Protein AF-0000000086659900 (afdb_homodimer)

Structure (mmCIF, N/CA/C/O backbone):
data_AF-0000000086659900-model_v1
#
loop_
_entity.id
_entity.type
_entity.pdbx_description
1 polymer 'AB hydrolase-1 domain-containing protein'
#
loop_
_atom_site.group_PDB
_atom_site.id
_atom_site.type_symbol
_atom_site.label_atom_id
_atom_site.label_alt_id
_atom_site.label_comp_id
_atom_site.label_asym_id
_atom_site.label_entity_id
_atom_site.label_seq_id
_atom_site.pdbx_PDB_ins_code
_atom_site.Cartn_x
_atom_site.Cartn_y
_atom_site.Cartn_z
_atom_site.occupancy
_atom_site.B_iso_or_equiv
_atom_site.auth_seq_id
_atom_site.auth_comp_id
_atom_site.auth_asym_id
_atom_site.auth_atom_id
_atom_site.pdbx_PDB_model_num
ATOM 1 N N . MET A 1 1 ? 19.75 -13.969 33.344 1 29.45 1 MET A N 1
ATOM 2 C CA . MET A 1 1 ? 19.609 -12.992 34.406 1 29.45 1 MET A CA 1
ATOM 3 C C . MET A 1 1 ? 19.984 -11.594 33.906 1 29.45 1 MET A C 1
ATOM 5 O O . MET A 1 1 ? 19.531 -10.594 34.469 1 29.45 1 MET A O 1
ATOM 9 N N . ALA A 1 2 ? 20.984 -11.633 33.062 1 44.41 2 ALA A N 1
ATOM 10 C CA . ALA A 1 2 ? 21.484 -10.336 32.625 1 44.41 2 ALA A CA 1
ATOM 11 C C . ALA A 1 2 ? 20.531 -9.688 31.641 1 44.41 2 ALA A C 1
ATOM 13 O O . ALA A 1 2 ? 20.344 -8.469 31.641 1 44.41 2 ALA A O 1
ATOM 14 N N . THR A 1 3 ? 19.906 -10.461 30.719 1 37.69 3 THR A N 1
ATOM 15 C CA . THR A 1 3 ? 19.047 -9.906 29.688 1 37.69 3 THR A CA 1
ATOM 16 C C . THR A 1 3 ? 17.766 -9.336 30.297 1 37.69 3 THR A C 1
ATOM 18 O O . THR A 1 3 ? 17.25 -8.312 29.844 1 37.69 3 THR A O 1
ATOM 21 N N . PHE A 1 4 ? 17.344 -9.938 31.438 1 41.28 4 PHE A N 1
ATOM 22 C CA . PHE A 1 4 ? 16.188 -9.453 32.188 1 41.28 4 PHE A CA 1
ATOM 23 C C . PHE A 1 4 ? 16.5 -8.172 32.938 1 41.28 4 PHE A C 1
ATOM 25 O O . PHE A 1 4 ? 15.664 -7.281 33.031 1 41.28 4 PHE A O 1
ATOM 32 N N . LEU A 1 5 ? 17.703 -8.094 33.344 1 39.59 5 LEU A N 1
ATOM 33 C CA . LEU A 1 5 ? 18.094 -6.934 34.125 1 39.59 5 LEU A CA 1
ATOM 34 C C . LEU A 1 5 ? 18.234 -5.699 33.25 1 39.59 5 LEU A C 1
ATOM 36 O O . LEU A 1 5 ? 17.875 -4.594 33.656 1 39.59 5 LEU A O 1
ATOM 40 N N . VAL A 1 6 ? 18.766 -5.883 32.062 1 35.25 6 VAL A N 1
ATOM 41 C CA . VAL A 1 6 ? 18.938 -4.754 31.156 1 35.25 6 VAL A CA 1
ATOM 42 C C . VAL A 1 6 ? 17.578 -4.281 30.656 1 35.25 6 VAL A C 1
ATOM 44 O O . VAL A 1 6 ? 17.344 -3.078 30.5 1 35.25 6 VAL A O 1
ATOM 47 N N . ALA A 1 7 ? 16.734 -5.18 30.406 1 40.53 7 ALA A N 1
ATOM 48 C CA . ALA A 1 7 ? 15.375 -4.816 30.016 1 40.53 7 ALA A CA 1
ATOM 49 C C . ALA A 1 7 ? 14.664 -4.074 31.156 1 40.53 7 ALA A C 1
ATOM 51 O O . ALA A 1 7 ? 13.977 -3.078 30.922 1 40.53 7 ALA A O 1
ATOM 52 N N . GLN A 1 8 ? 14.93 -4.562 32.344 1 41.59 8 GLN A N 1
ATOM 53 C CA . GLN A 1 8 ? 14.289 -3.918 33.5 1 41.59 8 GLN A CA 1
ATOM 54 C C . GLN A 1 8 ? 14.859 -2.525 33.719 1 41.59 8 GLN A C 1
ATOM 56 O O . GLN A 1 8 ? 14.125 -1.594 34.062 1 41.59 8 GLN A O 1
ATOM 61 N N . ALA A 1 9 ? 16.078 -2.436 33.625 1 40.66 9 ALA A N 1
ATOM 62 C CA . ALA A 1 9 ? 16.75 -1.159 33.844 1 40.66 9 ALA A CA 1
ATOM 63 C C . ALA A 1 9 ? 16.391 -0.142 32.781 1 40.66 9 ALA A C 1
ATOM 65 O O . ALA A 1 9 ? 16.172 1.036 33.062 1 40.66 9 ALA A O 1
ATOM 66 N N . ALA A 1 10 ? 16.453 -0.49 31.5 1 44.97 10 ALA A N 1
ATOM 67 C CA . ALA A 1 10 ? 16.016 0.398 30.438 1 44.97 10 ALA A CA 1
ATOM 68 C C . ALA A 1 10 ? 14.555 0.796 30.594 1 44.97 10 ALA A C 1
ATOM 70 O O . ALA A 1 10 ? 14.18 1.941 30.328 1 44.97 10 ALA A O 1
ATOM 71 N N . ILE A 1 11 ? 13.773 -0.076 31 1 51.34 11 ILE A N 1
ATOM 72 C CA . ILE A 1 11 ? 12.398 0.21 31.391 1 51.34 11 ILE A CA 1
ATOM 73 C C . ILE A 1 11 ? 12.383 1.242 32.5 1 51.34 11 ILE A C 1
ATOM 75 O O . ILE A 1 11 ? 11.578 2.176 32.5 1 51.34 11 ILE A O 1
ATOM 79 N N . ASP A 1 12 ? 13.328 1.146 33.344 1 52.41 12 ASP A N 1
ATOM 80 C CA . ASP A 1 12 ? 13.375 1.997 34.531 1 52.41 12 ASP A CA 1
ATOM 81 C C . ASP A 1 12 ? 13.758 3.43 34.156 1 52.41 12 ASP A C 1
ATOM 83 O O . ASP A 1 12 ? 13.188 4.387 34.688 1 52.41 12 ASP A O 1
ATOM 87 N N . LEU A 1 13 ? 14.68 3.641 33.312 1 51.53 13 LEU A N 1
ATOM 88 C CA . LEU A 1 13 ? 15.125 4.973 32.938 1 51.53 13 LEU A CA 1
ATOM 89 C C . LEU A 1 13 ? 14.039 5.707 32.156 1 51.53 13 LEU A C 1
ATOM 91 O O . LEU A 1 13 ? 13.859 6.914 32.312 1 51.53 13 LEU A O 1
ATOM 95 N N . GLY A 1 14 ? 13.281 4.988 31.312 1 60.28 14 GLY A N 1
ATOM 96 C CA . GLY A 1 14 ? 12.195 5.594 30.562 1 60.28 14 GLY A CA 1
ATOM 97 C C . GLY A 1 14 ? 11.078 6.109 31.453 1 60.28 14 GLY A C 1
ATOM 98 O O . GLY A 1 14 ? 10.555 7.207 31.219 1 60.28 14 GLY A O 1
ATOM 99 N N . LEU A 1 15 ? 10.93 5.469 32.5 1 74.25 15 LEU A N 1
ATOM 100 C CA . LEU A 1 15 ? 9.844 5.832 33.406 1 74.25 15 LEU A CA 1
ATOM 101 C C . LEU A 1 15 ? 10.25 7.016 34.281 1 74.25 15 LEU A C 1
ATOM 103 O O . LEU A 1 15 ? 9.391 7.773 34.75 1 74.25 15 LEU A O 1
ATOM 107 N N . SER A 1 16 ? 11.531 7.27 34.375 1 83.94 16 SER A N 1
ATOM 108 C CA . SER A 1 16 ? 12.008 8.336 35.25 1 83.94 16 SER A CA 1
ATOM 109 C C . SER A 1 16 ? 11.617 9.711 34.688 1 83.94 16 SER A C 1
ATOM 111 O O . SER A 1 16 ? 11.336 10.633 35.469 1 83.94 16 SER A O 1
ATOM 113 N N . SER A 1 17 ? 11.555 9.852 33.406 1 85.81 17 SER A N 1
ATOM 114 C CA . SER A 1 17 ? 11.203 11.125 32.812 1 85.81 17 SER A CA 1
ATOM 115 C C . SER A 1 17 ? 9.766 11.516 33.125 1 85.81 17 SER A C 1
ATOM 117 O O . SER A 1 17 ? 9.391 12.68 33 1 85.81 17 SER A O 1
ATOM 119 N N . LEU A 1 18 ? 8.992 10.578 33.625 1 94.5 18 LEU A N 1
ATOM 120 C CA . LEU A 1 18 ? 7.57 10.812 33.844 1 94.5 18 LEU A CA 1
ATOM 121 C C . LEU A 1 18 ? 7.297 11.07 35.312 1 94.5 18 LEU A C 1
ATOM 123 O O . LEU A 1 18 ? 6.164 11.367 35.719 1 94.5 18 LEU A O 1
ATOM 127 N N . ASN A 1 19 ? 8.305 11.07 36.156 1 93.44 19 ASN A N 1
ATOM 128 C CA . ASN A 1 19 ? 8.141 11.164 37.625 1 93.44 19 ASN A CA 1
ATOM 129 C C . ASN A 1 19 ? 7.684 12.555 38.031 1 93.44 19 ASN A C 1
ATOM 131 O O . ASN A 1 19 ? 7.086 12.719 39.094 1 93.44 19 ASN A O 1
ATOM 135 N N . ALA A 1 20 ? 8 13.5 37.188 1 95.38 20 ALA A N 1
ATOM 136 C CA . ALA A 1 20 ? 7.66 14.875 37.531 1 95.38 20 ALA A CA 1
ATOM 137 C C . ALA A 1 20 ? 6.152 15.109 37.469 1 95.38 20 ALA A C 1
ATOM 139 O O . ALA A 1 20 ? 5.633 16.062 38.031 1 95.38 20 ALA A O 1
ATOM 140 N N . SER A 1 21 ? 5.445 14.258 36.719 1 97.19 21 SER A N 1
ATOM 141 C CA . SER A 1 21 ? 4.008 14.469 36.594 1 97.19 21 SER A CA 1
ATOM 142 C C . SER A 1 21 ? 3.273 14.156 37.875 1 97.19 21 SER A C 1
ATOM 144 O O . SER A 1 21 ? 3.559 13.148 38.531 1 97.19 21 SER A O 1
ATOM 146 N N . THR A 1 22 ? 2.359 14.984 38.219 1 96.19 22 THR A N 1
ATOM 147 C CA . THR A 1 22 ? 1.553 14.773 39.406 1 96.19 22 THR A CA 1
ATOM 148 C C . THR A 1 22 ? 0.17 14.242 39.062 1 96.19 22 THR A C 1
ATOM 150 O O . THR A 1 22 ? -0.596 13.836 39.938 1 96.19 22 THR A O 1
ATOM 153 N N . THR A 1 23 ? -0.128 14.133 37.781 1 96.81 23 THR A N 1
ATOM 154 C CA . THR A 1 23 ? -1.475 13.75 37.344 1 96.81 23 THR A CA 1
ATOM 155 C C . THR A 1 23 ? -1.449 12.445 36.562 1 96.81 23 THR A C 1
ATOM 157 O O . THR A 1 23 ? -2.498 11.844 36.312 1 96.81 23 THR A O 1
ATOM 160 N N . CYS A 1 24 ? -0.358 12.016 36.094 1 96.81 24 CYS A N 1
ATOM 161 C CA . CYS A 1 24 ? -0.2 10.734 35.406 1 96.81 24 CYS A CA 1
ATOM 162 C C . CYS A 1 24 ? 0.153 9.633 36.406 1 96.81 24 CYS A C 1
ATOM 164 O O . CYS A 1 24 ? 1.268 9.594 36.938 1 96.81 24 CYS A O 1
ATOM 166 N N . ASN A 1 25 ? -0.813 8.703 36.656 1 95.56 25 ASN A N 1
ATOM 167 C CA . ASN A 1 25 ? -0.572 7.629 37.625 1 95.56 25 ASN A CA 1
ATOM 168 C C . ASN A 1 25 ? 0.291 6.523 37.031 1 95.56 25 ASN A C 1
ATOM 170 O O . ASN A 1 25 ? 0.804 6.664 35.906 1 95.56 25 ASN A O 1
ATOM 174 N N . ASP A 1 26 ? 0.446 5.414 37.688 1 94.88 26 ASP A N 1
ATOM 175 C CA . ASP A 1 26 ? 1.367 4.363 37.281 1 94.88 26 ASP A CA 1
ATOM 176 C C . ASP A 1 26 ? 0.916 3.727 35.969 1 94.88 26 ASP A C 1
ATOM 178 O O . ASP A 1 26 ? 1.739 3.434 35.094 1 94.88 26 ASP A O 1
ATOM 182 N N . THR A 1 27 ? -0.35 3.514 35.844 1 94.44 27 THR A N 1
ATOM 183 C CA . THR A 1 27 ? -0.898 2.945 34.625 1 94.44 27 THR A CA 1
ATOM 184 C C . THR A 1 27 ? -0.643 3.869 33.438 1 94.44 27 THR A C 1
ATOM 186 O O . THR A 1 27 ? -0.244 3.414 32.375 1 94.44 27 THR A O 1
ATOM 189 N N . CYS A 1 28 ? -0.878 5.156 33.688 1 96.12 28 CYS A N 1
ATOM 190 C CA . CYS A 1 28 ? -0.605 6.168 32.688 1 96.12 28 CYS A CA 1
ATOM 191 C C . CYS A 1 28 ? 0.87 6.172 32.312 1 96.12 28 CYS A C 1
ATOM 193 O O . CYS A 1 28 ? 1.21 6.137 31.109 1 96.12 28 CYS A O 1
ATOM 195 N N . LYS A 1 29 ? 1.74 6.188 33.25 1 96.94 29 LYS A N 1
ATOM 196 C CA . LYS A 1 29 ? 3.178 6.246 33 1 96.94 29 LYS A CA 1
ATOM 197 C C . LYS A 1 29 ? 3.65 5.031 32.219 1 96.94 29 LYS A C 1
ATOM 199 O O . LYS A 1 29 ? 4.449 5.16 31.281 1 96.94 29 LYS A O 1
ATOM 204 N N . GLU A 1 30 ? 3.141 3.893 32.594 1 95.88 30 GLU A N 1
ATOM 205 C CA . GLU A 1 30 ? 3.521 2.668 31.891 1 95.88 30 GLU A CA 1
ATOM 206 C C . GLU A 1 30 ? 3.088 2.705 30.422 1 95.88 30 GLU A C 1
ATOM 208 O O . GLU A 1 30 ? 3.861 2.344 29.531 1 95.88 30 GLU A O 1
ATOM 213 N N . LEU A 1 31 ? 1.862 3.098 30.172 1 96.56 31 LEU A N 1
ATOM 214 C CA . LEU A 1 31 ? 1.341 3.148 28.812 1 96.56 31 LEU A CA 1
ATOM 215 C C . LEU A 1 31 ? 2.094 4.18 27.984 1 96.56 31 LEU A C 1
ATOM 217 O O . LEU A 1 31 ? 2.488 3.902 26.844 1 96.56 31 LEU A O 1
ATOM 221 N N . VAL A 1 32 ? 2.312 5.352 28.547 1 97.56 32 VAL A N 1
ATOM 222 C CA . VAL A 1 32 ? 3.014 6.422 27.859 1 97.56 32 VAL A CA 1
ATOM 223 C C . VAL A 1 32 ? 4.438 5.977 27.516 1 97.56 32 VAL A C 1
ATOM 225 O O . VAL A 1 32 ? 4.926 6.223 26.406 1 97.56 32 VAL A O 1
ATOM 228 N N . HIS A 1 33 ? 5.066 5.344 28.438 1 96.94 33 HIS A N 1
ATOM 229 C CA . HIS A 1 33 ? 6.41 4.832 28.188 1 96.94 33 HIS A CA 1
ATOM 230 C C . HIS A 1 33 ? 6.41 3.799 27.062 1 96.94 33 HIS A C 1
ATOM 232 O O . HIS A 1 33 ? 7.281 3.82 26.188 1 96.94 33 HIS A O 1
ATOM 238 N N . ARG A 1 34 ? 5.473 2.891 27.109 1 96.44 34 ARG A N 1
ATOM 239 C CA . ARG A 1 34 ? 5.355 1.859 26.078 1 96.44 34 ARG A CA 1
ATOM 240 C C . ARG A 1 34 ? 5.156 2.48 24.703 1 96.44 34 ARG A C 1
ATOM 242 O O . ARG A 1 34 ? 5.848 2.115 23.75 1 96.44 34 ARG A O 1
ATOM 249 N N . VAL A 1 35 ? 4.273 3.408 24.594 1 97.62 35 VAL A N 1
ATOM 250 C CA . VAL A 1 35 ? 3.912 4.016 23.312 1 97.62 35 VAL A CA 1
ATOM 251 C C . VAL A 1 35 ? 5.074 4.859 22.797 1 97.62 35 VAL A C 1
ATOM 253 O O . VAL A 1 35 ? 5.457 4.746 21.625 1 97.62 35 VAL A O 1
ATOM 256 N N . SER A 1 36 ? 5.695 5.672 23.641 1 97.44 36 SER A N 1
ATOM 257 C CA . SER A 1 36 ? 6.797 6.523 23.203 1 97.44 36 SER A CA 1
ATOM 258 C C . SER A 1 36 ? 8.016 5.695 22.828 1 97.44 36 SER A C 1
ATOM 260 O O . SER A 1 36 ? 8.773 6.07 21.922 1 97.44 36 SER A O 1
ATOM 262 N N . SER A 1 37 ? 8.227 4.574 23.531 1 96.88 37 SER A N 1
ATOM 263 C CA . SER A 1 37 ? 9.312 3.672 23.172 1 96.88 37 SER A CA 1
ATOM 264 C C . SER A 1 37 ? 9.094 3.059 21.797 1 96.88 37 SER A C 1
ATOM 266 O O . SER A 1 37 ? 10.031 2.91 21.016 1 96.88 37 SER A O 1
ATOM 268 N N . TRP A 1 38 ? 7.879 2.709 21.547 1 96.88 38 TRP A N 1
ATOM 269 C CA . TRP A 1 38 ? 7.562 2.197 20.203 1 96.88 38 TRP A CA 1
ATOM 270 C C . TRP A 1 38 ? 7.816 3.258 19.141 1 96.88 38 TRP A C 1
ATOM 272 O O . TRP A 1 38 ? 8.383 2.963 18.094 1 96.88 38 TRP A O 1
ATOM 282 N N . GLU A 1 39 ? 7.406 4.508 19.453 1 97.31 39 GLU A N 1
ATOM 283 C CA . GLU A 1 39 ? 7.676 5.602 18.516 1 97.31 39 GLU A CA 1
ATOM 284 C C . GLU A 1 39 ? 9.164 5.688 18.188 1 97.31 39 GLU A C 1
ATOM 286 O O . GLU A 1 39 ? 9.531 5.863 17.016 1 97.31 39 GLU A O 1
ATOM 291 N N . LYS A 1 40 ? 9.945 5.586 19.141 1 96.69 40 LYS A N 1
ATOM 292 C CA . LYS A 1 40 ? 11.391 5.672 18.953 1 96.69 40 LYS A CA 1
ATOM 293 C C . LYS A 1 40 ? 11.898 4.531 18.078 1 96.69 40 LYS A C 1
ATOM 295 O O . LYS A 1 40 ? 12.797 4.723 17.25 1 96.69 40 LYS A O 1
ATOM 300 N N . SER A 1 41 ? 11.305 3.383 18.266 1 96.31 41 SER A N 1
ATOM 301 C CA . SER A 1 41 ? 11.703 2.227 17.469 1 96.31 41 SER A CA 1
ATOM 302 C C . SER A 1 41 ? 11.289 2.393 16.016 1 96.31 41 SER A C 1
ATOM 304 O O . SER A 1 41 ? 11.781 1.672 15.133 1 96.31 41 SER A O 1
ATOM 306 N N . GLN A 1 42 ? 10.406 3.33 15.688 1 96.94 42 GLN A N 1
ATOM 307 C CA . GLN A 1 42 ? 9.93 3.559 14.328 1 96.94 42 GLN A CA 1
ATOM 308 C C . GLN A 1 42 ? 10.836 4.543 13.594 1 96.94 42 GLN A C 1
ATOM 310 O O . GLN A 1 42 ? 10.602 4.852 12.422 1 96.94 42 GLN A O 1
ATOM 315 N N . ARG A 1 43 ? 11.891 5.02 14.18 1 97.31 43 ARG A N 1
ATOM 316 C CA . ARG A 1 43 ? 12.812 5.953 13.539 1 97.31 43 ARG A CA 1
ATOM 317 C C . ARG A 1 43 ? 13.82 5.211 12.672 1 97.31 43 ARG A C 1
ATOM 319 O O . ARG A 1 43 ? 14.297 4.137 13.039 1 97.31 43 ARG A O 1
ATOM 326 N N . ALA A 1 44 ? 14.133 5.793 11.586 1 97 44 ALA A N 1
ATOM 327 C CA . ALA A 1 44 ? 15.039 5.156 10.625 1 97 44 ALA A CA 1
ATOM 328 C C . ALA A 1 44 ? 16.5 5.477 10.945 1 97 44 ALA A C 1
ATOM 330 O O . ALA A 1 44 ? 17.406 4.742 10.547 1 97 44 ALA A O 1
ATOM 331 N N . SER A 1 45 ? 16.719 6.621 11.586 1 94.44 45 SER A N 1
ATOM 332 C CA . SER A 1 45 ? 18.094 7.066 11.828 1 94.44 45 SER A CA 1
ATOM 333 C C . SER A 1 45 ? 18.172 7.918 13.094 1 94.44 45 SER A C 1
ATOM 335 O O . SER A 1 45 ? 17.156 8.25 13.688 1 94.44 45 SER A O 1
ATOM 337 N N . ASP A 1 46 ? 19.391 8.188 13.422 1 94.94 46 ASP A N 1
ATOM 338 C CA . ASP A 1 46 ? 19.594 9.156 14.5 1 94.94 46 ASP A CA 1
ATOM 339 C C . ASP A 1 46 ? 19.328 10.578 14.016 1 94.94 46 ASP A C 1
ATOM 341 O O . ASP A 1 46 ? 18.75 10.781 12.945 1 94.94 46 ASP A O 1
ATOM 345 N N . PHE A 1 47 ? 19.609 11.555 14.805 1 95.12 47 PHE A N 1
ATOM 346 C CA . PHE A 1 47 ? 19.172 12.906 14.492 1 95.12 47 PHE A CA 1
ATOM 347 C C . PHE A 1 47 ? 20.312 13.742 13.922 1 95.12 47 PHE A C 1
ATOM 349 O O . PHE A 1 47 ? 20.219 14.961 13.836 1 95.12 47 PHE A O 1
ATOM 356 N N . SER A 1 48 ? 21.422 13.141 13.445 1 96.31 48 SER A N 1
ATOM 357 C CA . SER A 1 48 ? 22.578 13.852 12.914 1 96.31 48 SER A CA 1
ATOM 358 C C . SER A 1 48 ? 22.203 14.656 11.672 1 96.31 48 SER A C 1
ATOM 360 O O . SER A 1 48 ? 22.703 15.766 11.477 1 96.31 48 SER A O 1
ATOM 362 N N . PHE A 1 49 ? 21.359 14.125 10.867 1 97.38 49 PHE A N 1
ATOM 363 C CA . PHE A 1 49 ? 20.922 14.812 9.656 1 97.38 49 PHE A CA 1
ATOM 364 C C . PHE A 1 49 ? 20.234 16.125 10 1 97.38 49 PHE A C 1
ATOM 366 O O . PHE A 1 49 ? 20.203 17.047 9.172 1 97.38 49 PHE A O 1
ATOM 373 N N . TYR A 1 50 ? 19.672 16.281 11.203 1 98.12 50 TYR A N 1
ATOM 374 C CA . TYR A 1 50 ? 18.812 17.406 11.555 1 98.12 50 TYR A CA 1
ATOM 375 C C . TYR A 1 50 ? 19.594 18.484 12.305 1 98.12 50 TYR A C 1
ATOM 377 O O . TYR A 1 50 ? 19.031 19.469 12.781 1 98.12 50 TYR A O 1
ATOM 385 N N . GLU A 1 51 ? 20.875 18.312 12.43 1 97.31 51 GLU A N 1
ATOM 386 C CA . GLU A 1 51 ? 21.719 19.359 12.992 1 97.31 51 GLU A CA 1
ATOM 387 C C . GLU A 1 51 ? 21.984 20.469 11.984 1 97.31 51 GLU A C 1
ATOM 389 O O . GLU A 1 51 ? 22.484 20.219 10.883 1 97.31 51 GLU A O 1
ATOM 394 N N . VAL A 1 52 ? 21.672 21.656 12.352 1 97.25 52 VAL A N 1
ATOM 395 C CA . VAL A 1 52 ? 21.781 22.797 11.445 1 97.25 52 VAL A CA 1
ATOM 396 C C . VAL A 1 52 ? 23.25 23.078 11.141 1 97.25 52 VAL A C 1
ATOM 398 O O . VAL A 1 52 ? 24.062 23.234 12.062 1 97.25 52 VAL A O 1
ATOM 401 N N . PRO A 1 53 ? 23.578 23.172 9.914 1 95.25 53 PRO A N 1
ATOM 402 C CA . PRO A 1 53 ? 24.969 23.453 9.562 1 95.25 53 PRO A CA 1
ATOM 403 C C . PRO A 1 53 ? 25.375 24.891 9.867 1 95.25 53 PRO A C 1
ATOM 405 O O . PRO A 1 53 ? 24.516 25.75 10.109 1 95.25 53 PRO A O 1
ATOM 408 N N . THR A 1 54 ? 26.609 25.156 9.75 1 90 54 THR A N 1
ATOM 409 C CA . THR A 1 54 ? 27.188 26.438 10.141 1 90 54 THR A CA 1
ATOM 410 C C . THR A 1 54 ? 26.906 27.5 9.094 1 90 54 THR A C 1
ATOM 412 O O . THR A 1 54 ? 27.031 28.703 9.359 1 90 54 THR A O 1
ATOM 415 N N . ASN A 1 55 ? 26.5 27.094 7.98 1 89.12 55 ASN A N 1
ATOM 416 C CA . ASN A 1 55 ? 26.234 28.062 6.91 1 89.12 55 ASN A CA 1
ATOM 417 C C . ASN A 1 55 ? 24.859 28.703 7.066 1 89.12 55 ASN A C 1
ATOM 419 O O . ASN A 1 55 ? 24.484 29.562 6.27 1 89.12 55 ASN A O 1
ATOM 423 N N . PHE A 1 56 ? 24.125 28.406 8.07 1 94.31 56 PHE A N 1
ATOM 424 C CA . PHE A 1 56 ? 22.828 29.031 8.297 1 94.31 56 PHE A CA 1
ATOM 425 C C . PHE A 1 56 ? 23 30.453 8.836 1 94.31 56 PHE A C 1
ATOM 427 O O . PHE A 1 56 ? 23.875 30.703 9.672 1 94.31 56 PHE A O 1
ATOM 434 N N . SER A 1 57 ? 22.25 31.344 8.25 1 90.88 57 SER A N 1
ATOM 435 C CA . SER A 1 57 ? 22.062 32.688 8.789 1 90.88 57 SER A CA 1
ATOM 436 C C . SER A 1 57 ? 20.641 33.188 8.609 1 90.88 57 SER A C 1
ATOM 438 O O . SER A 1 57 ? 19.922 32.719 7.711 1 90.88 57 SER A O 1
ATOM 440 N N . ASN A 1 58 ? 20.234 34.062 9.406 1 87.25 58 ASN A N 1
ATOM 441 C CA . ASN A 1 58 ? 18.844 34.531 9.391 1 87.25 58 ASN A CA 1
ATOM 442 C C . ASN A 1 58 ? 18.609 35.531 8.258 1 87.25 58 ASN A C 1
ATOM 444 O O . ASN A 1 58 ? 17.531 36.094 8.133 1 87.25 58 ASN A O 1
ATOM 448 N N . ILE A 1 59 ? 19.578 35.719 7.41 1 90.5 59 ILE A N 1
ATOM 449 C CA . ILE A 1 59 ? 19.406 36.656 6.312 1 90.5 59 ILE A CA 1
ATOM 450 C C . ILE A 1 59 ? 19.406 35.906 4.98 1 90.5 59 ILE A C 1
ATOM 452 O O . ILE A 1 59 ? 19.219 36.531 3.922 1 90.5 59 ILE A O 1
ATOM 456 N N . ILE A 1 60 ? 19.594 34.625 5.109 1 93.62 60 ILE A N 1
ATOM 457 C CA . ILE A 1 60 ? 19.578 33.812 3.9 1 93.62 60 ILE A CA 1
ATOM 458 C C . ILE A 1 60 ? 18.156 33.781 3.326 1 93.62 60 ILE A C 1
ATOM 460 O O . ILE A 1 60 ? 17.172 33.812 4.074 1 93.62 60 ILE A O 1
ATOM 464 N N . GLU A 1 61 ? 18.031 33.75 2.041 1 96.38 61 GLU A N 1
ATOM 465 C CA . GLU A 1 61 ? 16.719 33.719 1.38 1 96.38 61 GLU A CA 1
ATOM 466 C C . GLU A 1 61 ? 15.992 32.406 1.666 1 96.38 61 GLU A C 1
ATOM 468 O O . GLU A 1 61 ? 16.609 31.328 1.7 1 96.38 61 GLU A O 1
ATOM 473 N N . PRO A 1 62 ? 14.656 32.5 1.896 1 97.88 62 PRO A N 1
ATOM 474 C CA . PRO A 1 62 ? 13.898 31.234 1.994 1 97.88 62 PRO A CA 1
ATOM 475 C C . PRO A 1 62 ? 14.047 30.359 0.754 1 97.88 62 PRO A C 1
ATOM 477 O O . PRO A 1 62 ? 14.188 30.875 -0.358 1 97.88 62 PRO A O 1
ATOM 480 N N . GLY A 1 63 ? 14.055 29 0.929 1 98.31 63 GLY A N 1
ATOM 481 C CA . GLY A 1 63 ? 14.211 28.078 -0.183 1 98.31 63 GLY A CA 1
ATOM 482 C C . GLY A 1 63 ? 15.656 27.75 -0.493 1 98.31 63 GLY A C 1
ATOM 483 O O . GLY A 1 63 ? 15.953 27.141 -1.522 1 98.31 63 GLY A O 1
ATOM 484 N N . THR A 1 64 ? 16.578 28.172 0.323 1 98.44 64 THR A N 1
ATOM 485 C CA . THR A 1 64 ? 17.984 27.859 0.164 1 98.44 64 THR A CA 1
ATOM 486 C C . THR A 1 64 ? 18.312 26.5 0.783 1 98.44 64 THR A C 1
ATOM 488 O O . THR A 1 64 ? 17.906 26.219 1.912 1 98.44 64 THR A O 1
ATOM 491 N N . VAL A 1 65 ? 19.062 25.688 0.069 1 98.38 65 VAL A N 1
ATOM 492 C CA . VAL A 1 65 ? 19.469 24.391 0.57 1 98.38 65 VAL A CA 1
ATOM 493 C C . VAL A 1 65 ? 20.625 24.547 1.552 1 98.38 65 VAL A C 1
ATOM 495 O O . VAL A 1 65 ? 21.641 25.172 1.231 1 98.38 65 VAL A O 1
ATOM 498 N N . LEU A 1 66 ? 20.516 24.047 2.695 1 98.31 66 LEU A N 1
ATOM 499 C CA . LEU A 1 66 ? 21.547 24.125 3.721 1 98.31 66 LEU A CA 1
ATOM 500 C C . LEU A 1 66 ? 22.375 22.844 3.74 1 98.31 66 LEU A C 1
ATOM 502 O O . LEU A 1 66 ? 23.594 22.906 3.938 1 98.31 66 LEU A O 1
ATOM 506 N N . SER A 1 67 ? 21.781 21.688 3.633 1 97.81 67 SER A N 1
ATOM 507 C CA . SER A 1 67 ? 22.422 20.375 3.543 1 97.81 67 SER A CA 1
ATOM 508 C C . SER A 1 67 ? 21.609 19.438 2.664 1 97.81 67 SER A C 1
ATOM 510 O O . SER A 1 67 ? 20.391 19.609 2.512 1 97.81 67 SER A O 1
ATOM 512 N N . LEU A 1 68 ? 22.312 18.469 2.061 1 98.12 68 LEU A N 1
ATOM 513 C CA . LEU A 1 68 ? 21.688 17.578 1.1 1 98.12 68 LEU A CA 1
ATOM 514 C C . LEU A 1 68 ? 22.266 16.172 1.22 1 98.12 68 LEU A C 1
ATOM 516 O O . LEU A 1 68 ? 23.484 15.984 1.161 1 98.12 68 LEU A O 1
ATOM 520 N N . GLU A 1 69 ? 21.422 15.25 1.55 1 98.12 69 GLU A N 1
ATOM 521 C CA . GLU A 1 69 ? 21.688 13.836 1.289 1 98.12 69 GLU A CA 1
ATOM 522 C C . GLU A 1 69 ? 21.141 13.414 -0.077 1 98.12 69 GLU A C 1
ATOM 524 O O . GLU A 1 69 ? 19.969 13.102 -0.215 1 98.12 69 GLU A O 1
ATOM 529 N N . ARG A 1 70 ? 22 13.43 -1.024 1 97.81 70 ARG A N 1
ATOM 530 C CA . ARG A 1 70 ? 21.562 13.195 -2.396 1 97.81 70 ARG A CA 1
ATOM 531 C C . ARG A 1 70 ? 20.938 11.812 -2.539 1 97.81 70 ARG A C 1
ATOM 533 O O . ARG A 1 70 ? 19.953 11.641 -3.273 1 97.81 70 ARG A O 1
ATOM 540 N N . ILE A 1 71 ? 21.562 10.844 -1.907 1 97.88 71 ILE A N 1
ATOM 541 C CA . ILE A 1 71 ? 21.031 9.484 -1.85 1 97.88 71 ILE A CA 1
ATOM 542 C C . ILE A 1 71 ? 20.938 9.031 -0.396 1 97.88 71 ILE A C 1
ATOM 544 O O . ILE A 1 71 ? 21.969 8.844 0.262 1 97.88 71 ILE A O 1
ATOM 548 N N . THR A 1 72 ? 19.75 8.844 0.073 1 97.94 72 THR A N 1
ATOM 549 C CA . THR A 1 72 ? 19.531 8.367 1.435 1 97.94 72 THR A CA 1
ATOM 550 C C . THR A 1 72 ? 19.609 6.848 1.5 1 97.94 72 THR A C 1
ATOM 552 O O . THR A 1 72 ? 19.109 6.152 0.62 1 97.94 72 THR A O 1
ATOM 555 N N . ASN A 1 73 ? 20.375 6.312 2.486 1 96.44 73 ASN A N 1
ATOM 556 C CA . ASN A 1 73 ? 20.391 4.879 2.748 1 96.44 73 ASN A CA 1
ATOM 557 C C . ASN A 1 73 ? 19.031 4.387 3.227 1 96.44 73 ASN A C 1
ATOM 559 O O . ASN A 1 73 ? 18.562 4.762 4.309 1 96.44 73 ASN A O 1
ATOM 563 N N . LEU A 1 74 ? 18.391 3.51 2.496 1 96.81 74 LEU A N 1
ATOM 564 C CA . LEU A 1 74 ? 17 3.15 2.756 1 96.81 74 LEU A CA 1
ATOM 565 C C . LEU A 1 74 ? 16.906 1.811 3.477 1 96.81 74 LEU A C 1
ATOM 567 O O . LEU A 1 74 ? 15.82 1.249 3.621 1 96.81 74 LEU A O 1
ATOM 571 N N . THR A 1 75 ? 17.969 1.28 4.035 1 93.88 75 THR A N 1
ATOM 572 C CA . THR A 1 75 ? 18 -0.034 4.668 1 93.88 75 THR A CA 1
ATOM 573 C C . THR A 1 75 ? 17.016 -0.107 5.824 1 93.88 75 THR A C 1
ATOM 575 O O . THR A 1 75 ? 16.422 -1.159 6.078 1 93.88 75 THR A O 1
ATOM 578 N N . ASN A 1 76 ? 16.812 1.055 6.473 1 95.19 76 ASN A N 1
ATOM 579 C CA . ASN A 1 76 ? 15.945 1.062 7.645 1 95.19 76 ASN A CA 1
ATOM 580 C C . ASN A 1 76 ? 14.57 1.639 7.324 1 95.19 76 ASN A C 1
ATOM 582 O O . ASN A 1 76 ? 13.812 1.99 8.227 1 95.19 76 ASN A O 1
ATOM 586 N N . TYR A 1 77 ? 14.266 1.874 6.094 1 97.5 77 TYR A N 1
ATOM 587 C CA . TYR A 1 77 ? 12.969 2.393 5.66 1 97.5 77 TYR A CA 1
ATOM 588 C C . TYR A 1 77 ? 12.125 1.291 5.035 1 97.5 77 TYR A C 1
ATOM 590 O O . TYR A 1 77 ? 12.648 0.248 4.637 1 97.5 77 TYR A O 1
ATOM 598 N N . THR A 1 78 ? 10.82 1.479 4.98 1 97.88 78 THR A N 1
ATOM 599 C CA . THR A 1 78 ? 9.914 0.593 4.262 1 97.88 78 THR A CA 1
ATOM 600 C C . THR A 1 78 ? 9.617 1.136 2.867 1 97.88 78 THR A C 1
ATOM 602 O O . THR A 1 78 ? 8.656 0.717 2.223 1 97.88 78 THR A O 1
ATOM 605 N N . VAL A 1 79 ? 10.367 2.148 2.404 1 98.5 79 VAL A N 1
ATOM 606 C CA . VAL A 1 79 ? 10.219 2.668 1.05 1 98.5 79 VAL A CA 1
ATOM 607 C C . VAL A 1 79 ? 10.375 1.533 0.041 1 98.5 79 VAL A C 1
ATOM 609 O O . VAL A 1 79 ? 11.375 0.805 0.068 1 98.5 79 VAL A O 1
ATOM 612 N N . PRO A 1 80 ? 9.359 1.342 -0.846 1 98.12 80 PRO A N 1
ATOM 613 C CA . PRO A 1 80 ? 9.484 0.254 -1.818 1 98.12 80 PRO A CA 1
ATOM 614 C C . PRO A 1 80 ? 10.836 0.257 -2.537 1 98.12 80 PRO A C 1
ATOM 616 O O . PRO A 1 80 ? 11.344 1.32 -2.904 1 98.12 80 PRO A O 1
ATOM 619 N N . THR A 1 81 ? 11.414 -0.812 -2.797 1 96.62 81 THR A N 1
ATOM 620 C CA . THR A 1 81 ? 12.82 -0.983 -3.137 1 96.62 81 THR A CA 1
ATOM 621 C C . THR A 1 81 ? 13.125 -0.369 -4.5 1 96.62 81 THR A C 1
ATOM 623 O O . THR A 1 81 ? 14.266 0.027 -4.766 1 96.62 81 THR A O 1
ATOM 626 N N . PRO A 1 82 ? 12.133 -0.256 -5.422 1 97.25 82 PRO A N 1
ATOM 627 C CA . PRO A 1 82 ? 12.5 0.374 -6.695 1 97.25 82 PRO A CA 1
ATOM 628 C C . PRO A 1 82 ? 12.656 1.889 -6.578 1 97.25 82 PRO A C 1
ATOM 630 O O . PRO A 1 82 ? 13.133 2.537 -7.512 1 97.25 82 PRO A O 1
ATOM 633 N N . LEU A 1 83 ? 12.234 2.451 -5.488 1 98.19 83 LEU A N 1
ATOM 634 C CA . LEU A 1 83 ? 12.328 3.891 -5.277 1 98.19 83 LEU A CA 1
ATOM 635 C C . LEU A 1 83 ? 13.656 4.25 -4.609 1 98.19 83 LEU A C 1
ATOM 637 O O . LEU A 1 83 ? 14.297 3.398 -3.994 1 98.19 83 LEU A O 1
ATOM 641 N N . THR A 1 84 ? 14.094 5.457 -4.801 1 98.38 84 THR A N 1
ATOM 642 C CA . THR A 1 84 ? 15.18 6.051 -4.027 1 98.38 84 THR A CA 1
ATOM 643 C C . THR A 1 84 ? 14.711 7.32 -3.326 1 98.38 84 THR A C 1
ATOM 645 O O . THR A 1 84 ? 13.57 7.75 -3.498 1 98.38 84 THR A O 1
ATOM 648 N N . MET A 1 85 ? 15.539 7.855 -2.494 1 98.62 85 MET A N 1
ATOM 649 C CA . MET A 1 85 ? 15.125 8.984 -1.667 1 98.62 85 MET A CA 1
ATOM 650 C C . MET A 1 85 ? 16.312 9.906 -1.383 1 98.62 85 MET A C 1
ATOM 652 O O . MET A 1 85 ? 17.453 9.461 -1.325 1 98.62 85 MET A O 1
ATOM 656 N N . SER A 1 86 ? 16.031 11.148 -1.345 1 98.88 86 SER A N 1
ATOM 657 C CA . SER A 1 86 ? 16.922 12.172 -0.826 1 98.88 86 SER A CA 1
ATOM 658 C C . SER A 1 86 ? 16.328 12.867 0.391 1 98.88 86 SER A C 1
ATOM 660 O O . SER A 1 86 ? 15.109 12.859 0.582 1 98.88 86 SER A O 1
ATOM 662 N N . ARG A 1 87 ? 17.203 13.445 1.254 1 98.81 87 ARG A N 1
ATOM 663 C CA . ARG A 1 87 ? 16.797 14.375 2.307 1 98.81 87 ARG A CA 1
ATOM 664 C C . ARG A 1 87 ? 17.531 15.703 2.189 1 98.81 87 ARG A C 1
ATOM 666 O O . ARG A 1 87 ? 18.703 15.734 1.776 1 98.81 87 ARG A O 1
ATOM 673 N N . MET A 1 88 ? 16.828 16.703 2.51 1 98.88 88 MET A N 1
ATOM 674 C CA . MET A 1 88 ? 17.469 18.016 2.482 1 98.88 88 MET A CA 1
ATOM 675 C C . MET A 1 88 ? 17.016 18.875 3.666 1 98.88 88 MET A C 1
ATOM 677 O O . MET A 1 88 ? 15.945 18.641 4.227 1 98.88 88 MET A O 1
ATOM 681 N N . MET A 1 89 ? 17.875 19.719 4.059 1 98.75 89 MET A N 1
ATOM 682 C CA . MET A 1 89 ? 17.531 20.844 4.934 1 98.75 89 MET A CA 1
ATOM 683 C C . MET A 1 89 ? 17.547 22.156 4.164 1 98.75 89 MET A C 1
ATOM 685 O O . MET A 1 89 ? 18.422 22.391 3.33 1 98.75 89 MET A O 1
ATOM 689 N N . TYR A 1 90 ? 16.625 22.938 4.375 1 98.75 90 TYR A N 1
ATOM 690 C CA . TYR A 1 90 ? 16.453 24.172 3.631 1 98.75 90 TYR A CA 1
ATOM 691 C C . TYR A 1 90 ? 15.945 25.297 4.539 1 98.75 90 TYR A C 1
ATOM 693 O O . TYR A 1 90 ? 15.531 25.031 5.676 1 98.75 90 TYR A O 1
ATOM 701 N N . THR A 1 91 ? 16.016 26.531 4.051 1 98.62 91 THR A N 1
ATOM 702 C CA . THR A 1 91 ? 15.5 27.656 4.805 1 98.62 91 THR A CA 1
ATOM 703 C C . THR A 1 91 ? 14.047 27.938 4.426 1 98.62 91 THR A C 1
ATOM 705 O O . THR A 1 91 ? 13.664 27.797 3.264 1 98.62 91 THR A O 1
ATOM 708 N N . THR A 1 92 ? 13.273 28.312 5.391 1 98.62 92 THR A N 1
ATOM 709 C CA . THR A 1 92 ? 11.898 28.75 5.219 1 98.62 92 THR A CA 1
ATOM 710 C C . THR A 1 92 ? 11.586 29.922 6.156 1 98.62 92 THR A C 1
ATOM 712 O O . THR A 1 92 ? 12.5 30.547 6.695 1 98.62 92 THR A O 1
ATOM 715 N N . GLU A 1 93 ? 10.266 30.297 6.184 1 97.62 93 GLU A N 1
ATOM 716 C CA . GLU A 1 93 ? 9.828 31.406 7.023 1 97.62 93 GLU A CA 1
ATOM 717 C C . GLU A 1 93 ? 8.758 30.953 8.016 1 97.62 93 GLU A C 1
ATOM 719 O O . GLU A 1 93 ? 7.828 30.234 7.656 1 97.62 93 GLU A O 1
ATOM 724 N N . ASN A 1 94 ? 8.969 31.359 9.258 1 97.31 94 ASN A N 1
ATOM 725 C CA . ASN A 1 94 ? 7.898 31.078 10.211 1 97.31 94 ASN A CA 1
ATOM 726 C C . ASN A 1 94 ? 6.758 32.094 10.078 1 97.31 94 ASN A C 1
ATOM 728 O O . ASN A 1 94 ? 6.715 32.844 9.125 1 97.31 94 ASN A O 1
ATOM 732 N N . LEU A 1 95 ? 5.766 32.062 10.969 1 97.56 95 LEU A N 1
ATOM 733 C CA . LEU A 1 95 ? 4.547 32.844 10.859 1 97.56 95 LEU A CA 1
ATOM 734 C C . LEU A 1 95 ? 4.863 34.344 10.898 1 97.56 95 LEU A C 1
ATOM 736 O O . LEU A 1 95 ? 4.152 35.156 10.297 1 97.56 95 LEU A O 1
ATOM 740 N N . ASN A 1 96 ? 5.98 34.688 11.508 1 95.31 96 ASN A N 1
ATOM 741 C CA . ASN A 1 96 ? 6.348 36.094 11.695 1 95.31 96 ASN A CA 1
ATOM 742 C C . ASN A 1 96 ? 7.316 36.562 10.625 1 95.31 96 ASN A C 1
ATOM 744 O O . ASN A 1 96 ? 7.84 37.688 10.703 1 95.31 96 ASN A O 1
ATOM 748 N N . GLY A 1 97 ? 7.676 35.688 9.758 1 95.38 97 GLY A N 1
ATOM 749 C CA . GLY A 1 97 ? 8.57 36.062 8.68 1 95.38 97 GLY A CA 1
ATOM 750 C C . GLY A 1 97 ? 10.031 35.812 8.992 1 95.38 97 GLY A C 1
ATOM 751 O O . GLY A 1 97 ? 10.914 36.062 8.164 1 95.38 97 GLY A O 1
ATOM 752 N N . THR A 1 98 ? 10.281 35.281 10.141 1 96.12 98 THR A N 1
ATOM 753 C CA . THR A 1 98 ? 11.641 34.938 10.523 1 96.12 98 THR A CA 1
ATOM 754 C C . THR A 1 98 ? 12.141 33.719 9.758 1 96.12 98 THR A C 1
ATOM 756 O O . THR A 1 98 ? 11.414 32.75 9.609 1 96.12 98 THR A O 1
ATOM 759 N N . ILE A 1 99 ? 13.398 33.781 9.289 1 97.56 99 ILE A N 1
ATOM 760 C CA . ILE A 1 99 ? 13.984 32.656 8.555 1 97.56 99 ILE A CA 1
ATOM 761 C C . ILE A 1 99 ? 14.375 31.547 9.523 1 97.56 99 ILE A C 1
ATOM 763 O O . ILE A 1 99 ? 15.047 31.797 10.523 1 97.56 99 ILE A O 1
ATOM 767 N N . VAL A 1 100 ? 13.93 30.359 9.25 1 97.81 100 VAL A N 1
ATOM 768 C CA . VAL A 1 100 ? 14.258 29.203 10.062 1 97.81 100 VAL A CA 1
ATOM 769 C C . VAL A 1 100 ? 14.57 28.016 9.164 1 97.81 100 VAL A C 1
ATOM 771 O O . VAL A 1 100 ? 14.125 27.953 8.016 1 97.81 100 VAL A O 1
ATOM 774 N N . PRO A 1 101 ? 15.383 27.062 9.633 1 98.31 101 PRO A N 1
ATOM 775 C CA . PRO A 1 101 ? 15.625 25.828 8.859 1 98.31 101 PRO A CA 1
ATOM 776 C C . PRO A 1 101 ? 14.516 24.797 9.031 1 98.31 101 PRO A C 1
ATOM 778 O O . PRO A 1 101 ? 13.875 24.75 10.086 1 98.31 101 PRO A O 1
ATOM 781 N N . ALA A 1 102 ? 14.219 24.031 8.055 1 98.75 102 ALA A N 1
ATOM 782 C CA . ALA A 1 102 ? 13.336 22.875 8.055 1 98.75 102 ALA A CA 1
ATOM 783 C C . ALA A 1 102 ? 13.906 21.75 7.188 1 98.75 102 ALA A C 1
ATOM 785 O O . ALA A 1 102 ? 14.859 21.969 6.445 1 98.75 102 ALA A O 1
ATOM 786 N N . SER A 1 103 ? 13.422 20.562 7.348 1 98.88 103 SER A N 1
ATOM 787 C CA . SER A 1 103 ? 13.875 19.406 6.582 1 98.88 103 SER A CA 1
ATOM 788 C C . SER A 1 103 ? 12.766 18.859 5.691 1 98.88 103 SER A C 1
ATOM 790 O O . SER A 1 103 ? 11.594 19.219 5.863 1 98.88 103 SER A O 1
ATOM 792 N N . ALA A 1 104 ? 13.125 18.109 4.688 1 98.94 104 ALA A N 1
ATOM 793 C CA . ALA A 1 104 ? 12.211 17.438 3.758 1 98.94 104 ALA A CA 1
ATOM 794 C C . ALA A 1 104 ? 12.836 16.156 3.199 1 98.94 104 ALA A C 1
ATOM 796 O O . ALA A 1 104 ? 14.055 15.992 3.234 1 98.94 104 ALA A O 1
ATOM 797 N N . TYR A 1 105 ? 11.984 15.25 2.779 1 98.94 105 TYR A N 1
ATOM 798 C CA . TYR A 1 105 ? 12.469 14.156 1.94 1 98.94 105 TYR A CA 1
ATOM 799 C C . TYR A 1 105 ? 11.93 14.289 0.519 1 98.94 105 TYR A C 1
ATOM 801 O O . TYR A 1 105 ? 10.938 14.984 0.283 1 98.94 105 TYR A O 1
ATOM 809 N N . ILE A 1 106 ? 12.648 13.734 -0.418 1 98.94 106 ILE A N 1
ATOM 810 C CA . ILE A 1 106 ? 12.273 13.641 -1.826 1 98.94 106 ILE A CA 1
ATOM 811 C C . ILE A 1 106 ? 12.258 12.18 -2.256 1 98.94 106 ILE A C 1
ATOM 813 O O . ILE A 1 106 ? 13.266 11.477 -2.143 1 98.94 106 ILE A O 1
ATOM 817 N N . LEU A 1 107 ? 11.156 11.68 -2.684 1 98.88 107 LEU A N 1
ATOM 818 C CA . LEU A 1 107 ? 11.062 10.344 -3.252 1 98.88 107 LEU A CA 1
ATOM 819 C C . LEU A 1 107 ? 11.195 10.383 -4.77 1 98.88 107 LEU A C 1
ATOM 821 O O . LEU A 1 107 ? 10.547 11.195 -5.434 1 98.88 107 LEU A O 1
ATOM 825 N N . TRP A 1 108 ? 12.031 9.523 -5.223 1 98.69 108 TRP A N 1
ATOM 826 C CA . TRP A 1 108 ? 12.289 9.461 -6.656 1 98.69 108 TRP A CA 1
ATOM 827 C C . TRP A 1 108 ? 11.695 8.195 -7.262 1 98.69 108 TRP A C 1
ATOM 829 O O . TRP A 1 108 ? 11.977 7.086 -6.805 1 98.69 108 TRP A O 1
ATOM 839 N N . PRO A 1 109 ? 10.836 8.352 -8.305 1 98.31 109 PRO A N 1
ATOM 840 C CA . PRO A 1 109 ? 10.297 7.168 -8.977 1 98.31 109 PRO A CA 1
ATOM 841 C C . PRO A 1 109 ? 11.352 6.398 -9.758 1 98.31 109 PRO A C 1
ATOM 843 O O . PRO A 1 109 ? 12.336 6.984 -10.219 1 98.31 109 PRO A O 1
ATOM 846 N N . SER A 1 110 ? 11.141 5.094 -9.898 1 96.31 110 SER A N 1
ATOM 847 C CA . SER A 1 110 ? 11.969 4.27 -10.766 1 96.31 110 SER A CA 1
ATOM 848 C C . SER A 1 110 ? 11.766 4.633 -12.234 1 96.31 110 SER A C 1
ATOM 850 O O . SER A 1 110 ? 12.711 4.574 -13.031 1 96.31 110 SER A O 1
ATOM 852 N N . SER A 1 111 ? 10.547 4.98 -12.555 1 95.19 111 SER A N 1
ATOM 853 C CA . SER A 1 111 ? 10.148 5.387 -13.898 1 95.19 111 SER A CA 1
ATOM 854 C C . SER A 1 111 ? 9.406 6.723 -13.883 1 95.19 111 SER A C 1
ATOM 856 O O . SER A 1 111 ? 8.188 6.762 -14.031 1 95.19 111 SER A O 1
ATOM 858 N N . PRO A 1 112 ? 10.227 7.789 -13.852 1 96.5 112 PRO A N 1
ATOM 859 C CA . PRO A 1 112 ? 9.57 9.094 -13.789 1 96.5 112 PRO A CA 1
ATOM 860 C C . PRO A 1 112 ? 8.688 9.367 -15.016 1 96.5 112 PRO A C 1
ATOM 862 O O . PRO A 1 112 ? 9.055 9 -16.125 1 96.5 112 PRO A O 1
ATOM 865 N N . LEU A 1 113 ? 7.539 9.914 -14.742 1 96.5 113 LEU A N 1
ATOM 866 C CA . LEU A 1 113 ? 6.719 10.422 -15.844 1 96.5 113 LEU A CA 1
ATOM 867 C C . LEU A 1 113 ? 7.434 11.539 -16.578 1 96.5 113 LEU A C 1
ATOM 869 O O . LEU A 1 113 ? 8.234 12.266 -15.992 1 96.5 113 LEU A O 1
ATOM 873 N N . GLU A 1 114 ? 7.184 11.648 -17.844 1 93.56 114 GLU A N 1
ATOM 874 C CA . GLU A 1 114 ? 7.75 12.695 -18.703 1 93.56 114 GLU A CA 1
ATOM 875 C C . GLU A 1 114 ? 6.656 13.586 -19.281 1 93.56 114 GLU A C 1
ATOM 877 O O . GLU A 1 114 ? 5.867 13.141 -20.125 1 93.56 114 GLU A O 1
ATOM 882 N N . VAL A 1 115 ? 6.648 14.758 -18.766 1 92.75 115 VAL A N 1
ATOM 883 C CA . VAL A 1 115 ? 5.668 15.727 -19.234 1 92.75 115 VAL A CA 1
ATOM 884 C C . VAL A 1 115 ? 6.293 16.609 -20.328 1 92.75 115 VAL A C 1
ATOM 886 O O . VAL A 1 115 ? 7.305 17.266 -20.094 1 92.75 115 VAL A O 1
ATOM 889 N N . PRO A 1 116 ? 5.664 16.625 -21.516 1 87.44 116 PRO A N 1
ATOM 890 C CA . PRO A 1 116 ? 6.246 17.422 -22.594 1 87.44 116 PRO A CA 1
ATOM 891 C C . PRO A 1 116 ? 6.242 18.922 -22.297 1 87.44 116 PRO A C 1
ATOM 893 O O . PRO A 1 116 ? 5.289 19.422 -21.703 1 87.44 116 PRO A O 1
ATOM 896 N N . VAL A 1 117 ? 7.41 19.5 -22.625 1 80.38 117 VAL A N 1
ATOM 897 C CA . VAL A 1 117 ? 7.5 20.953 -22.5 1 80.38 117 VAL A CA 1
ATOM 898 C C . VAL A 1 117 ? 6.891 21.609 -23.734 1 80.38 117 VAL A C 1
ATOM 900 O O . VAL A 1 117 ? 7.086 21.141 -24.859 1 80.38 117 VAL A O 1
ATOM 903 N N . SER A 1 118 ? 5.773 22.359 -23.641 1 64.12 118 SER A N 1
ATOM 904 C CA . SER A 1 118 ? 5.066 23 -24.734 1 64.12 118 SER A CA 1
ATOM 905 C C . SER A 1 118 ? 6.039 23.562 -25.766 1 64.12 118 SER A C 1
ATOM 907 O O . SER A 1 118 ? 5.742 23.594 -26.969 1 64.12 118 SER A O 1
ATOM 909 N N . ASP A 1 119 ? 7.113 24.078 -25.219 1 59.12 119 ASP A N 1
ATOM 910 C CA . ASP A 1 119 ? 7.934 24.688 -26.266 1 59.12 119 ASP A CA 1
ATOM 911 C C . ASP A 1 119 ? 8.688 23.625 -27.062 1 59.12 119 ASP A C 1
ATOM 913 O O . ASP A 1 119 ? 8.836 22.484 -26.594 1 59.12 119 ASP A O 1
ATOM 917 N N . SER A 1 120 ? 8.805 23.812 -28.375 1 53.53 120 SER A N 1
ATOM 918 C CA . SER A 1 120 ? 9.336 23.094 -29.531 1 53.53 120 SER A CA 1
ATOM 919 C C . SER A 1 120 ? 10.5 22.203 -29.141 1 53.53 120 SER A C 1
ATOM 921 O O . SER A 1 120 ? 11.055 21.484 -29.969 1 53.53 120 SER A O 1
ATOM 923 N N . SER A 1 121 ? 10.844 22.25 -27.859 1 59.56 121 SER A N 1
ATOM 924 C CA . SER A 1 121 ? 12.047 21.453 -27.609 1 59.56 121 SER A CA 1
ATOM 925 C C . SER A 1 121 ? 11.711 20.031 -27.203 1 59.56 121 SER A C 1
ATOM 927 O O . SER A 1 121 ? 10.625 19.766 -26.688 1 59.56 121 SER A O 1
ATOM 929 N N . ASN A 1 122 ? 12.086 18.969 -27.688 1 67.19 122 ASN A N 1
ATOM 930 C CA . ASN A 1 122 ? 11.992 17.547 -27.391 1 67.19 122 ASN A CA 1
ATOM 931 C C . ASN A 1 122 ? 12.359 17.25 -25.953 1 67.19 122 ASN A C 1
ATOM 933 O O . ASN A 1 122 ? 12.797 16.141 -25.625 1 67.19 122 ASN A O 1
ATOM 937 N N . SER A 1 123 ? 12.102 18.406 -25.047 1 79.56 123 SER A N 1
ATOM 938 C CA . SER A 1 123 ? 12.477 18.203 -23.656 1 79.56 123 SER A CA 1
ATOM 939 C C . SER A 1 123 ? 11.258 17.844 -22.797 1 79.56 123 SER A C 1
ATOM 941 O O . SER A 1 123 ? 10.117 18.078 -23.219 1 79.56 123 SER A O 1
ATOM 943 N N . THR A 1 124 ? 11.422 17.047 -21.734 1 85.75 124 THR A N 1
ATOM 944 C CA . THR A 1 124 ? 10.375 16.641 -20.812 1 85.75 124 THR A CA 1
ATOM 945 C C . THR A 1 124 ? 10.719 17.062 -19.391 1 85.75 124 THR A C 1
ATOM 947 O O . THR A 1 124 ? 11.883 17.312 -19.078 1 85.75 124 THR A O 1
ATOM 950 N N . HIS A 1 125 ? 9.719 17.328 -18.641 1 89.69 125 HIS A N 1
ATOM 951 C CA . HIS A 1 125 ? 9.828 17.594 -17.219 1 89.69 125 HIS A CA 1
ATOM 952 C C . HIS A 1 125 ? 9.344 16.406 -16.391 1 89.69 125 HIS A C 1
ATOM 954 O O . HIS A 1 125 ? 8.438 15.672 -16.828 1 89.69 125 HIS A O 1
ATOM 960 N N . TRP A 1 126 ? 9.992 16.25 -15.305 1 96.81 126 TRP A N 1
ATOM 961 C CA . TRP A 1 126 ? 9.406 15.352 -14.328 1 96.81 126 TRP A CA 1
ATOM 962 C C . TRP A 1 126 ? 8.398 16.078 -13.438 1 96.81 126 TRP A C 1
ATOM 964 O O . TRP A 1 126 ? 8.711 17.125 -12.867 1 96.81 126 TRP A O 1
ATOM 974 N N . PRO A 1 127 ? 7.18 15.617 -13.422 1 97.62 127 PRO A N 1
ATOM 975 C CA . PRO A 1 127 ? 6.199 16.281 -12.555 1 97.62 127 PRO A CA 1
ATOM 976 C C . PRO A 1 127 ? 6.473 16.047 -11.07 1 97.62 127 PRO A C 1
ATOM 978 O O . PRO A 1 127 ? 6.953 14.977 -10.688 1 97.62 127 PRO A O 1
ATOM 981 N N . LEU A 1 128 ? 6.176 17.062 -10.336 1 98.5 128 LEU A N 1
ATOM 982 C CA . LEU A 1 128 ? 6.43 17.062 -8.898 1 98.5 128 LEU A CA 1
ATOM 983 C C . LEU A 1 128 ? 5.125 17.172 -8.117 1 98.5 128 LEU A C 1
ATOM 985 O O . LEU A 1 128 ? 4.223 17.922 -8.5 1 98.5 128 LEU A O 1
ATOM 989 N N . VAL A 1 129 ? 4.969 16.344 -7.09 1 98.88 129 VAL A N 1
ATOM 990 C CA . VAL A 1 129 ? 3.9 16.547 -6.117 1 98.88 129 VAL A CA 1
ATOM 991 C C . VAL A 1 129 ? 4.492 16.969 -4.777 1 98.88 129 VAL A C 1
ATOM 993 O O . VAL A 1 129 ? 5.309 16.25 -4.191 1 98.88 129 VAL A O 1
ATOM 996 N N . ALA A 1 130 ? 4.168 18.141 -4.34 1 98.94 130 ALA A N 1
ATOM 997 C CA . ALA A 1 130 ? 4.488 18.562 -2.979 1 98.94 130 ALA A CA 1
ATOM 998 C C . ALA A 1 130 ? 3.477 18 -1.981 1 98.94 130 ALA A C 1
ATOM 1000 O O . ALA A 1 130 ? 2.289 18.328 -2.043 1 98.94 130 ALA A O 1
ATOM 1001 N N . TRP A 1 131 ? 3.955 17.156 -1.098 1 98.94 131 TRP A N 1
ATOM 1002 C CA . TRP A 1 131 ? 3.072 16.469 -0.161 1 98.94 131 TRP A CA 1
ATOM 1003 C C . TRP A 1 131 ? 3.197 17.062 1.239 1 98.94 131 TRP A C 1
ATOM 1005 O O . TRP A 1 131 ? 4.277 17.031 1.833 1 98.94 131 TRP A O 1
ATOM 1015 N N . ALA A 1 132 ? 2.109 17.578 1.74 1 98.94 132 ALA A N 1
ATOM 1016 C CA . ALA A 1 132 ? 2.014 18.094 3.104 1 98.94 132 ALA A CA 1
ATOM 1017 C C . ALA A 1 132 ? 1.252 17.125 4.004 1 98.94 132 ALA A C 1
ATOM 1019 O O . ALA A 1 132 ? 0.032 16.984 3.883 1 98.94 132 ALA A O 1
ATOM 1020 N N . HIS A 1 133 ? 1.993 16.547 4.902 1 98.88 133 HIS A N 1
ATOM 1021 C CA . HIS A 1 133 ? 1.426 15.484 5.734 1 98.88 133 HIS A CA 1
ATOM 1022 C C . HIS A 1 133 ? 0.563 16.062 6.852 1 98.88 133 HIS A C 1
ATOM 1024 O O . HIS A 1 133 ? 0.661 17.25 7.16 1 98.88 133 HIS A O 1
ATOM 1030 N N . GLY A 1 134 ? -0.329 15.281 7.391 1 98.69 134 GLY A N 1
ATOM 1031 C CA . GLY A 1 134 ? -1.082 15.633 8.586 1 98.69 134 GLY A CA 1
ATOM 1032 C C . GLY A 1 134 ? -0.237 15.633 9.844 1 98.69 134 GLY A C 1
ATOM 1033 O O . GLY A 1 134 ? 0.989 15.523 9.773 1 98.69 134 GLY A O 1
ATOM 1034 N N . THR A 1 135 ? -0.876 15.758 10.984 1 98.44 135 THR A N 1
ATOM 1035 C CA . THR A 1 135 ? -0.192 15.867 12.266 1 98.44 135 THR A CA 1
ATOM 1036 C C . THR A 1 135 ? 0.638 14.617 12.547 1 98.44 135 THR A C 1
ATOM 1038 O O . THR A 1 135 ? 0.104 13.508 12.594 1 98.44 135 THR A O 1
ATOM 1041 N N . SER A 1 136 ? 1.934 14.828 12.656 1 98.25 136 SER A N 1
ATOM 1042 C CA . SER A 1 136 ? 2.828 13.758 13.094 1 98.25 136 SER A CA 1
ATOM 1043 C C . SER A 1 136 ? 3.227 13.938 14.555 1 98.25 136 SER A C 1
ATOM 1045 O O . SER A 1 136 ? 3.707 12.992 15.188 1 98.25 136 SER A O 1
ATOM 1047 N N . GLY A 1 137 ? 3.068 15.102 15.039 1 97.88 137 GLY A N 1
ATOM 1048 C CA . GLY A 1 137 ? 3.434 15.539 16.375 1 97.88 137 GLY A CA 1
ATOM 1049 C C . GLY A 1 137 ? 3.768 17.016 16.453 1 97.88 137 GLY A C 1
ATOM 1050 O O . GLY A 1 137 ? 3.555 17.75 15.484 1 97.88 137 GLY A O 1
ATOM 1051 N N . GLY A 1 138 ? 4.223 17.422 17.609 1 97.56 138 GLY A N 1
ATOM 1052 C CA . GLY A 1 138 ? 4.523 18.844 17.812 1 97.56 138 GLY A CA 1
ATOM 1053 C C . GLY A 1 138 ? 5.957 19.078 18.25 1 97.56 138 GLY A C 1
ATOM 1054 O O . GLY A 1 138 ? 6.336 20.219 18.547 1 97.56 138 GLY A O 1
ATOM 1055 N N . LEU A 1 139 ? 6.703 18 18.312 1 98 139 LEU A N 1
ATOM 1056 C CA . LEU A 1 139 ? 8.07 18.078 18.812 1 98 139 LEU A CA 1
ATOM 1057 C C . LEU A 1 139 ? 9.062 17.625 17.75 1 98 139 LEU A C 1
ATOM 1059 O O . LEU A 1 139 ? 8.688 16.938 16.797 1 98 139 LEU A O 1
ATOM 1063 N N . ALA A 1 140 ? 10.258 17.953 17.875 1 97.62 140 ALA A N 1
ATOM 1064 C CA . ALA A 1 140 ? 11.297 17.797 16.859 1 97.62 140 ALA A CA 1
ATOM 1065 C C . ALA A 1 140 ? 11.414 16.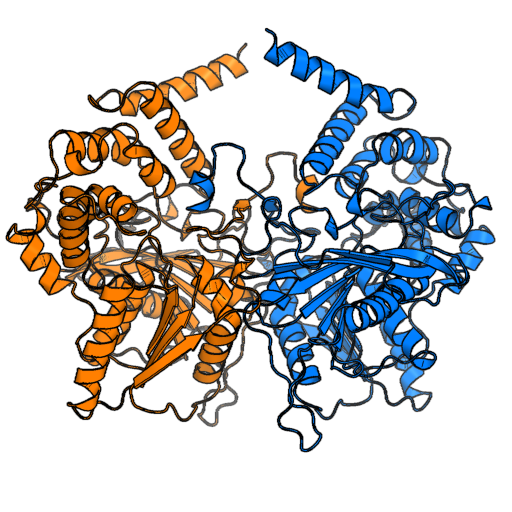344 16.391 1 97.62 140 ALA A C 1
ATOM 1067 O O . ALA A 1 140 ? 11.586 16.078 15.203 1 97.62 140 ALA A O 1
ATOM 1068 N N . PRO A 1 141 ? 11.266 15.383 17.266 1 97.75 141 PRO A N 1
ATOM 1069 C CA . PRO A 1 141 ? 11.492 14.008 16.812 1 97.75 141 PRO A CA 1
ATOM 1070 C C . PRO A 1 141 ? 10.367 13.492 15.914 1 97.75 141 PRO A C 1
ATOM 1072 O O . PRO A 1 141 ? 10.43 12.359 15.422 1 97.75 141 PRO A O 1
ATOM 1075 N N . CYS A 1 142 ? 9.367 14.242 15.727 1 98.5 142 CYS A N 1
ATOM 1076 C CA . CYS A 1 142 ? 8.156 13.758 15.07 1 98.5 142 CYS A CA 1
ATOM 1077 C C . CYS A 1 142 ? 8.188 14.078 13.578 1 98.5 142 CYS A C 1
ATOM 1079 O O . CYS A 1 142 ? 7.145 14.344 12.977 1 98.5 142 CYS A O 1
ATOM 1081 N N . ALA A 1 143 ? 9.367 14.062 12.953 1 98.75 143 ALA A N 1
ATOM 1082 C CA . ALA A 1 143 ? 9.531 14.344 11.531 1 98.75 143 ALA A CA 1
ATOM 1083 C C . ALA A 1 143 ? 9.289 13.094 10.688 1 98.75 143 ALA A C 1
ATOM 1085 O O . ALA A 1 143 ? 9.992 12.094 10.844 1 98.75 143 ALA A O 1
ATOM 1086 N N . PRO A 1 144 ? 8.414 13.133 9.703 1 98.75 144 PRO A N 1
ATOM 1087 C CA . PRO A 1 144 ? 8.164 11.977 8.844 1 98.75 144 PRO A CA 1
ATOM 1088 C C . PRO A 1 144 ? 9.406 11.531 8.078 1 98.75 144 PRO A C 1
ATOM 1090 O O . PRO A 1 144 ? 9.57 10.336 7.801 1 98.75 144 PRO A O 1
ATOM 1093 N N . SER A 1 145 ? 10.336 12.406 7.75 1 98.81 145 SER A N 1
ATOM 1094 C CA . SER A 1 145 ? 11.539 12.039 7.008 1 98.81 145 SER A CA 1
ATOM 1095 C C . SER A 1 145 ? 12.406 11.07 7.805 1 98.81 145 SER A C 1
ATOM 1097 O O . SER A 1 145 ? 13.32 10.453 7.254 1 98.81 145 SER A O 1
ATOM 1099 N N . ASN A 1 146 ? 12.117 10.961 9.109 1 98.44 146 ASN A N 1
ATOM 1100 C CA . ASN A 1 146 ? 12.883 10.047 9.953 1 98.44 146 ASN A CA 1
ATOM 1101 C C . ASN A 1 146 ? 12.07 8.812 10.336 1 98.44 146 ASN A C 1
ATOM 1103 O O . ASN A 1 146 ? 12.555 7.949 11.07 1 98.44 146 ASN A O 1
ATOM 1107 N N . TYR A 1 147 ? 10.812 8.805 10.023 1 98.31 147 TYR A N 1
ATOM 1108 C CA . TYR A 1 147 ? 10.031 7.59 10.242 1 98.31 147 TYR A CA 1
ATOM 1109 C C . TYR A 1 147 ? 10.359 6.531 9.195 1 98.31 147 TYR A C 1
ATOM 1111 O O . TYR A 1 147 ? 10.453 6.836 8 1 98.31 147 TYR A O 1
ATOM 1119 N N . ARG A 1 148 ? 10.461 5.305 9.594 1 98.12 148 ARG A N 1
ATOM 1120 C CA . ARG A 1 148 ? 10.75 4.203 8.68 1 98.12 148 ARG A CA 1
ATOM 1121 C C . ARG A 1 148 ? 9.742 4.164 7.531 1 98.12 148 ARG A C 1
ATOM 1123 O O . ARG A 1 148 ? 10.102 3.84 6.398 1 98.12 148 ARG A O 1
ATOM 1130 N N . ASN A 1 149 ? 8.492 4.445 7.816 1 98.19 149 ASN A N 1
ATOM 1131 C CA . ASN A 1 149 ? 7.426 4.324 6.824 1 98.19 149 ASN A CA 1
ATOM 1132 C C . ASN A 1 149 ? 7.051 5.684 6.238 1 98.19 149 ASN A C 1
ATOM 1134 O O . ASN A 1 149 ? 6.066 5.793 5.504 1 98.19 149 ASN A O 1
ATOM 1138 N N . LEU A 1 150 ? 7.68 6.82 6.613 1 98.56 150 LEU A N 1
ATOM 1139 C CA . LEU A 1 150 ? 7.547 8.195 6.152 1 98.56 150 LEU A CA 1
ATOM 1140 C C . LEU A 1 150 ? 6.156 8.742 6.465 1 98.56 150 LEU A C 1
ATOM 1142 O O . LEU A 1 150 ? 5.746 9.766 5.914 1 98.56 150 LEU A O 1
ATOM 1146 N N . GLN A 1 151 ? 5.418 8.086 7.172 1 96.88 151 GLN A N 1
ATOM 1147 C CA . GLN A 1 151 ? 4.027 8.422 7.469 1 96.88 151 GLN A CA 1
ATOM 1148 C C . GLN A 1 151 ? 3.176 8.391 6.203 1 96.88 151 GLN A C 1
ATOM 1150 O O . GLN A 1 151 ? 3.574 8.93 5.164 1 96.88 151 GLN A O 1
ATOM 1155 N N . TYR A 1 152 ? 1.976 7.879 6.078 1 98.06 152 TYR A N 1
ATOM 1156 C CA . TYR A 1 152 ? 0.979 7.762 5.02 1 98.06 152 TYR A CA 1
ATOM 1157 C C . TYR A 1 152 ? 1.37 6.68 4.02 1 98.06 152 TYR A C 1
ATOM 1159 O O . TYR A 1 152 ? 0.521 6.164 3.289 1 98.06 152 TYR A O 1
ATOM 1167 N N . HIS A 1 153 ? 2.713 6.426 3.797 1 97.81 153 HIS A N 1
ATOM 1168 C CA . HIS A 1 153 ? 3.23 5.285 3.049 1 97.81 153 HIS A CA 1
ATOM 1169 C C . HIS A 1 153 ? 2.445 5.066 1.759 1 97.81 153 HIS A C 1
ATOM 1171 O O . HIS A 1 153 ? 2.41 5.945 0.894 1 97.81 153 HIS A O 1
ATOM 1177 N N . PHE A 1 154 ? 1.613 3.98 1.646 1 98.31 154 PHE A N 1
ATOM 1178 C CA . PHE A 1 154 ? 0.957 3.596 0.403 1 98.31 154 PHE A CA 1
ATOM 1179 C C . PHE A 1 154 ? -0.309 4.414 0.182 1 98.31 154 PHE A C 1
ATOM 1181 O O . PHE A 1 154 ? -0.894 4.383 -0.902 1 98.31 154 PHE A O 1
ATOM 1188 N N . GLN A 1 155 ? -0.716 5.168 1.151 1 98.19 155 GLN A N 1
ATOM 1189 C CA . GLN A 1 155 ? -1.894 6.004 0.943 1 98.19 155 GLN A CA 1
ATOM 1190 C C . GLN A 1 155 ? -1.59 7.156 -0.01 1 98.19 155 GLN A C 1
ATOM 1192 O O . GLN A 1 155 ? -2.445 7.555 -0.802 1 98.19 155 GLN A O 1
ATOM 1197 N N . VAL A 1 156 ? -0.242 7.668 0.128 1 98.69 156 VAL A N 1
ATOM 1198 C CA . VAL A 1 156 ? -0.045 8.852 -0.705 1 98.69 156 VAL A CA 1
ATOM 1199 C C . VAL A 1 156 ? 1.378 8.859 -1.259 1 98.69 156 VAL A C 1
ATOM 1201 O O . VAL A 1 156 ? 1.591 8.586 -2.443 1 98.69 156 VAL A O 1
ATOM 1204 N N . PRO A 1 157 ? 2.48 9.062 -0.394 1 98.81 157 PRO A N 1
ATOM 1205 C CA . PRO A 1 157 ? 3.785 9.328 -1.004 1 98.81 157 PRO A CA 1
ATOM 1206 C C . PRO A 1 157 ? 4.328 8.133 -1.779 1 98.81 157 PRO A C 1
ATOM 1208 O O . PRO A 1 157 ? 4.867 8.297 -2.879 1 98.81 157 PRO A O 1
ATOM 1211 N N . TYR A 1 158 ? 4.258 6.855 -1.22 1 98.75 158 TYR A N 1
ATOM 1212 C CA . TYR A 1 158 ? 4.711 5.68 -1.954 1 98.75 158 TYR A CA 1
ATOM 1213 C C . TYR A 1 158 ? 3.926 5.508 -3.248 1 98.75 158 TYR A C 1
ATOM 1215 O O . TYR A 1 158 ? 4.508 5.258 -4.305 1 98.75 158 TYR A O 1
ATOM 1223 N N . LEU A 1 159 ? 2.592 5.664 -3.086 1 98.62 159 LEU A N 1
ATOM 1224 C CA . LEU A 1 159 ? 1.713 5.512 -4.242 1 98.62 159 LEU A CA 1
ATOM 1225 C C . LEU A 1 159 ? 2.102 6.484 -5.352 1 98.62 159 LEU A C 1
ATOM 1227 O O . LEU A 1 159 ? 2.264 6.078 -6.508 1 98.62 159 LEU A O 1
ATOM 1231 N N . LEU A 1 160 ? 2.295 7.746 -5.016 1 98.81 160 LEU A N 1
ATOM 1232 C CA . LEU A 1 160 ? 2.617 8.773 -5.996 1 98.81 160 LEU A CA 1
ATOM 1233 C C . LEU A 1 160 ? 3.955 8.484 -6.668 1 98.81 160 LEU A C 1
ATOM 1235 O O . LEU A 1 160 ? 4.066 8.562 -7.895 1 98.81 160 LEU A O 1
ATOM 1239 N N . ALA A 1 161 ? 4.949 8.141 -5.898 1 98.81 161 ALA A N 1
ATOM 1240 C CA . ALA A 1 161 ? 6.27 7.863 -6.457 1 98.81 161 ALA A CA 1
ATOM 1241 C C . ALA A 1 161 ? 6.238 6.629 -7.352 1 98.81 161 ALA A C 1
ATOM 1243 O O . ALA A 1 161 ? 6.84 6.617 -8.43 1 98.81 161 ALA A O 1
ATOM 1244 N N . LEU A 1 162 ? 5.512 5.586 -6.93 1 98.44 162 LEU A N 1
ATOM 1245 C CA . LEU A 1 162 ? 5.41 4.355 -7.707 1 98.44 162 LEU A CA 1
ATOM 1246 C C . LEU A 1 162 ? 4.672 4.602 -9.016 1 98.44 162 LEU A C 1
ATOM 1248 O O . LEU A 1 162 ? 4.82 3.836 -9.969 1 98.44 162 LEU A O 1
ATOM 1252 N N . GLN A 1 163 ? 3.939 5.703 -9.062 1 97.69 163 GLN A N 1
ATOM 1253 C CA . GLN A 1 163 ? 3.205 6.027 -10.281 1 97.69 163 GLN A CA 1
ATOM 1254 C C . GLN A 1 163 ? 3.936 7.094 -11.094 1 97.69 163 GLN A C 1
ATOM 1256 O O . GLN A 1 163 ? 3.369 7.664 -12.031 1 97.69 163 GLN A O 1
ATOM 1261 N N . GLY A 1 164 ? 5.133 7.445 -10.695 1 98.25 164 GLY A N 1
ATOM 1262 C CA . GLY A 1 164 ? 6.027 8.164 -11.594 1 98.25 164 GLY A CA 1
ATOM 1263 C C . GLY A 1 164 ? 6.234 9.609 -11.195 1 98.25 164 GLY A C 1
ATOM 1264 O O . GLY A 1 164 ? 6.977 10.344 -11.859 1 98.25 164 GLY A O 1
ATOM 1265 N N . TYR A 1 165 ? 5.617 10.062 -10.086 1 98.69 165 TYR A N 1
ATOM 1266 C CA . TYR A 1 165 ? 5.777 11.445 -9.641 1 98.69 165 TYR A CA 1
ATOM 1267 C C . TYR A 1 165 ? 6.973 11.57 -8.703 1 98.69 165 TYR A C 1
ATOM 1269 O O . TYR A 1 165 ? 7.219 10.695 -7.871 1 98.69 165 TYR A O 1
ATOM 1277 N N . VAL A 1 166 ? 7.703 12.641 -8.852 1 98.88 166 VAL A N 1
ATOM 1278 C CA . VAL A 1 166 ? 8.633 13.016 -7.789 1 98.88 166 VAL A CA 1
ATOM 1279 C C . VAL A 1 166 ? 7.859 13.602 -6.609 1 98.88 166 VAL A C 1
ATOM 1281 O O . VAL A 1 166 ? 6.977 14.445 -6.797 1 98.88 166 VAL A O 1
ATOM 1284 N N . VAL A 1 167 ? 8.133 13.156 -5.398 1 98.94 167 VAL A N 1
ATOM 1285 C CA . VAL A 1 167 ? 7.406 13.648 -4.234 1 98.94 167 VAL A CA 1
ATOM 1286 C C . VAL A 1 167 ? 8.344 14.461 -3.344 1 98.94 167 VAL A C 1
ATOM 1288 O O . VAL A 1 167 ? 9.391 13.969 -2.912 1 98.94 167 VAL A O 1
ATOM 1291 N N . VAL A 1 168 ? 8.062 15.656 -3.123 1 99 168 VAL A N 1
ATOM 1292 C CA . VAL A 1 168 ? 8.758 16.516 -2.17 1 99 168 VAL A CA 1
ATOM 1293 C C . VAL A 1 168 ? 7.887 16.734 -0.932 1 99 168 VAL A C 1
ATOM 1295 O O . VAL A 1 168 ? 6.789 17.281 -1.024 1 99 168 VAL A O 1
ATOM 1298 N N . ALA A 1 169 ? 8.391 16.312 0.213 1 98.94 169 ALA A N 1
ATOM 1299 C CA . ALA A 1 169 ? 7.566 16.344 1.419 1 98.94 169 ALA A CA 1
ATOM 1300 C C . ALA A 1 169 ? 8.297 17.031 2.568 1 98.94 169 ALA A C 1
ATOM 1302 O O . ALA A 1 169 ? 9.156 16.438 3.213 1 98.94 169 ALA A O 1
ATOM 1303 N N . PRO A 1 170 ? 7.949 18.234 2.855 1 98.94 170 PRO A N 1
ATOM 1304 C CA . PRO A 1 170 ? 8.539 18.906 4.016 1 98.94 170 PRO A CA 1
ATOM 1305 C C . PRO A 1 170 ? 8.102 18.297 5.34 1 98.94 170 PRO A C 1
ATOM 1307 O O . PRO A 1 170 ? 6.953 17.859 5.48 1 98.94 170 PRO A O 1
ATOM 1310 N N . ASP A 1 171 ? 9.031 18.281 6.305 1 98.94 171 ASP A N 1
ATOM 1311 C CA . ASP A 1 171 ? 8.672 17.906 7.664 1 98.94 171 ASP A CA 1
ATOM 1312 C C . ASP A 1 171 ? 7.957 19.047 8.391 1 98.94 171 ASP A C 1
ATOM 1314 O O . ASP A 1 171 ? 7.25 18.812 9.367 1 98.94 171 ASP A O 1
ATOM 1318 N N . TYR A 1 172 ? 8.156 20.281 7.93 1 98.88 172 TYR A N 1
ATOM 1319 C CA . TYR A 1 172 ? 7.723 21.531 8.547 1 98.88 172 TYR A CA 1
ATOM 1320 C C . TYR A 1 172 ? 8.75 22.031 9.562 1 98.88 172 TYR A C 1
ATOM 1322 O O . TYR A 1 172 ? 9.5 21.234 10.133 1 98.88 172 TYR A O 1
ATOM 1330 N N . ALA A 1 173 ? 8.781 23.328 9.758 1 98.75 173 ALA A N 1
ATOM 1331 C CA . ALA A 1 173 ? 9.648 23.922 10.766 1 98.75 173 ALA A CA 1
ATOM 1332 C C . ALA A 1 173 ? 9.305 23.391 12.156 1 98.75 173 ALA A C 1
ATOM 1334 O O . ALA A 1 173 ? 8.125 23.328 12.531 1 98.75 173 ALA A O 1
ATOM 1335 N N . GLY A 1 174 ? 10.32 23.031 12.852 1 98.56 174 GLY A N 1
ATOM 1336 C CA . GLY A 1 174 ? 10.148 22.547 14.211 1 98.56 174 GLY A CA 1
ATOM 1337 C C . GLY A 1 174 ? 10.031 21.031 14.297 1 98.56 174 GLY A C 1
ATOM 1338 O O . GLY A 1 174 ? 10.117 20.469 15.391 1 98.56 174 GLY A O 1
ATOM 1339 N N . LEU A 1 175 ? 9.781 20.328 13.227 1 98.75 175 LEU A N 1
ATOM 1340 C CA . LEU A 1 175 ? 9.812 18.875 13.133 1 98.75 175 LEU A CA 1
ATOM 1341 C C . LEU A 1 175 ? 11.078 18.406 12.43 1 98.75 175 LEU A C 1
ATOM 1343 O O . LEU A 1 175 ? 11.305 18.734 11.266 1 98.75 175 LEU A O 1
ATOM 1347 N N . GLY A 1 176 ? 11.859 17.594 13.086 1 98.38 176 GLY A N 1
ATOM 1348 C CA . GLY A 1 176 ? 13.188 17.25 12.609 1 98.38 176 GLY A CA 1
ATOM 1349 C C . GLY A 1 176 ? 14.258 18.203 13.102 1 98.38 176 GLY A C 1
ATOM 1350 O O . GLY A 1 176 ? 15 17.891 14.031 1 98.38 176 GLY A O 1
ATOM 1351 N N . VAL A 1 177 ? 14.172 19.422 12.625 1 98.38 177 VAL A N 1
ATOM 1352 C CA . VAL A 1 177 ? 15.102 20.469 13.031 1 98.38 177 VAL A CA 1
ATOM 1353 C C . VAL A 1 177 ? 14.523 21.25 14.211 1 98.38 177 VAL A C 1
ATOM 1355 O O . VAL A 1 177 ? 13.648 22.094 14.039 1 98.38 177 VAL A O 1
ATOM 1358 N N . GLY A 1 178 ? 15.133 21.016 15.383 1 96.94 178 GLY A N 1
ATOM 1359 C CA . GLY A 1 178 ? 14.508 21.547 16.578 1 96.94 178 GLY A CA 1
ATOM 1360 C C . GLY A 1 178 ? 15.312 22.641 17.25 1 96.94 178 GLY A C 1
ATOM 1361 O O . GLY A 1 178 ? 14.844 23.297 18.188 1 96.94 178 GLY A O 1
ATOM 1362 N N . LYS A 1 179 ? 16.516 22.828 16.703 1 96.12 179 LYS A N 1
ATOM 1363 C CA . LYS A 1 179 ? 17.391 23.812 17.328 1 96.12 179 LYS A CA 1
ATOM 1364 C C . LYS A 1 179 ? 18.203 24.562 16.297 1 96.12 179 LYS A C 1
ATOM 1366 O O . LYS A 1 179 ? 18.625 23.984 15.289 1 96.12 179 LYS A O 1
ATOM 1371 N N . LEU A 1 180 ? 18.438 25.781 16.641 1 95.19 180 LEU A N 1
ATOM 1372 C CA . LEU A 1 180 ? 19.375 26.594 15.883 1 95.19 180 LEU A CA 1
ATOM 1373 C C . LEU A 1 180 ? 20.812 26.328 16.344 1 95.19 180 LEU A C 1
ATOM 1375 O O . LEU A 1 180 ? 21.031 25.719 17.391 1 95.19 180 LEU A O 1
ATOM 1379 N N . PRO A 1 181 ? 21.75 26.812 15.523 1 91.94 181 PRO A N 1
ATOM 1380 C CA . PRO A 1 181 ? 23.141 26.578 15.914 1 91.94 181 PRO A CA 1
ATOM 1381 C C . PRO A 1 181 ? 23.484 27.203 17.266 1 91.94 181 PRO A C 1
ATOM 1383 O O . PRO A 1 181 ? 24.328 26.672 18 1 91.94 181 PRO A O 1
ATOM 1386 N N . ASN A 1 182 ? 22.859 28.25 17.656 1 91.94 182 ASN A N 1
ATOM 1387 C CA . ASN A 1 182 ? 23.141 28.938 18.906 1 91.94 182 ASN A CA 1
ATOM 1388 C C . ASN A 1 182 ? 22.438 28.266 20.078 1 91.94 182 ASN A C 1
ATOM 1390 O O . ASN A 1 182 ? 22.547 28.719 21.219 1 91.94 182 ASN A O 1
ATOM 1394 N N . GLY A 1 183 ? 21.609 27.312 19.766 1 92.81 183 GLY A N 1
ATOM 1395 C CA . GLY A 1 183 ? 20.969 26.547 20.812 1 92.81 183 GLY A CA 1
ATOM 1396 C C . GLY A 1 183 ? 19.5 26.906 21 1 92.81 183 GLY A C 1
ATOM 1397 O O . GLY A 1 183 ? 18.766 26.188 21.688 1 92.81 183 GLY A O 1
ATOM 1398 N N . ASP A 1 184 ? 19.078 28 20.391 1 94.25 184 ASP A N 1
ATOM 1399 C CA . ASP A 1 184 ? 17.672 28.375 20.5 1 94.25 184 ASP A CA 1
ATOM 1400 C C . ASP A 1 184 ? 16.766 27.328 19.875 1 94.25 184 ASP A C 1
ATOM 1402 O O . ASP A 1 184 ? 17.094 26.75 18.844 1 94.25 184 ASP A O 1
ATOM 1406 N N . GLY A 1 185 ? 15.633 27.156 20.516 1 95.56 185 GLY A N 1
ATOM 1407 C CA . GLY A 1 185 ? 14.688 26.172 20.016 1 95.56 185 GLY A CA 1
ATOM 1408 C C . GLY A 1 185 ? 13.875 26.656 18.828 1 95.56 185 GLY A C 1
ATOM 1409 O O . GLY A 1 185 ? 13.625 27.844 18.703 1 95.56 185 GLY A O 1
ATOM 1410 N N . ILE A 1 186 ? 13.562 25.75 18 1 97 186 ILE A N 1
ATOM 1411 C CA . ILE A 1 186 ? 12.586 25.969 16.938 1 97 186 ILE A CA 1
ATOM 1412 C C . ILE A 1 186 ? 11.305 25.203 17.234 1 97 186 ILE A C 1
ATOM 1414 O O . ILE A 1 186 ? 11.273 23.969 17.172 1 97 186 ILE A O 1
ATOM 1418 N N . GLY A 1 187 ? 10.289 25.891 17.609 1 97.5 187 GLY A N 1
ATOM 1419 C CA . GLY A 1 187 ? 9.008 25.266 17.859 1 97.5 187 GLY A CA 1
ATOM 1420 C C . GLY A 1 187 ? 8.211 25 16.609 1 97.5 187 GLY A C 1
ATOM 1421 O O . GLY A 1 187 ? 8.398 25.672 15.586 1 97.5 187 GLY A O 1
ATOM 1422 N N . HIS A 1 188 ? 7.363 24.016 16.641 1 98.69 188 HIS A N 1
ATOM 1423 C CA . HIS A 1 188 ? 6.422 23.734 15.562 1 98.69 188 HIS A CA 1
ATOM 1424 C C . HIS A 1 188 ? 5.094 24.453 15.797 1 98.69 188 HIS A C 1
ATOM 1426 O O . HIS A 1 188 ? 4.367 24.125 16.734 1 98.69 188 HIS A O 1
ATOM 1432 N N . PRO A 1 189 ? 4.82 25.406 15.023 1 98.62 189 PRO A N 1
ATOM 1433 C CA . PRO A 1 189 ? 3.564 26.125 15.227 1 98.62 189 PRO A CA 1
ATOM 1434 C C . PRO A 1 189 ? 2.35 25.375 14.695 1 98.62 189 PRO A C 1
ATOM 1436 O O . PRO A 1 189 ? 1.67 25.859 13.789 1 98.62 189 PRO A O 1
ATOM 1439 N N . TRP A 1 190 ? 2.072 24.234 15.32 1 98.19 190 TRP A N 1
ATOM 1440 C CA . TRP A 1 190 ? 0.941 23.391 14.914 1 98.19 190 TRP A CA 1
ATOM 1441 C C . TRP A 1 190 ? -0.319 24.234 14.742 1 98.19 190 TRP A C 1
ATOM 1443 O O . TRP A 1 190 ? -0.61 25.109 15.562 1 98.19 190 TRP A O 1
ATOM 1453 N N . ALA A 1 191 ? -1.063 24.094 13.656 1 97.69 191 ALA A N 1
ATOM 1454 C CA . ALA A 1 191 ? -2.32 24.75 13.312 1 97.69 191 ALA A CA 1
ATOM 1455 C C . ALA A 1 191 ? -2.068 26.094 12.633 1 97.69 191 ALA A C 1
ATOM 1457 O O . ALA A 1 191 ? -3.012 26.797 12.242 1 97.69 191 ALA A O 1
ATOM 1458 N N . ALA A 1 192 ? -0.775 26.516 12.484 1 98.56 192 ALA A N 1
ATOM 1459 C CA . ALA A 1 192 ? -0.478 27.75 11.75 1 98.56 192 ALA A CA 1
ATOM 1460 C C . ALA A 1 192 ? -0.319 27.469 10.258 1 98.56 192 ALA A C 1
ATOM 1462 O O . ALA A 1 192 ? 0.799 27.438 9.734 1 98.56 192 ALA A O 1
ATOM 1463 N N . ALA A 1 193 ? -1.395 27.406 9.578 1 98.62 193 ALA A N 1
ATOM 1464 C CA . ALA A 1 193 ? -1.449 26.969 8.188 1 98.62 193 ALA A CA 1
ATOM 1465 C C . ALA A 1 193 ? -0.554 27.844 7.305 1 98.62 193 ALA A C 1
ATOM 1467 O O . ALA A 1 193 ? 0.183 27.328 6.461 1 98.62 193 ALA A O 1
ATOM 1468 N N . PRO A 1 194 ? -0.469 29.188 7.488 1 98.62 194 PRO A N 1
ATOM 1469 C CA . PRO A 1 194 ? 0.395 30 6.625 1 98.62 194 PRO A CA 1
ATOM 1470 C C . PRO A 1 194 ? 1.878 29.688 6.816 1 98.62 194 PRO A C 1
ATOM 1472 O O . PRO A 1 194 ? 2.654 29.75 5.859 1 98.62 194 PRO A O 1
ATOM 1475 N N . ALA A 1 195 ? 2.271 29.406 8.055 1 98.81 195 ALA A N 1
ATOM 1476 C CA . ALA A 1 195 ? 3.656 29 8.281 1 98.81 195 ALA A CA 1
ATOM 1477 C C . ALA A 1 195 ? 3.971 27.688 7.547 1 98.81 195 ALA A C 1
ATOM 1479 O O . ALA A 1 195 ? 5.031 27.562 6.934 1 98.81 195 ALA A O 1
ATOM 1480 N N . HIS A 1 196 ? 3.066 26.75 7.625 1 98.88 196 HIS A N 1
ATOM 1481 C CA . HIS A 1 196 ? 3.24 25.469 6.938 1 98.88 196 HIS A CA 1
ATOM 1482 C C . HIS A 1 196 ? 3.242 25.656 5.422 1 98.88 196 HIS A C 1
ATOM 1484 O O . HIS A 1 196 ? 3.939 24.938 4.703 1 98.88 196 HIS A O 1
ATOM 1490 N N . ALA A 1 197 ? 2.408 26.578 4.973 1 98.94 197 ALA A N 1
ATOM 1491 C CA . ALA A 1 197 ? 2.406 26.922 3.549 1 98.94 197 ALA A CA 1
ATOM 1492 C C . ALA A 1 197 ? 3.789 27.375 3.09 1 98.94 197 ALA A C 1
ATOM 1494 O O . ALA A 1 197 ? 4.242 27 2.004 1 98.94 197 ALA A O 1
ATOM 1495 N N . ASN A 1 198 ? 4.445 28.203 3.922 1 98.88 198 ASN A N 1
ATOM 1496 C CA . ASN A 1 198 ? 5.809 28.625 3.623 1 98.88 198 ASN A CA 1
ATOM 1497 C C . ASN A 1 198 ? 6.75 27.422 3.525 1 98.88 198 ASN A C 1
ATOM 1499 O O . ASN A 1 198 ? 7.617 27.375 2.65 1 98.88 198 ASN A O 1
ATOM 1503 N N . ASP A 1 199 ? 6.586 26.484 4.449 1 98.94 199 ASP A N 1
ATOM 1504 C CA . ASP A 1 199 ? 7.414 25.281 4.43 1 98.94 199 ASP A CA 1
ATOM 1505 C C . ASP A 1 199 ? 7.242 24.516 3.119 1 98.94 199 ASP A C 1
ATOM 1507 O O . ASP A 1 199 ? 8.219 24.047 2.529 1 98.94 199 ASP A O 1
ATOM 1511 N N . VAL A 1 200 ? 5.996 24.375 2.666 1 98.94 200 VAL A N 1
ATOM 1512 C CA . VAL A 1 200 ? 5.699 23.672 1.423 1 98.94 200 VAL A CA 1
ATOM 1513 C C . VAL A 1 200 ? 6.324 24.406 0.246 1 98.94 200 VAL A C 1
ATOM 1515 O O . VAL A 1 200 ? 7.031 23.812 -0.571 1 98.94 200 VAL A O 1
ATOM 1518 N N . ALA A 1 201 ? 6.148 25.703 0.156 1 98.94 201 ALA A N 1
ATOM 1519 C CA . ALA A 1 201 ? 6.645 26.516 -0.945 1 98.94 201 ALA A CA 1
ATOM 1520 C C . ALA A 1 201 ? 8.164 26.453 -1.041 1 98.94 201 ALA A C 1
ATOM 1522 O O . ALA A 1 201 ? 8.711 26.203 -2.115 1 98.94 201 ALA A O 1
ATOM 1523 N N . ASN A 1 202 ? 8.758 26.641 0.043 1 98.94 202 ASN A N 1
ATOM 1524 C CA . ASN A 1 202 ? 10.211 26.734 0.035 1 98.94 202 ASN A CA 1
ATOM 1525 C C . ASN A 1 202 ? 10.852 25.359 -0.147 1 98.94 202 ASN A C 1
ATOM 1527 O O . ASN A 1 202 ? 11.969 25.25 -0.657 1 98.94 202 ASN A O 1
ATOM 1531 N N . ALA A 1 203 ? 10.172 24.297 0.235 1 98.94 203 ALA A N 1
ATOM 1532 C CA . ALA A 1 203 ? 10.656 22.953 -0.067 1 98.94 203 ALA A CA 1
ATOM 1533 C C . ALA A 1 203 ? 10.695 22.703 -1.573 1 98.94 203 ALA A C 1
ATOM 1535 O O . ALA A 1 203 ? 11.633 22.094 -2.086 1 98.94 203 ALA A O 1
ATOM 1536 N N . ILE A 1 204 ? 9.648 23.125 -2.301 1 98.94 204 ILE A N 1
ATOM 1537 C CA . ILE A 1 204 ? 9.609 23 -3.752 1 98.94 204 ILE A CA 1
ATOM 1538 C C . ILE A 1 204 ? 10.789 23.75 -4.371 1 98.94 204 ILE A C 1
ATOM 1540 O O . ILE A 1 204 ? 11.523 23.188 -5.188 1 98.94 204 ILE A O 1
ATOM 1544 N N . VAL A 1 205 ? 10.977 24.969 -3.926 1 98.81 205 VAL A N 1
ATOM 1545 C CA . VAL A 1 205 ? 12.039 25.812 -4.453 1 98.81 205 VAL A CA 1
ATOM 1546 C C . VAL A 1 205 ? 13.398 25.188 -4.16 1 98.81 205 VAL A C 1
ATOM 1548 O O . VAL A 1 205 ? 14.25 25.094 -5.047 1 98.81 205 VAL A O 1
ATOM 1551 N N . ALA A 1 206 ? 13.578 24.719 -2.957 1 98.88 206 ALA A N 1
ATOM 1552 C CA . ALA A 1 206 ? 14.844 24.125 -2.543 1 98.88 206 ALA A CA 1
ATOM 1553 C C . ALA A 1 206 ? 15.133 22.844 -3.328 1 98.88 206 ALA A C 1
ATOM 1555 O O . ALA A 1 206 ? 16.266 22.594 -3.732 1 98.88 206 ALA A O 1
ATOM 1556 N N . ALA A 1 207 ? 14.133 22.031 -3.504 1 98.88 207 ALA A N 1
ATOM 1557 C CA . ALA A 1 207 ? 14.305 20.781 -4.262 1 98.88 207 ALA A CA 1
ATOM 1558 C C . ALA A 1 207 ? 14.75 21.078 -5.691 1 98.88 207 ALA A C 1
ATOM 1560 O O . ALA A 1 207 ? 15.648 20.406 -6.215 1 98.88 207 ALA A O 1
ATOM 1561 N N . ARG A 1 208 ? 14.141 22.062 -6.309 1 98.62 208 ARG A N 1
ATOM 1562 C CA . ARG A 1 208 ? 14.5 22.453 -7.668 1 98.62 208 ARG A CA 1
ATOM 1563 C C . ARG A 1 208 ? 15.93 22.984 -7.727 1 98.62 208 ARG A C 1
ATOM 1565 O O . ARG A 1 208 ? 16.672 22.703 -8.68 1 98.62 208 ARG A O 1
ATOM 1572 N N . LYS A 1 209 ? 16.328 23.688 -6.719 1 98.19 209 LYS A N 1
ATOM 1573 C CA . LYS A 1 209 ? 17.703 24.188 -6.645 1 98.19 209 LYS A CA 1
ATOM 1574 C C . LYS A 1 209 ? 18.688 23.062 -6.41 1 98.19 209 LYS A C 1
ATOM 1576 O O . LYS A 1 209 ? 19.797 23.078 -6.949 1 98.19 209 LYS A O 1
ATOM 1581 N N . ALA A 1 210 ? 18.297 22.156 -5.629 1 98.56 210 ALA A N 1
ATOM 1582 C CA . ALA A 1 210 ? 19.172 21.047 -5.27 1 98.56 210 ALA A CA 1
ATOM 1583 C C . ALA A 1 210 ? 19.375 20.109 -6.453 1 98.56 210 ALA A C 1
ATOM 1585 O O . ALA A 1 210 ? 20.438 19.5 -6.594 1 98.56 210 ALA A O 1
ATOM 1586 N N . PHE A 1 211 ? 18.328 19.922 -7.227 1 98.31 211 PHE A N 1
ATOM 1587 C CA . PHE A 1 211 ? 18.375 18.953 -8.32 1 98.31 211 PHE A CA 1
ATOM 1588 C C . PHE A 1 211 ? 17.906 19.594 -9.625 1 98.31 211 PHE A C 1
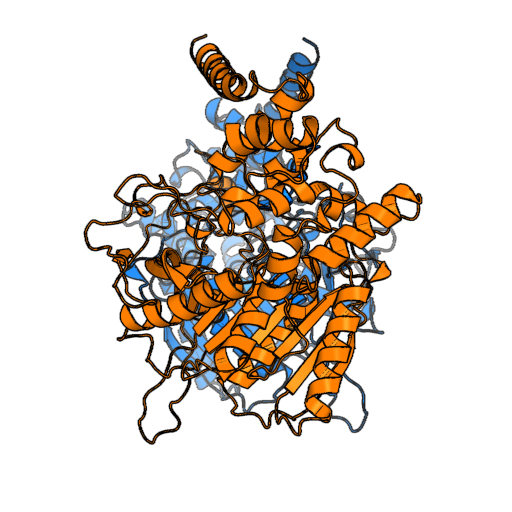ATOM 1590 O O . PHE A 1 211 ? 17 19.094 -10.273 1 98.31 211 PHE A O 1
ATOM 1597 N N . PRO A 1 212 ? 18.625 20.578 -10.109 1 96.62 212 PRO A N 1
ATOM 1598 C CA . PRO A 1 212 ? 18.188 21.281 -11.312 1 96.62 212 PRO A CA 1
ATOM 1599 C C . PRO A 1 212 ? 18.234 20.406 -12.57 1 96.62 212 PRO A C 1
ATOM 1601 O O . PRO A 1 212 ? 17.578 20.719 -13.562 1 96.62 212 PRO A O 1
ATOM 1604 N N . GLU A 1 213 ? 19.031 19.359 -12.516 1 94.62 213 GLU A N 1
ATOM 1605 C CA . GLU A 1 213 ? 19.156 18.453 -13.656 1 94.62 213 GLU A CA 1
ATOM 1606 C C . GLU A 1 213 ? 17.891 17.641 -13.867 1 94.62 213 GLU A C 1
ATOM 1608 O O . GLU A 1 213 ? 17.625 17.156 -14.969 1 94.62 213 GLU A O 1
ATOM 1613 N N . TYR A 1 214 ? 17.047 17.547 -12.82 1 95.75 214 TYR A N 1
ATOM 1614 C CA . TYR A 1 214 ? 15.859 16.703 -12.906 1 95.75 214 TYR A CA 1
ATOM 1615 C C . TYR A 1 214 ? 14.594 17.531 -12.766 1 95.75 214 TYR A C 1
ATOM 1617 O O . TYR A 1 214 ? 13.539 17.172 -13.305 1 95.75 214 TYR A O 1
ATOM 1625 N N . LEU A 1 215 ? 14.695 18.547 -11.945 1 97.56 215 LEU A N 1
ATOM 1626 C CA . LEU A 1 215 ? 13.539 19.375 -11.609 1 97.56 215 LEU A CA 1
ATOM 1627 C C . LEU A 1 215 ? 13.711 20.797 -12.125 1 97.56 215 LEU A C 1
ATOM 1629 O O . LEU A 1 215 ? 14.438 21.594 -11.523 1 97.56 215 LEU A O 1
ATOM 1633 N N . SER A 1 216 ? 12.977 21.094 -13.125 1 94.06 216 SER A N 1
ATOM 1634 C CA . SER A 1 216 ? 13.086 22.422 -13.719 1 94.06 216 SER A CA 1
ATOM 1635 C C . SER A 1 216 ? 12.43 23.469 -12.836 1 94.06 216 SER A C 1
ATOM 1637 O O . SER A 1 216 ? 11.484 23.172 -12.109 1 94.06 216 SER A O 1
ATOM 1639 N N . LEU A 1 217 ? 12.836 24.672 -12.984 1 93.62 217 LEU A N 1
ATOM 1640 C CA . LEU A 1 217 ? 12.344 25.781 -12.18 1 93.62 217 LEU A CA 1
ATOM 1641 C C . LEU A 1 217 ? 10.883 26.078 -12.5 1 93.62 217 LEU A C 1
ATOM 1643 O O . LEU A 1 217 ? 10.156 26.625 -11.664 1 93.62 217 LEU A O 1
ATOM 1647 N N . ASP A 1 218 ? 10.484 25.719 -13.695 1 93.69 218 ASP A N 1
ATOM 1648 C CA . ASP A 1 218 ? 9.102 25.969 -14.102 1 93.69 218 ASP A CA 1
ATOM 1649 C C . ASP A 1 218 ? 8.359 24.656 -14.359 1 93.69 218 ASP A C 1
ATOM 1651 O O . ASP A 1 218 ? 7.355 24.641 -15.078 1 93.69 218 ASP A O 1
ATOM 1655 N N . GLY A 1 219 ? 8.914 23.531 -13.852 1 95.31 219 GLY A N 1
ATOM 1656 C CA . GLY A 1 219 ? 8.266 22.25 -14.039 1 95.31 219 GLY A CA 1
ATOM 1657 C C . GLY A 1 219 ? 6.895 22.172 -13.398 1 95.31 219 GLY A C 1
ATOM 1658 O O . GLY A 1 219 ? 6.637 22.828 -12.391 1 95.31 219 GLY A O 1
ATOM 1659 N N . PRO A 1 220 ? 6.043 21.391 -13.977 1 96.25 220 PRO A N 1
ATOM 1660 C CA . PRO A 1 220 ? 4.688 21.297 -13.43 1 96.25 220 PRO A CA 1
ATOM 1661 C C . PRO A 1 220 ? 4.652 20.609 -12.062 1 96.25 220 PRO A C 1
ATOM 1663 O O . PRO A 1 220 ? 5.391 19.656 -11.82 1 96.25 220 PRO A O 1
ATOM 1666 N N . PHE A 1 221 ? 3.83 21.156 -11.172 1 97.81 221 PHE A N 1
ATOM 1667 C CA . PHE A 1 221 ? 3.684 20.516 -9.867 1 97.81 221 PHE A CA 1
ATOM 1668 C C . PHE A 1 221 ? 2.281 20.734 -9.312 1 97.81 221 PHE A C 1
ATOM 1670 O O . PHE A 1 221 ? 1.591 21.672 -9.703 1 97.81 221 PHE A O 1
ATOM 1677 N N . VAL A 1 222 ? 1.818 19.812 -8.508 1 98.19 222 VAL A N 1
ATOM 1678 C CA . VAL A 1 222 ? 0.612 19.906 -7.695 1 98.19 222 VAL A CA 1
ATOM 1679 C C . VAL A 1 222 ? 0.984 19.859 -6.215 1 98.19 222 VAL A C 1
ATOM 1681 O O . VAL A 1 222 ? 1.967 19.203 -5.84 1 98.19 222 VAL A O 1
ATOM 1684 N N . ALA A 1 223 ? 0.275 20.594 -5.383 1 98.88 223 ALA A N 1
ATOM 1685 C CA . ALA A 1 223 ? 0.407 20.484 -3.932 1 98.88 223 ALA A CA 1
ATOM 1686 C C . ALA A 1 223 ? -0.757 19.703 -3.336 1 98.88 223 ALA A C 1
ATOM 1688 O O . ALA A 1 223 ? -1.918 19.953 -3.67 1 98.88 223 ALA A O 1
ATOM 1689 N N . MET A 1 224 ? -0.411 18.75 -2.533 1 98.94 224 MET A N 1
ATOM 1690 C CA . MET A 1 224 ? -1.422 17.906 -1.896 1 98.94 224 MET A CA 1
ATOM 1691 C C . MET A 1 224 ? -1.213 17.859 -0.387 1 98.94 224 MET A C 1
ATOM 1693 O O . MET A 1 224 ? -0.078 17.922 0.09 1 98.94 224 MET A O 1
ATOM 1697 N N . GLY A 1 225 ? -2.279 17.719 0.346 1 98.94 225 GLY A N 1
ATOM 1698 C CA . GLY A 1 225 ? -2.127 17.594 1.786 1 98.94 225 GLY A CA 1
ATOM 1699 C C . GLY A 1 225 ? -3.359 17.016 2.463 1 98.94 225 GLY A C 1
ATOM 1700 O O . GLY A 1 225 ? -4.449 17.031 1.887 1 98.94 225 GLY A O 1
ATOM 1701 N N . HIS A 1 226 ? -3.168 16.484 3.643 1 98.88 226 HIS A N 1
ATOM 1702 C CA . HIS A 1 226 ? -4.238 15.922 4.457 1 98.88 226 HIS A CA 1
ATOM 1703 C C . HIS A 1 226 ? -4.242 16.516 5.859 1 98.88 226 HIS A C 1
ATOM 1705 O O . HIS A 1 226 ? -3.182 16.719 6.457 1 98.88 226 HIS A O 1
ATOM 1711 N N . SER A 1 227 ? -5.48 16.828 6.395 1 98.5 227 SER A N 1
ATOM 1712 C CA . SER A 1 227 ? -5.598 17.312 7.766 1 98.5 227 SER A CA 1
ATOM 1713 C C . SER A 1 227 ? -4.766 18.578 7.973 1 98.5 227 SER A C 1
ATOM 1715 O O . SER A 1 227 ? -4.949 19.562 7.266 1 98.5 227 SER A O 1
ATOM 1717 N N . GLN A 1 228 ? -3.775 18.594 8.891 1 98.56 228 GLN A N 1
ATOM 1718 C CA . GLN A 1 228 ? -2.865 19.734 9.023 1 98.56 228 GLN A CA 1
ATOM 1719 C C . GLN A 1 228 ? -2.256 20.109 7.68 1 98.56 228 GLN A C 1
ATOM 1721 O O . GLN A 1 228 ? -2.154 21.281 7.344 1 98.56 228 GLN A O 1
ATOM 1726 N N . GLY A 1 229 ? -1.9 19.109 6.914 1 98.88 229 GLY A N 1
ATOM 1727 C CA . GLY A 1 229 ? -1.319 19.344 5.602 1 98.88 229 GLY A CA 1
ATOM 1728 C C . GLY A 1 229 ? -2.309 19.922 4.602 1 98.88 229 GLY A C 1
ATOM 1729 O O . GLY A 1 229 ? -1.929 20.688 3.717 1 98.88 229 GLY A O 1
ATOM 1730 N N . ALA A 1 230 ? -3.557 19.516 4.746 1 98.88 230 ALA A N 1
ATOM 1731 C CA . ALA A 1 230 ? -4.578 20.062 3.857 1 98.88 230 ALA A CA 1
ATOM 1732 C C . ALA A 1 230 ? -4.773 21.562 4.102 1 98.88 230 ALA A C 1
ATOM 1734 O O . ALA A 1 230 ? -4.934 22.344 3.1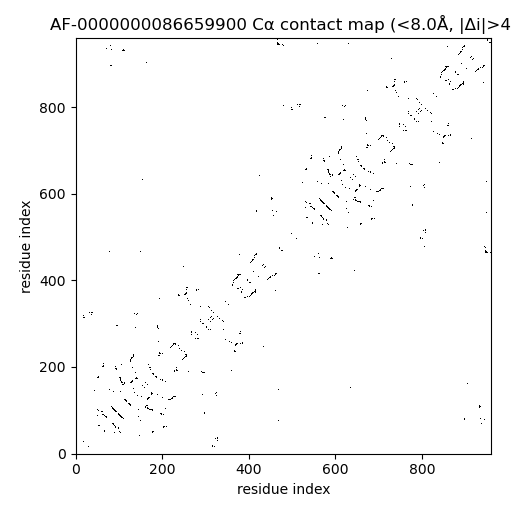56 1 98.88 230 ALA A O 1
ATOM 1735 N N . ALA A 1 231 ? -4.809 21.953 5.367 1 98.75 231 ALA A N 1
ATOM 1736 C CA . ALA A 1 231 ? -4.863 23.375 5.684 1 98.75 231 ALA A CA 1
ATOM 1737 C C . ALA A 1 231 ? -3.631 24.109 5.152 1 98.75 231 ALA A C 1
ATOM 1739 O O . ALA A 1 231 ? -3.734 25.219 4.641 1 98.75 231 ALA A O 1
ATOM 1740 N N . ALA A 1 232 ? -2.512 23.469 5.258 1 98.81 232 ALA A N 1
ATOM 1741 C CA . ALA A 1 232 ? -1.265 24.031 4.742 1 98.81 232 ALA A CA 1
ATOM 1742 C C . ALA A 1 232 ? -1.347 24.25 3.236 1 98.81 232 ALA A C 1
ATOM 1744 O O . ALA A 1 232 ? -0.979 25.328 2.744 1 98.81 232 ALA A O 1
ATOM 1745 N N . VAL A 1 233 ? -1.861 23.297 2.539 1 98.81 233 VAL A N 1
ATOM 1746 C CA . VAL A 1 233 ? -1.918 23.344 1.083 1 98.81 233 VAL A CA 1
ATOM 1747 C C . VAL A 1 233 ? -2.949 24.375 0.644 1 98.81 233 VAL A C 1
ATOM 1749 O O . VAL A 1 233 ? -2.754 25.078 -0.356 1 98.81 233 VAL A O 1
ATOM 1752 N N . TRP A 1 234 ? -4.062 24.453 1.365 1 98.69 234 TRP A N 1
ATOM 1753 C CA . TRP A 1 234 ? -5.035 25.516 1.093 1 98.69 234 TRP A CA 1
ATOM 1754 C C . TRP A 1 234 ? -4.414 26.891 1.293 1 98.69 234 TRP A C 1
ATOM 1756 O O . TRP A 1 234 ? -4.527 27.766 0.427 1 98.69 234 TRP A O 1
ATOM 1766 N N . SER A 1 235 ? -3.727 27.094 2.346 1 98.69 235 SER A N 1
ATOM 1767 C CA . SER A 1 235 ? -3.02 28.344 2.607 1 98.69 235 SER A CA 1
ATOM 1768 C C . SER A 1 235 ? -1.933 28.594 1.567 1 98.69 235 SER A C 1
ATOM 1770 O O . SER A 1 235 ? -1.663 29.734 1.205 1 98.69 235 SER A O 1
ATOM 1772 N N . PHE A 1 236 ? -1.291 27.5 1.136 1 98.81 236 PHE A N 1
ATOM 1773 C CA . PHE A 1 236 ? -0.308 27.578 0.061 1 98.81 236 PHE A CA 1
ATOM 1774 C C . PHE A 1 236 ? -0.932 28.156 -1.2 1 98.81 236 PHE A C 1
ATOM 1776 O O . PHE A 1 236 ? -0.349 29.047 -1.837 1 98.81 236 PHE A O 1
ATOM 1783 N N . ALA A 1 237 ? -2.098 27.672 -1.582 1 98.25 237 ALA A N 1
ATOM 1784 C CA . ALA A 1 237 ? -2.814 28.203 -2.736 1 98.25 237 ALA A CA 1
ATOM 1785 C C . ALA A 1 237 ? -3.123 29.688 -2.553 1 98.25 237 ALA A C 1
ATOM 1787 O O . ALA A 1 237 ? -3.055 30.469 -3.508 1 98.25 237 ALA A O 1
ATOM 1788 N N . GLU A 1 238 ? -3.443 30.109 -1.345 1 97.5 238 GLU A N 1
ATOM 1789 C CA . GLU A 1 238 ? -3.68 31.516 -1.035 1 97.5 238 GLU A CA 1
ATOM 1790 C C . GLU A 1 238 ? -2.398 32.344 -1.169 1 97.5 238 GLU A C 1
ATOM 1792 O O . GLU A 1 238 ? -2.412 33.438 -1.725 1 97.5 238 GLU A O 1
ATOM 1797 N N . ARG A 1 239 ? -1.352 31.781 -0.725 1 98.12 239 ARG A N 1
ATOM 1798 C CA . ARG A 1 239 ? -0.041 32.406 -0.766 1 98.12 239 ARG A CA 1
ATOM 1799 C C . ARG A 1 239 ? 0.389 32.688 -2.203 1 98.12 239 ARG A C 1
ATOM 1801 O O . ARG A 1 239 ? 1.042 33.719 -2.477 1 98.12 239 ARG A O 1
ATOM 1808 N N . LEU A 1 240 ? -0.012 31.844 -3.098 1 98 240 LEU A N 1
ATOM 1809 C CA . LEU A 1 240 ? 0.443 31.906 -4.484 1 98 240 LEU A CA 1
ATOM 1810 C C . LEU A 1 240 ? -0.112 33.156 -5.172 1 98 240 LEU A C 1
ATOM 1812 O O . LEU A 1 240 ? 0.399 33.562 -6.215 1 98 240 LEU A O 1
ATOM 1816 N N . VAL A 1 241 ? -1.152 33.75 -4.656 1 96 241 VAL A N 1
ATOM 1817 C CA . VAL A 1 241 ? -1.714 34.969 -5.219 1 96 241 VAL A CA 1
ATOM 1818 C C . VAL A 1 241 ? -0.677 36.094 -5.164 1 96 241 VAL A C 1
ATOM 1820 O O . VAL A 1 241 ? -0.489 36.812 -6.141 1 96 241 VAL A O 1
ATOM 1823 N N . ASP A 1 242 ? 0.076 36.125 -4.141 1 96.56 242 ASP A N 1
ATOM 1824 C CA . ASP A 1 242 ? 1.047 37.188 -3.928 1 96.56 242 ASP A CA 1
ATOM 1825 C C . ASP A 1 242 ? 2.461 36.719 -4.266 1 96.56 242 ASP A C 1
ATOM 1827 O O . ASP A 1 242 ? 3.311 37.531 -4.652 1 96.56 242 ASP A O 1
ATOM 1831 N N . LYS A 1 243 ? 2.641 35.438 -3.99 1 97.62 243 LYS A N 1
ATOM 1832 C CA . LYS A 1 243 ? 3.967 34.875 -4.195 1 97.62 243 LYS A CA 1
ATOM 1833 C C . LYS A 1 243 ? 3.896 33.656 -5.098 1 97.62 243 LYS A C 1
ATOM 1835 O O . LYS A 1 243 ? 4.129 32.531 -4.648 1 97.62 243 LYS A O 1
ATOM 1840 N N . PRO A 1 244 ? 3.725 33.844 -6.316 1 98 244 PRO A N 1
ATOM 1841 C CA . PRO A 1 244 ? 3.545 32.719 -7.238 1 98 244 PRO A CA 1
ATOM 1842 C C . PRO A 1 244 ? 4.797 31.859 -7.371 1 98 244 PRO A C 1
ATOM 1844 O O . PRO A 1 244 ? 5.914 32.344 -7.203 1 98 244 PRO A O 1
ATOM 1847 N N . ILE A 1 245 ? 4.648 30.609 -7.613 1 98.38 245 ILE A N 1
ATOM 1848 C CA . ILE A 1 245 ? 5.676 29.656 -7.988 1 98.38 245 ILE A CA 1
ATOM 1849 C C . ILE A 1 245 ? 5.359 29.078 -9.367 1 98.38 245 ILE A C 1
ATOM 1851 O O . ILE A 1 245 ? 4.289 28.5 -9.57 1 98.38 245 ILE A O 1
ATOM 1855 N N . PRO A 1 246 ? 6.301 29.234 -10.336 1 97.19 246 PRO A N 1
ATOM 1856 C CA . PRO A 1 246 ? 6.027 28.75 -11.695 1 97.19 246 PRO A CA 1
ATOM 1857 C C . PRO A 1 246 ? 5.734 27.25 -11.742 1 97.19 246 PRO A C 1
ATOM 1859 O O . PRO A 1 246 ? 6.336 26.484 -10.992 1 97.19 246 PRO A O 1
ATOM 1862 N N . GLY A 1 247 ? 4.812 26.875 -12.586 1 95.75 247 GLY A N 1
ATOM 1863 C CA . GLY A 1 247 ? 4.551 25.469 -12.844 1 95.75 247 GLY A CA 1
ATOM 1864 C C . GLY A 1 247 ? 3.389 24.922 -12.039 1 95.75 247 GLY A C 1
ATOM 1865 O O . GLY A 1 247 ? 3.012 23.75 -12.203 1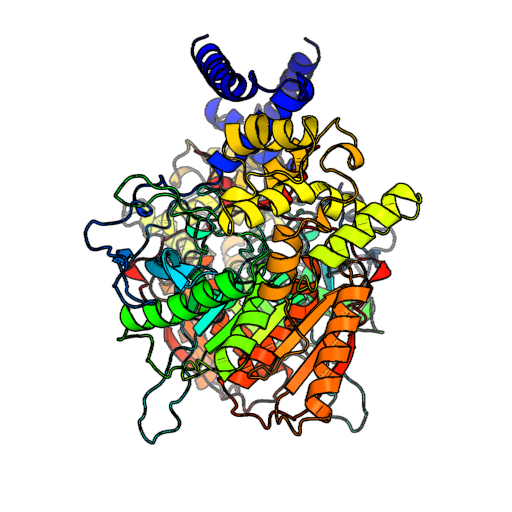 95.75 247 GLY A O 1
ATOM 1866 N N . PHE A 1 248 ? 2.791 25.766 -11.258 1 96.81 248 PHE A N 1
ATOM 1867 C CA . PHE A 1 248 ? 1.694 25.312 -10.406 1 96.81 248 PHE A CA 1
ATOM 1868 C C . PHE A 1 248 ? 0.515 24.844 -11.25 1 96.81 248 PHE A C 1
ATOM 1870 O O . PHE A 1 248 ? 0.043 25.562 -12.125 1 96.81 248 PHE A O 1
ATOM 1877 N N . LYS A 1 249 ? 0.032 23.578 -10.914 1 95.81 249 LYS A N 1
ATOM 1878 C CA . LYS A 1 249 ? -1.037 23 -11.719 1 95.81 249 LYS A CA 1
ATOM 1879 C C . LYS A 1 249 ? -2.291 22.766 -10.883 1 95.81 249 LYS A C 1
ATOM 1881 O O . LYS A 1 249 ? -3.35 22.422 -11.414 1 95.81 249 LYS A O 1
ATOM 1886 N N . GLY A 1 250 ? -2.223 22.969 -9.562 1 96.31 250 GLY A N 1
ATOM 1887 C CA . GLY A 1 250 ? -3.398 22.828 -8.711 1 96.31 250 GLY A CA 1
ATOM 1888 C C . GLY A 1 250 ? -3.074 22.328 -7.316 1 96.31 250 GLY A C 1
ATOM 1889 O O . GLY A 1 250 ? -1.925 22 -7.023 1 96.31 250 GLY A O 1
ATOM 1890 N N . ALA A 1 251 ? -4.094 22.328 -6.449 1 98.12 251 ALA A N 1
ATOM 1891 C CA . ALA A 1 251 ? -3.959 21.891 -5.062 1 98.12 251 ALA A CA 1
ATOM 1892 C C . ALA A 1 251 ? -5.066 20.906 -4.684 1 98.12 251 ALA A C 1
ATOM 1894 O O . ALA A 1 251 ? -6.211 21.062 -5.113 1 98.12 251 ALA A O 1
ATOM 1895 N N . VAL A 1 252 ? -4.68 19.906 -3.955 1 98.75 252 VAL A N 1
ATOM 1896 C CA . VAL A 1 252 ? -5.613 18.906 -3.428 1 98.75 252 VAL A CA 1
ATOM 1897 C C . VAL A 1 252 ? -5.57 18.922 -1.9 1 98.75 252 VAL A C 1
ATOM 1899 O O . VAL A 1 252 ? -4.508 18.719 -1.302 1 98.75 252 VAL A O 1
ATOM 1902 N N . ALA A 1 253 ? -6.672 19.141 -1.25 1 98.88 253 ALA A N 1
ATOM 1903 C CA . ALA A 1 253 ? -6.762 19.188 0.207 1 98.88 253 ALA A CA 1
ATOM 1904 C C . ALA A 1 253 ? -7.742 18.141 0.729 1 98.88 253 ALA A C 1
ATOM 1906 O O . ALA A 1 253 ? -8.945 18.203 0.452 1 98.88 253 ALA A O 1
ATOM 1907 N N . PHE A 1 254 ? -7.25 17.188 1.521 1 98.88 254 PHE A N 1
ATOM 1908 C CA . PHE A 1 254 ? -8.094 16.172 2.141 1 98.88 254 PHE A CA 1
ATOM 1909 C C . PHE A 1 254 ? -8.43 16.547 3.58 1 98.88 254 PHE A C 1
ATOM 1911 O O . PHE A 1 254 ? -7.535 16.641 4.426 1 98.88 254 PHE A O 1
ATOM 1918 N N . ALA A 1 255 ? -9.672 16.766 3.893 1 98.56 255 ALA A N 1
ATOM 1919 C CA . ALA A 1 255 ? -10.156 17 5.25 1 98.56 255 ALA A CA 1
ATOM 1920 C C . ALA A 1 255 ? -9.414 18.156 5.91 1 98.56 255 ALA A C 1
ATOM 1922 O O . ALA A 1 255 ? -8.891 18.016 7.016 1 98.56 255 ALA A O 1
ATOM 1923 N N . PRO A 1 256 ? -9.391 19.281 5.301 1 98.56 256 PRO A N 1
ATOM 1924 C CA . PRO A 1 256 ? -8.688 20.422 5.891 1 98.56 256 PRO A CA 1
ATOM 1925 C C . PRO A 1 256 ? -9.383 20.953 7.141 1 98.56 256 PRO A C 1
ATOM 1927 O O . PRO A 1 256 ? -10.562 21.312 7.094 1 98.56 256 PRO A O 1
ATOM 1930 N N . PRO A 1 257 ? -8.648 20.969 8.219 1 96.88 257 PRO A N 1
ATOM 1931 C CA . PRO A 1 257 ? -9.211 21.734 9.336 1 96.88 257 PRO A CA 1
ATOM 1932 C C . PRO A 1 257 ? -9.273 23.234 9.047 1 96.88 257 PRO A C 1
ATOM 1934 O O . PRO A 1 257 ? -8.258 23.844 8.688 1 96.88 257 PRO A O 1
ATOM 1937 N N . THR A 1 258 ? -10.492 23.766 9.055 1 94.62 258 THR A N 1
ATOM 1938 C CA . THR A 1 258 ? -10.688 25.203 8.891 1 94.62 258 THR A CA 1
ATOM 1939 C C . THR A 1 258 ? -11.211 25.828 10.18 1 94.62 258 THR A C 1
ATOM 1941 O O . THR A 1 258 ? -11.953 25.188 10.93 1 94.62 258 THR A O 1
ATOM 1944 N N . ASP A 1 259 ? -10.781 26.984 10.555 1 93.62 259 ASP A N 1
ATOM 1945 C CA . ASP A 1 259 ? -11.266 27.719 11.727 1 93.62 259 ASP A CA 1
ATOM 1946 C C . ASP A 1 259 ? -11.031 26.906 13.008 1 93.62 259 ASP A C 1
ATOM 1948 O O . ASP A 1 259 ? -11.969 26.672 13.781 1 93.62 259 ASP A O 1
ATOM 1952 N N . ILE A 1 260 ? -9.82 26.531 13.219 1 96.25 260 ILE A N 1
ATOM 1953 C CA . ILE A 1 260 ? -9.477 25.578 14.273 1 96.25 260 ILE A CA 1
ATOM 1954 C C . ILE A 1 260 ? -9.828 26.156 15.633 1 96.25 260 ILE A C 1
ATOM 1956 O O . ILE A 1 260 ? -10.25 25.438 16.547 1 96.25 260 ILE A O 1
ATOM 1960 N N . ILE A 1 261 ? -9.672 27.469 15.867 1 97.12 261 ILE A N 1
ATOM 1961 C CA . ILE A 1 261 ? -10.016 28.094 17.141 1 97.12 261 ILE A CA 1
ATOM 1962 C C . ILE A 1 261 ? -11.523 28.062 17.344 1 97.12 261 ILE A C 1
ATOM 1964 O O . ILE A 1 261 ? -12 27.75 18.453 1 97.12 261 ILE A O 1
ATOM 1968 N N . ASN A 1 262 ? -12.242 28.375 16.297 1 95.5 262 ASN A N 1
ATOM 1969 C CA . ASN A 1 262 ? -13.695 28.266 16.391 1 95.5 262 ASN A CA 1
ATOM 1970 C C . ASN A 1 262 ? -14.133 26.828 16.672 1 95.5 262 ASN A C 1
ATOM 1972 O O . ASN A 1 262 ? -15.078 26.609 17.422 1 95.5 262 ASN A O 1
ATOM 1976 N N . GLN A 1 263 ? -13.555 25.844 15.984 1 95.25 263 GLN A N 1
ATOM 1977 C CA . GLN A 1 263 ? -13.859 24.453 16.266 1 95.25 263 GLN A CA 1
ATOM 1978 C C . GLN A 1 263 ? -13.594 24.109 17.734 1 95.25 263 GLN A C 1
ATOM 1980 O O . GLN A 1 263 ? -14.32 23.328 18.344 1 95.25 263 GLN A O 1
ATOM 1985 N N . THR A 1 264 ? -12.531 24.688 18.297 1 96.25 264 THR A N 1
ATOM 1986 C CA . THR A 1 264 ? -12.219 24.5 19.703 1 96.25 264 THR A CA 1
ATOM 1987 C C . THR A 1 264 ? -13.336 25.047 20.594 1 96.25 264 THR A C 1
ATOM 1989 O O . THR A 1 264 ? -13.789 24.391 21.516 1 96.25 264 THR A O 1
ATOM 1992 N N . ARG A 1 265 ? -13.797 26.297 20.281 1 95.88 265 ARG A N 1
ATOM 1993 C CA . ARG A 1 265 ? -14.906 26.891 21 1 95.88 265 ARG A CA 1
ATOM 1994 C C . ARG A 1 265 ? -16.125 25.984 21 1 95.88 265 ARG A C 1
ATOM 1996 O O . ARG A 1 265 ? -16.734 25.734 22.031 1 95.88 265 ARG A O 1
ATOM 2003 N N . LYS A 1 266 ? -16.375 25.5 19.844 1 95.5 266 LYS A N 1
ATOM 2004 C CA . LYS A 1 266 ? -17.531 24.641 19.672 1 95.5 266 LYS A CA 1
ATOM 2005 C C . LYS A 1 266 ? -17.375 23.344 20.453 1 95.5 266 LYS A C 1
ATOM 2007 O O . LYS A 1 266 ? -18.344 22.844 21.047 1 95.5 266 LYS A O 1
ATOM 2012 N N . ALA A 1 267 ? -16.234 22.766 20.422 1 96 267 ALA A N 1
ATOM 2013 C CA . ALA A 1 267 ? -15.977 21.516 21.141 1 96 267 ALA A CA 1
ATOM 2014 C C . ALA A 1 267 ? -16.188 21.703 22.641 1 96 267 ALA A C 1
ATOM 2016 O O . ALA A 1 267 ? -16.797 20.844 23.281 1 96 267 ALA A O 1
ATOM 2017 N N . ILE A 1 268 ? -15.703 22.781 23.156 1 95.5 268 ILE A N 1
ATOM 2018 C CA . ILE A 1 268 ? -15.852 23.078 24.578 1 95.5 268 ILE A CA 1
ATOM 2019 C C . ILE A 1 268 ? -17.328 23.234 24.922 1 95.5 268 ILE A C 1
ATOM 2021 O O . ILE A 1 268 ? -17.812 22.641 25.875 1 95.5 268 ILE A O 1
ATOM 2025 N N . GLU A 1 269 ? -18.016 23.984 24.109 1 94.56 269 GLU A N 1
ATOM 2026 C CA . GLU A 1 269 ? -19.438 24.234 24.328 1 94.56 269 GLU A CA 1
ATOM 2027 C C . GLU A 1 269 ? -20.25 22.938 24.25 1 94.56 269 GLU A C 1
ATOM 2029 O O . GLU A 1 269 ? -21.094 22.688 25.109 1 94.56 269 GLU A O 1
ATOM 2034 N N . ASP A 1 270 ? -19.953 22.156 23.203 1 94.56 270 ASP A N 1
ATOM 2035 C CA . ASP A 1 270 ? -20.656 20.891 23.016 1 94.56 270 ASP A CA 1
ATOM 2036 C C . ASP A 1 270 ? -20.422 19.969 24.203 1 94.56 270 ASP A C 1
ATOM 2038 O O . ASP A 1 270 ? -21.359 19.297 24.656 1 94.56 270 ASP A O 1
ATOM 2042 N N . HIS A 1 271 ? -19.219 19.906 24.625 1 93 271 HIS A N 1
ATOM 2043 C CA . HIS A 1 271 ? -18.859 19.031 25.734 1 93 271 HIS A CA 1
ATOM 2044 C C . HIS A 1 271 ? -19.562 19.469 27.016 1 93 271 HIS A C 1
ATOM 2046 O O . HIS A 1 271 ? -20.094 18.641 27.75 1 93 271 HIS A O 1
ATOM 2052 N N . GLU A 1 272 ? -19.641 20.703 27.297 1 91.38 272 GLU A N 1
ATOM 2053 C CA . GLU A 1 272 ? -20.281 21.234 28.484 1 91.38 272 GLU A CA 1
ATOM 2054 C C . GLU A 1 272 ? -21.797 21 28.453 1 91.38 272 GLU A C 1
ATOM 2056 O O . GLU A 1 272 ? -22.422 20.766 29.5 1 91.38 272 GLU A O 1
ATOM 2061 N N . ALA A 1 273 ? -22.266 21.016 27.281 1 93.5 273 ALA A N 1
ATOM 2062 C CA . ALA A 1 273 ? -23.703 20.859 27.109 1 93.5 273 ALA A CA 1
ATOM 2063 C C . ALA A 1 273 ? -24.078 19.391 26.984 1 93.5 273 ALA A C 1
ATOM 2065 O O . ALA A 1 273 ? -25.25 19.047 26.859 1 93.5 273 ALA A O 1
ATOM 2066 N N . ASN A 1 274 ? -23.172 18.469 26.969 1 91.88 274 ASN A N 1
ATOM 2067 C CA . ASN A 1 274 ? -23.375 17.047 26.766 1 91.88 274 ASN A CA 1
ATOM 2068 C C . ASN A 1 274 ? -24.016 16.766 25.406 1 91.88 274 ASN A C 1
ATOM 2070 O O . ASN A 1 274 ? -24.938 15.945 25.312 1 91.88 274 ASN A O 1
ATOM 2074 N N . LYS A 1 275 ? -23.672 17.531 24.438 1 92.25 275 LYS A N 1
ATOM 2075 C CA . LYS A 1 275 ? -24.094 17.359 23.062 1 92.25 275 LYS A CA 1
ATOM 2076 C C . LYS A 1 275 ? -22.906 17.125 22.141 1 92.25 275 LYS A C 1
ATOM 2078 O O . LYS A 1 275 ? -22.734 17.812 21.125 1 92.25 275 LYS A O 1
ATOM 2083 N N . THR A 1 276 ? -22.172 16.094 22.438 1 89.44 276 THR A N 1
ATOM 2084 C CA . THR A 1 276 ? -20.922 15.844 21.75 1 89.44 276 THR A CA 1
ATOM 2085 C C . THR A 1 276 ? -21.172 15.242 20.359 1 89.44 276 THR A C 1
ATOM 2087 O O . THR A 1 276 ? -22.078 14.438 20.188 1 89.44 276 THR A O 1
ATOM 2090 N N . GLN A 1 277 ? -20.438 15.789 19.453 1 89.44 277 GLN A N 1
ATOM 2091 C CA . GLN A 1 277 ? -20.359 15.211 18.109 1 89.44 277 GLN A CA 1
ATOM 2092 C C . GLN A 1 277 ? -19.219 14.211 18.016 1 89.44 277 GLN A C 1
ATOM 2094 O O . GLN A 1 277 ? -18.422 14.07 18.938 1 89.44 277 GLN A O 1
ATOM 2099 N N . VAL A 1 278 ? -19.109 13.547 16.828 1 89.56 278 VAL A N 1
ATOM 2100 C CA . VAL A 1 278 ? -18.156 12.453 16.641 1 89.56 278 VAL A CA 1
ATOM 2101 C C . VAL A 1 278 ? -16.719 12.984 16.781 1 89.56 278 VAL A C 1
ATOM 2103 O O . VAL A 1 278 ? -15.828 12.266 17.219 1 89.56 278 VAL A O 1
ATOM 2106 N N . TRP A 1 279 ? -16.5 14.234 16.406 1 93.69 279 TRP A N 1
ATOM 2107 C CA . TRP A 1 279 ? -15.164 14.82 16.391 1 93.69 279 TRP A CA 1
ATOM 2108 C C . TRP A 1 279 ? -14.859 15.508 17.719 1 93.69 279 TRP A C 1
ATOM 2110 O O . TRP A 1 279 ? -13.703 15.844 18 1 93.69 279 TRP A O 1
ATOM 2120 N N . THR A 1 280 ? -15.828 15.797 18.656 1 95.06 280 THR A N 1
ATOM 2121 C CA . THR A 1 280 ? -15.734 16.703 19.797 1 95.06 280 THR A CA 1
ATOM 2122 C C . THR A 1 280 ? -14.656 16.234 20.766 1 95.06 280 THR A C 1
ATOM 2124 O O . THR A 1 280 ? -13.742 17 21.094 1 95.06 280 THR A O 1
ATOM 2127 N N . ASN A 1 281 ? -14.773 14.984 21.141 1 92.31 281 ASN A N 1
ATOM 2128 C CA . ASN A 1 281 ? -13.859 14.484 22.172 1 92.31 281 ASN A CA 1
ATOM 2129 C C . ASN A 1 281 ? -12.43 14.398 21.641 1 92.31 281 ASN A C 1
ATOM 2131 O O . ASN A 1 281 ? -11.477 14.734 22.359 1 92.31 281 ASN A O 1
ATOM 2135 N N . THR A 1 282 ? -12.281 13.961 20.406 1 92.5 282 THR A N 1
ATOM 2136 C CA . THR A 1 282 ? -10.961 13.906 19.797 1 92.5 282 THR A CA 1
ATOM 2137 C C . THR A 1 282 ? -10.336 15.297 19.75 1 92.5 282 THR A C 1
ATOM 2139 O O . THR A 1 282 ? -9.172 15.477 20.125 1 92.5 282 THR A O 1
ATOM 2142 N N . PHE A 1 283 ? -11.117 16.219 19.375 1 91.62 283 PHE A N 1
ATOM 2143 C CA . PHE A 1 283 ? -10.578 17.562 19.219 1 91.62 283 PHE A CA 1
ATOM 2144 C C . PHE A 1 283 ? -10.219 18.172 20.562 1 91.62 283 PHE A C 1
ATOM 2146 O O . PHE A 1 283 ? -9.211 18.875 20.703 1 91.62 283 PHE A O 1
ATOM 2153 N N . LEU A 1 284 ? -11.062 17.922 21.625 1 94.5 284 LEU A N 1
ATOM 2154 C CA . LEU A 1 284 ? -10.773 18.422 22.969 1 94.5 284 LEU A CA 1
ATOM 2155 C C . LEU A 1 284 ? -9.453 17.859 23.484 1 94.5 284 LEU A C 1
ATOM 2157 O O . LEU A 1 284 ? -8.727 18.531 24.219 1 94.5 284 LEU A O 1
ATOM 2161 N N . SER A 1 285 ? -9.172 16.672 23.062 1 95.06 285 SER A N 1
ATOM 2162 C CA . SER A 1 285 ? -7.93 16.031 23.516 1 95.06 285 SER A CA 1
ATOM 2163 C C . SER A 1 285 ? -6.711 16.703 22.875 1 95.06 285 SER A C 1
ATOM 2165 O O . SER A 1 285 ? -5.586 16.531 23.344 1 95.06 285 SER A O 1
ATOM 2167 N N . LEU A 1 286 ? -6.875 17.547 21.875 1 96 286 LEU A N 1
ATOM 2168 C CA . LEU A 1 286 ? -5.777 18.172 21.141 1 96 286 LEU A CA 1
ATOM 2169 C C . LEU A 1 286 ? -5.496 19.578 21.656 1 96 286 LEU A C 1
ATOM 2171 O O . LEU A 1 286 ? -4.559 20.234 21.203 1 96 286 LEU A O 1
ATOM 2175 N N . GLN A 1 287 ? -6.219 20.062 22.641 1 97 287 GLN A N 1
ATOM 2176 C CA . GLN A 1 287 ? -6.074 21.422 23.141 1 97 287 GLN A CA 1
ATOM 2177 C C . GLN A 1 287 ? -4.648 21.688 23.625 1 97 287 GLN A C 1
ATOM 2179 O O . GLN A 1 287 ? -4.082 22.75 23.359 1 97 287 GLN A O 1
ATOM 2184 N N . PRO A 1 288 ? -3.988 20.75 24.344 1 97.81 288 PRO A N 1
ATOM 2185 C CA . PRO A 1 288 ? -2.602 21.016 24.719 1 97.81 288 PRO A CA 1
ATOM 2186 C C . PRO A 1 288 ? -1.68 21.188 23.516 1 97.81 288 PRO A C 1
ATOM 2188 O O . PRO A 1 288 ? -0.772 22.031 23.547 1 97.81 288 PRO A O 1
ATOM 2191 N N . SER A 1 289 ? -1.904 20.406 22.438 1 97.69 289 SER A N 1
ATOM 2192 C CA . SER A 1 289 ? -1.132 20.578 21.203 1 97.69 289 SER A CA 1
ATOM 2193 C C . SER A 1 289 ? -1.355 21.953 20.594 1 97.69 289 SER A C 1
ATOM 2195 O O . SER A 1 289 ? -0.415 22.578 20.109 1 97.69 289 SER A O 1
ATOM 2197 N N . LEU A 1 290 ? -2.6 22.359 20.594 1 98.12 290 LEU A N 1
ATOM 2198 C CA . LEU A 1 290 ? -2.932 23.672 20.062 1 98.12 290 LEU A CA 1
ATOM 2199 C C . LEU A 1 290 ? -2.258 24.781 20.859 1 98.12 290 LEU A C 1
ATOM 2201 O O . LEU A 1 290 ? -1.676 25.703 20.297 1 98.12 290 LEU A O 1
ATOM 2205 N N . ALA A 1 291 ? -2.297 24.688 22.172 1 98.44 291 ALA A N 1
ATOM 2206 C CA . ALA A 1 291 ? -1.637 25.656 23.031 1 98.44 291 ALA A CA 1
ATOM 2207 C C . ALA A 1 291 ? -0.135 25.703 22.766 1 98.44 291 ALA A C 1
ATOM 2209 O O . ALA A 1 291 ? 0.462 26.781 22.719 1 98.44 291 ALA A O 1
ATOM 2210 N N . LYS A 1 292 ? 0.441 24.547 22.594 1 98.31 292 LYS A N 1
ATOM 2211 C CA . LYS A 1 292 ? 1.867 24.484 22.297 1 98.31 292 LYS A CA 1
ATOM 2212 C C . LYS A 1 292 ? 2.164 25.125 20.938 1 98.31 292 LYS A C 1
ATOM 2214 O O . LYS A 1 292 ? 3.178 25.812 20.781 1 98.31 292 LYS A O 1
ATOM 2219 N N . GLY A 1 293 ? 1.351 24.828 19.922 1 98.38 293 GLY A N 1
ATOM 2220 C CA . GLY A 1 293 ? 1.506 25.453 18.609 1 98.38 293 GLY A CA 1
ATOM 2221 C C . GLY A 1 293 ? 1.446 26.969 18.672 1 98.38 293 GLY A C 1
ATOM 2222 O O . GLY A 1 293 ? 2.275 27.656 18.078 1 98.38 293 GLY A O 1
ATOM 2223 N N . ILE A 1 294 ? 0.507 27.5 19.438 1 98.62 294 ILE A N 1
ATOM 2224 C CA . ILE A 1 294 ? 0.376 28.953 19.625 1 98.62 294 ILE A CA 1
ATOM 2225 C C . ILE A 1 294 ? 1.607 29.484 20.344 1 98.62 294 ILE A C 1
ATOM 2227 O O . ILE A 1 294 ? 2.133 30.547 19.984 1 98.62 294 ILE A O 1
ATOM 2231 N N . THR A 1 295 ? 2.117 28.781 21.328 1 98.31 295 THR A N 1
ATOM 2232 C CA . THR A 1 295 ? 3.311 29.172 22.062 1 98.31 295 THR A CA 1
ATOM 2233 C C . THR A 1 295 ? 4.52 29.25 21.125 1 98.31 295 THR A C 1
ATOM 2235 O O . THR A 1 295 ? 5.375 30.125 21.281 1 98.31 295 THR A O 1
ATOM 2238 N N . ALA A 1 296 ? 4.598 28.344 20.172 1 97.88 296 ALA A N 1
ATOM 2239 C CA . ALA A 1 296 ? 5.695 28.344 19.203 1 97.88 296 ALA A CA 1
ATOM 2240 C C . ALA A 1 296 ? 5.684 29.625 18.359 1 97.88 296 ALA A C 1
ATOM 2242 O O . ALA A 1 296 ? 6.742 30.156 18.016 1 97.88 296 ALA A O 1
ATOM 2243 N N . ALA A 1 297 ? 4.52 30.094 18.047 1 97.88 297 ALA A N 1
ATOM 2244 C CA . ALA A 1 297 ? 4.375 31.328 17.266 1 97.88 297 ALA A CA 1
ATOM 2245 C C . ALA A 1 297 ? 4.473 32.562 18.156 1 97.88 297 ALA A C 1
ATOM 2247 O O . ALA A 1 297 ? 4.941 33.625 17.719 1 97.88 297 ALA A O 1
ATOM 2248 N N . TYR A 1 298 ? 3.936 32.406 19.375 1 97.88 298 TYR A N 1
ATOM 2249 C CA . TYR A 1 298 ? 3.924 33.469 20.391 1 97.88 298 TYR A CA 1
ATOM 2250 C C . TYR A 1 298 ? 4.559 32.969 21.688 1 97.88 298 TYR A C 1
ATOM 2252 O O . TYR A 1 298 ? 3.855 32.625 22.641 1 97.88 298 TYR A O 1
ATOM 2260 N N . PRO A 1 299 ? 5.82 33.062 21.766 1 96.81 299 PRO A N 1
ATOM 2261 C CA . PRO A 1 299 ? 6.492 32.5 22.922 1 96.81 299 PRO A CA 1
ATOM 2262 C C . PRO A 1 299 ? 5.953 33.031 24.25 1 96.81 299 PRO A C 1
ATOM 2264 O O . PRO A 1 299 ? 5.902 32.281 25.25 1 96.81 299 PRO A O 1
ATOM 2267 N N . GLU A 1 300 ? 5.453 34.188 24.359 1 96.88 300 GLU A N 1
ATOM 2268 C CA . GLU A 1 300 ? 4.965 34.781 25.594 1 96.88 300 GLU A CA 1
ATOM 2269 C C . GLU A 1 300 ? 3.658 34.125 26.047 1 96.88 300 GLU A C 1
ATOM 2271 O O . GLU A 1 300 ? 3.256 34.281 27.203 1 96.88 300 GLU A O 1
ATOM 2276 N N . PHE A 1 301 ? 2.945 33.469 25.172 1 97.88 301 PHE A N 1
ATOM 2277 C CA . PHE A 1 301 ? 1.722 32.781 25.531 1 97.88 301 PHE A CA 1
ATOM 2278 C C . PHE A 1 301 ? 2.008 31.672 26.562 1 97.88 301 PHE A C 1
ATOM 2280 O O . PHE A 1 301 ? 1.196 31.438 27.453 1 97.88 301 PHE A O 1
ATOM 2287 N N . ASN A 1 302 ? 3.172 31 26.391 1 97.94 302 ASN A N 1
ATOM 2288 C CA . ASN A 1 302 ? 3.729 30.062 27.359 1 97.94 302 ASN A CA 1
ATOM 2289 C C . ASN A 1 302 ? 2.662 29.109 27.891 1 97.94 302 ASN A C 1
ATOM 2291 O O . ASN A 1 302 ? 2.5 28.969 29.109 1 97.94 302 ASN A O 1
ATOM 2295 N N . LEU A 1 303 ? 1.81 28.594 27.062 1 98.19 303 LEU A N 1
ATOM 2296 C CA . LEU A 1 303 ? 0.803 27.578 27.344 1 98.19 303 LEU A CA 1
ATOM 2297 C C . LEU A 1 303 ? -0.273 28.125 28.281 1 98.19 303 LEU A C 1
ATOM 2299 O O . LEU A 1 303 ? -0.928 27.359 28.984 1 98.19 303 LEU A O 1
ATOM 2303 N N . SER A 1 304 ? -0.471 29.375 28.391 1 96.94 304 SER A N 1
ATOM 2304 C CA . SER A 1 304 ? -1.348 30.031 29.359 1 96.94 304 SER A CA 1
ATOM 2305 C C . SER A 1 304 ? -2.793 29.562 29.203 1 96.94 304 SER A C 1
ATOM 2307 O O . SER A 1 304 ? -3.621 29.766 30.094 1 96.94 304 SER A O 1
ATOM 2309 N N . GLY A 1 305 ? -3.158 28.953 28.203 1 96.56 305 GLY A N 1
ATOM 2310 C CA . GLY A 1 305 ? -4.508 28.453 28.016 1 96.56 305 GLY A CA 1
ATOM 2311 C C . GLY A 1 305 ? -4.77 27.156 28.766 1 96.56 305 GLY A C 1
ATOM 2312 O O . GLY A 1 305 ? -5.922 26.766 28.969 1 96.56 305 GLY A O 1
ATOM 2313 N N . LEU A 1 306 ? -3.768 26.484 29.203 1 98.38 306 LEU A N 1
ATOM 2314 C CA . LEU A 1 306 ? -3.906 25.172 29.828 1 98.38 306 LEU A CA 1
ATOM 2315 C C . LEU A 1 306 ? -4.09 25.297 31.344 1 98.38 306 LEU A C 1
ATOM 2317 O O . LEU A 1 306 ? -3.502 26.188 31.969 1 98.38 306 LEU A O 1
ATOM 2321 N N . THR A 1 307 ? -4.926 24.391 31.906 1 98 307 THR A N 1
ATOM 2322 C CA . THR A 1 307 ? -4.98 24.25 33.375 1 98 307 THR A CA 1
ATOM 2323 C C . THR A 1 307 ? -3.674 23.672 33.906 1 98 307 THR A C 1
ATOM 2325 O O . THR A 1 307 ? -2.785 23.312 33.125 1 98 307 THR A O 1
ATOM 2328 N N . GLU A 1 308 ? -3.59 23.656 35.25 1 97.5 308 GLU A N 1
ATOM 2329 C CA . GLU A 1 308 ? -2.416 23.031 35.844 1 97.5 308 GLU A CA 1
ATOM 2330 C C . GLU A 1 308 ? -2.295 21.578 35.406 1 97.5 308 GLU A C 1
ATOM 2332 O O . GLU A 1 308 ? -1.195 21.094 35.125 1 97.5 308 GLU A O 1
ATOM 2337 N N . ALA A 1 309 ? -3.408 20.906 35.344 1 97.31 309 ALA A N 1
ATOM 2338 C CA . ALA A 1 309 ? -3.414 19.516 34.906 1 97.31 309 ALA A CA 1
ATOM 2339 C C . ALA A 1 309 ? -3.01 19.406 33.438 1 97.31 309 ALA A C 1
ATOM 2341 O O . ALA A 1 309 ? -2.227 18.516 33.094 1 97.31 309 ALA A O 1
ATOM 2342 N N . GLY A 1 310 ? -3.619 20.25 32.594 1 97.88 310 GLY A N 1
ATOM 2343 C CA . GLY A 1 310 ? -3.262 20.266 31.188 1 97.88 310 GLY A CA 1
ATOM 2344 C C . GLY A 1 310 ? -1.791 20.547 30.953 1 97.88 310 GLY A C 1
ATOM 2345 O O . GLY A 1 310 ? -1.156 19.891 30.109 1 97.88 310 GLY A O 1
ATOM 2346 N N . ARG A 1 311 ? -1.287 21.484 31.672 1 98.25 311 ARG A N 1
ATOM 2347 C CA . ARG A 1 311 ? 0.128 21.828 31.562 1 98.25 311 ARG A CA 1
ATOM 2348 C C . ARG A 1 311 ? 1.006 20.656 32 1 98.25 311 ARG A C 1
ATOM 2350 O O . ARG A 1 311 ? 2.02 20.359 31.375 1 98.25 311 ARG A O 1
ATOM 2357 N N . ASP A 1 312 ? 0.639 20.031 33.125 1 98.12 312 ASP A N 1
ATOM 2358 C CA . ASP A 1 312 ? 1.381 18.875 33.625 1 98.12 312 ASP A CA 1
ATOM 2359 C C . ASP A 1 312 ? 1.438 17.766 32.562 1 98.12 312 ASP A C 1
ATOM 2361 O O . ASP A 1 312 ? 2.502 17.203 32.312 1 98.12 312 ASP A O 1
ATOM 2365 N N . ARG A 1 313 ? 0.327 17.5 31.906 1 97.81 313 ARG A N 1
ATOM 2366 C CA . ARG A 1 313 ? 0.253 16.422 30.938 1 97.81 313 ARG A CA 1
ATOM 2367 C C . ARG A 1 313 ? 1.057 16.766 29.688 1 97.81 313 ARG A C 1
ATOM 2369 O O . ARG A 1 313 ? 1.619 15.867 29.047 1 97.81 313 ARG A O 1
ATOM 2376 N N . TRP A 1 314 ? 1.096 18.016 29.359 1 97.94 314 TRP A N 1
ATOM 2377 C CA . TRP A 1 314 ? 1.91 18.359 28.188 1 97.94 314 TRP A CA 1
ATOM 2378 C C . TRP A 1 314 ? 3.395 18.328 28.547 1 97.94 314 TRP A C 1
ATOM 2380 O O . TRP A 1 314 ? 4.188 17.672 27.875 1 97.94 314 TRP A O 1
ATOM 2390 N N . VAL A 1 315 ? 3.779 19.016 29.594 1 98 315 VAL A N 1
ATOM 2391 C CA . VAL A 1 315 ? 5.18 19.25 29.922 1 98 315 VAL A CA 1
ATOM 2392 C C . VAL A 1 315 ? 5.801 18 30.516 1 98 315 VAL A C 1
ATOM 2394 O O . VAL A 1 315 ? 6.844 17.531 30.047 1 98 315 VAL A O 1
ATOM 2397 N N . ASN A 1 316 ? 5.141 17.391 31.453 1 97.94 316 ASN A N 1
ATOM 2398 C CA . ASN A 1 316 ? 5.766 16.344 32.25 1 97.94 316 ASN A CA 1
ATOM 2399 C C . ASN A 1 316 ? 5.387 14.945 31.75 1 97.94 316 ASN A C 1
ATOM 2401 O O . ASN A 1 316 ? 5.809 13.938 32.312 1 97.94 316 ASN A O 1
ATOM 2405 N N . VAL A 1 317 ? 4.598 14.898 30.703 1 98 317 VAL A N 1
ATOM 2406 C CA . VAL A 1 317 ? 4.25 13.602 30.125 1 98 317 VAL A CA 1
ATOM 2407 C C . VAL A 1 317 ? 4.59 13.578 28.641 1 98 317 VAL A C 1
ATOM 2409 O O . VAL A 1 317 ? 5.582 12.977 28.234 1 98 317 VAL A O 1
ATOM 2412 N N . GLN A 1 318 ? 3.881 14.375 27.859 1 97.88 318 GLN A N 1
ATOM 2413 C CA . GLN A 1 318 ? 4.078 14.398 26.422 1 97.88 318 GLN A CA 1
ATOM 2414 C C . GLN A 1 318 ? 5.492 14.852 26.062 1 97.88 318 GLN A C 1
ATOM 2416 O O . GLN A 1 318 ? 6.211 14.148 25.344 1 97.88 318 GLN A O 1
ATOM 2421 N N . GLU A 1 319 ? 5.879 15.992 26.516 1 97.5 319 GLU A N 1
ATOM 2422 C CA . GLU A 1 319 ? 7.176 16.578 26.188 1 97.5 319 GLU A CA 1
ATOM 2423 C C . GLU A 1 319 ? 8.312 15.82 26.875 1 97.5 319 GLU A C 1
ATOM 2425 O O . GLU A 1 319 ? 9.398 15.68 26.312 1 97.5 319 GLU A O 1
ATOM 2430 N N . ALA A 1 320 ? 8.047 15.359 28.078 1 97.5 320 ALA A N 1
ATOM 2431 C CA . ALA A 1 320 ? 9.062 14.664 28.859 1 97.5 320 ALA A CA 1
ATOM 2432 C C . ALA A 1 320 ? 9.602 13.453 28.109 1 97.5 320 ALA A C 1
ATOM 2434 O O . ALA A 1 320 ? 10.789 13.133 28.203 1 97.5 320 ALA A O 1
ATOM 2435 N N . VAL A 1 321 ? 8.734 12.82 27.359 1 97.31 321 VAL A N 1
ATOM 2436 C CA . VAL A 1 321 ? 9.172 11.625 26.641 1 97.31 321 VAL A CA 1
ATOM 2437 C C . VAL A 1 321 ? 9.391 11.953 25.172 1 97.31 321 VAL A C 1
ATOM 2439 O O . VAL A 1 321 ? 9.633 11.055 24.359 1 97.31 321 VAL A O 1
ATOM 2442 N N . GLN A 1 322 ? 9.227 13.234 24.781 1 97.12 322 GLN A N 1
ATOM 2443 C CA . GLN A 1 322 ? 9.359 13.68 23.406 1 97.12 322 GLN A CA 1
ATOM 2444 C C . GLN A 1 322 ? 8.422 12.898 22.484 1 97.12 322 GLN A C 1
ATOM 2446 O O . GLN A 1 322 ? 8.836 12.406 21.438 1 97.12 322 GLN A O 1
ATOM 2451 N N . GLY A 1 323 ? 7.168 12.789 22.969 1 97.94 323 GLY A N 1
ATOM 2452 C CA . GLY A 1 323 ? 6.164 11.984 22.297 1 97.94 323 GLY A CA 1
ATOM 2453 C C . GLY A 1 323 ? 5.629 12.625 21.031 1 97.94 323 GLY A C 1
ATOM 2454 O O . GLY A 1 323 ? 5.512 13.844 20.953 1 97.94 323 GLY A O 1
ATOM 2455 N N . CYS A 1 324 ? 5.277 11.773 20.078 1 98.31 324 CYS A N 1
ATOM 2456 C CA . CYS A 1 324 ? 4.645 12.195 18.828 1 98.31 324 CYS A CA 1
ATOM 2457 C C . CYS A 1 324 ? 3.152 11.883 18.844 1 98.31 324 CYS A C 1
ATOM 2459 O O . CYS A 1 324 ? 2.488 12.055 19.859 1 98.31 324 CYS A O 1
ATOM 2461 N N . LEU A 1 325 ? 2.539 11.625 17.703 1 98.06 325 LEU A N 1
ATOM 2462 C CA . LEU A 1 325 ? 1.086 11.516 17.609 1 98.06 325 LEU A CA 1
ATOM 2463 C C . LEU A 1 325 ? 0.578 10.312 18.391 1 98.06 325 LEU A C 1
ATOM 2465 O O . LEU A 1 325 ? -0.414 10.406 19.125 1 98.06 325 LEU A O 1
ATOM 2469 N N . PRO A 1 326 ? 1.21 9.086 18.328 1 97.88 326 PRO A N 1
ATOM 2470 C CA . PRO A 1 326 ? 0.704 7.973 19.125 1 97.88 326 PRO A CA 1
ATOM 2471 C C . PRO A 1 326 ? 0.706 8.273 20.625 1 97.88 326 PRO A C 1
ATOM 2473 O O . PRO A 1 326 ? -0.263 7.965 21.328 1 97.88 326 PRO A O 1
ATOM 2476 N N . THR A 1 327 ? 1.785 8.883 21.094 1 98 327 THR A N 1
ATOM 2477 C CA . THR A 1 327 ? 1.867 9.242 22.516 1 98 327 THR A CA 1
ATOM 2478 C C . THR A 1 327 ? 0.787 10.258 22.875 1 98 327 THR A C 1
ATOM 2480 O O . THR A 1 327 ? 0.181 10.18 23.938 1 98 327 THR A O 1
ATOM 2483 N N . LYS A 1 328 ? 0.602 11.172 21.984 1 97.5 328 LYS A N 1
ATOM 2484 C CA . LYS A 1 328 ? -0.451 12.156 22.219 1 97.5 328 LYS A CA 1
ATOM 2485 C C . LYS A 1 328 ? -1.802 11.477 22.422 1 97.5 328 LYS A C 1
ATOM 2487 O O . LYS A 1 328 ? -2.631 11.961 23.188 1 97.5 328 LYS A O 1
ATOM 2492 N N . GLY A 1 329 ? -2.041 10.352 21.781 1 95.5 329 GLY A N 1
ATOM 2493 C CA . GLY A 1 329 ? -3.293 9.617 21.891 1 95.5 329 GLY A CA 1
ATOM 2494 C C . GLY A 1 329 ? -3.512 9.031 23.266 1 95.5 329 GLY A C 1
ATOM 2495 O O . GLY A 1 329 ? -4.641 8.695 23.641 1 95.5 329 GLY A O 1
ATOM 2496 N N . VAL A 1 330 ? -2.43 8.953 24.047 1 96.19 330 VAL A N 1
ATOM 2497 C CA . VAL A 1 330 ? -2.596 8.266 25.328 1 96.19 330 VAL A CA 1
ATOM 2498 C C . VAL A 1 330 ? -2.137 9.164 26.469 1 96.19 330 VAL A C 1
ATOM 2500 O O . VAL A 1 330 ? -2.338 8.852 27.641 1 96.19 330 VAL A O 1
ATOM 2503 N N . SER A 1 331 ? -1.554 10.32 26.172 1 95.44 331 SER A N 1
ATOM 2504 C CA . SER A 1 331 ? -0.935 11.164 27.172 1 95.44 331 SER A CA 1
ATOM 2505 C C . SER A 1 331 ? -1.983 11.781 28.109 1 95.44 331 SER A C 1
ATOM 2507 O O . SER A 1 331 ? -1.657 12.25 29.203 1 95.44 331 SER A O 1
ATOM 2509 N N . GLY A 1 332 ? -3.232 11.812 27.703 1 94.94 332 GLY A N 1
ATOM 2510 C CA . GLY A 1 332 ? -4.285 12.398 28.516 1 94.94 332 GLY A CA 1
ATOM 2511 C C . GLY A 1 332 ? -5.129 11.359 29.234 1 94.94 332 GLY A C 1
ATOM 2512 O O . GLY A 1 332 ? -6.164 11.688 29.828 1 94.94 332 GLY A O 1
ATOM 2513 N N . ILE A 1 333 ? -4.699 10.133 29.219 1 94.44 333 ILE A N 1
ATOM 2514 C CA . ILE A 1 333 ? -5.523 9.07 29.781 1 94.44 333 ILE A CA 1
ATOM 2515 C C . ILE A 1 333 ? -5.754 9.32 31.266 1 94.44 333 ILE A C 1
ATOM 2517 O O . ILE A 1 333 ? -4.852 9.773 31.969 1 94.44 333 ILE A O 1
ATOM 2521 N N . GLY A 1 334 ? -6.977 9.172 31.703 1 94.25 334 GLY A N 1
ATOM 2522 C CA . GLY A 1 334 ? -7.301 9.273 33.125 1 94.25 334 GLY A CA 1
ATOM 2523 C C . GLY A 1 334 ? -7.688 10.68 33.531 1 94.25 334 GLY A C 1
ATOM 2524 O O . GLY A 1 334 ? -8.109 10.906 34.656 1 94.25 334 GLY A O 1
ATOM 2525 N N . ILE A 1 335 ? -7.5 11.703 32.719 1 94.81 335 ILE A N 1
ATOM 2526 C CA . ILE A 1 335 ? -7.922 13.07 33 1 94.81 335 ILE A CA 1
ATOM 2527 C C . ILE A 1 335 ? -9.156 13.422 32.188 1 94.81 335 ILE A C 1
ATOM 2529 O O . ILE A 1 335 ? -9.195 13.18 30.969 1 94.81 335 ILE A O 1
ATOM 2533 N N . PRO A 1 336 ? -10.141 13.953 32.875 1 93.88 336 PRO A N 1
ATOM 2534 C CA . PRO A 1 336 ? -11.281 14.422 32.094 1 93.88 336 PRO A CA 1
ATOM 2535 C C . PRO A 1 336 ? -10.891 15.469 31.047 1 93.88 336 PRO A C 1
ATOM 2537 O O . PRO A 1 336 ? -10.094 16.359 31.328 1 93.88 336 PRO A O 1
ATOM 2540 N N . LEU A 1 337 ? -11.461 15.398 29.875 1 93.69 337 LEU A N 1
ATOM 2541 C CA . LEU A 1 337 ? -11.125 16.266 28.75 1 93.69 337 LEU A CA 1
ATOM 2542 C C . LEU A 1 337 ? -11.336 17.734 29.094 1 93.69 337 LEU A C 1
ATOM 2544 O O . LEU A 1 337 ? -10.562 18.594 28.688 1 93.69 337 LEU A O 1
ATOM 2548 N N . GLY A 1 338 ? -12.32 18 29.922 1 92 338 GLY A N 1
ATOM 2549 C CA . GLY A 1 338 ? -12.641 19.375 30.297 1 92 338 GLY A CA 1
ATOM 2550 C C . GLY A 1 338 ? -11.617 19.984 31.234 1 92 338 GLY A C 1
ATOM 2551 O O . GLY A 1 338 ? -11.602 21.203 31.422 1 92 338 GLY A O 1
ATOM 2552 N N . ARG A 1 339 ? -10.727 19.188 31.688 1 94.06 339 ARG A N 1
ATOM 2553 C CA . ARG A 1 339 ? -9.758 19.656 32.688 1 94.06 339 ARG A CA 1
ATOM 2554 C C . ARG A 1 339 ? -8.414 19.953 32.031 1 94.06 339 ARG A C 1
ATOM 2556 O O . ARG A 1 339 ? -7.469 20.391 32.688 1 94.06 339 ARG A O 1
ATOM 2563 N N . LEU A 1 340 ? -8.297 19.859 30.75 1 96.56 340 LEU A N 1
ATOM 2564 C CA . LEU A 1 340 ? -7.02 20.031 30.078 1 96.56 340 LEU A CA 1
ATOM 2565 C C . LEU A 1 340 ? -6.734 21.516 29.812 1 96.56 340 LEU A C 1
ATOM 2567 O O . LEU A 1 340 ? -5.574 21.938 29.797 1 96.56 340 LEU A O 1
ATOM 2571 N N . ALA A 1 341 ? -7.766 22.266 29.594 1 97.69 341 ALA A N 1
ATOM 2572 C CA . ALA A 1 341 ? -7.629 23.688 29.297 1 97.69 341 ALA A CA 1
ATOM 2573 C C . ALA A 1 341 ? -8.734 24.5 29.969 1 97.69 341 ALA A C 1
ATOM 2575 O O . ALA A 1 341 ? -9.781 23.953 30.328 1 97.69 341 ALA A O 1
ATOM 2576 N N . TYR A 1 342 ? -8.445 25.766 30.094 1 96.62 342 TYR A N 1
ATOM 2577 C CA . TYR A 1 342 ? -9.469 26.656 30.641 1 96.62 342 TYR A CA 1
ATOM 2578 C C . TYR A 1 342 ? -10.594 26.859 29.641 1 96.62 342 TYR A C 1
ATOM 2580 O O . TYR A 1 342 ? -10.359 26.891 28.422 1 96.62 342 TYR A O 1
ATOM 2588 N N . GLN A 1 343 ? -11.82 27.031 30.078 1 92.81 343 GLN A N 1
ATOM 2589 C CA . GLN A 1 343 ? -13.008 27.125 29.25 1 92.81 343 GLN A CA 1
ATOM 2590 C C . GLN A 1 343 ? -12.938 28.328 28.312 1 92.81 343 GLN A C 1
ATOM 2592 O O . GLN A 1 343 ? -13.391 28.266 27.172 1 92.81 343 GLN A O 1
ATOM 2597 N N . ASN A 1 344 ? -12.367 29.484 28.672 1 95 344 ASN A N 1
ATOM 2598 C CA . ASN A 1 344 ? -12.398 30.688 27.859 1 95 344 ASN A CA 1
ATOM 2599 C C . ASN A 1 344 ? -11.016 31.047 27.328 1 95 344 ASN A C 1
ATOM 2601 O O . ASN A 1 344 ? -10.766 32.188 26.953 1 95 344 ASN A O 1
ATOM 2605 N N . TRP A 1 345 ? -10.156 29.969 27.25 1 97.69 345 TRP A N 1
ATOM 2606 C CA . TRP A 1 345 ? -8.781 30.281 26.875 1 97.69 345 TRP A CA 1
ATOM 2607 C C . TRP A 1 345 ? -8.695 30.766 25.438 1 97.69 345 TRP A C 1
ATOM 2609 O O . TRP A 1 345 ? -7.762 31.469 25.062 1 97.69 345 TRP A O 1
ATOM 2619 N N . THR A 1 346 ? -9.727 30.438 24.562 1 97.69 346 THR A N 1
ATOM 2620 C CA . THR A 1 346 ? -9.734 30.812 23.156 1 97.69 346 THR A CA 1
ATOM 2621 C C . THR A 1 346 ? -9.953 32.312 23 1 97.69 346 THR A C 1
ATOM 2623 O O . THR A 1 346 ? -9.75 32.844 21.906 1 97.69 346 THR A O 1
ATOM 2626 N N . GLU A 1 347 ? -10.352 33 24.047 1 98 347 GLU A N 1
ATOM 2627 C CA . GLU A 1 347 ? -10.672 34.406 23.969 1 98 347 GLU A CA 1
ATOM 2628 C C . GLU A 1 347 ? -9.477 35.281 24.391 1 98 347 GLU A C 1
ATOM 2630 O O . GLU A 1 347 ? -9.539 36.5 24.312 1 98 347 GLU A O 1
ATOM 2635 N N . GLN A 1 348 ? -8.406 34.656 24.781 1 98.12 348 GLN A N 1
ATOM 2636 C CA . GLN A 1 348 ? -7.203 35.406 25.109 1 98.12 348 GLN A CA 1
ATOM 2637 C C . GLN A 1 348 ? -6.699 36.188 23.891 1 98.12 348 GLN A C 1
ATOM 2639 O O . GLN A 1 348 ? -6.738 35.688 22.766 1 98.12 348 GLN A O 1
ATOM 2644 N N . PRO A 1 349 ? -6.191 37.375 24.078 1 98.12 349 PRO A N 1
ATOM 2645 C CA . PRO A 1 349 ? -5.797 38.25 22.969 1 98.12 349 PRO A CA 1
ATOM 2646 C C . PRO A 1 349 ? -4.809 37.562 22.016 1 98.12 349 PRO A C 1
ATOM 2648 O O . PRO A 1 349 ? -4.941 37.688 20.797 1 98.12 349 PRO A O 1
ATOM 2651 N N . THR A 1 350 ? -3.865 36.875 22.562 1 98.38 350 THR A N 1
ATOM 2652 C CA . THR A 1 350 ? -2.879 36.156 21.75 1 98.38 350 THR A CA 1
ATOM 2653 C C . THR A 1 350 ? -3.551 35.125 20.875 1 98.38 350 THR A C 1
ATOM 2655 O O . THR A 1 350 ? -3.189 34.969 19.703 1 98.38 350 THR A O 1
ATOM 2658 N N . VAL A 1 351 ? -4.5 34.406 21.422 1 98.69 351 VAL A N 1
ATOM 2659 C CA . VAL A 1 351 ? -5.203 33.344 20.688 1 98.69 351 VAL A CA 1
ATOM 2660 C C . VAL A 1 351 ? -6.066 33.969 19.594 1 98.69 351 VAL A C 1
ATOM 2662 O O . VAL A 1 351 ? -6.141 33.438 18.484 1 98.69 351 VAL A O 1
ATOM 2665 N N . LEU A 1 352 ? -6.695 35.062 19.922 1 98.44 352 LEU A N 1
ATOM 2666 C CA . LEU A 1 352 ? -7.504 35.75 18.922 1 98.44 352 LEU A CA 1
ATOM 2667 C C . LEU A 1 352 ? -6.641 36.281 17.781 1 98.44 352 LEU A C 1
ATOM 2669 O O . LEU A 1 352 ? -7.059 36.219 16.625 1 98.44 352 LEU A O 1
ATOM 2673 N N . ASP A 1 353 ? -5.488 36.812 18.078 1 98.44 353 ASP A N 1
ATOM 2674 C CA . ASP A 1 353 ? -4.57 37.219 17.031 1 98.44 353 ASP A CA 1
ATOM 2675 C C . ASP A 1 353 ? -4.121 36.031 16.172 1 98.44 353 ASP A C 1
ATOM 2677 O O . ASP A 1 353 ? -4.059 36.125 14.945 1 98.44 353 ASP A O 1
ATOM 2681 N N . PHE A 1 354 ? -3.766 34.969 16.844 1 98.25 354 PHE A N 1
ATOM 2682 C CA . PHE A 1 354 ? -3.398 33.719 16.141 1 98.25 354 PHE A CA 1
ATOM 2683 C C . PHE A 1 354 ? -4.516 33.281 15.211 1 98.25 354 PHE A C 1
ATOM 2685 O O . PHE A 1 354 ? -4.262 32.906 14.062 1 98.25 354 PHE A O 1
ATOM 2692 N N . GLU A 1 355 ? -5.742 33.281 15.711 1 98.31 355 GLU A N 1
ATOM 2693 C CA . GLU A 1 355 ? -6.914 32.906 14.922 1 98.31 355 GLU A CA 1
ATOM 2694 C C . GLU A 1 355 ? -7 33.719 13.641 1 98.31 355 GLU A C 1
ATOM 2696 O O . GLU A 1 355 ? -7.211 33.156 12.555 1 98.31 355 GLU A O 1
ATOM 2701 N N . LYS A 1 356 ? -6.809 34.969 13.766 1 97.69 356 LYS A N 1
ATOM 2702 C CA . LYS A 1 356 ? -6.895 35.875 12.625 1 97.69 356 LYS A CA 1
ATOM 2703 C C . LYS A 1 356 ? -5.77 35.594 11.625 1 97.69 356 LYS A C 1
ATOM 2705 O O . LYS A 1 356 ? -6.004 35.531 10.414 1 97.69 356 LYS A O 1
ATOM 2710 N N . ARG A 1 357 ? -4.617 35.406 12.117 1 97.75 357 ARG A N 1
ATOM 2711 C CA . ARG A 1 357 ? -3.428 35.312 11.273 1 97.75 357 ARG A CA 1
ATOM 2712 C C . ARG A 1 357 ? -3.363 33.938 10.578 1 97.75 357 ARG A C 1
ATOM 2714 O O . ARG A 1 357 ? -2.686 33.812 9.562 1 97.75 357 ARG A O 1
ATOM 2721 N N . THR A 1 358 ? -4.059 32.969 11.109 1 98 358 THR A N 1
ATOM 2722 C CA . THR A 1 358 ? -3.869 31.609 10.594 1 98 358 THR A CA 1
ATOM 2723 C C . THR A 1 358 ? -5.137 31.109 9.914 1 98 358 THR A C 1
ATOM 2725 O O . THR A 1 358 ? -5.23 29.938 9.547 1 98 358 THR A O 1
ATOM 2728 N N . ALA A 1 359 ? -6.105 32 9.727 1 95.31 359 ALA A N 1
ATOM 2729 C CA . ALA A 1 359 ? -7.363 31.641 9.086 1 95.31 359 ALA A CA 1
ATOM 2730 C C . ALA A 1 359 ? -7.125 31.156 7.66 1 95.31 359 ALA A C 1
ATOM 2732 O O . ALA A 1 359 ? -6.301 31.719 6.934 1 95.31 359 ALA A O 1
ATOM 2733 N N . VAL A 1 360 ? -7.777 30.062 7.316 1 96.44 360 VAL A N 1
ATOM 2734 C CA . VAL A 1 360 ? -7.766 29.484 5.977 1 96.44 360 VAL A CA 1
ATOM 2735 C C . VAL A 1 360 ? -9.156 29.594 5.355 1 96.44 360 VAL A C 1
ATOM 2737 O O . VAL A 1 360 ? -10.164 29.344 6.027 1 96.44 360 VAL A O 1
ATOM 2740 N N . GLY A 1 361 ? -9.188 29.906 4.105 1 95.75 361 GLY A N 1
ATOM 2741 C CA . GLY A 1 361 ? -10.469 30.078 3.432 1 95.75 361 GLY A CA 1
ATOM 2742 C C . GLY A 1 361 ? -10.984 31.5 3.486 1 95.75 361 GLY A C 1
ATOM 2743 O O . GLY A 1 361 ? -10.445 32.344 4.207 1 95.75 361 GLY A O 1
ATOM 2744 N N . ARG A 1 362 ? -11.922 31.812 2.656 1 94.12 362 ARG A N 1
ATOM 2745 C CA . ARG A 1 362 ? -12.555 33.125 2.557 1 94.12 362 ARG A CA 1
ATOM 2746 C C . ARG A 1 362 ? -11.547 34.188 2.141 1 94.12 362 ARG A C 1
ATOM 2748 O O . ARG A 1 362 ? -11.594 35.312 2.631 1 94.12 362 ARG A O 1
ATOM 2755 N N . LYS A 1 363 ? -10.594 33.781 1.374 1 91.88 363 LYS A N 1
ATOM 2756 C CA . LYS A 1 363 ? -9.562 34.625 0.759 1 91.88 363 LYS A CA 1
ATOM 2757 C C . LYS A 1 363 ? -9.297 34.188 -0.682 1 91.88 363 LYS A C 1
ATOM 2759 O O . LYS A 1 363 ? -9.586 33.062 -1.061 1 91.88 363 LYS A O 1
ATOM 2764 N N . PRO A 1 364 ? -8.781 35.188 -1.447 1 92.56 364 PRO A N 1
ATOM 2765 C CA . PRO A 1 364 ? -8.383 34.75 -2.791 1 92.56 364 PRO A CA 1
ATOM 2766 C C . PRO A 1 364 ? -7.324 33.656 -2.771 1 92.56 364 PRO A C 1
ATOM 2768 O O . PRO A 1 364 ? -6.48 33.625 -1.873 1 92.56 364 PRO A O 1
ATOM 2771 N N . PHE A 1 365 ? -7.363 32.75 -3.713 1 95.5 365 PHE A N 1
ATOM 2772 C CA . PHE A 1 365 ? -6.387 31.688 -3.871 1 95.5 365 PHE A CA 1
ATOM 2773 C C . PHE A 1 365 ? -6.086 31.453 -5.344 1 95.5 365 PHE A C 1
ATOM 2775 O O . PHE A 1 365 ? -6.828 31.906 -6.219 1 95.5 365 PHE A O 1
ATOM 2782 N N . LYS A 1 366 ? -4.969 30.875 -5.621 1 94.12 366 LYS A N 1
ATOM 2783 C CA . LYS A 1 366 ? -4.656 30.375 -6.957 1 94.12 366 LYS A CA 1
ATOM 2784 C C . LYS A 1 366 ? -5.152 28.938 -7.141 1 94.12 366 LYS A C 1
ATOM 2786 O O . LYS A 1 366 ? -4.816 28.062 -6.352 1 94.12 366 LYS A O 1
ATOM 2791 N N . GLY A 1 367 ? -5.953 28.734 -8.094 1 90.06 367 GLY A N 1
ATOM 2792 C CA . GLY A 1 367 ? -6.52 27.422 -8.344 1 90.06 367 GLY A CA 1
ATOM 2793 C C . GLY A 1 367 ? -5.871 26.703 -9.508 1 90.06 367 GLY A C 1
ATOM 2794 O O . GLY A 1 367 ? -4.887 27.188 -10.07 1 90.06 367 GLY A O 1
ATOM 2795 N N . PRO A 1 368 ? -6.441 25.547 -9.844 1 94.5 368 PRO A N 1
ATOM 2796 C CA . PRO A 1 368 ? -7.633 24.922 -9.266 1 94.5 368 PRO A CA 1
ATOM 2797 C C . PRO A 1 368 ? -7.367 24.312 -7.895 1 94.5 368 PRO A C 1
ATOM 2799 O O . PRO A 1 368 ? -6.242 23.875 -7.613 1 94.5 368 PRO A O 1
ATOM 2802 N N . LEU A 1 369 ? -8.391 24.328 -7.016 1 96.62 369 LEU A N 1
ATOM 2803 C CA . LEU A 1 369 ? -8.367 23.734 -5.684 1 96.62 369 LEU A CA 1
ATOM 2804 C C . LEU A 1 369 ? -9.414 22.625 -5.566 1 96.62 369 LEU A C 1
ATOM 2806 O O . LEU A 1 369 ? -10.602 22.859 -5.809 1 96.62 369 LEU A O 1
ATOM 2810 N N . TRP A 1 370 ? -8.961 21.438 -5.32 1 97 370 TRP A N 1
ATOM 2811 C CA . TRP A 1 370 ? -9.82 20.266 -5.137 1 97 370 TRP A CA 1
ATOM 2812 C C . TRP A 1 370 ? -9.844 19.828 -3.678 1 97 370 TRP A C 1
ATOM 2814 O O . TRP A 1 370 ? -8.789 19.562 -3.086 1 97 370 TRP A O 1
ATOM 2824 N N . ILE A 1 371 ? -11 19.781 -3.004 1 98.56 371 ILE A N 1
ATOM 2825 C CA . ILE A 1 371 ? -11.148 19.453 -1.59 1 98.56 371 ILE A CA 1
ATOM 2826 C C . ILE A 1 371 ? -12.047 18.219 -1.437 1 98.56 371 ILE A C 1
ATOM 2828 O O . ILE A 1 371 ? -13.094 18.125 -2.074 1 98.56 371 ILE A O 1
ATOM 2832 N N . ALA A 1 372 ? -11.656 17.25 -0.648 1 98.75 372 ALA A N 1
ATOM 2833 C CA . ALA A 1 372 ? -12.477 16.078 -0.312 1 98.75 372 ALA A CA 1
ATOM 2834 C C . ALA A 1 372 ? -12.508 15.859 1.196 1 98.75 372 ALA A C 1
ATOM 2836 O O . ALA A 1 372 ? -11.508 16.062 1.887 1 98.75 372 ALA A O 1
ATOM 2837 N N . ALA A 1 373 ? -13.633 15.461 1.712 1 98.69 373 ALA A N 1
ATOM 2838 C CA . ALA A 1 373 ? -13.781 15.148 3.131 1 98.69 373 ALA A CA 1
ATOM 2839 C C . ALA A 1 373 ? -14.898 14.125 3.355 1 98.69 373 ALA A C 1
ATOM 2841 O O . ALA A 1 373 ? -15.836 14.039 2.566 1 98.69 373 ALA A O 1
ATOM 2842 N N . GLY A 1 374 ? -14.695 13.312 4.383 1 97.56 374 GLY A N 1
ATOM 2843 C CA . GLY A 1 374 ? -15.742 12.398 4.801 1 97.56 374 GLY A CA 1
ATOM 2844 C C . GLY A 1 374 ? -16.703 13.016 5.801 1 97.56 374 GLY A C 1
ATOM 2845 O O . GLY A 1 374 ? -16.281 13.734 6.707 1 97.56 374 GLY A O 1
ATOM 2846 N N . ASP A 1 375 ? -17.969 12.672 5.672 1 96.38 375 ASP A N 1
ATOM 2847 C CA . ASP A 1 375 ? -18.984 13.281 6.531 1 96.38 375 ASP A CA 1
ATOM 2848 C C . ASP A 1 375 ? -18.953 12.664 7.926 1 96.38 375 ASP A C 1
ATOM 2850 O O . ASP A 1 375 ? -19.578 13.188 8.852 1 96.38 375 ASP A O 1
ATOM 2854 N N . LYS A 1 376 ? -18.203 11.555 8.078 1 96.06 376 LYS A N 1
ATOM 2855 C CA . LYS A 1 376 ? -18.078 10.922 9.391 1 96.06 376 LYS A CA 1
ATOM 2856 C C . LYS A 1 376 ? -16.703 11.203 10 1 96.06 376 LYS A C 1
ATOM 2858 O O . LYS A 1 376 ? -16.25 10.461 10.867 1 96.06 376 LYS A O 1
ATOM 2863 N N . ASP A 1 377 ? -16.078 12.234 9.555 1 97.5 377 ASP A N 1
ATOM 2864 C CA . ASP A 1 377 ? -14.766 12.641 10.07 1 97.5 377 ASP A CA 1
ATOM 2865 C C . ASP A 1 377 ? -14.82 12.859 11.578 1 97.5 377 ASP A C 1
ATOM 2867 O O . ASP A 1 377 ? -15.602 13.68 12.07 1 97.5 377 ASP A O 1
ATOM 2871 N N . SER A 1 378 ? -13.969 12.133 12.25 1 96.56 378 SER A N 1
ATOM 2872 C CA . SER A 1 378 ? -14.008 12.172 13.711 1 96.56 378 SER A CA 1
ATOM 2873 C C . SER A 1 378 ? -12.945 13.117 14.266 1 96.56 378 SER A C 1
ATOM 28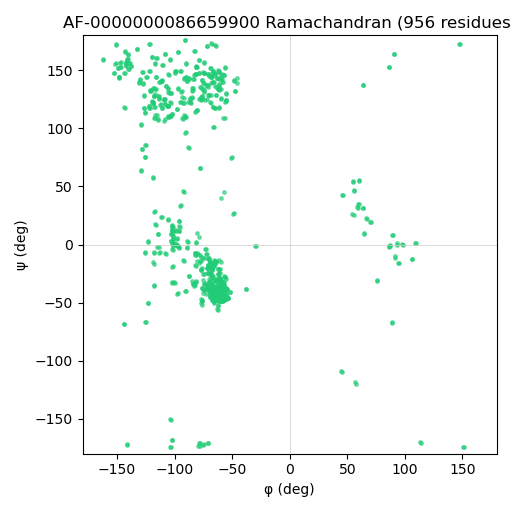75 O O . SER A 1 378 ? -12.633 13.078 15.461 1 96.56 378 SER A O 1
ATOM 2877 N N . VAL A 1 379 ? -12.336 13.922 13.398 1 97 379 VAL A N 1
ATOM 2878 C CA . VAL A 1 379 ? -11.312 14.859 13.836 1 97 379 VAL A CA 1
ATOM 2879 C C . VAL A 1 379 ? -11.711 16.281 13.438 1 97 379 VAL A C 1
ATOM 2881 O O . VAL A 1 379 ? -11.719 17.188 14.273 1 97 379 VAL A O 1
ATOM 2884 N N . VAL A 1 380 ? -12.062 16.438 12.203 1 97.56 380 VAL A N 1
ATOM 2885 C CA . VAL A 1 380 ? -12.445 17.75 11.672 1 97.56 380 VAL A CA 1
ATOM 2886 C C . VAL A 1 380 ? -13.961 17.891 11.688 1 97.56 380 VAL A C 1
ATOM 2888 O O . VAL A 1 380 ? -14.688 16.969 11.328 1 97.56 380 VAL A O 1
ATOM 2891 N N . ASP A 1 381 ? -14.453 19.047 12.156 1 96.81 381 ASP A N 1
ATOM 2892 C CA . ASP A 1 381 ? -15.875 19.375 12.055 1 96.81 381 ASP A CA 1
ATOM 2893 C C . ASP A 1 381 ? -16.297 19.547 10.602 1 96.81 381 ASP A C 1
ATOM 2895 O O . ASP A 1 381 ? -16.094 20.625 10.016 1 96.81 381 ASP A O 1
ATOM 2899 N N . PHE A 1 382 ? -16.906 18.547 10.102 1 96.88 382 PHE A N 1
ATOM 2900 C CA . PHE A 1 382 ? -17.266 18.5 8.688 1 96.88 382 PHE A CA 1
ATOM 2901 C C . PHE A 1 382 ? -18.156 19.688 8.32 1 96.88 382 PHE A C 1
ATOM 2903 O O . PHE A 1 382 ? -17.969 20.312 7.277 1 96.88 382 PHE A O 1
ATOM 2910 N N . LYS A 1 383 ? -19.125 20 9.125 1 95.75 383 LYS A N 1
ATOM 2911 C CA . LYS A 1 383 ? -20.094 21.062 8.828 1 95.75 383 LYS A CA 1
ATOM 2912 C C . LYS A 1 383 ? -19.406 22.422 8.797 1 95.75 383 LYS A C 1
ATOM 2914 O O . LYS A 1 383 ? -19.703 23.25 7.934 1 95.75 383 LYS A O 1
ATOM 2919 N N . ASN A 1 384 ? -18.562 22.625 9.742 1 95.19 384 ASN A N 1
ATOM 2920 C CA . ASN A 1 384 ? -17.797 23.875 9.766 1 95.19 384 ASN A CA 1
ATOM 2921 C C . ASN A 1 384 ? -16.906 24.016 8.539 1 95.19 384 ASN A C 1
ATOM 2923 O O . ASN A 1 384 ? -16.812 25.094 7.949 1 95.19 384 ASN A O 1
ATOM 2927 N N . MET A 1 385 ? -16.234 22.984 8.219 1 96.56 385 MET A N 1
ATOM 2928 C CA . MET A 1 385 ? -15.359 22.969 7.047 1 96.56 385 MET A CA 1
ATOM 2929 C C . MET A 1 385 ? -16.156 23.234 5.777 1 96.56 385 MET A C 1
ATOM 2931 O O . MET A 1 385 ? -15.766 24.047 4.945 1 96.56 385 MET A O 1
ATOM 2935 N N . GLU A 1 386 ? -17.312 22.547 5.645 1 97.25 386 GLU A N 1
ATOM 2936 C CA . GLU A 1 386 ? -18.172 22.734 4.477 1 97.25 386 GLU A CA 1
ATOM 2937 C C . GLU A 1 386 ? -18.672 24.172 4.375 1 97.25 386 GLU A C 1
ATOM 2939 O O . GLU A 1 386 ? -18.703 24.75 3.285 1 97.25 386 GLU A O 1
ATOM 2944 N N . ALA A 1 387 ? -19.047 24.766 5.496 1 96.5 387 ALA A N 1
ATOM 2945 C CA . ALA A 1 387 ? -19.469 26.172 5.512 1 96.5 387 ALA A CA 1
ATOM 2946 C C . ALA A 1 387 ? -18.359 27.078 5.012 1 96.5 387 ALA A C 1
ATOM 2948 O O . ALA A 1 387 ? -18.609 28.016 4.242 1 96.5 387 ALA A O 1
ATOM 2949 N N . ASN A 1 388 ? -17.172 26.828 5.48 1 96.88 388 ASN A N 1
ATOM 2950 C CA . ASN A 1 388 ? -16.016 27.609 5.035 1 96.88 388 ASN A CA 1
ATOM 2951 C C . ASN A 1 388 ? -15.805 27.469 3.527 1 96.88 388 ASN A C 1
ATOM 2953 O O . ASN A 1 388 ? -15.555 28.469 2.846 1 96.88 388 ASN A O 1
ATOM 2957 N N . VAL A 1 389 ? -15.883 26.25 2.98 1 97 389 VAL A N 1
ATOM 2958 C CA . VAL A 1 389 ? -15.719 26 1.553 1 97 389 VAL A CA 1
ATOM 2959 C C . VAL A 1 389 ? -16.781 26.781 0.77 1 97 389 VAL A C 1
ATOM 2961 O O . VAL A 1 389 ? -16.453 27.453 -0.221 1 97 389 VAL A O 1
ATOM 2964 N N . ARG A 1 390 ? -18 26.781 1.229 1 95.62 390 ARG A N 1
ATOM 2965 C CA . ARG A 1 390 ? -19.094 27.453 0.546 1 95.62 390 ARG A CA 1
ATOM 2966 C C . ARG A 1 390 ? -18.938 28.969 0.607 1 95.62 390 ARG A C 1
ATOM 2968 O O . ARG A 1 390 ? -19.219 29.656 -0.366 1 95.62 390 ARG A O 1
ATOM 2975 N N . GLU A 1 391 ? -18.516 29.453 1.729 1 95.19 391 GLU A N 1
ATOM 2976 C CA . GLU A 1 391 ? -18.266 30.891 1.859 1 95.19 391 GLU A CA 1
ATOM 2977 C C . GLU A 1 391 ? -17.109 31.344 0.973 1 95.19 391 GLU A C 1
ATOM 2979 O O . GLU A 1 391 ? -17.156 32.438 0.393 1 95.19 391 GLU A O 1
ATOM 2984 N N . THR A 1 392 ? -16.078 30.5 0.921 1 95.19 392 THR A N 1
ATOM 2985 C CA . THR A 1 392 ? -14.969 30.781 0.019 1 95.19 392 THR A CA 1
ATOM 2986 C C . THR A 1 392 ? -15.445 30.828 -1.429 1 95.19 392 THR A C 1
ATOM 2988 O O . THR A 1 392 ? -15.039 31.719 -2.193 1 95.19 392 THR A O 1
ATOM 2991 N N . CYS A 1 393 ? -16.297 29.938 -1.825 1 91.56 393 CYS A N 1
ATOM 2992 C CA . CYS A 1 393 ? -16.891 29.922 -3.152 1 91.56 393 CYS A CA 1
ATOM 2993 C C . CYS A 1 393 ? -17.719 31.172 -3.398 1 91.56 393 CYS A C 1
ATOM 2995 O O . CYS A 1 393 ? -17.688 31.734 -4.496 1 91.56 393 CYS A O 1
ATOM 2997 N N . GLY A 1 394 ? -18.516 31.516 -2.443 1 88.5 394 GLY A N 1
ATOM 2998 C CA . GLY A 1 394 ? -19.312 32.719 -2.559 1 88.5 394 GLY A CA 1
ATOM 2999 C C . GLY A 1 394 ? -18.484 33.969 -2.842 1 88.5 394 GLY A C 1
ATOM 3000 O O . GLY A 1 394 ? -18.891 34.812 -3.643 1 88.5 394 GLY A O 1
ATOM 3001 N N . MET A 1 395 ? -17.375 34.031 -2.271 1 86.81 395 MET A N 1
ATOM 3002 C CA . MET A 1 395 ? -16.469 35.156 -2.488 1 86.81 395 MET A CA 1
ATOM 3003 C C . MET A 1 395 ? -15.93 35.156 -3.916 1 86.81 395 MET A C 1
ATOM 3005 O O . MET A 1 395 ? -15.766 36.219 -4.523 1 86.81 395 MET A O 1
ATOM 3009 N N . LEU A 1 396 ? -15.625 34.031 -4.5 1 81.75 396 LEU A N 1
ATOM 3010 C CA . LEU A 1 396 ? -15.109 33.875 -5.855 1 81.75 396 LEU A CA 1
ATOM 3011 C C . LEU A 1 396 ? -16.125 34.406 -6.875 1 81.75 396 LEU A C 1
ATOM 3013 O O . LEU A 1 396 ? -15.75 35.062 -7.852 1 81.75 396 LEU A O 1
ATOM 3017 N N . GLN A 1 397 ? -17.281 34.031 -6.699 1 77.62 397 GLN A N 1
ATOM 3018 C CA . GLN A 1 397 ? -18.344 34.406 -7.629 1 77.62 397 GLN A CA 1
ATOM 3019 C C . GLN A 1 397 ? -18.625 35.906 -7.586 1 77.62 397 GLN A C 1
ATOM 3021 O O . GLN A 1 397 ? -18.969 36.5 -8.609 1 77.62 397 GLN A O 1
ATOM 3026 N N . GLY A 1 398 ? -18.391 36.5 -6.559 1 71.12 398 GLY A N 1
ATOM 3027 C CA . GLY A 1 398 ? -18.641 37.906 -6.434 1 71.12 398 GLY A CA 1
ATOM 3028 C C . GLY A 1 398 ? -17.516 38.781 -6.969 1 71.12 398 GLY A C 1
ATOM 3029 O O . GLY A 1 398 ? -17.734 39.875 -7.484 1 71.12 398 GLY A O 1
ATOM 3030 N N . ALA A 1 399 ? -16.312 38.281 -6.812 1 68.12 399 ALA A N 1
ATOM 3031 C CA . ALA A 1 399 ? -15.148 39.094 -7.145 1 68.12 399 ALA A CA 1
ATOM 3032 C C . ALA A 1 399 ? -14.656 38.812 -8.555 1 68.12 399 ALA A C 1
ATOM 3034 O O . ALA A 1 399 ? -13.609 39.312 -8.969 1 68.12 399 ALA A O 1
ATOM 3035 N N . ASP A 1 400 ? -15.406 38.156 -9.422 1 64.62 400 ASP A N 1
ATOM 3036 C CA . ASP A 1 400 ? -14.984 37.844 -10.773 1 64.62 400 ASP A CA 1
ATOM 3037 C C . ASP A 1 400 ? -13.664 37.062 -10.766 1 64.62 400 ASP A C 1
ATOM 3039 O O . ASP A 1 400 ? -12.797 37.281 -11.609 1 64.62 400 ASP A O 1
ATOM 3043 N N . VAL A 1 401 ? -13.359 36.375 -9.75 1 67 401 VAL A N 1
ATOM 3044 C CA . VAL A 1 401 ? -12.148 35.562 -9.656 1 67 401 VAL A CA 1
ATOM 3045 C C . VAL A 1 401 ? -12.305 34.312 -10.516 1 67 401 VAL A C 1
ATOM 3047 O O . VAL A 1 401 ? -13.312 33.594 -10.422 1 67 401 VAL A O 1
ATOM 3050 N N . GLN A 1 402 ? -11.383 34.125 -11.406 1 77.19 402 GLN A N 1
ATOM 3051 C CA . GLN A 1 402 ? -11.406 33.062 -12.398 1 77.19 402 GLN A CA 1
ATOM 3052 C C . GLN A 1 402 ? -10.68 31.812 -11.891 1 77.19 402 GLN A C 1
ATOM 3054 O O . GLN A 1 402 ? -9.773 31.312 -12.555 1 77.19 402 GLN A O 1
ATOM 3059 N N . GLU A 1 403 ? -11.031 31.516 -10.602 1 86.62 403 GLU A N 1
ATOM 3060 C CA . GLU A 1 403 ? -10.422 30.297 -10.086 1 86.62 403 GLU A CA 1
ATOM 3061 C C . GLU A 1 403 ? -11.461 29.172 -9.953 1 86.62 403 GLU A C 1
ATOM 3063 O O . GLU A 1 403 ? -12.656 29.406 -10.117 1 86.62 403 GLU A O 1
ATOM 3068 N N . SER A 1 404 ? -10.922 27.953 -9.812 1 90.81 404 SER A N 1
ATOM 3069 C CA . SER A 1 404 ? -11.773 26.781 -9.695 1 90.81 404 SER A CA 1
ATOM 3070 C C . SER A 1 404 ? -11.633 26.125 -8.32 1 90.81 404 SER A C 1
ATOM 3072 O O . SER A 1 404 ? -10.523 26 -7.805 1 90.81 404 SER A O 1
ATOM 3074 N N . LEU A 1 405 ? -12.773 25.906 -7.68 1 95.25 405 LEU A N 1
ATOM 3075 C CA . LEU A 1 405 ? -12.852 25.156 -6.43 1 95.25 405 LEU A CA 1
ATOM 3076 C C . LEU A 1 405 ? -13.867 24.031 -6.531 1 95.25 405 LEU A C 1
ATOM 3078 O O . LEU A 1 405 ? -15.031 24.266 -6.859 1 95.25 405 LEU A O 1
ATOM 3082 N N . GLU A 1 406 ? -13.43 22.828 -6.41 1 95.5 406 GLU A N 1
ATOM 3083 C CA . GLU A 1 406 ? -14.297 21.656 -6.375 1 95.5 406 GLU A CA 1
ATOM 3084 C C . GLU A 1 406 ? -14.258 20.984 -5.008 1 95.5 406 GLU A C 1
ATOM 3086 O O . GLU A 1 406 ? -13.188 20.75 -4.453 1 95.5 406 GLU A O 1
ATOM 3091 N N . PHE A 1 407 ? -15.445 20.797 -4.406 1 97.69 407 PHE A N 1
ATOM 3092 C CA . PHE A 1 407 ? -15.562 20.109 -3.125 1 97.69 407 PHE A CA 1
ATOM 3093 C C . PHE A 1 407 ? -16.406 18.844 -3.271 1 97.69 407 PHE A C 1
ATOM 3095 O O . PHE A 1 407 ? -17.516 18.875 -3.795 1 97.69 407 PHE A O 1
ATOM 3102 N N . LEU A 1 408 ? -15.812 17.703 -2.787 1 98.31 408 LEU A N 1
ATOM 3103 C CA . LEU A 1 408 ? -16.531 16.422 -2.791 1 98.31 408 LEU A CA 1
ATOM 3104 C C . LEU A 1 408 ? -16.703 15.891 -1.373 1 98.31 408 LEU A C 1
ATOM 3106 O O . LEU A 1 408 ? -15.711 15.695 -0.66 1 98.31 408 LEU A O 1
ATOM 3110 N N . GLU A 1 409 ? -17.938 15.68 -0.969 1 98.44 409 GLU A N 1
ATOM 3111 C CA . GLU A 1 409 ? -18.281 14.969 0.261 1 98.44 409 GLU A CA 1
ATOM 3112 C C . GLU A 1 409 ? -18.344 13.461 0.027 1 98.44 409 GLU A C 1
ATOM 3114 O O . GLU A 1 409 ? -19.062 12.992 -0.863 1 98.44 409 GLU A O 1
ATOM 3119 N N . TYR A 1 410 ? -17.625 12.711 0.771 1 97.81 410 TYR A N 1
ATOM 3120 C CA . TYR A 1 410 ? -17.719 11.25 0.739 1 97.81 410 TYR A CA 1
ATOM 3121 C C . TYR A 1 410 ? -18.516 10.727 1.923 1 97.81 410 TYR A C 1
ATOM 3123 O O . TYR A 1 410 ? -18.031 10.727 3.059 1 97.81 410 TYR A O 1
ATOM 3131 N N . THR A 1 411 ? -19.672 10.18 1.607 1 96.5 411 THR A N 1
ATOM 3132 C CA . THR A 1 411 ? -20.594 9.734 2.65 1 96.5 411 THR A CA 1
ATOM 3133 C C . THR A 1 411 ? -20.047 8.5 3.361 1 96.5 411 THR A C 1
ATOM 3135 O O . THR A 1 411 ? -19.625 7.543 2.715 1 96.5 411 THR A O 1
ATOM 3138 N N . GLY A 1 412 ? -20.031 8.594 4.629 1 94.62 412 GLY A N 1
ATOM 3139 C CA . GLY A 1 412 ? -19.672 7.449 5.449 1 94.62 412 GLY A CA 1
ATOM 3140 C C . GLY A 1 412 ? -18.172 7.316 5.676 1 94.62 412 GLY A C 1
ATOM 3141 O O . GLY A 1 412 ? -17.734 6.398 6.363 1 94.62 412 GLY A O 1
ATOM 3142 N N . GLN A 1 413 ? -17.406 8.203 5.102 1 96.44 413 GLN A N 1
ATOM 3143 C CA . GLN A 1 413 ? -15.953 8.086 5.23 1 96.44 413 GLN A CA 1
ATOM 3144 C C . GLN A 1 413 ? -15.438 8.938 6.391 1 96.44 413 GLN A C 1
ATOM 3146 O O . GLN A 1 413 ? -16.031 9.969 6.723 1 96.44 413 GLN A O 1
ATOM 3151 N N . ASN A 1 414 ? -14.359 8.445 6.965 1 97.5 414 ASN A N 1
ATOM 3152 C CA . ASN A 1 414 ? -13.727 9.086 8.109 1 97.5 414 ASN A CA 1
ATOM 3153 C C . ASN A 1 414 ? -12.477 9.852 7.703 1 97.5 414 ASN A C 1
ATOM 3155 O O . ASN A 1 414 ? -12.266 10.117 6.516 1 97.5 414 ASN A O 1
ATOM 3159 N N . HIS A 1 415 ? -11.664 10.281 8.609 1 97.75 415 HIS A N 1
ATOM 3160 C CA . HIS A 1 415 ? -10.625 11.297 8.492 1 97.75 415 HIS A CA 1
ATOM 3161 C C . HIS A 1 415 ? -9.508 10.844 7.559 1 97.75 415 HIS A C 1
ATOM 3163 O O . HIS A 1 415 ? -9.148 11.562 6.625 1 97.75 415 HIS A O 1
ATOM 3169 N N . PHE A 1 416 ? -8.961 9.625 7.738 1 98 416 PHE A N 1
ATOM 3170 C CA . PHE A 1 416 ? -7.902 9.117 6.879 1 98 416 PHE A CA 1
ATOM 3171 C C . PHE A 1 416 ? -8.484 8.344 5.699 1 98 416 PHE A C 1
ATOM 3173 O O . PHE A 1 416 ? -8.055 8.539 4.559 1 98 416 PHE A O 1
ATOM 3180 N N . PRO A 1 417 ? -9.555 7.531 5.879 1 97.12 417 PRO A N 1
ATOM 3181 C CA . PRO A 1 417 ? -10.07 6.668 4.812 1 97.12 417 PRO A CA 1
ATOM 3182 C C . PRO A 1 417 ? -10.57 7.461 3.604 1 97.12 417 PRO A C 1
ATOM 3184 O O . PRO A 1 417 ? -10.641 6.922 2.496 1 97.12 417 PRO A O 1
ATOM 3187 N N . VAL A 1 418 ? -10.898 8.742 3.777 1 98.12 418 VAL A N 1
ATOM 3188 C CA . VAL A 1 418 ? -11.383 9.547 2.662 1 98.12 418 VAL A CA 1
ATOM 3189 C C . VAL A 1 418 ? -10.305 9.641 1.581 1 98.12 418 VAL A C 1
ATOM 3191 O O . VAL A 1 418 ? -10.617 9.727 0.392 1 98.12 418 VAL A O 1
ATOM 3194 N N . ILE A 1 419 ? -9 9.57 1.977 1 98.62 419 ILE A N 1
ATOM 3195 C CA . ILE A 1 419 ? -7.898 9.625 1.021 1 98.62 419 ILE A CA 1
ATOM 3196 C C . ILE A 1 419 ? -7.988 8.438 0.062 1 98.62 419 ILE A C 1
ATOM 3198 O O . ILE A 1 419 ? -7.859 8.602 -1.152 1 98.62 419 ILE A O 1
ATOM 3202 N N . GLN A 1 420 ? -8.234 7.246 0.621 1 98 420 GLN A N 1
ATOM 3203 C CA . GLN A 1 420 ? -8.258 6.031 -0.188 1 98 420 GLN A CA 1
ATOM 3204 C C . GLN A 1 420 ? -9.602 5.867 -0.895 1 98 420 GLN A C 1
ATOM 3206 O O . GLN A 1 420 ? -9.664 5.367 -2.02 1 98 420 GLN A O 1
ATOM 3211 N N . ALA A 1 421 ? -10.688 6.34 -0.272 1 97.81 421 ALA A N 1
ATOM 3212 C CA . ALA A 1 421 ? -12 6.293 -0.905 1 97.81 421 ALA A CA 1
ATOM 3213 C C . ALA A 1 421 ? -12.039 7.16 -2.158 1 97.81 421 ALA A C 1
ATOM 3215 O O . ALA A 1 421 ? -12.758 6.855 -3.113 1 97.81 421 ALA A O 1
ATOM 3216 N N . SER A 1 422 ? -11.266 8.203 -2.156 1 98.19 422 SER A N 1
ATOM 3217 C CA . SER A 1 422 ? -11.312 9.172 -3.25 1 98.19 422 SER A CA 1
ATOM 3218 C C . SER A 1 422 ? -10.133 8.977 -4.203 1 98.19 422 SER A C 1
ATOM 3220 O O . SER A 1 422 ? -9.875 9.836 -5.059 1 98.19 422 SER A O 1
ATOM 3222 N N . GLN A 1 423 ? -9.438 7.938 -4.105 1 98.12 423 GLN A N 1
ATOM 3223 C CA . GLN A 1 423 ? -8.172 7.738 -4.801 1 98.12 423 GLN A CA 1
ATOM 3224 C C . GLN A 1 423 ? -8.359 7.801 -6.312 1 98.12 423 GLN A C 1
ATOM 3226 O O . GLN A 1 423 ? -7.566 8.438 -7.016 1 98.12 423 GLN A O 1
ATOM 3231 N N . VAL A 1 424 ? -9.422 7.184 -6.871 1 96.19 424 VAL A N 1
ATOM 3232 C CA . VAL A 1 424 ? -9.695 7.211 -8.305 1 96.19 424 VAL A CA 1
ATOM 3233 C C . VAL A 1 424 ? -9.828 8.656 -8.781 1 96.19 424 VAL A C 1
ATOM 3235 O O . VAL A 1 424 ? -9.25 9.031 -9.805 1 96.19 424 VAL A O 1
ATOM 3238 N N . LYS A 1 425 ? -10.469 9.406 -7.977 1 96.62 425 LYS A N 1
ATOM 3239 C CA . LYS A 1 425 ? -10.781 10.773 -8.383 1 96.62 425 LYS A CA 1
ATOM 3240 C C . LYS A 1 425 ? -9.547 11.672 -8.297 1 96.62 425 LYS A C 1
ATOM 3242 O O . LYS A 1 425 ? -9.219 12.375 -9.258 1 96.62 425 LYS A O 1
ATOM 3247 N N . TRP A 1 426 ? -8.828 11.609 -7.152 1 97.88 426 TRP A N 1
ATOM 3248 C CA . TRP A 1 426 ? -7.746 12.586 -7.016 1 97.88 426 TRP A CA 1
ATOM 3249 C C . TRP A 1 426 ? -6.559 12.211 -7.895 1 97.88 426 TRP A C 1
ATOM 3251 O O . TRP A 1 426 ? -5.855 13.086 -8.406 1 97.88 426 TRP A O 1
ATOM 3261 N N . LEU A 1 427 ? -6.273 10.898 -8.102 1 96.88 427 LEU A N 1
ATOM 3262 C CA . LEU A 1 427 ? -5.207 10.508 -9.016 1 96.88 427 LEU A CA 1
ATOM 3263 C C . LEU A 1 427 ? -5.52 10.969 -10.438 1 96.88 427 LEU A C 1
ATOM 3265 O O . LEU A 1 427 ? -4.641 11.477 -11.133 1 96.88 427 LEU A O 1
ATOM 3269 N N . GLY A 1 428 ? -6.789 10.719 -10.875 1 94.25 428 GLY A N 1
ATOM 3270 C CA . GLY A 1 428 ? -7.188 11.203 -12.188 1 94.25 428 GLY A CA 1
ATOM 3271 C C . GLY A 1 428 ? -7.113 12.711 -12.312 1 94.25 428 GLY A C 1
ATOM 3272 O O . GLY A 1 428 ? -6.672 13.234 -13.336 1 94.25 428 GLY A O 1
ATOM 3273 N N . TRP A 1 429 ? -7.527 13.391 -11.305 1 95.38 429 TRP A N 1
ATOM 3274 C CA . TRP A 1 429 ? -7.531 14.844 -11.273 1 95.38 429 TRP A CA 1
ATOM 3275 C C . TRP A 1 429 ? -6.117 15.398 -11.438 1 95.38 429 TRP A C 1
ATOM 3277 O O . TRP A 1 429 ? -5.887 16.297 -12.258 1 95.38 429 TRP A O 1
ATOM 3287 N N . ILE A 1 430 ? -5.117 14.875 -10.695 1 96.31 430 ILE A N 1
ATOM 3288 C CA . ILE A 1 430 ? -3.756 15.398 -10.766 1 96.31 430 ILE A CA 1
ATOM 3289 C C . ILE A 1 430 ? -3.146 15.062 -12.125 1 96.31 430 ILE A C 1
ATOM 3291 O O . ILE A 1 430 ? -2.416 15.867 -12.703 1 96.31 430 ILE A O 1
ATOM 3295 N N . ARG A 1 431 ? -3.424 13.859 -12.625 1 94.25 431 ARG A N 1
ATOM 3296 C CA . ARG A 1 431 ? -2.916 13.477 -13.945 1 94.25 431 ARG A CA 1
ATOM 3297 C C . ARG A 1 431 ? -3.406 14.445 -15.016 1 94.25 431 ARG A C 1
ATOM 3299 O O . ARG A 1 431 ? -2.619 14.922 -15.836 1 94.25 431 ARG A O 1
ATOM 3306 N N . ASP A 1 432 ? -4.672 14.719 -15.023 1 92.88 432 ASP A N 1
ATOM 3307 C CA . ASP A 1 432 ? -5.266 15.617 -16.016 1 92.88 432 ASP A CA 1
ATOM 3308 C C . ASP A 1 432 ? -4.645 17.016 -15.922 1 92.88 432 ASP A C 1
ATOM 3310 O O . ASP A 1 432 ? -4.422 17.656 -16.938 1 92.88 432 ASP A O 1
ATOM 3314 N N . ARG A 1 433 ? -4.367 17.438 -14.703 1 93.25 433 ARG A N 1
ATOM 3315 C CA . ARG A 1 433 ? -3.809 18.781 -14.508 1 93.25 433 ARG A CA 1
ATOM 3316 C C . ARG A 1 433 ? -2.373 18.844 -15.016 1 93.25 433 ARG A C 1
ATOM 3318 O O . ARG A 1 433 ? -1.965 19.859 -15.602 1 93.25 433 ARG A O 1
ATOM 3325 N N . ILE A 1 434 ? -1.656 17.812 -14.789 1 93.69 434 ILE A N 1
ATOM 3326 C CA . ILE A 1 434 ? -0.233 17.797 -15.109 1 93.69 434 ILE A CA 1
ATOM 3327 C C . ILE A 1 434 ? -0.045 17.625 -16.609 1 93.69 434 ILE A C 1
ATOM 3329 O O . ILE A 1 434 ? 0.812 18.281 -17.219 1 93.69 434 ILE A O 1
ATOM 3333 N N . PHE A 1 435 ? -0.898 16.812 -17.266 1 89.38 435 PHE A N 1
ATOM 3334 C CA . PHE A 1 435 ? -0.65 16.469 -18.656 1 89.38 435 PHE A CA 1
ATOM 3335 C C . PHE A 1 435 ? -1.522 17.297 -19.578 1 89.38 435 PHE A C 1
ATOM 3337 O O . PHE A 1 435 ? -1.22 17.438 -20.766 1 89.38 435 PHE A O 1
ATOM 3344 N N . PHE A 1 436 ? -2.625 17.594 -19.094 1 80.06 436 PHE A N 1
ATOM 3345 C CA . PHE A 1 436 ? -3.529 18.281 -20 1 80.06 436 PHE A CA 1
ATOM 3346 C C . PHE A 1 436 ? -3.844 19.688 -19.5 1 80.06 436 PHE A C 1
ATOM 3348 O O . PHE A 1 436 ? -3.914 19.922 -18.281 1 80.06 436 PHE A O 1
ATOM 3355 N N . THR A 1 437 ? -3.354 20.609 -20.234 1 63.81 437 THR A N 1
ATOM 3356 C CA . THR A 1 437 ? -3.766 21.953 -19.859 1 63.81 437 THR A CA 1
ATOM 3357 C C . THR A 1 437 ? -5.285 22.094 -19.938 1 63.81 437 THR A C 1
ATOM 3359 O O . THR A 1 437 ? -5.836 22.328 -21.016 1 63.81 437 THR A O 1
ATOM 3362 N N . ALA A 1 438 ? -5.945 21.016 -19.484 1 55.81 438 ALA A N 1
ATOM 3363 C CA . ALA A 1 438 ? -7.395 20.938 -19.641 1 55.81 438 ALA A CA 1
ATOM 3364 C C . ALA A 1 438 ? -8.07 22.25 -19.25 1 55.81 438 ALA A C 1
ATOM 3366 O O . ALA A 1 438 ? -7.52 23.016 -18.453 1 55.81 438 ALA A O 1
ATOM 3367 N N . ASN A 1 439 ? -9.125 22.531 -20.031 1 60.16 439 ASN A N 1
ATOM 3368 C CA . ASN A 1 439 ? -10.07 23.625 -19.797 1 60.16 439 ASN A CA 1
ATOM 3369 C C . ASN A 1 439 ? -10.602 23.609 -18.359 1 60.16 439 ASN A C 1
ATOM 3371 O O . ASN A 1 439 ? -11.375 22.719 -18 1 60.16 439 ASN A O 1
ATOM 3375 N N . VAL A 1 440 ? -9.727 24.031 -17.438 1 67.25 440 VAL A N 1
ATOM 3376 C CA . VAL A 1 440 ? -10.219 24.156 -16.078 1 67.25 440 VAL A CA 1
ATOM 3377 C C . VAL A 1 440 ? -11.438 25.078 -16.047 1 67.25 440 VAL A C 1
ATOM 3379 O O . VAL A 1 440 ? -11.375 26.219 -16.547 1 67.25 440 VAL A O 1
ATOM 3382 N N . SER A 1 441 ? -12.547 24.344 -15.797 1 72.56 441 SER A N 1
ATOM 3383 C CA . SER A 1 441 ? -13.742 25.156 -15.609 1 72.56 441 SER A CA 1
ATOM 3384 C C . SER A 1 441 ? -13.594 26.094 -14.414 1 72.56 441 SER A C 1
ATOM 3386 O O . SER A 1 441 ? -12.984 25.734 -13.414 1 72.56 441 SER A O 1
ATOM 3388 N N . HIS A 1 442 ? -13.969 27.297 -14.609 1 82.75 442 HIS A N 1
ATOM 3389 C CA . HIS A 1 442 ? -13.961 28.266 -13.523 1 82.75 442 HIS A CA 1
ATOM 3390 C C . HIS A 1 442 ? -15.227 28.156 -12.68 1 82.75 442 HIS A C 1
ATOM 3392 O O . HIS A 1 442 ? -16.266 27.719 -13.172 1 82.75 442 HIS A O 1
ATOM 3398 N N . GLY A 1 443 ? -15.031 28.422 -11.367 1 87.75 443 GLY A N 1
ATOM 3399 C CA . GLY A 1 443 ? -16.172 28.438 -10.461 1 87.75 443 GLY A CA 1
ATOM 3400 C C . GLY A 1 443 ? -16.125 27.328 -9.43 1 87.75 443 GLY A C 1
ATOM 3401 O O . GLY A 1 443 ? -15.062 26.734 -9.188 1 87.75 443 GLY A O 1
ATOM 3402 N N . CYS A 1 444 ? -17.25 27.25 -8.773 1 92.25 444 CYS A N 1
ATOM 3403 C CA . CYS A 1 444 ? -17.359 26.312 -7.672 1 92.25 444 CYS A CA 1
ATOM 3404 C C . CYS A 1 444 ? -18.203 25.109 -8.07 1 92.25 444 CYS A C 1
ATOM 3406 O O . CYS A 1 444 ? -19.219 25.25 -8.742 1 92.25 444 CYS A O 1
ATOM 3408 N N . LYS A 1 445 ? -17.766 23.938 -7.758 1 93.19 445 LYS A N 1
ATOM 3409 C CA . LYS A 1 445 ? -18.5 22.703 -7.938 1 93.19 445 LYS A CA 1
ATOM 3410 C C . LYS A 1 445 ? -18.578 21.906 -6.633 1 93.19 445 LYS A C 1
ATOM 3412 O O . LYS A 1 445 ? -17.578 21.75 -5.938 1 93.19 445 LYS A O 1
ATOM 3417 N N . PHE A 1 446 ? -19.812 21.531 -6.285 1 95.5 446 PHE A N 1
ATOM 3418 C CA . PHE A 1 446 ? -20.047 20.734 -5.094 1 95.5 446 PHE A CA 1
ATOM 3419 C C . PHE A 1 446 ? -20.672 19.391 -5.457 1 95.5 446 PHE A C 1
ATOM 3421 O O . PHE A 1 446 ? -21.531 19.312 -6.336 1 95.5 446 PHE A O 1
ATOM 3428 N N . GLY A 1 447 ? -20.141 18.297 -4.836 1 96.56 447 GLY A N 1
ATOM 3429 C CA . GLY A 1 447 ? -20.703 16.984 -5.074 1 96.56 447 GLY A CA 1
ATOM 3430 C C . GLY A 1 447 ? -20.625 16.062 -3.865 1 96.56 447 GLY A C 1
ATOM 3431 O O . GLY A 1 447 ? -19.938 16.375 -2.893 1 96.56 447 GLY A O 1
ATOM 3432 N N . THR A 1 448 ? -21.5 15.125 -3.871 1 97.5 448 THR A N 1
ATOM 3433 C CA . THR A 1 448 ? -21.5 14.062 -2.873 1 97.5 448 THR A CA 1
ATOM 3434 C C . THR A 1 448 ? -21.266 12.703 -3.531 1 97.5 448 THR A C 1
ATOM 3436 O O . THR A 1 448 ? -21.906 12.375 -4.535 1 97.5 448 THR A O 1
ATOM 3439 N N . VAL A 1 449 ? -20.312 11.992 -2.977 1 97.56 449 VAL A N 1
ATOM 3440 C CA . VAL A 1 449 ? -20.016 10.656 -3.48 1 97.56 449 VAL A CA 1
ATOM 3441 C C . VAL A 1 449 ? -20.469 9.609 -2.473 1 97.56 449 VAL A C 1
ATOM 3443 O O . VAL A 1 449 ? -20.109 9.664 -1.297 1 97.56 449 VAL A O 1
ATOM 3446 N N . ARG A 1 450 ? -21.281 8.719 -2.955 1 96.19 450 ARG A N 1
ATOM 3447 C CA . ARG A 1 450 ? -21.719 7.57 -2.166 1 96.19 450 ARG A CA 1
ATOM 3448 C C . ARG A 1 450 ? -20.984 6.301 -2.592 1 96.19 450 ARG A C 1
ATOM 3450 O O . ARG A 1 450 ? -21.25 5.758 -3.668 1 96.19 450 ARG A O 1
ATOM 3457 N N . GLY A 1 451 ? -20.141 5.828 -1.714 1 95.69 451 GLY A N 1
ATOM 3458 C CA . GLY A 1 451 ? -19.344 4.652 -2.043 1 95.69 451 GLY A CA 1
ATOM 3459 C C . GLY A 1 451 ? -20.172 3.393 -2.186 1 95.69 451 GLY A C 1
ATOM 3460 O O . GLY A 1 451 ? -21.203 3.238 -1.518 1 95.69 451 GLY A O 1
ATOM 3461 N N . PHE A 1 452 ? -19.734 2.514 -3.061 1 96.31 452 PHE A N 1
ATOM 3462 C CA . PHE A 1 452 ? -20.359 1.208 -3.203 1 96.31 452 PHE A CA 1
ATOM 3463 C C . PHE A 1 452 ? -20.297 0.428 -1.896 1 96.31 452 PHE A C 1
ATOM 3465 O O . PHE A 1 452 ? -19.234 0.334 -1.272 1 96.31 452 PHE A O 1
ATOM 3472 N N . GLN A 1 453 ? -21.391 -0.053 -1.352 1 95.06 453 GLN A N 1
ATOM 3473 C CA . GLN A 1 453 ? -21.531 -0.854 -0.139 1 95.06 453 GLN A CA 1
ATOM 3474 C C . GLN A 1 453 ? -20.969 -0.111 1.074 1 95.06 453 GLN A C 1
ATOM 3476 O O . GLN A 1 453 ? -20.391 -0.724 1.971 1 95.06 453 GLN A O 1
ATOM 3481 N N . ARG A 1 454 ? -21.062 1.205 1.09 1 91.81 454 ARG A N 1
ATOM 3482 C CA . ARG A 1 454 ? -20.484 2.037 2.141 1 91.81 454 ARG A CA 1
ATOM 3483 C C . ARG A 1 454 ? -21 1.615 3.516 1 91.81 454 ARG A C 1
ATOM 3485 O O . ARG A 1 454 ? -20.281 1.741 4.512 1 91.81 454 ARG A O 1
ATOM 3492 N N . GLU A 1 455 ? -22.234 1.045 3.615 1 91.94 455 GLU A N 1
ATOM 3493 C CA . GLU A 1 455 ? -22.828 0.656 4.891 1 91.94 455 GLU A CA 1
ATOM 3494 C C . GLU A 1 455 ? -22.125 -0.562 5.48 1 91.94 455 GLU A C 1
ATOM 3496 O O . GLU A 1 455 ? -22.25 -0.84 6.676 1 91.94 455 GLU A O 1
ATOM 3501 N N . GLU A 1 456 ? -21.391 -1.24 4.609 1 92.81 456 GLU A N 1
ATOM 3502 C CA . GLU A 1 456 ? -20.75 -2.484 5.023 1 92.81 456 GLU A CA 1
ATOM 3503 C C . GLU A 1 456 ? -19.266 -2.268 5.328 1 92.81 456 GLU A C 1
ATOM 3505 O O . GLU A 1 456 ? -18.578 -3.195 5.75 1 92.81 456 GLU A O 1
ATOM 3510 N N . THR A 1 457 ? -18.781 -1.029 5.156 1 91.75 457 THR A N 1
ATOM 3511 C CA . THR A 1 457 ? -17.359 -0.76 5.344 1 91.75 457 THR A CA 1
ATOM 3512 C C . THR A 1 457 ? -17.047 -0.587 6.828 1 91.75 457 THR A C 1
ATOM 3514 O O . THR A 1 457 ? -17.922 -0.269 7.629 1 91.75 457 THR A O 1
ATOM 3517 N N . VAL A 1 458 ? -15.844 -0.876 7.188 1 87.25 458 VAL A N 1
ATOM 3518 C CA . VAL A 1 458 ? -15.344 -0.636 8.539 1 87.25 458 VAL A CA 1
ATOM 3519 C C . VAL A 1 458 ? -15.055 0.851 8.727 1 87.25 458 VAL A C 1
ATOM 3521 O O . VAL A 1 458 ? -14.367 1.462 7.902 1 87.25 458 VAL A O 1
ATOM 3524 N N . ASN A 1 459 ? -15.633 1.448 9.75 1 87.88 459 ASN A N 1
ATOM 3525 C CA . ASN A 1 459 ? -15.375 2.852 10.055 1 87.88 459 ASN A CA 1
ATOM 3526 C C . ASN A 1 459 ? -14.227 3.01 11.047 1 87.88 459 ASN A C 1
ATOM 3528 O O . ASN A 1 459 ? -14.258 2.426 12.133 1 87.88 459 ASN A O 1
ATOM 3532 N N . SER A 1 460 ? -13.25 3.695 10.656 1 91.31 460 SER A N 1
ATOM 3533 C CA . SER A 1 460 ? -12.094 3.979 11.5 1 91.31 460 SER A CA 1
ATOM 3534 C C . SER A 1 460 ? -11.484 5.34 11.172 1 91.31 460 SER A C 1
ATOM 3536 O O . SER A 1 460 ? -11.438 5.738 10.008 1 91.31 460 SER A O 1
ATOM 3538 N N . VAL A 1 461 ? -11.008 6.012 12.234 1 93.94 461 VAL A N 1
ATOM 3539 C CA . VAL A 1 461 ? -10.391 7.316 12.039 1 93.94 461 VAL A CA 1
ATOM 3540 C C . VAL A 1 461 ? -9.078 7.156 11.273 1 93.94 461 VAL A C 1
ATOM 3542 O O . 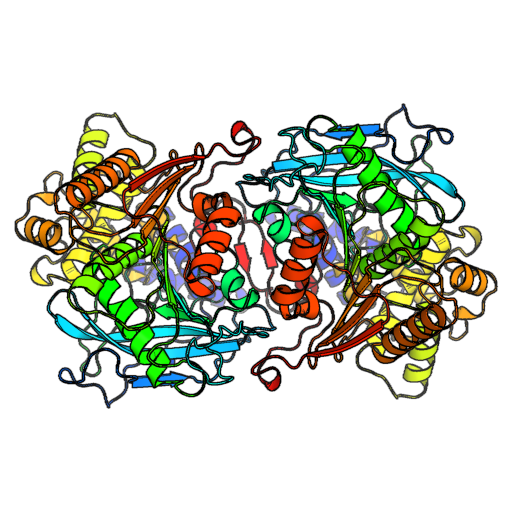VAL A 1 461 ? -8.82 7.891 10.312 1 93.94 461 VAL A O 1
ATOM 3545 N N . PHE A 1 462 ? -8.305 6.18 11.766 1 95 462 PHE A N 1
ATOM 3546 C CA . PHE A 1 462 ? -6.992 5.898 11.188 1 95 462 PHE A CA 1
ATOM 3547 C C . PHE A 1 462 ? -7.07 4.75 10.195 1 95 462 PHE A C 1
ATOM 3549 O O . PHE A 1 462 ? -8.086 4.059 10.117 1 95 462 PHE A O 1
ATOM 3556 N N . PRO A 1 463 ? -5.984 4.59 9.367 1 94.5 463 PRO A N 1
ATOM 3557 C CA . PRO A 1 463 ? -5.918 3.346 8.602 1 94.5 463 PRO A CA 1
ATOM 3558 C C . PRO A 1 463 ? -5.977 2.102 9.484 1 94.5 463 PRO A C 1
ATOM 3560 O O . PRO A 1 463 ? -5.551 2.141 10.641 1 94.5 463 PRO A O 1
ATOM 3563 N N . ASN A 1 464 ? -6.48 0.981 8.953 1 95.81 464 ASN A N 1
ATOM 3564 C CA . ASN A 1 464 ? -6.621 -0.261 9.711 1 95.81 464 ASN A CA 1
ATOM 3565 C C . ASN A 1 464 ? -5.438 -1.196 9.477 1 95.81 464 ASN A C 1
ATOM 3567 O O . ASN A 1 464 ? -5.57 -2.414 9.602 1 95.81 464 ASN A O 1
ATOM 3571 N N . PHE A 1 465 ? -4.324 -0.677 9.023 1 97.44 465 PHE A N 1
ATOM 3572 C CA . PHE A 1 465 ? -3.135 -1.473 8.742 1 97.44 465 PHE A CA 1
ATOM 3573 C C . PHE A 1 465 ? -1.872 -0.715 9.133 1 97.44 465 PHE A C 1
ATOM 3575 O O . PHE A 1 465 ? -1.874 0.517 9.188 1 97.44 465 PHE A O 1
ATOM 3582 N N . LEU A 1 466 ? -0.827 -1.433 9.43 1 97.31 466 LEU A N 1
ATOM 3583 C CA . LEU A 1 466 ? 0.514 -0.922 9.695 1 97.31 466 LEU A CA 1
ATOM 3584 C C . LEU A 1 466 ? 1.475 -1.324 8.578 1 97.31 466 LEU A C 1
ATOM 3586 O O . LEU A 1 466 ? 1.331 -2.395 7.984 1 97.31 466 LEU A O 1
ATOM 3590 N N . VAL A 1 467 ? 2.34 -0.516 8.195 1 97.81 467 VAL A N 1
ATOM 3591 C CA . VAL A 1 467 ? 3.465 -0.838 7.324 1 97.81 467 VAL A CA 1
ATOM 3592 C C . VAL A 1 467 ? 4.754 -0.88 8.141 1 97.81 467 VAL A C 1
ATOM 3594 O O . VAL A 1 467 ? 5.242 0.157 8.602 1 97.81 467 VAL A O 1
ATOM 3597 N N . GLU A 1 468 ? 5.289 -2.086 8.305 1 95.94 468 GLU A N 1
ATOM 3598 C CA . GLU A 1 468 ? 6.371 -2.291 9.258 1 95.94 468 GLU A CA 1
ATOM 3599 C C . GLU A 1 468 ? 7.516 -3.088 8.633 1 95.94 468 GLU A C 1
ATOM 3601 O O . GLU A 1 468 ? 7.371 -3.637 7.543 1 95.94 468 GLU A O 1
ATOM 3606 N N . VAL A 1 469 ? 8.617 -3.107 9.328 1 95 469 VAL A N 1
ATOM 3607 C CA . VAL A 1 469 ? 9.75 -3.957 8.977 1 95 469 VAL A CA 1
ATOM 3608 C C . VAL A 1 469 ? 9.75 -5.211 9.844 1 95 469 VAL A C 1
ATOM 3610 O O . VAL A 1 469 ? 9.266 -5.188 10.984 1 95 469 VAL A O 1
ATOM 3613 N N . ALA A 1 470 ? 10.227 -6.289 9.273 1 94.5 470 ALA A N 1
ATOM 3614 C CA . ALA A 1 470 ? 10.398 -7.496 10.078 1 94.5 470 ALA A CA 1
ATOM 3615 C C . ALA A 1 470 ? 11.453 -7.289 11.156 1 94.5 470 ALA A C 1
ATOM 3617 O O . ALA A 1 470 ? 12.422 -6.551 10.953 1 94.5 470 ALA A O 1
ATOM 3618 N N . GLY A 1 471 ? 11.273 -7.934 12.312 1 90.5 471 GLY A N 1
ATOM 3619 C CA . GLY A 1 471 ? 12.289 -7.91 13.352 1 90.5 471 GLY A CA 1
ATOM 3620 C C . GLY A 1 471 ? 13.578 -8.594 12.945 1 90.5 471 GLY A C 1
ATOM 3621 O O . GLY A 1 471 ? 13.648 -9.211 11.883 1 90.5 471 GLY A O 1
ATOM 3622 N N . PRO A 1 472 ? 14.562 -8.43 13.797 1 88.94 472 PRO A N 1
ATOM 3623 C CA . PRO A 1 472 ? 15.828 -9.109 13.5 1 88.94 472 PRO A CA 1
ATOM 3624 C C . PRO A 1 472 ? 15.664 -10.609 13.312 1 88.94 472 PRO A C 1
ATOM 3626 O O . PRO A 1 472 ? 14.969 -11.266 14.094 1 88.94 472 PRO A O 1
ATOM 3629 N N . ALA A 1 473 ? 16.156 -11.219 12.281 1 90.12 473 ALA A N 1
ATOM 3630 C CA . ALA A 1 473 ? 16.156 -12.648 11.969 1 90.12 473 ALA A CA 1
ATOM 3631 C C . ALA A 1 473 ? 14.75 -13.125 11.617 1 90.12 473 ALA A C 1
ATOM 3633 O O . ALA A 1 473 ? 14.438 -14.312 11.734 1 90.12 473 ALA A O 1
ATOM 3634 N N . GLU A 1 474 ? 13.914 -12.156 11.258 1 94 474 GLU A N 1
ATOM 3635 C CA . GLU A 1 474 ? 12.547 -12.516 10.891 1 94 474 GLU A CA 1
ATOM 3636 C C . GLU A 1 474 ? 12.25 -12.148 9.438 1 94 474 GLU A C 1
ATOM 3638 O O . GLU A 1 474 ? 11.094 -11.898 9.078 1 94 474 GLU A O 1
ATOM 3643 N N . GLY A 1 475 ? 13.266 -12.133 8.633 1 93.25 475 GLY A N 1
ATOM 3644 C CA . GLY A 1 475 ? 13.133 -11.766 7.23 1 93.25 475 GLY A CA 1
ATOM 3645 C C . GLY A 1 475 ? 12.211 -12.695 6.465 1 93.25 475 GLY A C 1
ATOM 3646 O O . GLY A 1 475 ? 11.672 -12.32 5.418 1 93.25 475 GLY A O 1
ATOM 3647 N N . TRP A 1 476 ? 12.008 -13.93 7.031 1 93.56 476 TRP A N 1
ATOM 3648 C CA . TRP A 1 476 ? 11.117 -14.898 6.391 1 93.56 476 TRP A CA 1
ATOM 3649 C C . TRP A 1 476 ? 9.688 -14.391 6.371 1 93.56 476 TRP A C 1
ATOM 3651 O O . TRP A 1 476 ? 8.867 -14.852 5.566 1 93.56 476 TRP A O 1
ATOM 3661 N N . LYS A 1 477 ? 9.336 -13.367 7.137 1 95.44 477 LYS A N 1
ATOM 3662 C CA . LYS A 1 477 ? 7.988 -12.805 7.168 1 95.44 477 LYS A CA 1
ATOM 3663 C C . LYS A 1 477 ? 7.656 -12.102 5.859 1 95.44 477 LYS A C 1
ATOM 3665 O O . LYS A 1 477 ? 6.488 -12.016 5.465 1 95.44 477 LYS A O 1
ATOM 3670 N N . TYR A 1 478 ? 8.664 -11.617 5.121 1 94.75 478 TYR A N 1
ATOM 3671 C CA . TYR A 1 478 ? 8.445 -10.828 3.91 1 94.75 478 TYR A CA 1
ATOM 3672 C C . TYR A 1 478 ? 7.871 -11.695 2.793 1 94.75 478 TYR A C 1
ATOM 3674 O O . TYR A 1 478 ? 7.363 -11.172 1.798 1 94.75 478 TYR A O 1
ATOM 3682 N N . SER A 1 479 ? 7.941 -12.992 2.955 1 92.75 479 SER A N 1
ATOM 3683 C CA . SER A 1 479 ? 7.496 -13.883 1.889 1 92.75 479 SER A CA 1
ATOM 3684 C C . SER A 1 479 ? 5.98 -14.023 1.882 1 92.75 479 SER A C 1
ATOM 3686 O O . SER A 1 479 ? 5.41 -14.609 0.959 1 92.75 479 SER A O 1
ATOM 3688 N N . LEU A 1 480 ? 5.309 -13.492 2.887 1 88.69 480 LEU A N 1
ATOM 3689 C CA . LEU A 1 480 ? 3.855 -13.594 2.947 1 88.69 480 LEU A CA 1
ATOM 3690 C C . LEU A 1 480 ? 3.201 -12.266 2.574 1 88.69 480 LEU A C 1
ATOM 3692 O O . LEU A 1 480 ? 1.999 -12.219 2.309 1 88.69 480 LEU A O 1
ATOM 3696 N N . MET B 1 1 ? 2.215 -17.578 37.094 1 29.28 1 MET B N 1
ATOM 3697 C CA . MET B 1 1 ? 2.629 -18.969 36.938 1 29.28 1 MET B CA 1
ATOM 3698 C C . MET B 1 1 ? 1.809 -19.672 35.875 1 29.28 1 MET B C 1
ATOM 3700 O O . MET B 1 1 ? 2.262 -20.656 35.281 1 29.28 1 MET B O 1
ATOM 3704 N N . ALA B 1 2 ? 0.569 -19.25 35.875 1 44.94 2 ALA B N 1
ATOM 3705 C CA . ALA B 1 2 ? -0.343 -19.922 34.969 1 44.94 2 ALA B CA 1
ATOM 3706 C C . ALA B 1 2 ? -0.092 -19.484 33.531 1 44.94 2 ALA B C 1
ATOM 3708 O O . ALA B 1 2 ? -0.183 -20.297 32.594 1 44.94 2 ALA B O 1
ATOM 3709 N N . THR B 1 3 ? 0.205 -18.188 33.25 1 37.81 3 THR B N 1
ATOM 3710 C CA . THR B 1 3 ? 0.362 -17.672 31.906 1 37.81 3 THR B CA 1
ATOM 3711 C C . THR B 1 3 ? 1.632 -18.219 31.266 1 37.81 3 THR B C 1
ATOM 3713 O O . THR B 1 3 ? 1.666 -18.469 30.047 1 37.81 3 THR B O 1
ATOM 3716 N N . PHE B 1 4 ? 2.637 -18.5 32.156 1 43.12 4 PHE B N 1
ATOM 3717 C CA . PHE B 1 4 ? 3.885 -19.078 31.672 1 43.12 4 PHE B CA 1
ATOM 3718 C C . PHE B 1 4 ? 3.699 -20.562 31.328 1 43.12 4 PHE B C 1
ATOM 3720 O O . PHE B 1 4 ? 4.289 -21.062 30.375 1 43.12 4 PHE B O 1
ATOM 3727 N N . LEU B 1 5 ? 2.828 -21.141 32.031 1 41.16 5 LEU B N 1
ATOM 3728 C CA . LEU B 1 5 ? 2.631 -22.578 31.844 1 41.16 5 LEU B CA 1
ATOM 3729 C C . LEU B 1 5 ? 1.849 -22.844 30.562 1 41.16 5 LEU B C 1
ATOM 3731 O O . LEU B 1 5 ? 2.135 -23.797 29.844 1 41.16 5 LEU B O 1
ATOM 3735 N N . VAL B 1 6 ? 0.889 -22 30.25 1 36 6 VAL B N 1
ATOM 3736 C CA . VAL B 1 6 ? 0.09 -22.172 29.047 1 36 6 VAL B CA 1
ATOM 3737 C C . VAL B 1 6 ? 0.936 -21.859 27.812 1 36 6 VAL B C 1
ATOM 3739 O O . VAL B 1 6 ? 0.835 -22.547 26.797 1 36 6 VAL B O 1
ATOM 3742 N N . ALA B 1 7 ? 1.722 -20.891 27.953 1 40.72 7 ALA B N 1
ATOM 3743 C CA . ALA B 1 7 ? 2.639 -20.562 26.859 1 40.72 7 ALA B CA 1
ATOM 3744 C C . ALA B 1 7 ? 3.641 -21.688 26.625 1 40.72 7 ALA B C 1
ATOM 3746 O O . ALA B 1 7 ? 3.916 -22.062 25.484 1 40.72 7 ALA B O 1
ATOM 3747 N N . GLN B 1 8 ? 4.078 -22.219 27.766 1 43 8 GLN B N 1
ATOM 3748 C CA . GLN B 1 8 ? 5.031 -23.312 27.625 1 43 8 GLN B CA 1
ATOM 3749 C C . GLN B 1 8 ? 4.359 -24.547 27.047 1 43 8 GLN B C 1
ATOM 3751 O O . GLN B 1 8 ? 4.949 -25.25 26.219 1 43 8 GLN B O 1
ATOM 3756 N N . ALA B 1 9 ? 3.252 -24.828 27.5 1 42.97 9 ALA B N 1
ATOM 3757 C CA . ALA B 1 9 ? 2.52 -26 27.047 1 42.97 9 ALA B CA 1
ATOM 3758 C C . ALA B 1 9 ? 2.109 -25.875 25.578 1 42.97 9 ALA B C 1
ATOM 3760 O O . ALA B 1 9 ? 2.176 -26.844 24.828 1 42.97 9 ALA B O 1
ATOM 3761 N N . ALA B 1 10 ? 1.587 -24.75 25.156 1 45.84 10 ALA B N 1
ATOM 3762 C CA . ALA B 1 10 ? 1.272 -24.516 23.75 1 45.84 10 ALA B CA 1
ATOM 3763 C C . ALA B 1 10 ? 2.527 -24.625 22.891 1 45.84 10 ALA B C 1
ATOM 3765 O O . ALA B 1 10 ? 2.482 -25.156 21.781 1 45.84 10 ALA B O 1
ATOM 3766 N N . ILE B 1 11 ? 3.594 -24.156 23.312 1 52.25 11 ILE B N 1
ATOM 3767 C CA . ILE B 1 11 ? 4.898 -24.344 22.688 1 52.25 11 ILE B CA 1
ATOM 3768 C C . ILE B 1 11 ? 5.223 -25.828 22.578 1 52.25 11 ILE B C 1
ATOM 3770 O O . ILE B 1 11 ? 5.715 -26.281 21.547 1 52.25 11 ILE B O 1
ATOM 3774 N N . ASP B 1 12 ? 4.789 -26.547 23.531 1 52.78 12 ASP B N 1
ATOM 3775 C CA . ASP B 1 12 ? 5.129 -27.969 23.609 1 52.78 12 ASP B CA 1
ATOM 3776 C C . ASP B 1 12 ? 4.328 -28.781 22.594 1 52.78 12 ASP B C 1
ATOM 3778 O O . ASP B 1 12 ? 4.867 -29.688 21.953 1 52.78 12 ASP B O 1
ATOM 3782 N N . LEU B 1 13 ? 3.107 -28.547 22.406 1 51.78 13 LEU B N 1
ATOM 3783 C CA . LEU B 1 13 ? 2.264 -29.297 21.469 1 51.78 13 LEU B CA 1
ATOM 3784 C C . LEU B 1 13 ? 2.67 -29.031 20.031 1 51.78 13 LEU B C 1
ATOM 3786 O O . LEU B 1 13 ? 2.662 -29.938 19.203 1 51.78 13 LEU B O 1
ATOM 3790 N N . GLY B 1 14 ? 3.062 -27.797 19.703 1 60.19 14 GLY B N 1
ATOM 3791 C CA . GLY B 1 14 ? 3.506 -27.469 18.359 1 60.19 14 GLY B CA 1
ATOM 3792 C C . GLY B 1 14 ? 4.777 -28.188 17.953 1 60.19 14 GLY B C 1
ATOM 3793 O O . GLY B 1 14 ? 4.883 -28.688 16.828 1 60.19 14 GLY B O 1
ATOM 3794 N N . LEU B 1 15 ? 5.535 -28.453 18.891 1 74.06 15 LEU B N 1
ATOM 3795 C CA . LEU B 1 15 ? 6.812 -29.109 18.609 1 74.06 15 LEU B CA 1
ATOM 3796 C C . LEU B 1 15 ? 6.637 -30.609 18.453 1 74.06 15 LEU B C 1
ATOM 3798 O O . LEU B 1 15 ? 7.43 -31.266 17.781 1 74.06 15 LEU B O 1
ATOM 3802 N N . SER B 1 16 ? 5.52 -31.109 18.938 1 83.88 16 SER B N 1
ATOM 3803 C CA . SER B 1 16 ? 5.301 -32.562 18.891 1 83.88 16 SER B CA 1
ATOM 3804 C C . SER B 1 16 ? 5.082 -33.031 17.469 1 83.88 16 SER B C 1
ATOM 3806 O O . SER B 1 16 ? 5.5 -34.125 17.109 1 83.88 16 SER B O 1
ATOM 3808 N N . SER B 1 17 ? 4.496 -32.25 16.656 1 85.94 17 SER B N 1
ATOM 3809 C CA . SER B 1 17 ? 4.238 -32.625 15.266 1 85.94 17 SER B CA 1
ATOM 3810 C C . SER B 1 17 ? 5.539 -32.812 14.492 1 85.94 17 SER B C 1
ATOM 3812 O O . SER B 1 17 ? 5.555 -33.438 13.438 1 85.94 17 SER B O 1
ATOM 3814 N N . LEU B 1 18 ? 6.625 -32.312 15.023 1 94.44 18 LEU B N 1
ATOM 3815 C CA . LEU B 1 18 ? 7.902 -32.312 14.32 1 94.44 18 LEU B CA 1
ATOM 3816 C C . LEU B 1 18 ? 8.781 -33.469 14.805 1 94.44 18 LEU B C 1
ATOM 3818 O O . LEU B 1 18 ? 9.867 -33.688 14.266 1 94.44 18 LEU B O 1
ATOM 3822 N N . ASN B 1 19 ? 8.312 -34.281 15.734 1 93.38 19 ASN B N 1
ATOM 3823 C CA . ASN B 1 19 ? 9.125 -35.312 16.375 1 93.38 19 ASN B CA 1
ATOM 3824 C C . ASN B 1 19 ? 9.414 -36.469 15.414 1 93.38 19 ASN B C 1
ATOM 3826 O O . ASN B 1 19 ? 10.391 -37.188 15.594 1 93.38 19 ASN B O 1
ATOM 3830 N N . ALA B 1 20 ? 8.531 -36.594 14.453 1 95.31 20 ALA B N 1
ATOM 3831 C CA . ALA B 1 20 ? 8.695 -37.719 13.523 1 95.31 20 ALA B CA 1
ATOM 3832 C C . ALA B 1 20 ? 9.898 -37.5 12.609 1 95.31 20 ALA B C 1
ATOM 3834 O O . ALA B 1 20 ? 10.398 -38.438 12 1 95.31 20 ALA B O 1
ATOM 3835 N N . SER B 1 21 ? 10.336 -36.25 12.469 1 97.19 21 SER B N 1
ATOM 3836 C CA . SER B 1 21 ? 11.453 -35.969 11.57 1 97.19 21 SER B CA 1
ATOM 3837 C C . SER B 1 21 ? 12.766 -36.5 12.141 1 97.19 21 SER B C 1
ATOM 3839 O O . SER B 1 21 ? 13.055 -36.312 13.328 1 97.19 21 SER B O 1
ATOM 3841 N N . THR B 1 22 ? 13.516 -37.125 11.305 1 96.19 22 THR B N 1
ATOM 3842 C CA . THR B 1 22 ? 14.82 -37.625 11.711 1 96.19 22 THR B CA 1
ATOM 3843 C C . THR B 1 22 ? 15.938 -36.719 11.234 1 96.19 22 THR B C 1
ATOM 3845 O O . THR B 1 22 ? 17.094 -36.875 11.625 1 96.19 22 THR B O 1
ATOM 3848 N N . THR B 1 23 ? 15.625 -35.688 10.469 1 96.81 23 THR B N 1
ATOM 3849 C CA . THR B 1 23 ? 16.656 -34.875 9.867 1 96.81 23 THR B CA 1
ATOM 3850 C C . THR B 1 23 ? 16.547 -33.406 10.359 1 96.81 23 THR B C 1
ATOM 3852 O O . THR B 1 23 ? 17.438 -32.594 10.133 1 96.81 23 THR B O 1
ATOM 3855 N N . CYS B 1 24 ? 15.484 -33.031 10.938 1 96.75 24 CYS B N 1
ATOM 3856 C CA . CYS B 1 24 ? 15.297 -31.719 11.539 1 96.75 24 CYS B CA 1
ATOM 3857 C C . CYS B 1 24 ? 15.703 -31.734 13.008 1 96.75 24 CYS B C 1
ATOM 3859 O O . CYS B 1 24 ? 15.016 -32.312 13.844 1 96.75 24 CYS B O 1
ATOM 3861 N N . ASN B 1 25 ? 16.844 -31.047 13.336 1 95.44 25 ASN B N 1
ATOM 3862 C CA . ASN B 1 25 ? 17.328 -31.031 14.719 1 95.44 25 ASN B CA 1
ATOM 3863 C C . ASN B 1 25 ? 16.531 -30.047 15.57 1 95.44 25 ASN B C 1
ATOM 3865 O O . ASN B 1 25 ? 15.547 -29.469 15.109 1 95.44 25 ASN B O 1
ATOM 3869 N N . ASP B 1 26 ? 16.953 -29.781 16.766 1 94.75 26 ASP B N 1
ATOM 3870 C CA . ASP B 1 26 ? 16.188 -28.969 17.719 1 94.75 26 ASP B CA 1
ATOM 3871 C C . ASP B 1 26 ? 16.094 -27.531 17.234 1 94.75 26 ASP B C 1
ATOM 3873 O O . ASP B 1 26 ? 15.039 -26.906 17.344 1 94.75 26 ASP B O 1
ATOM 3877 N N . THR B 1 27 ? 17.172 -27.047 16.719 1 94.38 27 THR B N 1
ATOM 3878 C CA . THR B 1 27 ? 17.172 -25.672 16.188 1 94.38 27 THR B CA 1
ATOM 3879 C C . THR B 1 27 ? 16.203 -25.547 15.031 1 94.38 27 THR B C 1
ATOM 3881 O O . THR B 1 27 ? 15.445 -24.578 14.953 1 94.38 27 THR B O 1
ATOM 3884 N N . CYS B 1 28 ? 16.25 -26.547 14.164 1 96.12 28 CYS B N 1
ATOM 3885 C CA . CYS B 1 28 ? 15.32 -26.594 13.039 1 96.12 28 CYS B CA 1
ATOM 3886 C C . CYS B 1 28 ? 13.875 -26.641 13.523 1 96.12 28 CYS B C 1
ATOM 3888 O O . CYS B 1 28 ? 13.031 -25.875 13.07 1 96.12 28 CYS B O 1
ATOM 3890 N N . LYS B 1 29 ? 13.578 -27.5 14.43 1 96.88 29 LYS B N 1
ATOM 3891 C CA . LYS B 1 29 ? 12.219 -27.672 14.938 1 96.88 29 LYS B CA 1
ATOM 3892 C C . LYS B 1 29 ? 11.703 -26.391 15.578 1 96.88 29 LYS B C 1
ATOM 3894 O O . LYS B 1 29 ? 10.555 -26.016 15.359 1 96.88 29 LYS B O 1
ATOM 3899 N N . GLU B 1 30 ? 12.555 -25.766 16.328 1 95.81 30 GLU B N 1
ATOM 3900 C CA . GLU B 1 30 ? 12.164 -24.516 16.984 1 95.81 30 GLU B CA 1
ATOM 3901 C C . GLU B 1 30 ? 11.836 -23.438 15.969 1 95.81 30 GLU B C 1
ATOM 3903 O O . GLU B 1 30 ? 10.828 -22.734 16.094 1 95.81 30 GLU B O 1
ATOM 3908 N N . LEU B 1 31 ? 12.68 -23.266 14.969 1 96.5 31 LEU B N 1
ATOM 3909 C CA . LEU B 1 31 ? 12.469 -22.234 13.953 1 96.5 31 LEU B CA 1
ATOM 3910 C C . LEU B 1 31 ? 11.211 -22.531 13.141 1 96.5 31 LEU B C 1
ATOM 3912 O O . LEU B 1 31 ? 10.398 -21.641 12.906 1 96.5 31 LEU B O 1
ATOM 3916 N N . VAL B 1 32 ? 11.039 -23.781 12.75 1 97.56 32 VAL B N 1
ATOM 3917 C CA . VAL B 1 32 ? 9.875 -24.188 11.961 1 97.56 32 VAL B CA 1
ATOM 3918 C C . VAL B 1 32 ? 8.602 -23.953 12.758 1 97.56 32 VAL B C 1
ATOM 3920 O O . VAL B 1 32 ? 7.605 -23.453 12.227 1 97.56 32 VAL B O 1
ATOM 3923 N N . HIS B 1 33 ? 8.633 -24.281 13.984 1 96.88 33 HIS B N 1
ATOM 3924 C CA . HIS B 1 33 ? 7.477 -24.047 14.844 1 96.88 33 HIS B CA 1
ATOM 3925 C C . HIS B 1 33 ? 7.164 -22.562 14.961 1 96.88 33 HIS B C 1
ATOM 3927 O O . HIS B 1 33 ? 6.004 -22.156 14.883 1 96.88 33 HIS B O 1
ATOM 3933 N N . ARG B 1 34 ? 8.188 -21.766 15.195 1 96.25 34 ARG B N 1
ATOM 3934 C CA . ARG B 1 34 ? 8.023 -20.328 15.297 1 96.25 34 ARG B CA 1
ATOM 3935 C C . ARG B 1 34 ? 7.402 -19.75 14.031 1 96.25 34 ARG B C 1
ATOM 3937 O O . ARG B 1 34 ? 6.441 -18.984 14.094 1 96.25 34 ARG B O 1
ATOM 3944 N N . VAL B 1 35 ? 7.898 -20.109 12.875 1 97.56 35 VAL B N 1
ATOM 3945 C CA . VAL B 1 35 ? 7.469 -19.562 11.594 1 97.56 35 VAL B CA 1
ATOM 3946 C C . VAL B 1 35 ? 6.051 -20.031 11.281 1 97.56 35 VAL B C 1
ATOM 3948 O O . VAL B 1 35 ? 5.191 -19.234 10.914 1 97.56 35 VAL B O 1
ATOM 3951 N N . SER B 1 36 ? 5.75 -21.312 11.477 1 97.44 36 SER B N 1
ATOM 3952 C CA . SER B 1 36 ? 4.422 -21.828 11.18 1 97.44 36 SER B CA 1
ATOM 3953 C C . SER B 1 36 ? 3.375 -21.25 12.125 1 97.44 36 SER B C 1
ATOM 3955 O O . SER B 1 36 ? 2.225 -21.047 11.734 1 97.44 36 SER B O 1
ATOM 3957 N N . SER B 1 37 ? 3.77 -21.031 13.383 1 96.75 37 SER B N 1
ATOM 3958 C CA . SER B 1 37 ? 2.863 -20.391 14.336 1 96.75 37 SER B CA 1
ATOM 3959 C C . SER B 1 37 ? 2.533 -18.969 13.906 1 96.75 37 SER B C 1
ATOM 3961 O O . SER B 1 37 ? 1.39 -18.531 14.031 1 96.75 37 SER B O 1
ATOM 3963 N N . TRP B 1 38 ? 3.518 -18.281 13.438 1 96.75 38 TRP B N 1
ATOM 3964 C CA . TRP B 1 38 ? 3.266 -16.938 12.914 1 96.75 38 TRP B CA 1
ATOM 3965 C C . TRP B 1 38 ? 2.316 -16.984 11.727 1 96.75 38 TRP B C 1
ATOM 3967 O O . TRP B 1 38 ? 1.391 -16.172 11.633 1 96.75 38 TRP B O 1
ATOM 3977 N N . GLU B 1 39 ? 2.547 -17.969 10.82 1 97.25 39 GLU B N 1
ATOM 3978 C CA . GLU B 1 39 ? 1.642 -18.125 9.688 1 97.25 39 GLU B CA 1
ATOM 3979 C C . GLU B 1 39 ? 0.196 -18.281 10.156 1 97.25 39 GLU B C 1
ATOM 3981 O O . GLU B 1 39 ? -0.711 -17.672 9.578 1 97.25 39 GLU B O 1
ATOM 3986 N N . LYS B 1 40 ? 0.008 -19.047 11.109 1 96.62 40 LYS B N 1
ATOM 3987 C CA . LYS B 1 40 ? -1.335 -19.281 11.633 1 96.62 40 LYS B CA 1
ATOM 3988 C C . LYS B 1 40 ? -1.94 -18 12.195 1 96.62 40 LYS B C 1
ATOM 3990 O O . LYS B 1 40 ? -3.137 -17.75 12.031 1 96.62 40 LYS B O 1
ATOM 3995 N N . SER B 1 41 ? -1.1 -17.203 12.812 1 96.19 41 SER B N 1
ATOM 3996 C CA . SER B 1 41 ? -1.573 -15.945 13.375 1 96.19 41 SER B CA 1
ATOM 3997 C C . SER B 1 41 ? -1.947 -14.961 12.273 1 96.19 41 SER B C 1
ATOM 3999 O O . SER B 1 41 ? -2.621 -13.961 12.539 1 96.19 41 SER B O 1
ATOM 4001 N N . GLN B 1 42 ? -1.546 -15.195 11.031 1 96.88 42 GLN B N 1
ATOM 4002 C CA . GLN B 1 42 ? -1.835 -14.297 9.914 1 96.88 42 GLN B CA 1
ATOM 4003 C C . GLN B 1 42 ? -3.164 -14.656 9.258 1 96.88 42 GLN B C 1
ATOM 4005 O O . GLN B 1 42 ? -3.578 -14.008 8.289 1 96.88 42 GLN B O 1
ATOM 4010 N N . ARG B 1 43 ? -3.891 -15.609 9.75 1 97.25 43 ARG B N 1
ATOM 4011 C CA . ARG B 1 43 ? -5.18 -16 9.188 1 97.25 43 ARG B CA 1
ATOM 4012 C C . ARG B 1 43 ? -6.301 -15.109 9.719 1 97.25 43 ARG B C 1
ATOM 4014 O O . ARG B 1 43 ? -6.301 -14.734 10.891 1 97.25 43 ARG B O 1
ATOM 4021 N N . ALA B 1 44 ? -7.207 -14.82 8.867 1 97 44 ALA B N 1
ATOM 4022 C CA . ALA B 1 44 ? -8.297 -13.906 9.219 1 97 44 ALA B CA 1
ATOM 4023 C C . ALA B 1 44 ? -9.453 -14.664 9.859 1 97 44 ALA B C 1
ATOM 4025 O O . ALA B 1 44 ? -10.266 -14.07 10.578 1 97 44 ALA B O 1
ATOM 4026 N N . SER B 1 45 ? -9.594 -15.938 9.516 1 94.38 45 SER B N 1
ATOM 4027 C CA . SER B 1 45 ? -10.742 -16.703 9.984 1 94.38 45 SER B CA 1
ATOM 4028 C C . SER B 1 45 ? -10.398 -18.188 10.117 1 94.38 45 SER B C 1
ATOM 4030 O O . SER B 1 45 ? -9.312 -18.609 9.727 1 94.38 45 SER B O 1
ATOM 4032 N N . ASP B 1 46 ? -11.336 -18.859 10.688 1 94.75 46 ASP B N 1
ATOM 4033 C CA . ASP B 1 46 ? -11.203 -20.312 10.695 1 94.75 46 ASP B CA 1
ATOM 4034 C C . ASP B 1 46 ? -11.5 -20.906 9.312 1 94.75 46 ASP B C 1
ATOM 4036 O O . ASP B 1 46 ? -11.586 -20.172 8.328 1 94.75 46 ASP B O 1
ATOM 4040 N N . PHE B 1 47 ? -11.586 -22.172 9.188 1 94.94 47 PHE B N 1
ATOM 4041 C CA . PHE B 1 47 ? -11.641 -22.797 7.871 1 94.94 47 PHE B CA 1
ATOM 4042 C C . PHE B 1 47 ? -13.07 -23.203 7.527 1 94.94 47 PHE B C 1
ATOM 4044 O O . PHE B 1 47 ? -13.289 -23.969 6.586 1 94.94 47 PHE B O 1
ATOM 4051 N N . SER B 1 48 ? -14.109 -22.703 8.211 1 96.25 48 SER B N 1
ATOM 4052 C CA . SER B 1 48 ? -15.5 -23.078 7.98 1 96.25 48 SER B CA 1
ATOM 4053 C C . SER B 1 48 ? -15.953 -22.688 6.574 1 96.25 48 SER B C 1
ATOM 4055 O O . SER B 1 48 ? -16.703 -23.422 5.93 1 96.25 48 SER B O 1
ATOM 4057 N N . PHE B 1 49 ? -15.484 -21.578 6.109 1 97.31 49 PHE B N 1
ATOM 4058 C CA . PHE B 1 49 ? -15.844 -21.109 4.773 1 97.31 49 PHE B CA 1
ATOM 4059 C C . PHE B 1 49 ? -15.383 -22.109 3.717 1 97.31 49 PHE B C 1
ATOM 4061 O O . PHE B 1 49 ? -15.938 -22.156 2.615 1 97.31 49 PHE B O 1
ATOM 4068 N N . TYR B 1 50 ? -14.367 -22.938 3.994 1 98.12 50 TYR B N 1
ATOM 4069 C CA . TYR B 1 50 ? -13.711 -23.781 2.994 1 98.12 50 TYR B CA 1
ATOM 4070 C C . TYR B 1 50 ? -14.25 -25.203 3.027 1 98.12 50 TYR B C 1
ATOM 4072 O O . TYR B 1 50 ? -13.742 -26.078 2.332 1 98.12 50 TYR B O 1
ATOM 4080 N N . GLU B 1 51 ? -15.234 -25.438 3.807 1 97.31 51 GLU B N 1
ATOM 4081 C CA . GLU B 1 51 ? -15.914 -26.734 3.793 1 97.31 51 GLU B CA 1
ATOM 4082 C C . GLU B 1 51 ? -16.844 -26.844 2.594 1 97.31 51 GLU B C 1
ATOM 4084 O O . GLU B 1 51 ? -17.734 -26.016 2.41 1 97.31 51 GLU B O 1
ATOM 4089 N N . VAL B 1 52 ? -16.656 -27.875 1.818 1 97.25 52 VAL B N 1
ATOM 4090 C CA . VAL B 1 52 ? -17.422 -28.031 0.588 1 97.25 52 VAL B CA 1
ATOM 4091 C C . VAL B 1 52 ? -18.891 -28.344 0.925 1 97.25 52 VAL B C 1
ATOM 4093 O O . VAL B 1 52 ? -19.172 -29.25 1.704 1 97.25 52 VAL B O 1
ATOM 4096 N N . PRO B 1 53 ? -19.766 -27.609 0.351 1 95.25 53 PRO B N 1
ATOM 4097 C CA . PRO B 1 53 ? -21.172 -27.859 0.629 1 95.25 53 PRO B CA 1
ATOM 4098 C C . PRO B 1 53 ? -21.688 -29.141 -0.017 1 95.25 53 PRO B C 1
ATOM 4100 O O . PRO B 1 53 ? -21.031 -29.703 -0.885 1 95.25 53 PRO B O 1
ATOM 4103 N N . THR B 1 54 ? -22.859 -29.516 0.332 1 90.06 54 THR B N 1
ATOM 4104 C CA . THR B 1 54 ? -23.438 -30.781 -0.072 1 90.06 54 THR B CA 1
ATOM 4105 C C . THR B 1 54 ? -23.922 -30.719 -1.521 1 90.06 54 THR B C 1
ATOM 4107 O O . THR B 1 54 ? -24.172 -31.766 -2.141 1 90.06 54 THR B O 1
ATOM 4110 N N . ASN B 1 55 ? -24.016 -29.578 -2.039 1 89.06 55 ASN B N 1
ATOM 4111 C CA . ASN B 1 55 ? -24.516 -29.438 -3.406 1 89.06 55 ASN B CA 1
ATOM 4112 C C . ASN B 1 55 ? -23.406 -29.703 -4.426 1 89.06 55 ASN B C 1
ATOM 4114 O O . ASN B 1 55 ? -23.641 -29.656 -5.633 1 89.06 55 ASN B O 1
ATOM 4118 N N . PHE B 1 56 ? -22.234 -30.031 -4.02 1 94.25 56 PHE B N 1
ATOM 4119 C CA . PHE B 1 56 ? -21.156 -30.359 -4.945 1 94.25 56 PHE B CA 1
ATOM 4120 C C . PHE B 1 56 ? -21.359 -31.734 -5.555 1 94.25 56 PHE B C 1
ATOM 4122 O O . PHE B 1 56 ? -21.75 -32.688 -4.863 1 94.25 56 PHE B O 1
ATOM 4129 N N . SER B 1 57 ? -21.172 -31.781 -6.848 1 90.81 57 SER B N 1
ATOM 4130 C CA . SER B 1 57 ? -21.047 -33.031 -7.574 1 90.81 57 SER B CA 1
ATOM 4131 C C . SER B 1 57 ? -20.016 -32.938 -8.688 1 90.81 57 SER B C 1
ATOM 4133 O O . SER B 1 57 ? -19.75 -31.859 -9.195 1 90.81 57 SER B O 1
ATOM 4135 N N . ASN B 1 58 ? -19.484 -34.031 -9.062 1 87.12 58 ASN B N 1
ATOM 4136 C CA . ASN B 1 58 ? -18.406 -34.031 -10.055 1 87.12 58 ASN B CA 1
ATOM 4137 C C . ASN B 1 58 ? -18.953 -33.906 -11.469 1 87.12 58 ASN B C 1
ATOM 4139 O O . ASN B 1 58 ? -18.203 -33.969 -12.445 1 87.12 58 ASN B O 1
ATOM 4143 N N . ILE B 1 59 ? -20.234 -33.625 -11.609 1 90.31 59 ILE B N 1
ATOM 4144 C CA . ILE B 1 59 ? -20.797 -33.5 -12.945 1 90.31 59 ILE B CA 1
ATOM 4145 C C . ILE B 1 59 ? -21.266 -32.031 -13.148 1 90.31 59 ILE B C 1
ATOM 4147 O O . ILE B 1 59 ? -21.75 -31.688 -14.227 1 90.31 59 ILE B O 1
ATOM 4151 N N . ILE B 1 60 ? -21.094 -31.281 -12.094 1 93.5 60 ILE B N 1
ATOM 4152 C CA . ILE B 1 60 ? -21.469 -29.875 -12.188 1 93.5 60 ILE B CA 1
ATOM 4153 C C . ILE B 1 60 ? -20.531 -29.156 -13.141 1 93.5 60 ILE B C 1
ATOM 4155 O O . ILE B 1 60 ? -19.344 -29.484 -13.219 1 93.5 60 ILE B O 1
ATOM 4159 N N . GLU B 1 61 ? -21.016 -28.234 -13.883 1 96.38 61 GLU B N 1
ATOM 4160 C CA . GLU B 1 61 ? -20.203 -27.469 -14.828 1 96.38 61 GLU B CA 1
ATOM 4161 C C . GLU B 1 61 ? -19.172 -26.609 -14.109 1 96.38 61 GLU B C 1
ATOM 4163 O O . GLU B 1 61 ? -19.453 -26.031 -13.055 1 96.38 61 GLU B O 1
ATOM 4168 N N . PRO B 1 62 ? -17.938 -26.547 -14.68 1 97.88 62 PRO B N 1
ATOM 4169 C CA . PRO B 1 62 ? -16.984 -25.594 -14.109 1 97.88 62 PRO B CA 1
ATOM 4170 C C . PRO B 1 62 ? -17.5 -24.156 -14.102 1 97.88 62 PRO B C 1
ATOM 4172 O O . PRO B 1 62 ? -18.266 -23.766 -14.992 1 97.88 62 PRO B O 1
ATOM 4175 N N . GLY B 1 63 ? -17.141 -23.359 -13.07 1 98.31 63 GLY B N 1
ATOM 4176 C CA . GLY B 1 63 ? -17.609 -21.969 -12.961 1 98.31 63 GLY B CA 1
ATOM 4177 C C . GLY B 1 63 ? -18.922 -21.844 -12.211 1 98.31 63 GLY B C 1
ATOM 4178 O O . GLY B 1 63 ? -19.531 -20.766 -12.211 1 98.31 63 GLY B O 1
ATOM 4179 N N . THR B 1 64 ? -19.406 -22.891 -11.625 1 98.38 64 THR B N 1
ATOM 4180 C CA . THR B 1 64 ? -20.625 -22.859 -10.828 1 98.38 64 THR B CA 1
ATOM 4181 C C . THR B 1 64 ? -20.328 -22.438 -9.391 1 98.38 64 THR B C 1
ATOM 4183 O O . THR B 1 64 ? -19.375 -22.938 -8.773 1 98.38 64 THR B O 1
ATOM 4186 N N . VAL B 1 65 ? -21.125 -21.547 -8.859 1 98.38 65 VAL B N 1
ATOM 4187 C CA . VAL B 1 65 ? -20.953 -21.078 -7.488 1 98.38 65 VAL B CA 1
ATOM 4188 C C . VAL B 1 65 ? -21.516 -22.125 -6.52 1 98.38 65 VAL B C 1
ATOM 4190 O O . VAL B 1 65 ? -22.672 -22.547 -6.652 1 98.38 65 VAL B O 1
ATOM 4193 N N . LEU B 1 66 ? -20.75 -22.547 -5.613 1 98.25 66 LEU B N 1
ATOM 4194 C CA . LEU B 1 66 ? -21.172 -23.531 -4.617 1 98.25 66 LEU B CA 1
ATOM 4195 C C . LEU B 1 66 ? -21.609 -22.844 -3.324 1 98.25 66 LEU B C 1
ATOM 4197 O O . LEU B 1 66 ? -22.562 -23.281 -2.676 1 98.25 66 LEU B O 1
ATOM 4201 N N . SER B 1 67 ? -20.906 -21.844 -2.871 1 97.75 67 SER B N 1
ATOM 4202 C CA . SER B 1 67 ? -21.203 -21.016 -1.71 1 97.75 67 SER B CA 1
ATOM 4203 C C . SER B 1 67 ? -20.719 -19.578 -1.913 1 97.75 67 SER B C 1
ATOM 4205 O O . SER B 1 67 ? -19.797 -19.344 -2.689 1 97.75 67 SER B O 1
ATOM 4207 N N . LEU B 1 68 ? -21.406 -18.656 -1.238 1 98.12 68 LEU B N 1
ATOM 4208 C CA . LEU B 1 68 ? -21.141 -17.234 -1.426 1 98.12 68 LEU B CA 1
ATOM 4209 C C . LEU B 1 68 ? -21.266 -16.484 -0.11 1 98.12 68 LEU B C 1
ATOM 4211 O O . LEU B 1 68 ? -22.297 -16.562 0.563 1 98.12 68 LEU B O 1
ATOM 4215 N N . GLU B 1 69 ? -20.203 -15.906 0.314 1 98.12 69 GLU B N 1
ATOM 4216 C CA . GLU B 1 69 ? -20.25 -14.805 1.278 1 98.12 69 GLU B CA 1
ATOM 4217 C C . GLU B 1 69 ? -20.344 -13.461 0.576 1 98.12 69 GLU B C 1
ATOM 4219 O O . GLU B 1 69 ? -19.328 -12.898 0.156 1 98.12 69 GLU B O 1
ATOM 4224 N N . ARG B 1 70 ? -21.516 -12.984 0.459 1 97.81 70 ARG B N 1
ATOM 4225 C CA . ARG B 1 70 ? -21.75 -11.773 -0.326 1 97.81 70 ARG B CA 1
ATOM 4226 C C . ARG B 1 70 ? -20.984 -10.594 0.257 1 97.81 70 ARG B C 1
ATOM 4228 O O . ARG B 1 70 ? -20.453 -9.758 -0.485 1 97.81 70 ARG B O 1
ATOM 4235 N N . ILE B 1 71 ? -21.016 -10.5 1.561 1 97.81 71 ILE B N 1
ATOM 4236 C CA . ILE B 1 71 ? -20.234 -9.5 2.281 1 97.81 71 ILE B CA 1
ATOM 4237 C C . ILE B 1 71 ? -19.375 -10.172 3.35 1 97.81 71 ILE B C 1
ATOM 4239 O O . ILE B 1 71 ? -19.906 -10.719 4.32 1 97.81 71 ILE B O 1
ATOM 4243 N N . THR B 1 72 ? -18.094 -10.117 3.178 1 97.94 72 THR B N 1
ATOM 4244 C CA . THR B 1 72 ? -17.172 -10.688 4.141 1 97.94 72 THR B CA 1
ATOM 4245 C C . THR B 1 72 ? -16.891 -9.711 5.273 1 97.94 72 THR B C 1
ATOM 4247 O O . THR B 1 72 ? -16.719 -8.508 5.039 1 97.94 72 THR B O 1
ATOM 4250 N N . ASN B 1 73 ? -16.953 -10.188 6.539 1 96.38 73 ASN B N 1
ATOM 4251 C CA . ASN B 1 73 ? -16.531 -9.383 7.684 1 96.38 73 ASN B CA 1
ATOM 4252 C C . ASN B 1 73 ? -15.039 -9.086 7.641 1 96.38 73 ASN B C 1
ATOM 4254 O O . ASN B 1 73 ? -14.219 -10 7.746 1 96.38 73 ASN B O 1
ATOM 4258 N N . LEU B 1 74 ? -14.648 -7.848 7.543 1 96.81 74 LEU B N 1
ATOM 4259 C CA . LEU B 1 74 ? -13.258 -7.484 7.273 1 96.81 74 LEU B CA 1
ATOM 4260 C C . LEU B 1 74 ? -12.555 -7.047 8.555 1 96.81 74 LEU B C 1
ATOM 4262 O O . LEU B 1 74 ? -11.43 -6.527 8.5 1 96.81 74 LEU B O 1
ATOM 4266 N N . THR B 1 75 ? -13.078 -7.297 9.727 1 93.81 75 THR B N 1
ATOM 4267 C CA . THR B 1 75 ? -12.531 -6.848 11 1 93.81 75 THR B CA 1
ATOM 4268 C C . THR B 1 75 ? -11.117 -7.387 11.211 1 93.81 75 THR B C 1
ATOM 4270 O O . THR B 1 75 ? -10.273 -6.715 11.797 1 93.81 75 THR B O 1
ATOM 4273 N N . ASN B 1 76 ? -10.883 -8.594 10.656 1 95.12 76 ASN B N 1
ATOM 4274 C CA . ASN B 1 76 ? -9.586 -9.227 10.875 1 95.12 76 ASN B CA 1
ATOM 4275 C C . ASN B 1 76 ? -8.688 -9.102 9.648 1 95.12 76 ASN B C 1
ATOM 4277 O O . ASN B 1 76 ? -7.68 -9.805 9.539 1 95.12 76 ASN B O 1
ATOM 4281 N N . TYR B 1 77 ? -9.07 -8.344 8.672 1 97.5 77 TYR B N 1
ATOM 4282 C CA . TYR B 1 77 ? -8.289 -8.125 7.465 1 97.5 77 TYR B CA 1
ATOM 4283 C C . TYR B 1 77 ? -7.625 -6.75 7.492 1 97.5 77 TYR B C 1
ATOM 4285 O O . TYR B 1 77 ? -8.031 -5.871 8.25 1 97.5 77 TYR B O 1
ATOM 4293 N N . THR B 1 78 ? -6.582 -6.562 6.715 1 97.88 78 THR B N 1
ATOM 4294 C CA . THR B 1 78 ? -5.957 -5.258 6.508 1 97.88 78 THR B CA 1
ATOM 4295 C C . THR B 1 78 ? -6.484 -4.602 5.238 1 97.88 78 THR B C 1
ATOM 4297 O O . THR B 1 78 ? -5.879 -3.66 4.723 1 97.88 78 THR B O 1
ATOM 4300 N N . VAL B 1 79 ? -7.559 -5.137 4.633 1 98.5 79 VAL B N 1
ATOM 4301 C CA . VAL B 1 79 ? -8.188 -4.52 3.467 1 98.5 79 VAL B CA 1
ATOM 4302 C C . VAL B 1 79 ? -8.562 -3.074 3.783 1 98.5 79 VAL B C 1
ATOM 4304 O O . VAL B 1 79 ? -9.242 -2.805 4.777 1 98.5 79 VAL B O 1
ATOM 4307 N N . PRO B 1 80 ? -8.07 -2.107 2.957 1 98.12 80 PRO B N 1
ATOM 4308 C CA . PRO B 1 80 ? -8.398 -0.711 3.246 1 98.12 80 PRO B CA 1
ATOM 4309 C C . PRO B 1 80 ? -9.891 -0.501 3.492 1 98.12 80 PRO B C 1
ATOM 4311 O O . PRO B 1 80 ? -10.727 -1.08 2.789 1 98.12 80 PRO B O 1
ATOM 4314 N N . THR B 1 81 ? -10.273 0.284 4.371 1 96.56 81 THR B N 1
ATOM 4315 C CA . THR B 1 81 ? -11.602 0.336 4.973 1 96.56 81 THR B CA 1
ATOM 4316 C C . THR B 1 81 ? -12.641 0.793 3.953 1 96.56 81 THR B C 1
ATOM 4318 O O . THR B 1 81 ? -13.828 0.464 4.07 1 96.56 81 THR B O 1
ATOM 4321 N N . PRO B 1 82 ? -12.258 1.586 2.902 1 97.25 82 PRO B N 1
ATOM 4322 C CA . PRO B 1 82 ? -13.305 1.958 1.95 1 97.25 82 PRO B CA 1
ATOM 4323 C C . PRO B 1 82 ? -13.711 0.804 1.035 1 97.25 82 PRO B C 1
ATOM 4325 O O . PRO B 1 82 ? -14.703 0.903 0.31 1 97.25 82 PRO B O 1
ATOM 4328 N N . LEU B 1 83 ? -12.953 -0.254 1.042 1 98.12 83 LEU B N 1
ATOM 4329 C CA . LEU B 1 83 ? -13.242 -1.411 0.203 1 98.12 83 LEU B CA 1
ATOM 4330 C C . LEU B 1 83 ? -14.133 -2.406 0.942 1 98.12 83 LEU B C 1
ATOM 4332 O O . LEU B 1 83 ? -14.211 -2.383 2.172 1 98.12 83 LEU B O 1
ATOM 4336 N N . THR B 1 84 ? -14.852 -3.205 0.21 1 98.38 84 THR B N 1
ATOM 4337 C CA . THR B 1 84 ? -15.539 -4.379 0.733 1 98.38 84 THR B CA 1
ATOM 4338 C C . THR B 1 84 ? -15.086 -5.641 0.008 1 98.38 84 THR B C 1
ATOM 4340 O O . THR B 1 84 ? -14.281 -5.57 -0.927 1 98.38 84 THR B O 1
ATOM 4343 N N . MET B 1 85 ? -15.508 -6.762 0.48 1 98.62 85 MET B N 1
ATOM 4344 C CA . MET B 1 85 ? -15.008 -8.023 -0.053 1 98.62 85 MET B CA 1
ATOM 4345 C C . MET B 1 85 ? -16.078 -9.109 0.019 1 98.62 85 MET B C 1
ATOM 4347 O O . MET B 1 85 ? -16.938 -9.086 0.908 1 98.62 85 MET B O 1
ATOM 4351 N N . SER B 1 86 ? -16.094 -9.922 -0.949 1 98.88 86 SER B N 1
ATOM 4352 C CA . SER B 1 86 ? -16.844 -11.18 -0.953 1 98.88 86 SER B CA 1
ATOM 4353 C C . SER B 1 86 ? -15.898 -12.375 -1.063 1 98.88 86 SER B C 1
ATOM 4355 O O . SER B 1 86 ? -14.766 -12.242 -1.526 1 98.88 86 SER B O 1
ATOM 4357 N N . ARG B 1 87 ? -16.359 -13.562 -0.595 1 98.75 87 ARG B N 1
ATOM 4358 C CA . ARG B 1 87 ? -15.703 -14.844 -0.861 1 98.75 87 ARG B CA 1
ATOM 4359 C C . ARG B 1 87 ? -16.672 -15.828 -1.491 1 98.75 87 ARG B C 1
ATOM 4361 O O . ARG B 1 87 ? -17.875 -15.82 -1.182 1 98.75 87 ARG B O 1
ATOM 4368 N N . MET B 1 88 ? -16.141 -16.594 -2.357 1 98.88 88 MET B N 1
ATOM 4369 C CA . MET B 1 88 ? -16.984 -17.609 -2.984 1 98.88 88 MET B CA 1
ATOM 4370 C C . MET B 1 88 ? -16.219 -18.922 -3.145 1 98.88 88 MET B C 1
ATOM 4372 O O . MET B 1 88 ? -14.984 -18.922 -3.186 1 98.88 88 MET B O 1
ATOM 4376 N N . MET B 1 89 ? -16.953 -19.969 -3.123 1 98.75 89 MET B N 1
ATOM 4377 C CA . MET B 1 89 ? -16.484 -21.266 -3.582 1 98.75 89 MET B CA 1
ATOM 4378 C C . MET B 1 89 ? -17.125 -21.641 -4.91 1 98.75 89 MET B C 1
ATOM 4380 O O . MET B 1 89 ? -18.328 -21.406 -5.109 1 98.75 89 MET B O 1
ATOM 4384 N N . TYR B 1 90 ? -16.406 -22.125 -5.77 1 98.75 90 TYR B N 1
ATOM 4385 C CA . TYR B 1 90 ? -16.875 -22.422 -7.117 1 98.75 90 TYR B CA 1
ATOM 4386 C C . TYR B 1 90 ? -16.25 -23.703 -7.637 1 98.75 90 TYR B C 1
ATOM 4388 O O . TYR B 1 90 ? -15.305 -24.234 -7.043 1 98.75 90 TYR B O 1
ATOM 4396 N N . THR B 1 91 ? -16.812 -24.234 -8.727 1 98.62 91 THR B N 1
ATOM 4397 C CA . THR B 1 91 ? -16.25 -25.422 -9.352 1 98.62 91 THR B CA 1
ATOM 4398 C C . THR B 1 91 ? -15.25 -25.047 -10.438 1 98.62 91 THR B C 1
ATOM 4400 O O . THR B 1 91 ? -15.445 -24.047 -11.148 1 98.62 91 THR B O 1
ATOM 4403 N N . THR B 1 92 ? -14.219 -25.812 -10.531 1 98.62 92 THR B N 1
ATOM 4404 C CA . THR B 1 92 ? -13.219 -25.703 -11.594 1 98.62 92 THR B CA 1
ATOM 4405 C C . THR B 1 92 ? -12.758 -27.078 -12.047 1 98.62 92 THR B C 1
ATOM 4407 O O . THR B 1 92 ? -13.414 -28.078 -11.75 1 98.62 92 THR B O 1
ATOM 4410 N N . GLU B 1 93 ? -11.695 -27.062 -12.922 1 97.62 93 GLU B N 1
ATOM 4411 C CA . GLU B 1 93 ? -11.164 -28.328 -13.445 1 97.62 93 GLU B CA 1
ATOM 4412 C C . GLU B 1 93 ? -9.68 -28.484 -13.102 1 97.62 93 GLU B C 1
ATOM 4414 O O . GLU B 1 93 ? -8.906 -27.531 -13.227 1 97.62 93 GLU B O 1
ATOM 4419 N N . ASN B 1 94 ? -9.352 -29.656 -12.602 1 97.31 94 ASN B N 1
ATOM 4420 C CA . ASN B 1 94 ? -7.93 -29.906 -12.406 1 97.31 94 ASN B CA 1
ATOM 4421 C C . ASN B 1 94 ? -7.23 -30.25 -13.711 1 97.31 94 ASN B C 1
ATOM 4423 O O . ASN B 1 94 ? -7.816 -30.109 -14.789 1 97.31 94 ASN B O 1
ATOM 4427 N N . LEU B 1 95 ? -5.961 -30.641 -13.688 1 97.56 95 LEU B N 1
ATOM 4428 C CA . LEU B 1 95 ? -5.137 -30.859 -14.875 1 97.56 95 LEU B CA 1
ATOM 4429 C C . LEU B 1 95 ? -5.707 -31.969 -15.734 1 97.56 95 LEU B C 1
ATOM 4431 O O . LEU B 1 95 ? -5.551 -31.953 -16.953 1 97.56 95 LEU B O 1
ATOM 4435 N N . ASN B 1 96 ? -6.465 -32.875 -15.117 1 95.25 96 ASN B N 1
ATOM 4436 C CA . ASN B 1 96 ? -6.984 -34.062 -15.812 1 95.25 96 ASN B CA 1
ATOM 4437 C C . ASN B 1 96 ? -8.43 -33.844 -16.266 1 95.25 96 ASN B C 1
ATOM 4439 O O . ASN B 1 96 ? -9.078 -34.781 -16.734 1 95.25 96 ASN B O 1
ATOM 4443 N N . GLY B 1 97 ? -8.953 -32.688 -15.953 1 95.31 97 GLY B N 1
ATOM 4444 C CA . GLY B 1 97 ? -10.312 -32.406 -16.375 1 95.31 97 GLY B CA 1
ATOM 4445 C C . GLY B 1 97 ? -11.352 -32.75 -15.336 1 95.31 97 GLY B C 1
ATOM 4446 O O . GLY B 1 97 ? -12.547 -32.562 -15.547 1 95.31 97 GLY B O 1
ATOM 4447 N N . THR B 1 98 ? -10.906 -33.25 -14.234 1 96.19 98 THR B N 1
ATOM 4448 C CA . THR B 1 98 ? -11.812 -33.562 -13.141 1 96.19 98 THR B CA 1
ATOM 4449 C C . THR B 1 98 ? -12.336 -32.312 -12.477 1 96.19 98 THR B C 1
ATOM 4451 O O . THR B 1 98 ? -11.578 -31.375 -12.211 1 96.19 98 THR B O 1
ATOM 4454 N N . ILE B 1 99 ? -13.648 -32.281 -12.172 1 97.5 99 ILE B N 1
ATOM 4455 C CA . ILE B 1 99 ? -14.258 -31.141 -11.516 1 97.5 99 ILE B CA 1
ATOM 4456 C C . ILE B 1 99 ? -13.891 -31.141 -10.031 1 97.5 99 ILE B C 1
ATOM 4458 O O . ILE B 1 99 ? -14.039 -32.156 -9.352 1 97.5 99 ILE B O 1
ATOM 4462 N N . VAL B 1 100 ? -13.391 -30.031 -9.562 1 97.88 100 VAL B N 1
ATOM 4463 C CA . VAL B 1 100 ? -13.031 -29.875 -8.156 1 97.88 100 VAL B CA 1
ATOM 4464 C C . VAL B 1 100 ? -13.477 -28.5 -7.668 1 97.88 100 VAL B C 1
ATOM 4466 O O . VAL B 1 100 ? -13.625 -27.562 -8.469 1 97.88 100 VAL B O 1
ATOM 4469 N N . PRO B 1 101 ? -13.742 -28.344 -6.371 1 98.31 101 PRO B N 1
ATOM 4470 C CA . PRO B 1 101 ? -14.055 -27.016 -5.82 1 98.31 101 PRO B CA 1
ATOM 4471 C C . PRO B 1 101 ? -12.805 -26.188 -5.539 1 98.31 101 PRO B C 1
ATOM 4473 O O . PRO B 1 101 ? -11.75 -26.75 -5.223 1 98.31 101 PRO B O 1
ATOM 4476 N N . ALA B 1 102 ? -12.852 -24.922 -5.676 1 98.75 102 ALA B N 1
ATOM 4477 C CA . ALA B 1 102 ? -11.852 -23.938 -5.289 1 98.75 102 ALA B CA 1
ATOM 4478 C C . ALA B 1 102 ? -12.508 -22.688 -4.711 1 98.75 102 ALA B C 1
ATOM 4480 O O . ALA B 1 102 ? -13.727 -22.516 -4.801 1 98.75 102 ALA B O 1
ATOM 4481 N N . SER B 1 103 ? -11.766 -21.875 -4.043 1 98.88 103 SER B N 1
ATOM 4482 C CA . SER B 1 103 ? -12.273 -20.641 -3.436 1 98.88 103 SER B CA 1
ATOM 4483 C C . SER B 1 103 ? -11.625 -19.406 -4.062 1 98.88 103 SER B C 1
ATOM 4485 O O . SER B 1 103 ? -10.617 -19.516 -4.758 1 98.88 103 SER B O 1
ATOM 4487 N N . ALA B 1 104 ? -12.242 -18.266 -3.908 1 98.94 104 ALA B N 1
ATOM 4488 C CA . ALA B 1 104 ? -11.766 -16.969 -4.383 1 98.94 104 ALA B CA 1
ATOM 4489 C C . ALA B 1 104 ? -12.281 -15.844 -3.504 1 98.94 104 ALA B C 1
ATOM 4491 O O . ALA B 1 104 ? -13.281 -16 -2.793 1 98.94 104 ALA B O 1
ATOM 4492 N N . TYR B 1 105 ? -11.562 -14.75 -3.496 1 98.94 105 TYR B N 1
ATOM 4493 C CA . TYR B 1 105 ? -12.141 -13.516 -2.965 1 98.94 105 TYR B CA 1
ATOM 4494 C C . TYR B 1 105 ? -12.391 -12.508 -4.078 1 98.94 105 TYR B C 1
ATOM 4496 O O . TYR B 1 105 ? -11.797 -12.602 -5.156 1 98.94 105 TYR B O 1
ATOM 4504 N N . ILE B 1 106 ? -13.32 -11.625 -3.863 1 98.94 106 ILE B N 1
ATOM 4505 C CA . ILE B 1 106 ? -13.656 -10.5 -4.73 1 98.94 106 ILE B CA 1
ATOM 4506 C C . ILE B 1 106 ? -13.523 -9.195 -3.955 1 98.94 106 ILE B C 1
ATOM 4508 O O . ILE B 1 106 ? -14.188 -9.008 -2.93 1 98.94 106 ILE B O 1
ATOM 4512 N N . LEU B 1 107 ? -12.688 -8.328 -4.371 1 98.88 107 LEU B N 1
ATOM 4513 C CA . LEU B 1 107 ? -12.578 -6.988 -3.789 1 98.88 107 LEU B CA 1
ATOM 4514 C C . LEU B 1 107 ? -13.422 -5.988 -4.574 1 98.88 107 LEU B C 1
ATOM 4516 O O . LEU B 1 107 ? -13.359 -5.945 -5.805 1 98.88 107 LEU B O 1
ATOM 4520 N N . TRP B 1 108 ? -14.164 -5.262 -3.828 1 98.69 108 TRP B N 1
ATOM 4521 C CA . TRP B 1 108 ? -15.055 -4.277 -4.438 1 98.69 108 TRP B CA 1
ATOM 4522 C C . TRP B 1 108 ? -14.562 -2.859 -4.168 1 98.69 108 TRP B C 1
ATOM 4524 O O . TRP B 1 108 ? -14.344 -2.479 -3.016 1 98.69 108 TRP B O 1
ATOM 4534 N N . PRO B 1 109 ? -14.359 -2.064 -5.242 1 98.31 109 PRO B N 1
ATOM 4535 C CA . PRO B 1 109 ? -13.961 -0.67 -5.039 1 98.31 109 PRO B CA 1
ATOM 4536 C C . PRO B 1 109 ? -15.07 0.18 -4.43 1 98.31 109 PRO B C 1
ATOM 4538 O O . PRO B 1 109 ? -16.25 -0.115 -4.617 1 98.31 109 PRO B O 1
ATOM 4541 N N . SER B 1 110 ? -14.672 1.224 -3.693 1 96.31 110 SER B N 1
ATOM 4542 C CA . SER B 1 110 ? -15.625 2.215 -3.195 1 96.31 110 SER B CA 1
ATOM 4543 C C . SER B 1 110 ? -16.219 3.029 -4.336 1 96.31 110 SER B C 1
ATOM 4545 O O . SER B 1 110 ? -17.391 3.422 -4.277 1 96.31 110 SER B O 1
ATOM 4547 N N . SER B 1 111 ? -15.414 3.281 -5.336 1 95.19 111 SER B N 1
ATOM 4548 C CA . SER B 1 111 ? -15.797 4.023 -6.531 1 95.19 111 SER B CA 1
ATOM 4549 C C . SER B 1 111 ? -15.445 3.252 -7.797 1 95.19 111 SER B C 1
ATOM 4551 O O . SER B 1 111 ? -14.477 3.596 -8.492 1 95.19 111 SER B O 1
ATOM 4553 N N . PRO B 1 112 ? -16.344 2.314 -8.141 1 96.62 112 PRO B N 1
ATOM 4554 C CA . PRO B 1 112 ? -16.031 1.519 -9.336 1 96.62 112 PRO B CA 1
ATOM 4555 C C . PRO B 1 112 ? -15.922 2.365 -10.602 1 96.62 112 PRO B C 1
ATOM 4557 O O . PRO B 1 112 ? -16.688 3.318 -10.773 1 96.62 112 PRO B O 1
ATOM 4560 N N . LEU B 1 113 ? -14.93 2.059 -11.375 1 96.56 113 LEU B N 1
ATOM 4561 C CA . LEU B 1 113 ? -14.859 2.648 -12.703 1 96.56 113 LEU B CA 1
ATOM 4562 C C . LEU B 1 113 ? -16.062 2.242 -13.547 1 96.56 113 LEU B C 1
ATOM 4564 O O . LEU B 1 113 ? -16.641 1.166 -13.344 1 96.56 113 LEU B O 1
ATOM 4568 N N . GLU B 1 114 ? -16.469 3.1 -14.43 1 93.56 114 GLU B N 1
ATOM 4569 C CA . GLU B 1 114 ? -17.578 2.855 -15.352 1 93.56 114 GLU B CA 1
ATOM 4570 C C . GLU B 1 114 ? -17.109 2.879 -16.797 1 93.56 114 GLU B C 1
ATOM 4572 O O . GLU B 1 114 ? -16.75 3.934 -17.328 1 93.56 114 GLU B O 1
ATOM 4577 N N . VAL B 1 115 ? -17.109 1.709 -17.328 1 92.81 115 VAL B N 1
ATOM 4578 C CA . VAL B 1 115 ? -16.703 1.581 -18.719 1 92.81 115 VAL B CA 1
ATOM 4579 C C . VAL B 1 115 ? -17.922 1.603 -19.625 1 92.81 115 VAL B C 1
ATOM 4581 O O . VAL B 1 115 ? -18.828 0.772 -19.484 1 92.81 115 VAL B O 1
ATOM 4584 N N . PRO B 1 116 ? -17.953 2.551 -20.578 1 87.38 116 PRO B N 1
ATOM 4585 C CA . PRO B 1 116 ? -19.125 2.629 -21.453 1 87.38 116 PRO B CA 1
ATOM 4586 C C . PRO B 1 116 ? -19.297 1.393 -22.328 1 87.38 116 PRO B C 1
ATOM 4588 O O . PRO B 1 116 ? -18.297 0.831 -22.797 1 87.38 116 PRO B O 1
ATOM 4591 N N . VAL B 1 117 ? -20.578 0.973 -22.359 1 80.38 117 VAL B N 1
ATOM 4592 C CA . VAL B 1 117 ? -20.906 -0.131 -23.266 1 80.38 117 VAL B CA 1
ATOM 4593 C C . VAL B 1 117 ? -21.109 0.397 -24.672 1 80.38 117 VAL B C 1
ATOM 4595 O O . VAL B 1 117 ? -21.703 1.46 -24.875 1 80.38 117 VAL B O 1
ATOM 4598 N N . SER B 1 118 ? -20.266 0.058 -25.672 1 64.25 118 SER B N 1
ATOM 4599 C CA . SER B 1 118 ? -20.312 0.53 -27.047 1 64.25 118 SER B CA 1
ATOM 4600 C C . SER B 1 118 ? -21.75 0.653 -27.531 1 64.25 118 SER B C 1
ATOM 4602 O O . SER B 1 118 ? -22.078 1.53 -28.344 1 64.25 118 SER B O 1
ATOM 4604 N N . ASP B 1 119 ? -22.516 -0.306 -27.094 1 59.38 119 ASP B N 1
ATOM 4605 C CA . ASP B 1 119 ? -23.844 -0.176 -27.688 1 59.38 119 ASP B CA 1
ATOM 4606 C C . ASP B 1 119 ? -24.641 0.95 -27.031 1 59.38 119 ASP B C 1
ATOM 4608 O O . ASP B 1 119 ? -24.312 1.377 -25.922 1 59.38 119 ASP B O 1
ATOM 4612 N N . SER B 1 120 ? -25.406 1.694 -27.828 1 53.59 120 SER B N 1
ATOM 4613 C CA . SER B 1 120 ? -26.266 2.867 -27.719 1 53.59 120 SER B CA 1
ATOM 4614 C C . SER B 1 120 ? -26.891 2.971 -26.328 1 53.59 120 SER B C 1
ATOM 4616 O O . SER B 1 120 ? -27.594 3.93 -26.031 1 53.59 120 SER B O 1
ATOM 4618 N N . SER B 1 121 ? -26.547 1.977 -25.516 1 59.94 121 SER B N 1
ATOM 4619 C CA . SER B 1 121 ? -27.297 2.096 -24.266 1 59.94 121 SER B CA 1
ATOM 4620 C C . SER B 1 121 ? -26.516 2.867 -23.219 1 59.94 121 SER B C 1
ATOM 4622 O O . SER B 1 121 ? -25.281 2.934 -23.281 1 59.94 121 SER B O 1
ATOM 4624 N N . ASN B 1 122 ? -26.844 3.844 -22.562 1 67.25 122 ASN B N 1
ATOM 4625 C CA . ASN B 1 122 ? -26.328 4.645 -21.453 1 67.25 122 ASN B CA 1
ATOM 4626 C C . ASN B 1 122 ? -25.891 3.77 -20.281 1 67.25 122 ASN B C 1
ATOM 4628 O O . ASN B 1 122 ? -25.859 4.227 -19.141 1 67.25 122 ASN B O 1
ATOM 4632 N N . SER B 1 123 ? -25.5 2.398 -20.719 1 79.69 123 SER B N 1
ATOM 4633 C CA . SER B 1 123 ? -25.109 1.495 -19.641 1 79.69 123 SER B CA 1
ATOM 4634 C C . SER B 1 123 ? -23.594 1.411 -19.5 1 79.69 123 SER B C 1
ATOM 4636 O O . SER B 1 123 ? -22.859 1.787 -20.422 1 79.69 123 SER B O 1
ATOM 4638 N N . THR B 1 124 ? -23.078 1.188 -18.297 1 85.69 124 THR B N 1
ATOM 4639 C CA . THR B 1 124 ? -21.656 1.045 -18 1 85.69 124 THR B CA 1
ATOM 4640 C C . THR B 1 124 ? -21.375 -0.304 -17.344 1 85.69 124 THR B C 1
ATOM 4642 O O . THR B 1 124 ? -22.281 -0.941 -16.797 1 85.69 124 THR B O 1
ATOM 4645 N N . HIS B 1 125 ? -20.219 -0.791 -17.594 1 89.75 125 HIS B N 1
ATOM 4646 C CA . HIS B 1 125 ? -19.703 -1.991 -16.953 1 89.75 125 HIS B CA 1
ATOM 4647 C C . HIS B 1 125 ? -18.641 -1.644 -15.922 1 89.75 125 HIS B C 1
ATOM 4649 O O . HIS B 1 125 ? -17.906 -0.664 -16.078 1 89.75 125 HIS B O 1
ATOM 4655 N N . TRP B 1 126 ? -18.641 -2.447 -14.914 1 96.88 126 TRP B N 1
ATOM 4656 C CA . TRP B 1 126 ? -17.484 -2.377 -14.031 1 96.88 126 TRP B CA 1
ATOM 4657 C C . TRP B 1 126 ? -16.359 -3.275 -14.539 1 96.88 126 TRP B C 1
ATOM 4659 O O . TRP B 1 126 ? -16.578 -4.457 -14.82 1 96.88 126 TRP B O 1
ATOM 4669 N N . PRO B 1 127 ? -15.211 -2.719 -14.781 1 97.62 127 PRO B N 1
ATOM 4670 C CA . PRO B 1 127 ? -14.109 -3.568 -15.234 1 97.62 127 PRO B CA 1
ATOM 4671 C C . PRO B 1 127 ? -13.586 -4.504 -14.148 1 97.62 127 PRO B C 1
ATOM 4673 O O . PRO B 1 127 ? -13.594 -4.141 -12.969 1 97.62 127 PRO B O 1
ATOM 4676 N N . LEU B 1 128 ? -13.203 -5.641 -14.594 1 98.5 128 LEU B N 1
ATOM 4677 C CA . LEU B 1 128 ? -12.742 -6.703 -13.711 1 98.5 128 LEU B CA 1
ATOM 4678 C C . LEU B 1 128 ? -11.273 -7.031 -13.969 1 98.5 128 LEU B C 1
ATOM 4680 O O . LEU B 1 128 ? -10.844 -7.09 -15.125 1 98.5 128 LEU B O 1
ATOM 4684 N N . VAL B 1 129 ? -10.484 -7.148 -12.914 1 98.88 129 VAL B N 1
ATOM 4685 C CA . VAL B 1 129 ? -9.156 -7.73 -13.031 1 98.88 129 VAL B CA 1
ATOM 4686 C C . VAL B 1 129 ? -9.117 -9.086 -12.32 1 98.88 129 VAL B C 1
ATOM 4688 O O . VAL B 1 129 ? -9.383 -9.172 -11.117 1 98.88 129 VAL B O 1
ATOM 4691 N N . ALA B 1 130 ? -8.875 -10.109 -13.039 1 98.94 130 ALA B N 1
ATOM 4692 C CA . ALA B 1 130 ? -8.586 -11.414 -12.445 1 98.94 130 ALA B CA 1
ATOM 4693 C C . ALA B 1 130 ? -7.133 -11.508 -12 1 98.94 130 ALA B C 1
ATOM 4695 O O . ALA B 1 130 ? -6.219 -11.43 -12.82 1 98.94 130 ALA B O 1
ATOM 4696 N N . TRP B 1 131 ? -6.941 -11.648 -10.727 1 98.94 131 TRP B N 1
ATOM 4697 C CA . TRP B 1 131 ? -5.598 -11.633 -10.156 1 98.94 131 TRP B CA 1
ATOM 4698 C C . TRP B 1 131 ? -5.164 -13.039 -9.75 1 98.94 131 TRP B C 1
ATOM 4700 O O . TRP B 1 131 ? -5.805 -13.672 -8.906 1 98.94 131 TRP B O 1
ATOM 4710 N N . ALA B 1 132 ? -4.109 -13.516 -10.344 1 98.94 132 ALA B N 1
ATOM 4711 C CA . ALA B 1 132 ? -3.49 -14.797 -10.016 1 98.94 132 ALA B CA 1
ATOM 4712 C C . ALA B 1 132 ? -2.207 -14.594 -9.211 1 98.94 132 ALA B C 1
ATOM 4714 O O . ALA B 1 132 ? -1.192 -14.148 -9.758 1 98.94 132 ALA B O 1
ATOM 4715 N N . HIS B 1 133 ? -2.293 -14.977 -7.973 1 98.81 133 HIS B N 1
ATOM 4716 C CA . HIS B 1 133 ? -1.189 -14.703 -7.059 1 98.81 133 HIS B CA 1
ATOM 4717 C C . HIS B 1 133 ? -0.048 -15.695 -7.262 1 98.81 133 HIS B C 1
ATOM 4719 O O . HIS B 1 133 ? -0.237 -16.75 -7.875 1 98.81 133 HIS B O 1
ATOM 4725 N N . GLY B 1 134 ? 1.138 -15.344 -6.84 1 98.69 134 GLY B N 1
ATOM 4726 C CA . GLY B 1 134 ? 2.271 -16.25 -6.797 1 98.69 134 GLY B CA 1
ATOM 4727 C C . GLY B 1 134 ? 2.146 -17.312 -5.719 1 98.69 134 GLY B C 1
ATOM 4728 O O . GLY B 1 134 ? 1.091 -17.453 -5.094 1 98.69 134 GLY B O 1
ATOM 4729 N N . THR B 1 135 ? 3.205 -18.047 -5.492 1 98.44 135 THR B N 1
ATOM 4730 C CA . THR B 1 135 ? 3.207 -19.172 -4.551 1 98.44 135 THR B CA 1
ATOM 4731 C C . THR B 1 135 ? 2.9 -18.688 -3.137 1 98.44 135 THR B C 1
ATOM 4733 O O . THR B 1 135 ? 3.617 -17.828 -2.594 1 98.44 135 THR B O 1
ATOM 4736 N N . SER B 1 136 ? 1.796 -19.172 -2.613 1 98.25 136 SER B N 1
ATOM 4737 C CA . SER B 1 136 ? 1.468 -18.938 -1.212 1 98.25 136 SER B CA 1
ATOM 4738 C C . SER B 1 136 ? 1.779 -20.156 -0.356 1 98.25 136 SER B C 1
ATOM 4740 O O . SER B 1 136 ? 1.867 -20.062 0.87 1 98.25 136 SER B O 1
ATOM 4742 N N . GLY B 1 137 ? 1.903 -21.25 -0.972 1 97.81 137 GLY B N 1
ATOM 4743 C CA . GLY B 1 137 ? 2.129 -22.562 -0.378 1 97.81 137 GLY B CA 1
ATOM 4744 C C . GLY B 1 137 ? 1.559 -23.703 -1.204 1 97.81 137 GLY B C 1
ATOM 4745 O O . GLY B 1 137 ? 1.121 -23.5 -2.338 1 97.81 137 GLY B O 1
ATOM 4746 N N . GLY B 1 138 ? 1.63 -24.891 -0.649 1 97.56 138 GLY B N 1
ATOM 4747 C CA . GLY B 1 138 ? 1.169 -26.062 -1.368 1 97.56 138 GLY B CA 1
ATOM 4748 C C . GLY B 1 138 ? 0.096 -26.828 -0.625 1 97.56 138 GLY B C 1
ATOM 4749 O O . GLY B 1 138 ? -0.337 -27.891 -1.075 1 97.56 138 GLY B O 1
ATOM 4750 N N . LEU B 1 139 ? -0.282 -26.297 0.509 1 98 139 LEU B N 1
ATOM 4751 C CA . LEU B 1 139 ? -1.23 -26.984 1.373 1 98 139 LEU B CA 1
ATOM 4752 C C . LEU B 1 139 ? -2.484 -26.156 1.591 1 98 139 LEU B C 1
ATOM 4754 O O . LEU B 1 139 ? -2.469 -24.938 1.368 1 98 139 LEU B O 1
ATOM 4758 N N . ALA B 1 140 ? -3.512 -26.719 1.998 1 97.62 140 ALA B N 1
ATOM 4759 C CA . ALA B 1 140 ? -4.848 -26.125 2.039 1 97.62 140 ALA B CA 1
ATOM 4760 C C . ALA B 1 140 ? -4.859 -24.844 2.855 1 97.62 140 ALA B C 1
ATOM 4762 O O . ALA B 1 140 ? -5.512 -23.859 2.479 1 97.62 140 ALA B O 1
ATOM 4763 N N . PRO B 1 141 ? -4.105 -24.734 3.926 1 97.75 141 PRO B N 1
ATOM 4764 C CA . PRO B 1 141 ? -4.219 -23.531 4.738 1 97.75 141 PRO B CA 1
ATOM 4765 C C . PRO B 1 141 ? -3.57 -22.312 4.082 1 97.75 141 PRO B C 1
ATOM 4767 O O . PRO B 1 141 ? -3.615 -21.203 4.633 1 97.75 141 PRO B O 1
ATOM 4770 N N . CYS B 1 142 ? -2.965 -22.484 2.977 1 98.5 142 CYS B N 1
ATOM 4771 C CA . CYS B 1 142 ? -2.143 -21.438 2.381 1 98.5 142 CYS B CA 1
ATOM 4772 C C . CYS B 1 142 ? -2.941 -20.625 1.365 1 98.5 142 CYS B C 1
ATOM 4774 O O . CYS B 1 142 ? -2.391 -20.172 0.365 1 98.5 142 CYS B O 1
ATOM 4776 N N . ALA B 1 143 ? -4.238 -20.438 1.603 1 98.75 143 ALA B N 1
ATOM 4777 C CA . ALA B 1 143 ? -5.113 -19.672 0.71 1 98.75 143 ALA B CA 1
ATOM 4778 C C . ALA B 1 143 ? -5.047 -18.188 1.012 1 98.75 143 ALA B C 1
ATOM 4780 O O . ALA B 1 143 ? -5.355 -17.75 2.127 1 98.75 143 ALA B O 1
ATOM 4781 N N . PRO B 1 144 ? -4.777 -17.328 0.036 1 98.75 144 PRO B N 1
ATOM 4782 C CA . PRO B 1 144 ? -4.723 -15.891 0.257 1 98.75 144 PRO B CA 1
ATOM 4783 C C . PRO B 1 144 ? -6.051 -15.312 0.74 1 98.75 144 PRO B C 1
ATOM 4785 O O . PRO B 1 144 ? -6.07 -14.344 1.499 1 98.75 144 PRO B O 1
ATOM 4788 N N . SER B 1 145 ? -7.188 -15.891 0.399 1 98.81 145 SER B N 1
ATOM 4789 C CA . SER B 1 145 ? -8.484 -15.383 0.82 1 98.81 145 SER B CA 1
ATOM 4790 C C . SER B 1 145 ? -8.648 -15.453 2.336 1 98.81 145 SER B C 1
ATOM 4792 O O . SER B 1 145 ? -9.555 -14.844 2.9 1 98.81 145 SER B O 1
ATOM 4794 N N . ASN B 1 146 ? -7.746 -16.219 2.984 1 98.38 146 ASN B N 1
ATOM 4795 C CA . ASN B 1 146 ? -7.809 -16.344 4.438 1 98.38 146 ASN B CA 1
ATOM 4796 C C . ASN B 1 146 ? -6.664 -15.594 5.113 1 98.38 146 ASN B C 1
ATOM 4798 O O . ASN B 1 146 ? -6.535 -15.617 6.336 1 98.38 146 ASN B O 1
ATOM 4802 N N . TYR B 1 147 ? -5.742 -15.094 4.348 1 98.31 147 TYR B N 1
ATOM 4803 C CA . TYR B 1 147 ? -4.711 -14.25 4.934 1 98.31 147 TYR B CA 1
ATOM 4804 C C . TYR B 1 147 ? -5.262 -12.867 5.262 1 98.31 147 TYR B C 1
ATOM 4806 O O . TYR B 1 147 ? -5.969 -12.258 4.449 1 98.31 147 TYR B O 1
ATOM 4814 N N . ARG B 1 148 ? -4.895 -12.32 6.371 1 98.12 148 ARG B N 1
ATOM 4815 C CA . ARG B 1 148 ? -5.344 -10.992 6.781 1 98.12 148 ARG B CA 1
ATOM 4816 C C . ARG B 1 148 ? -5.023 -9.953 5.711 1 98.12 148 ARG B C 1
ATOM 4818 O O . ARG B 1 148 ? -5.805 -9.023 5.488 1 98.12 148 ARG B O 1
ATOM 4825 N N . ASN B 1 149 ? -3.881 -10.078 5.07 1 98.19 149 ASN B N 1
ATOM 4826 C CA . ASN B 1 149 ? -3.422 -9.07 4.117 1 98.19 149 ASN B CA 1
ATOM 4827 C C . ASN B 1 149 ? -3.664 -9.516 2.676 1 98.19 149 ASN B C 1
ATOM 4829 O O . ASN B 1 149 ? -3.193 -8.867 1.735 1 98.19 149 ASN B O 1
ATOM 4833 N N . LEU B 1 150 ? -4.266 -10.695 2.391 1 98.56 150 LEU B N 1
ATOM 4834 C CA . LEU B 1 150 ? -4.664 -11.281 1.118 1 98.56 150 LEU B CA 1
ATOM 4835 C C . LEU B 1 150 ? -3.441 -11.57 0.25 1 98.56 150 LEU B C 1
ATOM 4837 O O . LEU B 1 150 ? -3.57 -11.781 -0.959 1 98.56 150 LEU B O 1
ATOM 4841 N N . GLN B 1 151 ? -2.342 -11.469 0.739 1 96.94 151 GLN B N 1
ATOM 4842 C CA . GLN B 1 151 ? -1.086 -11.609 0.008 1 96.94 151 GLN B CA 1
ATOM 4843 C C . GLN B 1 151 ? -0.945 -10.523 -1.054 1 96.94 151 GLN B C 1
ATOM 4845 O O . GLN B 1 151 ? -1.889 -10.25 -1.797 1 96.94 151 GLN B O 1
ATOM 4850 N N . TYR B 1 152 ? 0.136 -9.828 -1.333 1 98.06 152 TYR B N 1
ATOM 4851 C CA . TYR B 1 152 ? 0.517 -8.797 -2.295 1 98.06 152 TYR B CA 1
ATOM 4852 C C . TYR B 1 152 ? -0.059 -7.441 -1.901 1 98.06 152 TYR B C 1
ATOM 4854 O O . TYR B 1 152 ? 0.443 -6.398 -2.328 1 98.06 152 TYR B O 1
ATOM 4862 N N . HIS B 1 153 ? -1.273 -7.395 -1.225 1 97.81 153 HIS B N 1
ATOM 4863 C CA . HIS B 1 153 ? -1.831 -6.203 -0.596 1 97.81 153 HIS B CA 1
ATOM 4864 C C . HIS B 1 153 ? -1.721 -4.992 -1.517 1 97.81 153 HIS B C 1
ATOM 4866 O O . HIS B 1 153 ? -2.295 -4.98 -2.607 1 97.81 153 HIS B O 1
ATOM 4872 N N . PHE B 1 154 ? -0.839 -3.992 -1.205 1 98.31 154 PHE B N 1
ATOM 4873 C CA . PHE B 1 154 ? -0.782 -2.723 -1.921 1 98.31 154 PHE B CA 1
ATOM 4874 C C . PHE B 1 154 ? 0.021 -2.863 -3.209 1 98.31 154 PHE B C 1
ATOM 4876 O O . PHE B 1 154 ? 0.01 -1.965 -4.055 1 98.31 154 PHE B O 1
ATOM 4883 N N . GLN B 1 155 ? 0.671 -3.973 -3.391 1 98.19 155 GLN B N 1
ATOM 4884 C CA . GLN B 1 155 ? 1.398 -4.152 -4.645 1 98.19 155 GLN B CA 1
ATOM 4885 C C . GLN B 1 155 ? 0.438 -4.344 -5.812 1 98.19 155 GLN B C 1
ATOM 4887 O O . GLN B 1 155 ? 0.708 -3.887 -6.926 1 98.19 155 GLN B O 1
ATOM 4892 N N . VAL B 1 156 ? -0.755 -5.078 -5.457 1 98.69 156 VAL B N 1
ATOM 4893 C CA . VAL B 1 156 ? -1.571 -5.352 -6.637 1 98.69 156 VAL B CA 1
ATOM 4894 C C . VAL B 1 156 ? -3.051 -5.277 -6.27 1 98.69 156 VAL B C 1
ATOM 4896 O O . VAL B 1 156 ? -3.738 -4.316 -6.621 1 98.69 156 VAL B O 1
ATOM 4899 N N . PRO B 1 157 ? -3.629 -6.25 -5.418 1 98.81 157 PRO B N 1
ATOM 4900 C CA . PRO B 1 157 ? -5.09 -6.289 -5.316 1 98.81 157 PRO B CA 1
ATOM 4901 C C . PRO B 1 157 ? -5.664 -5.047 -4.645 1 98.81 157 PRO B C 1
ATOM 4903 O O . PRO B 1 157 ? -6.684 -4.512 -5.094 1 98.81 157 PRO B O 1
ATOM 4906 N N . TYR B 1 158 ? -5.062 -4.547 -3.494 1 98.75 158 TYR B N 1
ATOM 4907 C CA . TYR B 1 158 ? -5.547 -3.326 -2.857 1 98.75 158 TYR B CA 1
ATOM 4908 C C . TYR B 1 158 ? -5.457 -2.141 -3.811 1 98.75 158 TYR B C 1
ATOM 4910 O O . TYR B 1 158 ? -6.402 -1.358 -3.932 1 98.75 158 TYR B O 1
ATOM 4918 N N . LEU B 1 159 ? -4.27 -2.068 -4.461 1 98.62 159 LEU B N 1
ATOM 4919 C CA . LEU B 1 159 ? -4.035 -0.974 -5.395 1 98.62 159 LEU B CA 1
ATOM 4920 C C . LEU B 1 159 ? -5.098 -0.952 -6.484 1 98.62 159 LEU B C 1
ATOM 4922 O O . LEU B 1 159 ? -5.703 0.09 -6.75 1 98.62 159 LEU B O 1
ATOM 4926 N N . LEU B 1 160 ? -5.375 -2.1 -7.09 1 98.81 160 LEU B N 1
ATOM 4927 C CA . LEU B 1 160 ? -6.336 -2.193 -8.18 1 98.81 160 LEU B CA 1
ATOM 4928 C C . LEU B 1 160 ? -7.734 -1.815 -7.711 1 98.81 160 LEU B C 1
ATOM 4930 O O . LEU B 1 160 ? -8.43 -1.037 -8.375 1 98.81 160 LEU B O 1
ATOM 4934 N N . ALA B 1 161 ? -8.141 -2.322 -6.59 1 98.81 161 ALA B N 1
ATOM 4935 C CA . ALA B 1 161 ? -9.477 -2.027 -6.078 1 98.81 161 ALA B CA 1
ATOM 4936 C C . ALA B 1 161 ? -9.609 -0.552 -5.715 1 98.81 161 ALA B C 1
ATOM 4938 O O . ALA B 1 161 ? -10.633 0.075 -6 1 98.81 161 ALA B O 1
ATOM 4939 N N . LEU B 1 162 ? -8.57 0.027 -5.102 1 98.38 162 LEU B N 1
ATOM 4940 C CA . LEU B 1 162 ? -8.586 1.433 -4.715 1 98.38 162 LEU B CA 1
ATOM 4941 C C . LEU B 1 162 ? -8.625 2.336 -5.941 1 98.38 162 LEU B C 1
ATOM 4943 O O . LEU B 1 162 ? -9.039 3.494 -5.852 1 98.38 162 LEU B O 1
ATOM 4947 N N . GLN B 1 163 ? -8.266 1.764 -7.078 1 97.69 163 GLN B N 1
ATOM 4948 C CA . GLN B 1 163 ? -8.281 2.545 -8.312 1 97.69 163 GLN B CA 1
ATOM 4949 C C . GLN B 1 163 ? -9.523 2.223 -9.148 1 97.69 163 GLN B C 1
ATOM 4951 O O . GLN B 1 163 ? -9.602 2.6 -10.32 1 97.69 163 GLN B O 1
ATOM 4956 N N . GLY B 1 164 ? -10.438 1.448 -8.602 1 98.25 164 GLY B N 1
ATOM 4957 C CA . GLY B 1 164 ? -11.773 1.39 -9.164 1 98.25 164 GLY B CA 1
ATOM 4958 C C . GLY B 1 164 ? -12.07 0.074 -9.859 1 98.25 164 GLY B C 1
ATOM 4959 O O . GLY B 1 164 ? -13.172 -0.125 -10.375 1 98.25 164 GLY B O 1
ATOM 4960 N N . TYR B 1 165 ? -11.117 -0.882 -9.867 1 98.69 165 TYR B N 1
ATOM 4961 C CA . TYR B 1 165 ? -11.336 -2.178 -10.5 1 98.69 165 TYR B CA 1
ATOM 4962 C C . TYR B 1 165 ? -11.938 -3.172 -9.516 1 98.69 165 TYR B C 1
ATOM 4964 O O . TYR B 1 165 ? -11.57 -3.195 -8.344 1 98.69 165 TYR B O 1
ATOM 4972 N N . VAL B 1 166 ? -12.859 -3.961 -9.992 1 98.88 166 VAL B N 1
ATOM 4973 C CA . VAL B 1 166 ? -13.227 -5.156 -9.242 1 98.88 166 VAL B CA 1
ATOM 4974 C C . VAL B 1 166 ? -12.133 -6.215 -9.383 1 98.88 166 VAL B C 1
ATOM 4976 O O . VAL B 1 166 ? -11.648 -6.473 -10.484 1 98.88 166 VAL B O 1
ATOM 4979 N N . VAL B 1 167 ? -11.695 -6.801 -8.289 1 98.94 167 VAL B N 1
ATOM 4980 C CA . VAL B 1 167 ? -10.633 -7.797 -8.344 1 98.94 167 VAL B CA 1
ATOM 4981 C C . VAL B 1 167 ? -11.188 -9.172 -7.988 1 98.94 167 VAL B C 1
ATOM 4983 O O . VAL B 1 167 ? -11.773 -9.352 -6.914 1 98.94 167 VAL B O 1
ATOM 4986 N N . VAL B 1 168 ? -11.086 -10.094 -8.828 1 99 168 VAL B N 1
ATOM 4987 C CA . VAL B 1 168 ? -11.414 -11.492 -8.578 1 99 168 VAL B CA 1
ATOM 4988 C C . VAL B 1 168 ? -10.133 -12.312 -8.469 1 99 168 VAL B C 1
ATOM 4990 O O . VAL B 1 168 ? -9.352 -12.391 -9.422 1 99 168 VAL B O 1
ATOM 4993 N N . ALA B 1 169 ? -9.93 -12.922 -7.328 1 99 169 ALA B N 1
ATOM 4994 C CA . ALA B 1 169 ? -8.664 -13.602 -7.082 1 99 169 ALA B CA 1
ATOM 4995 C C . ALA B 1 169 ? -8.891 -15.031 -6.594 1 99 169 ALA B C 1
ATOM 4997 O O . ALA B 1 169 ? -9.203 -15.25 -5.418 1 99 169 ALA B O 1
ATOM 4998 N N . PRO B 1 170 ? -8.719 -15.984 -7.426 1 98.94 170 PRO B N 1
ATOM 4999 C CA . PRO B 1 170 ? -8.812 -17.375 -6.988 1 98.94 170 PRO B CA 1
ATOM 5000 C C . PRO B 1 170 ? -7.684 -17.781 -6.047 1 98.94 170 PRO B C 1
ATOM 5002 O O . PRO B 1 170 ? -6.547 -17.344 -6.215 1 98.94 170 PRO B O 1
ATOM 5005 N N . ASP B 1 171 ? -8.023 -18.641 -5.078 1 98.94 171 ASP B N 1
ATOM 5006 C CA . ASP B 1 171 ? -6.984 -19.25 -4.246 1 98.94 171 ASP B CA 1
ATOM 5007 C C . ASP B 1 171 ? -6.273 -20.375 -4.984 1 98.94 171 ASP B C 1
ATOM 5009 O O . ASP B 1 171 ? -5.152 -20.75 -4.633 1 98.94 171 ASP B O 1
ATOM 5013 N N . TYR B 1 172 ? -6.926 -20.953 -6.004 1 98.88 172 TYR B N 1
ATOM 5014 C CA . TYR B 1 172 ? -6.527 -22.156 -6.738 1 98.88 172 TYR B CA 1
ATOM 5015 C C . TYR B 1 172 ? -7.031 -23.406 -6.047 1 98.88 172 TYR B C 1
ATOM 5017 O O . TYR B 1 172 ? -7.227 -23.422 -4.828 1 98.88 172 TYR B O 1
ATOM 5025 N N . ALA B 1 173 ? -7.238 -24.453 -6.832 1 98.75 173 ALA B N 1
ATOM 5026 C CA . ALA B 1 173 ? -7.629 -25.734 -6.281 1 98.75 173 ALA B CA 1
ATOM 5027 C C . ALA B 1 173 ? -6.559 -26.281 -5.332 1 98.75 173 ALA B C 1
ATOM 5029 O O . ALA B 1 173 ? -5.367 -26.234 -5.641 1 98.75 173 ALA B O 1
ATOM 5030 N N . GLY B 1 174 ? -7.031 -26.719 -4.227 1 98.56 174 GLY B N 1
ATOM 5031 C CA . GLY B 1 174 ? -6.133 -27.297 -3.242 1 98.56 174 GLY B CA 1
ATOM 5032 C C . GLY B 1 174 ? -5.668 -26.312 -2.195 1 98.56 174 GLY B C 1
ATOM 5033 O O . GLY B 1 174 ? -5.102 -26.688 -1.172 1 98.56 174 GLY B O 1
ATOM 5034 N N . LEU B 1 175 ? -5.812 -25.016 -2.4 1 98.75 175 LEU B N 1
ATOM 5035 C CA . LEU B 1 175 ? -5.57 -23.969 -1.424 1 98.75 175 LEU B CA 1
ATOM 5036 C C . LEU B 1 175 ? -6.887 -23.422 -0.875 1 98.75 175 LEU B C 1
ATOM 5038 O O . LEU B 1 175 ? -7.707 -22.891 -1.628 1 98.75 175 LEU B O 1
ATOM 5042 N N . GLY B 1 176 ? -7.066 -23.484 0.404 1 98.38 176 GLY B N 1
ATOM 5043 C CA . GLY B 1 176 ? -8.352 -23.203 1.016 1 98.38 176 GLY B CA 1
ATOM 5044 C C . GLY B 1 176 ? -9.242 -24.422 1.119 1 98.38 176 GLY B C 1
ATOM 5045 O O . GLY B 1 176 ? -9.383 -25.016 2.197 1 98.38 176 GLY B O 1
ATOM 5046 N N . VAL B 1 177 ? -9.641 -24.906 -0.026 1 98.38 177 VAL B N 1
ATOM 5047 C CA . VAL B 1 177 ? -10.477 -26.109 -0.095 1 98.38 177 VAL B CA 1
ATOM 5048 C C . VAL B 1 177 ? -9.594 -27.344 -0.265 1 98.38 177 VAL B C 1
ATOM 5050 O O . VAL B 1 177 ? -9.094 -27.609 -1.36 1 98.38 177 VAL B O 1
ATOM 5053 N N . GLY B 1 178 ? -9.516 -28.141 0.813 1 96.94 178 GLY B N 1
ATOM 5054 C CA . GLY B 1 178 ? -8.523 -29.203 0.802 1 96.94 178 GLY B CA 1
ATOM 5055 C C . GLY B 1 178 ? -9.133 -30.578 0.785 1 96.94 178 GLY B C 1
ATOM 5056 O O . GLY B 1 178 ? -8.422 -31.578 0.631 1 96.94 178 GLY B O 1
ATOM 5057 N N . LYS B 1 179 ? -10.453 -30.578 0.937 1 96.12 179 LYS B N 1
ATOM 5058 C CA . LYS B 1 179 ? -11.109 -31.891 1.007 1 96.12 179 LYS B CA 1
ATOM 5059 C C . LYS B 1 179 ? -12.461 -31.859 0.307 1 96.12 179 LYS B C 1
ATOM 5061 O O . LYS B 1 179 ? -13.18 -30.844 0.37 1 96.12 179 LYS B O 1
ATOM 5066 N N . LEU B 1 180 ? -12.758 -32.969 -0.241 1 95.25 180 LEU B N 1
ATOM 5067 C CA . LEU B 1 180 ? -14.102 -33.219 -0.762 1 95.25 180 LEU B CA 1
ATOM 5068 C C . LEU B 1 180 ? -15.047 -33.656 0.351 1 95.25 180 LEU B C 1
ATOM 5070 O O . LEU B 1 180 ? -14.594 -34.031 1.443 1 95.25 180 LEU B O 1
ATOM 5074 N N . PRO B 1 181 ? -16.328 -33.625 0.022 1 91.94 181 PRO B N 1
ATOM 5075 C CA . PRO B 1 181 ? -17.297 -34.031 1.05 1 91.94 181 PRO B CA 1
ATOM 5076 C C . PRO B 1 181 ? -17.078 -35.469 1.514 1 91.94 181 PRO B C 1
ATOM 5078 O O . PRO B 1 181 ? -17.344 -35.781 2.676 1 91.94 181 PRO B O 1
ATOM 5081 N N . ASN B 1 182 ? -16.578 -36.312 0.695 1 91.88 182 ASN B N 1
ATOM 5082 C CA . ASN B 1 182 ? -16.375 -37.719 1.027 1 91.88 182 ASN B CA 1
ATOM 5083 C C . ASN B 1 182 ? -15.078 -37.938 1.801 1 91.88 182 ASN B C 1
ATOM 5085 O O . ASN B 1 182 ? -14.727 -39.062 2.139 1 91.88 182 ASN B O 1
ATOM 5089 N N . GLY B 1 183 ? -14.312 -36.875 1.893 1 92.88 183 GLY B N 1
ATOM 5090 C CA . GLY B 1 183 ? -13.102 -36.969 2.693 1 92.88 183 GLY B CA 1
ATOM 5091 C C . GLY B 1 183 ? -11.836 -37.031 1.856 1 92.88 183 GLY B C 1
ATOM 5092 O O . GLY B 1 183 ? -10.734 -36.844 2.377 1 92.88 183 GLY B O 1
ATOM 5093 N N . ASP B 1 184 ? -12 -37.25 0.563 1 94.31 184 ASP B N 1
ATOM 5094 C CA . ASP B 1 184 ? -10.836 -37.281 -0.31 1 94.31 184 ASP B CA 1
ATOM 5095 C C . ASP B 1 184 ? -10.125 -35.938 -0.345 1 94.31 184 ASP B C 1
ATOM 5097 O O . ASP B 1 184 ? -10.773 -34.875 -0.357 1 94.31 184 ASP B O 1
ATOM 5101 N N . GLY B 1 185 ? -8.82 -36 -0.415 1 95.69 185 GLY B N 1
ATOM 5102 C CA . GLY B 1 185 ? -8.039 -34.781 -0.444 1 95.69 185 GLY B CA 1
ATOM 5103 C C . GLY B 1 185 ? -8.008 -34.125 -1.809 1 95.69 185 GLY B C 1
ATOM 5104 O O . GLY B 1 185 ? -8.125 -34.812 -2.834 1 95.69 185 GLY B O 1
ATOM 5105 N N . ILE B 1 186 ? -7.941 -32.844 -1.79 1 97.06 186 ILE B N 1
ATOM 5106 C CA . ILE B 1 186 ? -7.668 -32.062 -2.986 1 97.06 186 ILE B CA 1
ATOM 5107 C C . ILE B 1 186 ? -6.262 -31.484 -2.902 1 97.06 186 ILE B C 1
ATOM 5109 O O . ILE B 1 186 ? -6 -30.594 -2.086 1 97.06 186 ILE B O 1
ATOM 5113 N N . GLY B 1 187 ? -5.367 -31.984 -3.656 1 97.5 187 GLY B N 1
ATOM 5114 C CA . GLY B 1 187 ? -4.012 -31.469 -3.689 1 97.5 187 GLY B CA 1
ATOM 5115 C C . GLY B 1 187 ? -3.871 -30.234 -4.562 1 97.5 187 GLY B C 1
ATOM 5116 O O . GLY B 1 187 ? -4.656 -30.031 -5.488 1 97.5 187 GLY B O 1
ATOM 5117 N N . HIS B 1 188 ? -2.914 -29.406 -4.262 1 98.69 188 HIS B N 1
ATOM 5118 C CA . HIS B 1 188 ? -2.562 -28.266 -5.102 1 98.69 188 HIS B CA 1
ATOM 5119 C C . HIS B 1 188 ? -1.472 -28.641 -6.102 1 98.69 188 HIS B C 1
ATOM 5121 O O . HIS B 1 188 ? -0.337 -28.922 -5.711 1 98.69 188 HIS B O 1
ATOM 5127 N N . PRO B 1 189 ? -1.806 -28.688 -7.305 1 98.62 189 PRO B N 1
ATOM 5128 C CA . PRO B 1 189 ? -0.792 -29.062 -8.297 1 98.62 189 PRO B CA 1
ATOM 5129 C C . PRO B 1 189 ? 0.156 -27.906 -8.633 1 98.62 189 PRO B C 1
ATOM 5131 O O . PRO B 1 189 ? 0.197 -27.453 -9.781 1 98.62 189 PRO B O 1
ATOM 5134 N N . TRP B 1 190 ? 0.931 -27.5 -7.641 1 98.25 190 TRP B N 1
ATOM 5135 C CA . TRP B 1 190 ? 1.884 -26.406 -7.812 1 98.25 190 TRP B CA 1
ATOM 5136 C C . TRP B 1 190 ? 2.697 -26.594 -9.086 1 98.25 190 TRP B C 1
ATOM 5138 O O . TRP B 1 190 ? 3.15 -27.703 -9.391 1 98.25 190 TRP B O 1
ATOM 5148 N N . ALA B 1 191 ? 2.844 -25.578 -9.93 1 97.69 191 ALA B N 1
ATOM 5149 C CA . ALA B 1 191 ? 3.613 -25.516 -11.172 1 97.69 191 ALA B CA 1
ATOM 5150 C C . ALA B 1 191 ? 2.791 -26.031 -12.352 1 97.69 191 ALA B C 1
ATOM 5152 O O . ALA B 1 191 ? 3.264 -26.016 -13.492 1 97.69 191 ALA B O 1
ATOM 5153 N N . ALA B 1 192 ? 1.526 -26.484 -12.109 1 98.56 192 ALA B N 1
ATOM 5154 C CA . ALA B 1 192 ? 0.664 -26.891 -13.219 1 98.56 192 ALA B CA 1
ATOM 5155 C C . ALA B 1 192 ? -0.12 -25.688 -13.758 1 98.56 192 ALA B C 1
ATOM 5157 O O . ALA B 1 192 ? -1.317 -25.562 -13.492 1 98.56 192 ALA B O 1
ATOM 5158 N N . ALA B 1 193 ? 0.489 -24.953 -14.602 1 98.62 193 ALA B N 1
ATOM 5159 C CA . ALA B 1 193 ? -0.034 -23.672 -15.078 1 98.62 193 ALA B CA 1
ATOM 5160 C C . ALA B 1 193 ? -1.401 -23.844 -15.727 1 98.62 193 ALA B C 1
ATOM 5162 O O . ALA B 1 193 ? -2.322 -23.062 -15.477 1 98.62 193 ALA B O 1
ATOM 5163 N N . PRO B 1 194 ? -1.673 -24.922 -16.516 1 98.62 194 PRO B N 1
ATOM 5164 C CA . PRO B 1 194 ? -2.992 -25.062 -17.141 1 98.62 194 PRO B CA 1
ATOM 5165 C C . PRO B 1 194 ? -4.102 -25.297 -16.125 1 98.62 194 PRO B C 1
ATOM 5167 O O . PRO B 1 194 ? -5.23 -24.844 -16.312 1 98.62 194 PRO B O 1
ATOM 5170 N N . ALA B 1 195 ? -3.787 -26.047 -15.07 1 98.81 195 ALA B N 1
ATOM 5171 C CA . ALA B 1 195 ? -4.773 -26.219 -14.016 1 98.81 195 ALA B CA 1
ATOM 5172 C C . ALA B 1 195 ? -5.113 -24.891 -13.352 1 98.81 195 ALA B C 1
ATOM 5174 O O . ALA B 1 195 ? -6.281 -24.594 -13.094 1 98.81 195 ALA B O 1
ATOM 5175 N N . HIS B 1 196 ? -4.102 -24.109 -13.078 1 98.88 196 HIS B N 1
ATOM 5176 C CA . HIS B 1 196 ? -4.309 -22.781 -12.484 1 98.88 196 HIS B CA 1
ATOM 5177 C C . HIS B 1 196 ? -5.066 -21.859 -13.43 1 98.88 196 HIS B C 1
ATOM 5179 O O . HIS B 1 196 ? -5.852 -21.016 -12.992 1 98.88 196 HIS B O 1
ATOM 5185 N N . ALA B 1 197 ? -4.762 -22 -14.703 1 98.94 197 ALA B N 1
ATOM 5186 C CA . ALA B 1 197 ? -5.504 -21.25 -15.711 1 98.94 197 ALA B CA 1
ATOM 5187 C C . ALA B 1 197 ? -7 -21.531 -15.617 1 98.94 197 ALA B C 1
ATOM 5189 O O . ALA B 1 197 ? -7.824 -20.625 -15.734 1 98.94 197 ALA B O 1
ATOM 5190 N N . ASN B 1 198 ? -7.344 -22.828 -15.43 1 98.88 198 ASN B N 1
ATOM 5191 C CA . ASN B 1 198 ? -8.742 -23.188 -15.234 1 98.88 198 ASN B CA 1
ATOM 5192 C C . ASN B 1 198 ? -9.336 -22.5 -14.008 1 98.88 198 ASN B C 1
ATOM 5194 O O . ASN B 1 198 ? -10.477 -22.047 -14.039 1 98.88 198 ASN B O 1
ATOM 5198 N N . ASP B 1 199 ? -8.555 -22.469 -12.938 1 98.94 199 ASP B N 1
ATOM 5199 C CA . ASP B 1 199 ? -9.016 -21.797 -11.727 1 98.94 199 ASP B CA 1
ATOM 5200 C C . ASP B 1 199 ? -9.328 -20.328 -11.984 1 98.94 199 ASP B C 1
ATOM 5202 O O . ASP B 1 199 ? -10.352 -19.812 -11.523 1 98.94 199 ASP B O 1
ATOM 5206 N N . VAL B 1 200 ? -8.453 -19.641 -12.719 1 98.94 200 VAL B N 1
ATOM 5207 C CA . VAL B 1 200 ? -8.633 -18.234 -13.047 1 98.94 200 VAL B CA 1
ATOM 5208 C C . VAL B 1 200 ? -9.891 -18.062 -13.906 1 98.94 200 VAL B C 1
ATOM 5210 O O . VAL B 1 200 ? -10.75 -17.234 -13.594 1 98.94 200 VAL B O 1
ATOM 5213 N N . ALA B 1 201 ? -10.055 -18.859 -14.93 1 98.94 201 ALA B N 1
ATOM 5214 C CA . ALA B 1 201 ? -11.172 -18.75 -15.859 1 98.94 201 ALA B CA 1
ATOM 5215 C C . ALA B 1 201 ? -12.5 -18.969 -15.141 1 98.94 201 ALA B C 1
ATOM 5217 O O . ALA B 1 201 ? -13.43 -18.172 -15.289 1 98.94 201 ALA B O 1
ATOM 5218 N N . ASN B 1 202 ? -12.531 -19.984 -14.414 1 98.94 202 ASN B N 1
ATOM 5219 C CA . ASN B 1 202 ? -13.797 -20.344 -13.789 1 98.94 202 ASN B CA 1
ATOM 5220 C C . ASN B 1 202 ? -14.141 -19.422 -12.633 1 98.94 202 ASN B C 1
ATOM 5222 O O . ASN B 1 202 ? -15.312 -19.219 -12.305 1 98.94 202 ASN B O 1
ATOM 5226 N N . ALA B 1 203 ? -13.148 -18.812 -12.008 1 98.94 203 ALA B N 1
ATOM 5227 C CA . ALA B 1 203 ? -13.422 -17.781 -11.008 1 98.94 203 ALA B CA 1
ATOM 5228 C C . ALA B 1 203 ? -14.117 -16.578 -11.641 1 98.94 203 ALA B C 1
ATOM 5230 O O . ALA B 1 203 ? -15.031 -15.992 -11.047 1 98.94 203 ALA B O 1
ATOM 5231 N N . ILE B 1 204 ? -13.664 -16.125 -12.812 1 98.94 204 ILE B N 1
ATOM 5232 C CA . ILE B 1 204 ? -14.289 -15.023 -13.531 1 98.94 204 ILE B CA 1
ATOM 5233 C C . ILE B 1 204 ? -15.75 -15.359 -13.82 1 98.94 204 ILE B C 1
ATOM 5235 O O . ILE B 1 204 ? -16.641 -14.562 -13.523 1 98.94 204 ILE B O 1
ATOM 5239 N N . VAL B 1 205 ? -15.961 -16.547 -14.336 1 98.81 205 VAL B N 1
ATOM 5240 C CA . VAL B 1 205 ? -17.297 -17 -14.711 1 98.81 205 VAL B CA 1
ATOM 5241 C C . VAL B 1 205 ? -18.188 -17.062 -13.469 1 98.81 205 VAL B C 1
ATOM 5243 O O . VAL B 1 205 ? -19.312 -16.562 -13.477 1 98.81 205 VAL B O 1
ATOM 5246 N N . ALA B 1 206 ? -17.672 -17.609 -12.414 1 98.88 206 ALA B N 1
ATOM 5247 C CA . ALA B 1 206 ? -18.422 -17.766 -11.172 1 98.88 206 ALA B CA 1
ATOM 5248 C C . ALA B 1 206 ? -18.766 -16.391 -10.578 1 98.88 206 ALA B C 1
ATOM 5250 O O . ALA B 1 206 ? -19.875 -16.188 -10.086 1 98.88 206 ALA B O 1
ATOM 5251 N N . ALA B 1 207 ? -17.828 -15.492 -10.57 1 98.88 207 ALA B N 1
ATOM 5252 C CA . ALA B 1 207 ? -18.062 -14.148 -10.039 1 98.88 207 ALA B CA 1
ATOM 5253 C C . ALA B 1 207 ? -19.188 -13.453 -10.797 1 98.88 207 ALA B C 1
ATOM 5255 O O . ALA B 1 207 ? -20.062 -12.82 -10.195 1 98.88 207 ALA B O 1
ATOM 5256 N N . ARG B 1 208 ? -19.172 -13.57 -12.109 1 98.62 208 ARG B N 1
ATOM 5257 C CA . ARG B 1 208 ? -20.203 -12.969 -12.945 1 98.62 208 ARG B CA 1
ATOM 5258 C C . ARG B 1 208 ? -21.562 -13.594 -12.664 1 98.62 208 ARG B C 1
ATOM 5260 O O . ARG B 1 208 ? -22.578 -12.898 -12.641 1 98.62 208 ARG B O 1
ATOM 5267 N N . LYS B 1 209 ? -21.578 -14.875 -12.422 1 98.19 209 LYS B N 1
ATOM 5268 C CA . LYS B 1 209 ? -22.812 -15.562 -12.086 1 98.19 209 LYS B CA 1
ATOM 5269 C C . LYS B 1 209 ? -23.312 -15.156 -10.695 1 98.19 209 LYS B C 1
ATOM 5271 O O . LYS B 1 209 ? -24.516 -15.031 -10.469 1 98.19 209 LYS B O 1
ATOM 5276 N N . ALA B 1 210 ? -22.406 -14.992 -9.852 1 98.5 210 ALA B N 1
ATOM 5277 C CA . ALA B 1 210 ? -22.75 -14.672 -8.469 1 98.5 210 ALA B CA 1
ATOM 5278 C C . ALA B 1 210 ? -23.281 -13.242 -8.352 1 98.5 210 ALA B C 1
ATOM 5280 O O . ALA B 1 210 ? -24.125 -12.961 -7.504 1 98.5 210 ALA B O 1
ATOM 5281 N N . PHE B 1 211 ? -22.719 -12.352 -9.148 1 98.25 211 PHE B N 1
ATOM 5282 C CA . PHE B 1 211 ? -23.078 -10.938 -9.047 1 98.25 211 PHE B CA 1
ATOM 5283 C C . PHE B 1 211 ? -23.438 -10.367 -10.414 1 98.25 211 PHE B C 1
ATOM 5285 O O . PHE B 1 211 ? -22.859 -9.375 -10.852 1 98.25 211 PHE B O 1
ATOM 5292 N N . PRO B 1 212 ? -24.469 -10.859 -11.031 1 96.56 212 PRO B N 1
ATOM 5293 C CA . PRO B 1 212 ? -24.812 -10.422 -12.383 1 96.56 212 PRO B CA 1
ATOM 5294 C C . PRO B 1 212 ? -25.266 -8.961 -12.422 1 96.56 212 PRO B C 1
ATOM 5296 O O . PRO B 1 212 ? -25.234 -8.336 -13.484 1 96.56 212 PRO B O 1
ATOM 5299 N N . GLU B 1 213 ? -25.703 -8.438 -11.266 1 94.62 213 GLU B N 1
ATOM 5300 C CA . GLU B 1 213 ? -26.156 -7.055 -11.203 1 94.62 213 GLU B CA 1
ATOM 5301 C C . GLU B 1 213 ? -25 -6.078 -11.344 1 94.62 213 GLU B C 1
ATOM 5303 O O . GLU B 1 213 ? -25.188 -4.922 -11.727 1 94.62 213 GLU B O 1
ATOM 5308 N N . TYR B 1 214 ? -23.766 -6.566 -11.117 1 95.75 214 TYR B N 1
ATOM 5309 C CA . TYR B 1 214 ? -22.609 -5.672 -11.141 1 95.75 214 TYR B CA 1
ATOM 5310 C C . TYR B 1 214 ? -21.641 -6.07 -12.242 1 95.75 214 TYR B C 1
ATOM 5312 O O . TYR B 1 214 ? -20.922 -5.223 -12.781 1 95.75 214 TYR B O 1
ATOM 5320 N N . LEU B 1 215 ? -21.547 -7.359 -12.453 1 97.56 215 LEU B N 1
ATOM 5321 C CA . LEU B 1 215 ? -20.578 -7.902 -13.391 1 97.56 215 LEU B CA 1
ATOM 5322 C C . LEU B 1 215 ? -21.281 -8.555 -14.578 1 97.56 215 LEU B C 1
ATOM 5324 O O . LEU B 1 215 ? -21.781 -9.68 -14.469 1 97.56 215 LEU B O 1
ATOM 5328 N N . SER B 1 216 ? -21.188 -7.898 -15.672 1 94.12 216 SER B N 1
ATOM 5329 C CA . SER B 1 216 ? -21.844 -8.414 -16.859 1 94.12 216 SER B CA 1
ATOM 5330 C C . SER B 1 216 ? -21.094 -9.617 -17.438 1 94.12 216 SER B C 1
ATOM 5332 O O . SER B 1 216 ? -19.859 -9.711 -17.281 1 94.12 216 SER B O 1
ATOM 5334 N N . LEU B 1 217 ? -21.766 -10.438 -18.156 1 93.62 217 LEU B N 1
ATOM 5335 C CA . LEU B 1 217 ? -21.203 -11.648 -18.719 1 93.62 217 LEU B CA 1
ATOM 5336 C C . LEU B 1 217 ? -20.172 -11.32 -19.797 1 93.62 217 LEU B C 1
ATOM 5338 O O . LEU B 1 217 ? -19.266 -12.117 -20.062 1 93.62 217 LEU B O 1
ATOM 5342 N N . ASP B 1 218 ? -20.312 -10.156 -20.375 1 93.62 218 ASP B N 1
ATOM 5343 C CA . ASP B 1 218 ? -19.375 -9.75 -21.422 1 93.62 218 ASP B CA 1
ATOM 5344 C C . ASP B 1 218 ? -18.594 -8.508 -21.016 1 93.62 218 ASP B C 1
ATOM 5346 O O . ASP B 1 218 ? -18.062 -7.785 -21.859 1 93.62 218 ASP B O 1
ATOM 5350 N N . GLY B 1 219 ? -18.594 -8.211 -19.703 1 95.25 219 GLY B N 1
ATOM 5351 C CA . GLY B 1 219 ? -17.844 -7.059 -19.203 1 95.25 219 GLY B CA 1
ATOM 5352 C C . GLY B 1 219 ? -16.359 -7.156 -19.453 1 95.25 219 GLY B C 1
ATOM 5353 O O . GLY B 1 219 ? -15.797 -8.25 -19.484 1 95.25 219 GLY B O 1
ATOM 5354 N N . PRO B 1 220 ? -15.734 -6.043 -19.625 1 96.19 220 PRO B N 1
ATOM 5355 C CA . PRO B 1 220 ? -14.297 -6.066 -19.906 1 96.19 220 PRO B CA 1
ATOM 5356 C C . PRO B 1 220 ? -13.477 -6.547 -18.719 1 96.19 220 PRO B C 1
ATOM 5358 O O . PRO B 1 220 ? -13.789 -6.223 -17.562 1 96.19 220 PRO B O 1
ATOM 5361 N N . PHE B 1 221 ? -12.461 -7.355 -19 1 97.81 221 PHE B N 1
ATOM 5362 C CA . PHE B 1 221 ? -11.586 -7.789 -17.922 1 97.81 221 PHE B CA 1
ATOM 5363 C C . PHE B 1 221 ? -10.172 -8.023 -18.438 1 97.81 221 PHE B C 1
ATOM 5365 O O . PHE B 1 221 ? -9.969 -8.25 -19.625 1 97.81 221 PHE B O 1
ATOM 5372 N N . VAL B 1 222 ? -9.203 -7.863 -17.594 1 98.19 222 VAL B N 1
ATOM 5373 C CA . VAL B 1 222 ? -7.809 -8.234 -17.781 1 98.19 222 VAL B CA 1
ATOM 5374 C C . VAL B 1 222 ? -7.414 -9.305 -16.766 1 98.19 222 VAL B C 1
ATOM 5376 O O . VAL B 1 222 ? -7.941 -9.336 -15.656 1 98.19 222 VAL B O 1
ATOM 5379 N N . ALA B 1 223 ? -6.562 -10.242 -17.172 1 98.88 223 ALA B N 1
ATOM 5380 C CA . ALA B 1 223 ? -5.965 -11.203 -16.25 1 98.88 223 ALA B CA 1
ATOM 5381 C C . ALA B 1 223 ? -4.516 -10.828 -15.93 1 98.88 223 ALA B C 1
ATOM 5383 O O . ALA B 1 223 ? -3.736 -10.523 -16.844 1 98.88 223 ALA B O 1
ATOM 5384 N N . MET B 1 224 ? -4.23 -10.805 -14.672 1 98.94 224 MET B N 1
ATOM 5385 C CA . MET B 1 224 ? -2.887 -10.461 -14.227 1 98.94 224 MET B CA 1
ATOM 5386 C C . MET B 1 224 ? -2.338 -11.516 -13.273 1 98.94 224 MET B C 1
ATOM 5388 O O . MET B 1 224 ? -3.094 -12.141 -12.523 1 98.94 224 MET B O 1
ATOM 5392 N N . GLY B 1 225 ? -1.05 -11.711 -13.281 1 98.94 225 GLY B N 1
ATOM 5393 C CA . GLY B 1 225 ? -0.465 -12.648 -12.328 1 98.94 225 GLY B CA 1
ATOM 5394 C C . GLY B 1 225 ? 1.029 -12.461 -12.148 1 98.94 225 GLY B C 1
ATOM 5395 O O . GLY B 1 225 ? 1.685 -11.828 -12.984 1 98.94 225 GLY B O 1
ATOM 5396 N N . HIS B 1 226 ? 1.544 -12.953 -11.062 1 98.88 226 HIS B N 1
ATOM 5397 C CA . HIS B 1 226 ? 2.965 -12.898 -10.742 1 98.88 226 HIS B CA 1
ATOM 5398 C C . HIS B 1 226 ? 3.504 -14.289 -10.398 1 98.88 226 HIS B C 1
ATOM 5400 O O . HIS B 1 226 ? 2.84 -15.062 -9.711 1 98.88 226 HIS B O 1
ATOM 5406 N N . SER B 1 227 ? 4.738 -14.602 -10.898 1 98.5 227 SER B N 1
ATOM 5407 C CA . SER B 1 227 ? 5.387 -15.867 -10.555 1 98.5 227 SER B CA 1
ATOM 5408 C C . SER B 1 227 ? 4.512 -17.062 -10.922 1 98.5 227 SER B C 1
ATOM 5410 O O . SER B 1 227 ? 4.129 -17.203 -12.086 1 98.5 227 SER B O 1
ATOM 5412 N N . GLN B 1 228 ? 4.086 -17.906 -9.969 1 98.56 228 GLN B N 1
ATOM 5413 C CA . GLN B 1 228 ? 3.133 -18.969 -10.25 1 98.56 228 GLN B CA 1
ATOM 5414 C C . GLN B 1 228 ? 1.893 -18.438 -10.953 1 98.56 228 GLN B C 1
ATOM 5416 O O . GLN B 1 228 ? 1.398 -19.031 -11.914 1 98.56 228 GLN B O 1
ATOM 5421 N N . GLY B 1 229 ? 1.429 -17.297 -10.516 1 98.88 229 GLY B N 1
ATOM 5422 C CA . GLY B 1 229 ? 0.26 -16.672 -11.109 1 98.88 229 GLY B CA 1
ATOM 5423 C C . GLY B 1 229 ? 0.51 -16.156 -12.516 1 98.88 229 GLY B C 1
ATOM 5424 O O . GLY B 1 229 ? -0.396 -16.156 -13.352 1 98.88 229 GLY B O 1
ATOM 5425 N N . ALA B 1 230 ? 1.734 -15.719 -12.75 1 98.88 230 ALA B N 1
ATOM 5426 C CA . ALA B 1 230 ? 2.068 -15.258 -14.102 1 98.88 230 ALA B CA 1
ATOM 5427 C C . ALA B 1 230 ? 2.035 -16.406 -15.094 1 98.88 230 ALA B C 1
ATOM 5429 O O . ALA B 1 230 ? 1.559 -16.25 -16.219 1 98.88 230 ALA B O 1
ATOM 5430 N N . ALA B 1 231 ? 2.574 -17.562 -14.695 1 98.75 231 ALA B N 1
ATOM 5431 C CA . ALA B 1 231 ? 2.467 -18.734 -15.547 1 98.75 231 ALA B CA 1
ATOM 5432 C C . ALA B 1 231 ? 1.008 -19.141 -15.758 1 98.75 231 ALA B C 1
ATOM 5434 O O . ALA B 1 231 ? 0.617 -19.516 -16.859 1 98.75 231 ALA B O 1
ATOM 5435 N N . ALA B 1 232 ? 0.242 -19.016 -14.727 1 98.81 232 ALA B N 1
ATOM 5436 C CA . ALA B 1 232 ? -1.187 -19.297 -14.805 1 98.81 232 ALA B CA 1
ATOM 5437 C C . ALA B 1 232 ? -1.88 -18.391 -15.812 1 98.81 232 ALA B C 1
ATOM 5439 O O . ALA B 1 232 ? -2.658 -18.859 -16.641 1 98.81 232 ALA B O 1
ATOM 5440 N N . VAL B 1 233 ? -1.561 -17.141 -15.773 1 98.81 233 VAL B N 1
ATOM 5441 C CA . VAL B 1 233 ? -2.215 -16.156 -16.625 1 98.81 233 VAL B CA 1
ATOM 5442 C C . VAL B 1 233 ? -1.763 -16.344 -18.078 1 98.81 233 VAL B C 1
ATOM 5444 O O . VAL B 1 233 ? -2.553 -16.156 -19 1 98.81 233 VAL B O 1
ATOM 5447 N N . TRP B 1 234 ? -0.493 -16.656 -18.25 1 98.69 234 TRP B N 1
ATOM 5448 C CA . TRP B 1 234 ? -0.019 -16.984 -19.594 1 98.69 234 TRP B CA 1
ATOM 5449 C C . TRP B 1 234 ? -0.75 -18.203 -20.141 1 98.69 234 TRP B C 1
ATOM 5451 O O . TRP B 1 234 ? -1.256 -18.172 -21.266 1 98.69 234 TRP B O 1
ATOM 5461 N N . SER B 1 235 ? -0.865 -19.219 -19.391 1 98.69 235 SER B N 1
ATOM 5462 C CA . SER B 1 235 ? -1.613 -20.406 -19.781 1 98.69 235 SER B CA 1
ATOM 5463 C C . SER B 1 235 ? -3.088 -20.078 -20 1 98.69 235 SER B C 1
ATOM 5465 O O . SER B 1 235 ? -3.74 -20.688 -20.859 1 98.69 235 SER B O 1
ATOM 5467 N N . PHE B 1 236 ? -3.613 -19.172 -19.172 1 98.81 236 PHE B N 1
ATOM 5468 C CA . PHE B 1 236 ? -4.98 -18.688 -19.344 1 98.81 236 PHE B CA 1
ATOM 5469 C C . PHE B 1 236 ? -5.168 -18.078 -20.734 1 98.81 236 PHE B C 1
ATOM 5471 O O . PHE B 1 236 ? -6.156 -18.375 -21.422 1 98.81 236 PHE B O 1
ATOM 5478 N N . ALA B 1 237 ? -4.246 -17.234 -21.141 1 98.19 237 ALA B N 1
ATOM 5479 C CA . ALA B 1 237 ? -4.297 -16.641 -22.469 1 98.19 237 ALA B CA 1
ATOM 5480 C C . ALA B 1 237 ? -4.266 -17.719 -23.547 1 98.19 237 ALA B C 1
ATOM 5482 O O . ALA B 1 237 ? -4.945 -17.609 -24.578 1 98.19 237 ALA B O 1
ATOM 5483 N N . GLU B 1 238 ? -3.516 -18.781 -23.344 1 97.5 238 GLU B N 1
ATOM 5484 C CA . GLU B 1 238 ? -3.469 -19.922 -24.266 1 97.5 238 GLU B CA 1
ATOM 5485 C C . GLU B 1 238 ? -4.801 -20.656 -24.297 1 97.5 238 GLU B C 1
ATOM 5487 O O . GLU B 1 238 ? -5.289 -21.031 -25.375 1 97.5 238 GLU B O 1
ATOM 5492 N N . ARG B 1 239 ? -5.367 -20.812 -23.188 1 98.12 239 ARG B N 1
ATOM 5493 C CA . ARG B 1 239 ? -6.641 -21.5 -23.031 1 98.12 239 ARG B CA 1
ATOM 5494 C C . ARG B 1 239 ? -7.75 -20.781 -23.797 1 98.12 239 ARG B C 1
ATOM 5496 O O . ARG B 1 239 ? -8.648 -21.438 -24.328 1 98.12 239 ARG B O 1
ATOM 5503 N N . LEU B 1 240 ? -7.641 -19.484 -23.875 1 98 240 LEU B N 1
ATOM 5504 C CA . LEU B 1 240 ? -8.703 -18.672 -24.453 1 98 240 LEU B CA 1
ATOM 5505 C C . LEU B 1 240 ? -8.82 -18.938 -25.953 1 98 240 LEU B C 1
ATOM 5507 O O . LEU B 1 240 ? -9.836 -18.609 -26.562 1 98 240 LEU B O 1
ATOM 5511 N N . VAL B 1 241 ? -7.812 -19.469 -26.578 1 95.94 241 VAL B N 1
ATOM 5512 C CA . VAL B 1 241 ? -7.859 -19.797 -28 1 95.94 241 VAL B CA 1
ATOM 5513 C C . VAL B 1 241 ? -8.961 -20.828 -28.266 1 95.94 241 VAL B C 1
ATOM 5515 O O . VAL B 1 241 ? -9.742 -20.672 -29.203 1 95.94 241 VAL B O 1
ATOM 5518 N N . ASP B 1 242 ? -9.125 -21.734 -27.375 1 96.5 242 ASP B N 1
ATOM 5519 C CA . ASP B 1 242 ? -10.086 -22.812 -27.547 1 96.5 242 ASP B CA 1
ATOM 5520 C C . ASP B 1 242 ? -11.352 -22.562 -26.734 1 96.5 242 ASP B C 1
ATOM 5522 O O . ASP B 1 242 ? -12.438 -23.016 -27.094 1 96.5 242 ASP B O 1
ATOM 5526 N N . LYS B 1 243 ? -11.102 -21.906 -25.609 1 97.62 243 LYS B N 1
ATOM 5527 C CA . LYS B 1 243 ? -12.211 -21.641 -24.688 1 97.62 243 LYS B CA 1
ATOM 5528 C C . LYS B 1 243 ? -12.312 -20.156 -24.359 1 97.62 243 LYS B C 1
ATOM 5530 O O . LYS B 1 243 ? -12.055 -19.75 -23.234 1 97.62 243 LYS B O 1
ATOM 5535 N N . PRO B 1 244 ? -12.789 -19.406 -25.234 1 98 244 PRO B N 1
ATOM 5536 C CA . PRO B 1 244 ? -12.836 -17.969 -25.031 1 98 244 PRO B CA 1
ATOM 5537 C C . PRO B 1 244 ? -13.781 -17.547 -23.906 1 98 244 PRO B C 1
ATOM 5539 O O . PRO B 1 244 ? -14.758 -18.25 -23.625 1 98 244 PRO B O 1
ATOM 5542 N N . ILE B 1 245 ? -13.5 -16.5 -23.25 1 98.31 245 ILE B N 1
ATOM 5543 C CA . ILE B 1 245 ? -14.352 -15.805 -22.297 1 98.31 245 ILE B CA 1
ATOM 5544 C C . ILE B 1 245 ? -14.609 -14.383 -22.797 1 98.31 245 ILE B C 1
ATOM 5546 O O . ILE B 1 245 ? -13.672 -13.609 -23.016 1 98.31 245 ILE B O 1
ATOM 5550 N N . PRO B 1 246 ? -15.898 -14.016 -22.984 1 97.06 246 PRO B N 1
ATOM 5551 C CA . PRO B 1 246 ? -16.203 -12.688 -23.516 1 97.06 246 PRO B CA 1
ATOM 5552 C C . PRO B 1 246 ? -15.664 -11.562 -22.641 1 97.06 246 PRO B C 1
ATOM 5554 O O . PRO B 1 246 ? -15.656 -11.68 -21.406 1 97.06 246 PRO B O 1
ATOM 5557 N N . GLY B 1 247 ? -15.195 -10.523 -23.266 1 95.69 247 GLY B N 1
ATOM 5558 C CA . GLY B 1 247 ? -14.797 -9.32 -22.547 1 95.69 247 GLY B CA 1
ATOM 5559 C C . GLY B 1 247 ? -13.305 -9.25 -22.297 1 95.69 247 GLY B C 1
ATOM 5560 O O . GLY B 1 247 ? -12.805 -8.258 -21.766 1 95.69 247 GLY B O 1
ATOM 5561 N N . PHE B 1 248 ? -12.578 -10.234 -22.734 1 96.81 248 PHE B N 1
ATOM 5562 C CA . PHE B 1 248 ? -11.141 -10.281 -22.484 1 96.81 248 PHE B CA 1
ATOM 5563 C C . PHE B 1 248 ? -10.438 -9.117 -23.172 1 96.81 248 PHE B C 1
ATOM 5565 O O . PHE B 1 248 ? -10.602 -8.906 -24.375 1 96.81 248 PHE B O 1
ATOM 5572 N N . LYS B 1 249 ? -9.602 -8.391 -22.344 1 95.75 249 LYS B N 1
ATOM 5573 C CA . LYS B 1 249 ? -8.945 -7.199 -22.875 1 95.75 249 LYS B CA 1
ATOM 5574 C C . LYS B 1 249 ? -7.43 -7.355 -22.859 1 95.75 249 LYS B C 1
ATOM 5576 O O . LYS B 1 249 ? -6.707 -6.523 -23.406 1 95.75 249 LYS B O 1
ATOM 5581 N N . GLY B 1 250 ? -6.914 -8.438 -22.25 1 96.25 250 GLY B N 1
ATOM 5582 C CA . GLY B 1 250 ? -5.484 -8.68 -22.266 1 96.25 250 GLY B CA 1
ATOM 5583 C C . GLY B 1 250 ? -4.988 -9.367 -21 1 96.25 250 GLY B C 1
ATOM 5584 O O . GLY B 1 250 ? -5.758 -9.578 -20.062 1 96.25 250 GLY B O 1
ATOM 5585 N N . ALA B 1 251 ? -3.701 -9.758 -21.016 1 98.12 251 ALA B N 1
ATOM 5586 C CA . ALA B 1 251 ? -3.066 -10.445 -19.891 1 98.12 251 ALA B CA 1
ATOM 5587 C C . ALA B 1 251 ? -1.734 -9.797 -19.531 1 98.12 251 ALA B C 1
ATOM 5589 O O . ALA B 1 251 ? -0.992 -9.359 -20.422 1 98.12 251 ALA B O 1
ATOM 5590 N N . VAL B 1 252 ? -1.498 -9.703 -18.266 1 98.75 252 VAL B N 1
ATOM 5591 C CA . VAL B 1 252 ? -0.24 -9.195 -17.734 1 98.75 252 VAL B CA 1
ATOM 5592 C C . VAL B 1 252 ? 0.444 -10.266 -16.891 1 98.75 252 VAL B C 1
ATOM 5594 O O . VAL B 1 252 ? -0.137 -10.773 -15.93 1 98.75 252 VAL B O 1
ATOM 5597 N N . ALA B 1 253 ? 1.646 -10.625 -17.203 1 98.88 253 ALA B N 1
ATOM 5598 C CA . ALA B 1 253 ? 2.404 -11.648 -16.484 1 98.88 253 ALA B CA 1
ATOM 5599 C C . ALA B 1 253 ? 3.713 -11.086 -15.945 1 98.88 253 ALA B C 1
ATOM 5601 O O . ALA B 1 253 ? 4.59 -10.68 -16.719 1 98.88 253 ALA B O 1
ATOM 5602 N N . PHE B 1 254 ? 3.873 -11.086 -14.625 1 98.88 254 PHE B N 1
ATOM 5603 C CA . PHE B 1 254 ? 5.105 -10.641 -13.984 1 98.88 254 PHE B CA 1
ATOM 5604 C C . PHE B 1 254 ? 5.988 -11.828 -13.633 1 98.88 254 PHE B C 1
ATOM 5606 O O . PHE B 1 254 ? 5.609 -12.664 -12.805 1 98.88 254 PHE B O 1
ATOM 5613 N N . ALA B 1 255 ? 7.152 -11.93 -14.203 1 98.56 255 ALA B N 1
ATOM 5614 C CA . ALA B 1 255 ? 8.164 -12.93 -13.859 1 98.56 255 ALA B CA 1
ATOM 5615 C C . ALA B 1 255 ? 7.598 -14.344 -13.953 1 98.56 255 ALA B C 1
ATOM 5617 O O . ALA B 1 255 ? 7.707 -15.125 -13.008 1 98.56 255 ALA B O 1
ATOM 5618 N N . PRO B 1 256 ? 7.043 -14.688 -15.039 1 98.56 256 PRO B N 1
ATOM 5619 C CA . PRO B 1 256 ? 6.48 -16.031 -15.188 1 98.56 256 PRO B CA 1
ATOM 5620 C C . PRO B 1 256 ? 7.551 -17.125 -15.211 1 98.56 256 PRO B C 1
ATOM 5622 O O . PRO B 1 256 ? 8.461 -17.078 -16.047 1 98.56 256 PRO B O 1
ATOM 5625 N N . PRO B 1 257 ? 7.426 -18.031 -14.289 1 96.94 257 PRO B N 1
ATOM 5626 C CA . PRO B 1 257 ? 8.273 -19.219 -14.484 1 96.94 257 PRO B CA 1
ATOM 5627 C C . PRO B 1 257 ? 7.867 -20.031 -15.711 1 96.94 257 PRO B C 1
ATOM 5629 O O . PRO B 1 257 ? 6.699 -20.406 -15.859 1 96.94 257 PRO B O 1
ATOM 5632 N N . THR B 1 258 ? 8.805 -20.141 -16.672 1 94.69 258 THR B N 1
ATOM 5633 C CA . THR B 1 258 ? 8.586 -20.969 -17.844 1 94.69 258 THR B CA 1
ATOM 5634 C C . THR B 1 258 ? 9.508 -22.188 -17.828 1 94.69 258 THR B C 1
ATOM 5636 O O . THR B 1 258 ? 10.641 -22.109 -17.344 1 94.69 258 THR B O 1
ATOM 5639 N N . ASP B 1 259 ? 9.078 -23.344 -18.219 1 93.62 259 ASP B N 1
ATOM 5640 C CA . ASP B 1 259 ? 9.883 -24.547 -18.312 1 93.62 259 ASP B CA 1
ATOM 5641 C C . ASP B 1 259 ? 10.461 -24.938 -16.969 1 93.62 259 ASP B C 1
ATOM 5643 O O . ASP B 1 259 ? 11.672 -25.109 -16.828 1 93.62 259 ASP B O 1
ATOM 5647 N N . ILE B 1 260 ? 9.609 -25.078 -16 1 96.25 260 ILE B N 1
ATOM 5648 C CA . ILE B 1 260 ? 10.016 -25.234 -14.617 1 96.25 260 ILE B CA 1
ATOM 5649 C C . ILE B 1 260 ? 10.836 -26.516 -14.445 1 96.25 260 ILE B C 1
ATOM 5651 O O . ILE B 1 260 ? 11.781 -26.547 -13.656 1 96.25 260 ILE B O 1
ATOM 5655 N N . ILE B 1 261 ? 10.539 -27.594 -15.156 1 97.12 261 ILE B N 1
ATOM 5656 C CA . ILE B 1 261 ? 11.297 -28.828 -15.055 1 97.12 261 ILE B CA 1
ATOM 5657 C C . ILE B 1 261 ? 12.695 -28.641 -15.641 1 97.12 261 ILE B C 1
ATOM 5659 O O . ILE B 1 261 ? 13.688 -29.078 -15.055 1 97.12 261 ILE B O 1
ATOM 5663 N N . ASN B 1 262 ? 12.734 -27.953 -16.766 1 95.5 262 ASN B N 1
ATOM 5664 C CA . ASN B 1 262 ? 14.047 -27.641 -17.328 1 95.5 262 ASN B CA 1
ATOM 5665 C C . ASN B 1 262 ? 14.859 -26.75 -16.391 1 95.5 262 ASN B C 1
ATOM 5667 O O . ASN B 1 262 ? 16.078 -26.922 -16.266 1 95.5 262 ASN B O 1
ATOM 5671 N N . GLN B 1 263 ? 14.258 -25.734 -15.805 1 95.25 263 GLN B N 1
ATOM 5672 C CA . GLN B 1 263 ? 14.945 -24.906 -14.82 1 95.25 263 GLN B CA 1
ATOM 5673 C C . GLN B 1 263 ? 15.484 -25.766 -13.672 1 95.25 263 GLN B C 1
ATOM 5675 O O . GLN B 1 263 ? 16.562 -25.484 -13.148 1 95.25 263 GLN B O 1
ATOM 5680 N N . THR B 1 264 ? 14.719 -26.766 -13.266 1 96.25 264 THR B N 1
ATOM 5681 C CA . THR B 1 264 ? 15.164 -27.672 -12.219 1 96.25 264 THR B CA 1
ATOM 5682 C C . THR B 1 264 ? 16.406 -28.438 -12.656 1 96.25 264 THR B C 1
ATOM 5684 O O . THR B 1 264 ? 17.391 -28.516 -11.906 1 96.25 264 THR B O 1
ATOM 5687 N N . ARG B 1 265 ? 16.391 -28.969 -13.906 1 95.81 265 ARG B N 1
ATOM 5688 C CA . ARG B 1 265 ? 17.562 -29.656 -14.453 1 95.81 265 ARG B CA 1
ATOM 5689 C C . ARG B 1 265 ? 18.797 -28.766 -14.406 1 95.81 265 ARG B C 1
ATOM 5691 O O . ARG B 1 265 ? 19.859 -29.188 -13.961 1 95.81 265 ARG B O 1
ATOM 5698 N N . LYS B 1 266 ? 18.547 -27.578 -14.812 1 95.5 266 LYS B N 1
ATOM 5699 C CA . LYS B 1 266 ? 19.656 -26.625 -14.867 1 95.5 266 LYS B CA 1
ATOM 5700 C C . LYS B 1 266 ? 20.172 -26.312 -13.469 1 95.5 266 LYS B C 1
ATOM 5702 O O . LYS B 1 266 ? 21.375 -26.172 -13.258 1 95.5 266 LYS B O 1
ATOM 5707 N N . ALA B 1 267 ? 19.297 -26.141 -12.539 1 96 267 ALA B N 1
ATOM 5708 C CA . ALA B 1 267 ? 19.688 -25.844 -11.164 1 96 267 ALA B CA 1
ATOM 5709 C C . ALA B 1 267 ? 20.547 -26.953 -10.578 1 96 267 ALA B C 1
ATOM 5711 O O . ALA B 1 267 ? 21.547 -26.703 -9.93 1 96 267 ALA B O 1
ATOM 5712 N N . ILE B 1 268 ? 20.141 -28.156 -10.828 1 95.5 268 ILE B N 1
ATOM 5713 C CA . ILE B 1 268 ? 20.875 -29.328 -10.336 1 95.5 268 ILE B CA 1
ATOM 5714 C C . ILE B 1 268 ? 22.266 -29.359 -10.961 1 95.5 268 ILE B C 1
ATOM 5716 O O . ILE B 1 268 ? 23.266 -29.5 -10.25 1 95.5 268 ILE B O 1
ATOM 5720 N N . GLU B 1 269 ? 22.312 -29.156 -12.242 1 94.5 269 GLU B N 1
ATOM 5721 C CA . GLU B 1 269 ? 23.578 -29.172 -12.969 1 94.5 269 GLU B CA 1
ATOM 5722 C C . GLU B 1 269 ? 24.5 -28.062 -12.492 1 94.5 269 GLU B C 1
ATOM 5724 O O . GLU B 1 269 ? 25.688 -28.297 -12.258 1 94.5 269 GLU B O 1
ATOM 5729 N N . ASP B 1 270 ? 23.922 -26.875 -12.391 1 94.5 270 ASP B N 1
ATOM 5730 C CA . ASP B 1 270 ? 24.703 -25.719 -11.945 1 94.5 270 ASP B CA 1
ATOM 5731 C C . ASP B 1 270 ? 25.281 -25.953 -10.547 1 94.5 270 ASP B C 1
ATOM 5733 O O . ASP B 1 270 ? 26.438 -25.609 -10.273 1 94.5 270 ASP B O 1
ATOM 5737 N N . HIS B 1 271 ? 24.453 -26.469 -9.711 1 92.88 271 HIS B N 1
ATOM 5738 C CA . HIS B 1 271 ? 24.875 -26.719 -8.336 1 92.88 271 HIS B CA 1
ATOM 5739 C C . HIS B 1 271 ? 25.984 -27.75 -8.281 1 92.88 271 HIS B C 1
ATOM 5741 O O . HIS B 1 271 ? 26.969 -27.594 -7.551 1 92.88 271 HIS B O 1
ATOM 5747 N N . GLU B 1 272 ? 25.906 -28.781 -9.008 1 91.31 272 GLU B N 1
ATOM 5748 C CA . GLU B 1 272 ? 26.906 -29.828 -9.062 1 91.31 272 GLU B CA 1
ATOM 5749 C C . GLU B 1 272 ? 28.234 -29.328 -9.625 1 91.31 272 GLU B C 1
ATOM 5751 O O . GLU B 1 272 ? 29.312 -29.75 -9.195 1 91.31 272 GLU B O 1
ATOM 5756 N N . ALA B 1 273 ? 28.078 -28.422 -10.492 1 93.38 273 ALA B N 1
ATOM 5757 C CA . ALA B 1 273 ? 29.266 -27.875 -11.156 1 93.38 273 ALA B CA 1
ATOM 5758 C C . ALA B 1 273 ? 29.828 -26.688 -10.383 1 93.38 273 ALA B C 1
ATOM 5760 O O . ALA B 1 273 ? 30.844 -26.109 -10.781 1 93.38 273 ALA B O 1
ATOM 5761 N N . ASN B 1 274 ? 29.25 -26.25 -9.312 1 91.75 274 ASN B N 1
ATOM 5762 C CA . ASN B 1 274 ? 29.641 -25.078 -8.539 1 91.75 274 ASN B CA 1
ATOM 5763 C C . ASN B 1 274 ? 29.594 -23.812 -9.375 1 91.75 274 ASN B C 1
ATOM 5765 O O . ASN B 1 274 ? 30.5 -22.984 -9.305 1 91.75 274 ASN B O 1
ATOM 5769 N N . LYS B 1 275 ? 28.672 -23.734 -10.258 1 92.19 275 LYS B N 1
ATOM 5770 C CA . LYS B 1 275 ? 28.422 -22.562 -11.094 1 92.19 275 LYS B CA 1
ATOM 5771 C C . LYS B 1 275 ? 27.016 -22.016 -10.852 1 92.19 275 LYS B C 1
ATOM 5773 O O . LYS B 1 275 ? 26.25 -21.812 -11.797 1 92.19 275 LYS B O 1
ATOM 5778 N N . THR B 1 276 ? 26.75 -21.688 -9.641 1 89.44 276 THR B N 1
ATOM 5779 C CA . THR B 1 276 ? 25.391 -21.297 -9.242 1 89.44 276 THR B CA 1
ATOM 5780 C C . THR B 1 276 ? 25.094 -19.859 -9.688 1 89.44 276 THR B C 1
ATOM 5782 O O . THR B 1 276 ? 25.969 -19 -9.648 1 89.44 276 THR B O 1
ATOM 5785 N N . GLN B 1 277 ? 23.922 -19.75 -10.219 1 89.75 277 GLN B N 1
ATOM 5786 C CA . GLN B 1 277 ? 23.344 -18.438 -10.5 1 89.75 277 GLN B CA 1
ATOM 5787 C C . GLN B 1 277 ? 22.531 -17.938 -9.32 1 89.75 277 GLN B C 1
ATOM 5789 O O . GLN B 1 277 ? 22.312 -18.656 -8.344 1 89.75 277 GLN B O 1
ATOM 5794 N N . VAL B 1 278 ? 22.016 -16.672 -9.445 1 89.5 278 VAL B N 1
ATOM 5795 C CA . VAL B 1 278 ? 21.344 -16 -8.328 1 89.5 278 VAL B CA 1
ATOM 5796 C C . VAL B 1 278 ? 20.078 -16.766 -7.953 1 89.5 278 VAL B C 1
ATOM 5798 O O . VAL B 1 278 ? 19.672 -16.766 -6.789 1 89.5 278 VAL B O 1
ATOM 5801 N N . TRP B 1 279 ? 19.453 -17.422 -8.914 1 93.69 279 TRP B N 1
ATOM 5802 C CA . TRP B 1 279 ? 18.172 -18.094 -8.695 1 93.69 279 TRP B CA 1
ATOM 5803 C C . TRP B 1 279 ? 18.391 -19.562 -8.312 1 93.69 279 TRP B C 1
ATOM 5805 O O . TRP B 1 279 ? 17.469 -20.234 -7.844 1 93.69 279 TRP B O 1
ATOM 5815 N N . THR B 1 280 ? 19.609 -20.188 -8.469 1 95.06 280 THR B N 1
ATOM 5816 C CA . THR B 1 280 ? 19.875 -21.625 -8.438 1 95.06 280 THR B CA 1
ATOM 5817 C C . THR B 1 280 ? 19.516 -22.219 -7.074 1 95.06 280 THR B C 1
ATOM 5819 O O . THR B 1 280 ? 18.734 -23.156 -6.992 1 95.06 280 THR B O 1
ATOM 5822 N N . ASN B 1 281 ? 20.062 -21.594 -6.051 1 92.31 281 ASN B N 1
ATOM 5823 C CA . ASN B 1 281 ? 19.875 -22.172 -4.715 1 92.31 281 ASN B CA 1
ATOM 5824 C C . ASN B 1 281 ? 18.422 -22.047 -4.254 1 92.31 281 ASN B C 1
ATOM 5826 O O . ASN B 1 281 ? 17.891 -22.984 -3.652 1 92.31 281 ASN B O 1
ATOM 5830 N N . THR B 1 282 ? 17.812 -20.922 -4.555 1 92.44 282 THR B N 1
ATOM 5831 C CA . THR B 1 282 ? 16.406 -20.75 -4.223 1 92.44 282 THR B CA 1
ATOM 5832 C C . THR B 1 282 ? 15.539 -21.797 -4.922 1 92.44 282 THR B C 1
ATOM 5834 O O . THR B 1 282 ? 14.703 -22.438 -4.289 1 92.44 282 THR B O 1
ATOM 5837 N N . PHE B 1 283 ? 15.844 -22 -6.117 1 91.56 283 PHE B N 1
ATOM 5838 C CA . PHE B 1 283 ? 15.016 -22.922 -6.887 1 91.56 283 PHE B CA 1
ATOM 5839 C C . PHE B 1 283 ? 15.227 -24.359 -6.414 1 91.56 283 PHE B C 1
ATOM 5841 O O . PHE B 1 283 ? 14.273 -25.141 -6.344 1 91.56 283 PHE B O 1
ATOM 5848 N N . LEU B 1 284 ? 16.484 -24.75 -6.07 1 94.5 284 LEU B N 1
ATOM 5849 C CA . LEU B 1 284 ? 16.781 -26.078 -5.551 1 94.5 284 LEU B CA 1
ATOM 5850 C C . LEU B 1 284 ? 16.016 -26.328 -4.262 1 94.5 284 LEU B C 1
ATOM 5852 O O . LEU B 1 284 ? 15.594 -27.469 -3.994 1 94.5 284 LEU B O 1
ATOM 5856 N N . SER B 1 285 ? 15.828 -25.297 -3.523 1 95.06 285 SER B N 1
ATOM 5857 C CA . SER B 1 285 ? 15.117 -25.438 -2.256 1 95.06 285 SER B CA 1
ATOM 5858 C C . SER B 1 285 ? 13.633 -25.719 -2.484 1 95.06 285 SER B C 1
ATOM 5860 O O . SER B 1 285 ? 12.938 -26.156 -1.569 1 95.06 285 SER B O 1
ATOM 5862 N N . LEU B 1 286 ? 13.117 -25.562 -3.691 1 96 286 LEU B N 1
ATOM 5863 C CA . LEU B 1 286 ? 11.695 -25.703 -3.998 1 96 286 LEU B CA 1
ATOM 5864 C C . LEU B 1 286 ? 11.406 -27.094 -4.555 1 96 286 LEU B C 1
ATOM 5866 O O . LEU B 1 286 ? 10.242 -27.438 -4.805 1 96 286 LEU B O 1
ATOM 5870 N N . GLN B 1 287 ? 12.383 -27.969 -4.707 1 97.06 287 GLN B N 1
ATOM 5871 C CA . GLN B 1 287 ? 12.203 -29.281 -5.312 1 97.06 287 GLN B CA 1
ATOM 5872 C C . GLN B 1 287 ? 11.164 -30.094 -4.555 1 97.06 287 GLN B C 1
ATOM 5874 O O . GLN B 1 287 ? 10.32 -30.75 -5.168 1 97.06 287 GLN B O 1
ATOM 5879 N N . PRO B 1 288 ? 11.141 -30.078 -3.211 1 97.81 288 PRO B N 1
ATOM 5880 C CA . PRO B 1 288 ? 10.078 -30.828 -2.529 1 97.81 288 PRO B CA 1
ATOM 5881 C C . PRO B 1 288 ? 8.68 -30.312 -2.867 1 97.81 288 PRO B C 1
ATOM 5883 O O . PRO B 1 288 ? 7.746 -31.109 -3 1 97.81 288 PRO B O 1
ATOM 5886 N N . SER B 1 289 ? 8.531 -28.984 -3.014 1 97.69 289 SER B N 1
ATOM 5887 C CA . SER B 1 289 ? 7.25 -28.406 -3.424 1 97.69 289 SER B CA 1
ATOM 5888 C C . SER B 1 289 ? 6.855 -28.875 -4.816 1 97.69 289 SER B C 1
ATOM 5890 O O . SER B 1 289 ? 5.684 -29.172 -5.07 1 97.69 289 SER B O 1
ATOM 5892 N N . LEU B 1 290 ? 7.828 -28.906 -5.691 1 98.12 290 LEU B N 1
ATOM 5893 C CA . LEU B 1 290 ? 7.57 -29.344 -7.055 1 98.12 290 LEU B CA 1
ATOM 5894 C C . LEU B 1 290 ? 7.137 -30.812 -7.07 1 98.12 290 LEU B C 1
ATOM 5896 O O . LEU B 1 290 ? 6.168 -31.172 -7.738 1 98.12 290 LEU B O 1
ATOM 5900 N N . ALA B 1 291 ? 7.82 -31.641 -6.305 1 98.44 291 ALA B N 1
ATOM 5901 C CA . ALA B 1 291 ? 7.453 -33.062 -6.211 1 98.44 291 ALA B CA 1
ATOM 5902 C C . ALA B 1 291 ? 6.031 -33.219 -5.676 1 98.44 291 ALA B C 1
ATOM 5904 O O . ALA B 1 291 ? 5.27 -34.062 -6.164 1 98.44 291 ALA B O 1
ATOM 5905 N N . LYS B 1 292 ? 5.711 -32.438 -4.695 1 98.31 292 LYS B N 1
ATOM 5906 C CA . LYS B 1 292 ? 4.359 -32.469 -4.141 1 98.31 292 LYS B CA 1
ATOM 5907 C C . LYS B 1 292 ? 3.328 -32.031 -5.172 1 98.31 292 LYS B C 1
ATOM 5909 O O . LYS B 1 292 ? 2.242 -32.625 -5.262 1 98.31 292 LYS B O 1
ATOM 5914 N N . GLY B 1 293 ? 3.605 -30.953 -5.906 1 98.38 293 GLY B N 1
ATOM 5915 C CA . GLY B 1 293 ? 2.721 -30.516 -6.973 1 98.38 293 GLY B CA 1
ATOM 5916 C C . GLY B 1 293 ? 2.477 -31.594 -8.023 1 98.38 293 GLY B C 1
ATOM 5917 O O . GLY B 1 293 ? 1.336 -31.812 -8.43 1 98.38 293 GLY B O 1
ATOM 5918 N N . ILE B 1 294 ? 3.523 -32.281 -8.422 1 98.62 294 ILE B N 1
ATOM 5919 C CA . ILE B 1 294 ? 3.416 -33.375 -9.383 1 98.62 294 ILE B CA 1
ATOM 5920 C C . ILE B 1 294 ? 2.594 -34.5 -8.789 1 98.62 294 ILE B C 1
ATOM 5922 O O . ILE B 1 294 ? 1.748 -35.094 -9.469 1 98.62 294 ILE B O 1
ATOM 5926 N N . THR B 1 295 ? 2.773 -34.812 -7.516 1 98.31 295 THR B N 1
ATOM 5927 C CA . THR B 1 295 ? 2.014 -35.844 -6.836 1 98.31 295 THR B CA 1
ATOM 5928 C C . THR B 1 295 ? 0.527 -35.5 -6.816 1 98.31 295 THR B C 1
ATOM 5930 O O . THR B 1 295 ? -0.32 -36.406 -6.93 1 98.31 295 THR B O 1
ATOM 5933 N N . ALA B 1 296 ? 0.197 -34.25 -6.672 1 97.88 296 ALA B N 1
ATOM 5934 C CA . ALA B 1 296 ? -1.199 -33.812 -6.672 1 97.88 296 ALA B CA 1
ATOM 5935 C C . ALA B 1 296 ? -1.858 -34.094 -8.023 1 97.88 296 ALA B C 1
ATOM 5937 O O . ALA B 1 296 ? -3.037 -34.469 -8.078 1 97.88 296 ALA B O 1
ATOM 5938 N N . ALA B 1 297 ? -1.113 -33.938 -9.078 1 97.81 297 ALA B N 1
ATOM 5939 C CA . ALA B 1 297 ? -1.621 -34.219 -10.422 1 97.81 297 ALA B CA 1
ATOM 5940 C C . ALA B 1 297 ? -1.549 -35.688 -10.758 1 97.81 297 ALA B C 1
ATOM 5942 O O . ALA B 1 297 ? -2.381 -36.219 -11.508 1 97.81 297 ALA B O 1
ATOM 5943 N N . TYR B 1 298 ? -0.482 -36.344 -10.242 1 97.81 298 TYR B N 1
ATOM 5944 C CA . TYR B 1 298 ? -0.218 -37.75 -10.438 1 97.81 298 TYR B CA 1
ATOM 5945 C C . TYR B 1 298 ? -0.041 -38.469 -9.094 1 97.81 298 TYR B C 1
ATOM 5947 O O . TYR B 1 298 ? 1.087 -38.719 -8.664 1 97.81 298 TYR B O 1
ATOM 5955 N N . PRO B 1 299 ? -1.1 -38.875 -8.516 1 96.81 299 PRO B N 1
ATOM 5956 C CA . PRO B 1 299 ? -0.997 -39.406 -7.16 1 96.81 299 PRO B CA 1
ATOM 5957 C C . PRO B 1 299 ? -0.022 -40.594 -7.07 1 96.81 299 PRO B C 1
ATOM 5959 O O . PRO B 1 299 ? 0.648 -40.75 -6.047 1 96.81 299 PRO B O 1
ATOM 5962 N N . GLU B 1 300 ? 0.217 -41.344 -8.055 1 96.88 300 GLU B N 1
ATOM 5963 C CA . GLU B 1 300 ? 1.095 -42.5 -8.039 1 96.88 300 GLU B CA 1
ATOM 5964 C C . GLU B 1 300 ? 2.561 -42.094 -7.961 1 96.88 300 GLU B C 1
ATOM 5966 O O . GLU B 1 300 ? 3.426 -42.906 -7.625 1 96.88 300 GLU B O 1
ATOM 5971 N N . PHE B 1 301 ? 2.887 -40.875 -8.32 1 97.88 301 PHE B N 1
ATOM 5972 C CA . PHE B 1 301 ? 4.25 -40.375 -8.211 1 97.88 301 PHE B CA 1
ATOM 5973 C C . PHE B 1 301 ? 4.727 -40.406 -6.766 1 97.88 301 PHE B C 1
ATOM 5975 O O . PHE B 1 301 ? 5.898 -40.688 -6.496 1 97.88 301 PHE B O 1
ATOM 5982 N N . ASN B 1 302 ? 3.801 -40.062 -5.832 1 97.94 302 ASN B N 1
ATOM 5983 C CA . ASN B 1 302 ? 3.984 -40.219 -4.391 1 97.94 302 ASN B CA 1
ATOM 5984 C C . ASN B 1 302 ? 5.352 -39.719 -3.943 1 97.94 302 ASN B C 1
ATOM 5986 O O . ASN B 1 302 ? 6.094 -40.438 -3.268 1 97.94 302 ASN B O 1
ATOM 5990 N N . LEU B 1 303 ? 5.797 -38.594 -4.438 1 98.19 303 LEU B N 1
ATOM 5991 C CA . LEU B 1 303 ? 7.008 -37.875 -4.055 1 98.19 303 LEU B CA 1
ATOM 5992 C C . LEU B 1 303 ? 8.25 -38.688 -4.434 1 98.19 303 LEU B C 1
ATOM 5994 O O . LEU B 1 303 ? 9.312 -38.5 -3.824 1 98.19 303 LEU B O 1
ATOM 5998 N N . SER B 1 304 ? 8.203 -39.562 -5.344 1 97 304 SER B N 1
ATOM 5999 C CA . SER B 1 304 ? 9.273 -40.5 -5.688 1 97 304 SER B CA 1
ATOM 6000 C C . SER B 1 304 ? 10.523 -39.781 -6.141 1 97 304 SER B C 1
ATOM 6002 O O . SER B 1 304 ? 11.609 -40.344 -6.191 1 97 304 SER B O 1
ATOM 6004 N N . GLY B 1 305 ? 10.5 -38.562 -6.43 1 96.69 305 GLY B N 1
ATOM 6005 C CA . GLY B 1 305 ? 11.68 -37.812 -6.82 1 96.69 305 GLY B CA 1
ATOM 6006 C C . GLY B 1 305 ? 12.531 -37.375 -5.641 1 96.69 305 GLY B C 1
ATOM 6007 O O . GLY B 1 305 ? 13.695 -37.031 -5.809 1 96.69 305 GLY B O 1
ATOM 6008 N N . LEU B 1 306 ? 12.031 -37.438 -4.457 1 98.38 306 LEU B N 1
ATOM 6009 C CA . LEU B 1 306 ? 12.734 -36.969 -3.275 1 98.38 306 LEU B CA 1
ATOM 6010 C C . LEU B 1 306 ? 13.57 -38.062 -2.643 1 98.38 306 LEU B C 1
ATOM 6012 O O . LEU B 1 306 ? 13.18 -39.219 -2.641 1 98.38 306 LEU B O 1
ATOM 6016 N N . THR B 1 307 ? 14.75 -37.656 -2.1 1 98.06 307 THR B N 1
ATOM 6017 C CA . THR B 1 307 ? 15.516 -38.562 -1.243 1 98.06 307 THR B CA 1
ATOM 6018 C C . THR B 1 307 ? 14.781 -38.812 0.068 1 98.06 307 THR B C 1
ATOM 6020 O O . THR B 1 307 ? 13.727 -38.219 0.325 1 98.06 307 THR B O 1
ATOM 6023 N N . GLU B 1 308 ? 15.352 -39.75 0.851 1 97.5 308 GLU B N 1
ATOM 6024 C CA . GLU B 1 308 ? 14.766 -40 2.168 1 97.5 308 GLU B CA 1
ATOM 6025 C C . GLU B 1 308 ? 14.766 -38.719 3 1 97.5 308 GLU B C 1
ATOM 6027 O O . GLU B 1 308 ? 13.789 -38.406 3.691 1 97.5 308 GLU B O 1
ATOM 6032 N N . ALA B 1 309 ? 15.828 -37.969 2.898 1 97.31 309 ALA B N 1
ATOM 6033 C CA . ALA B 1 309 ? 15.922 -36.719 3.633 1 97.31 309 ALA B CA 1
ATOM 6034 C C . ALA B 1 309 ? 14.906 -35.688 3.113 1 97.31 309 ALA B C 1
ATOM 6036 O O . ALA B 1 309 ? 14.25 -35 3.898 1 97.31 309 ALA B O 1
ATOM 6037 N N . GLY B 1 310 ? 14.844 -35.562 1.77 1 97.88 310 GLY B N 1
ATOM 6038 C CA . GLY B 1 310 ? 13.875 -34.656 1.172 1 97.88 310 GLY B CA 1
ATOM 6039 C C . GLY B 1 310 ? 12.438 -35 1.537 1 97.88 310 GLY B C 1
ATOM 6040 O O . GLY B 1 310 ? 11.641 -34.125 1.84 1 97.88 310 GLY B O 1
ATOM 6041 N N . ARG B 1 311 ? 12.156 -36.25 1.522 1 98.25 311 ARG B N 1
ATOM 6042 C CA . ARG B 1 311 ? 10.828 -36.719 1.9 1 98.25 311 ARG B CA 1
ATOM 6043 C C . ARG B 1 311 ? 10.539 -36.406 3.367 1 98.25 311 ARG B C 1
ATOM 6045 O O . ARG B 1 311 ? 9.43 -36 3.711 1 98.25 311 ARG B O 1
ATOM 6052 N N . ASP B 1 312 ? 11.5 -36.688 4.227 1 98.12 312 ASP B N 1
ATOM 6053 C CA . ASP B 1 312 ? 11.352 -36.406 5.648 1 98.12 312 ASP B CA 1
ATOM 6054 C C . ASP B 1 312 ? 11.039 -34.906 5.875 1 98.12 312 ASP B C 1
ATOM 6056 O O . ASP B 1 312 ? 10.125 -34.594 6.629 1 98.12 312 ASP B O 1
ATOM 6060 N N . ARG B 1 313 ? 11.734 -34.031 5.18 1 97.81 313 ARG B N 1
ATOM 6061 C CA . ARG B 1 313 ? 11.562 -32.594 5.367 1 97.81 313 ARG B CA 1
ATOM 6062 C C . ARG B 1 313 ? 10.211 -32.125 4.844 1 97.81 313 ARG B C 1
ATOM 6064 O O . ARG B 1 313 ? 9.617 -31.203 5.383 1 97.81 313 ARG B O 1
ATOM 6071 N N . TRP B 1 314 ? 9.75 -32.781 3.812 1 97.94 314 TRP B N 1
ATOM 6072 C CA . TRP B 1 314 ? 8.43 -32.375 3.336 1 97.94 314 TRP B CA 1
ATOM 6073 C C . TRP B 1 314 ? 7.336 -32.938 4.246 1 97.94 314 TRP B C 1
ATOM 6075 O O . TRP B 1 314 ? 6.48 -32.188 4.723 1 97.94 314 TRP B O 1
ATOM 6085 N N . VAL B 1 315 ? 7.367 -34.219 4.52 1 98 315 VAL B N 1
ATOM 6086 C CA . VAL B 1 315 ? 6.273 -34.906 5.191 1 98 315 VAL B CA 1
ATOM 6087 C C . VAL B 1 315 ? 6.293 -34.594 6.684 1 98 315 VAL B C 1
ATOM 6089 O O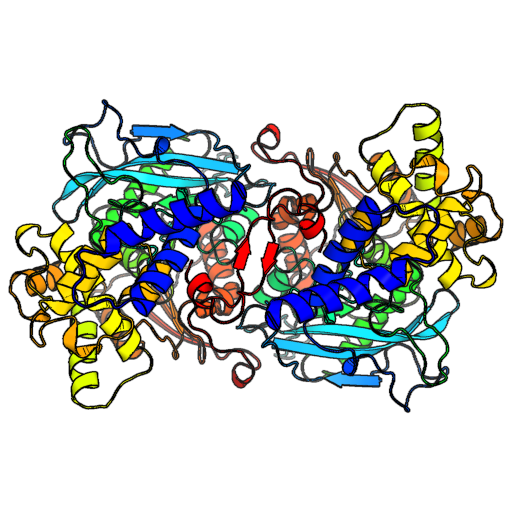 . VAL B 1 315 ? 5.281 -34.156 7.25 1 98 315 VAL B O 1
ATOM 6092 N N . ASN B 1 316 ? 7.438 -34.688 7.301 1 97.94 316 ASN B N 1
ATOM 6093 C CA . ASN B 1 316 ? 7.504 -34.656 8.758 1 97.94 316 ASN B CA 1
ATOM 6094 C C . ASN B 1 316 ? 7.883 -33.25 9.273 1 97.94 316 ASN B C 1
ATOM 6096 O O . ASN B 1 316 ? 8.008 -33.062 10.477 1 97.94 316 ASN B O 1
ATOM 6100 N N . VAL B 1 317 ? 8.078 -32.344 8.359 1 97.94 317 VAL B N 1
ATOM 6101 C CA . VAL B 1 317 ? 8.383 -30.969 8.789 1 97.94 317 VAL B CA 1
ATOM 6102 C C . VAL B 1 317 ? 7.391 -30 8.164 1 97.94 317 VAL B C 1
ATOM 6104 O O . VAL B 1 317 ? 6.477 -29.516 8.836 1 97.94 317 VAL B O 1
ATOM 6107 N N . GLN B 1 318 ? 7.441 -29.844 6.852 1 97.88 318 GLN B N 1
ATOM 6108 C CA . GLN B 1 318 ? 6.582 -28.891 6.152 1 97.88 318 GLN B CA 1
ATOM 6109 C C . GLN B 1 318 ? 5.109 -29.266 6.316 1 97.88 318 GLN B C 1
ATOM 6111 O O . GLN B 1 318 ? 4.305 -28.438 6.766 1 97.88 318 GLN B O 1
ATOM 6116 N N . GLU B 1 319 ? 4.754 -30.453 5.969 1 97.5 319 GLU B N 1
ATOM 6117 C CA . GLU B 1 319 ? 3.365 -30.906 6 1 97.5 319 GLU B CA 1
ATOM 6118 C C . GLU B 1 319 ? 2.885 -31.109 7.434 1 97.5 319 GLU B C 1
ATOM 6120 O O . GLU B 1 319 ? 1.719 -30.844 7.746 1 97.5 319 GLU B O 1
ATOM 6125 N N . ALA B 1 320 ? 3.783 -31.562 8.266 1 97.5 320 ALA B N 1
ATOM 6126 C CA . ALA B 1 320 ? 3.434 -31.844 9.656 1 97.5 320 ALA B CA 1
ATOM 6127 C C . ALA B 1 320 ? 2.873 -30.609 10.344 1 97.5 320 ALA B C 1
ATOM 6129 O O . ALA B 1 320 ? 1.968 -30.703 11.18 1 97.5 320 ALA B O 1
ATOM 6130 N N . VAL B 1 321 ? 3.395 -29.469 9.969 1 97.25 321 VAL B N 1
ATOM 6131 C CA . VAL B 1 321 ? 2.936 -28.25 10.625 1 97.25 321 VAL B CA 1
ATOM 6132 C C . VAL B 1 321 ? 1.979 -27.5 9.703 1 97.25 321 VAL B C 1
ATOM 6134 O O . VAL B 1 321 ? 1.575 -26.375 10 1 97.25 321 VAL B O 1
ATOM 6137 N N . GLN B 1 322 ? 1.658 -28.062 8.531 1 97.06 322 GLN B N 1
ATOM 6138 C CA . GLN B 1 322 ? 0.796 -27.438 7.535 1 97.06 322 GLN B CA 1
ATOM 6139 C C . GLN B 1 322 ? 1.326 -26.062 7.137 1 97.06 322 GLN B C 1
ATOM 6141 O O . GLN B 1 322 ? 0.576 -25.078 7.109 1 97.06 322 GLN B O 1
ATOM 6146 N N . GLY B 1 323 ? 2.66 -26.062 6.871 1 97.88 323 GLY B N 1
ATOM 6147 C CA . GLY B 1 323 ? 3.369 -24.812 6.594 1 97.88 323 GLY B CA 1
ATOM 6148 C C . GLY B 1 323 ? 3.092 -24.266 5.211 1 97.88 323 GLY B C 1
ATOM 6149 O O . GLY B 1 323 ? 2.887 -25.031 4.262 1 97.88 323 GLY B O 1
ATOM 6150 N N . CYS B 1 324 ? 3.117 -22.938 5.105 1 98.31 324 CYS B N 1
ATOM 6151 C CA . CYS B 1 324 ? 2.975 -22.219 3.838 1 98.31 324 CYS B CA 1
ATOM 6152 C C . CYS B 1 324 ? 4.324 -21.703 3.352 1 98.31 324 CYS B C 1
ATOM 6154 O O . CYS B 1 324 ? 5.34 -22.391 3.484 1 98.31 324 CYS B O 1
ATOM 6156 N N . LEU B 1 325 ? 4.363 -20.609 2.623 1 98 325 LEU B N 1
ATOM 6157 C CA . LEU B 1 325 ? 5.582 -20.156 1.956 1 98 325 LEU B CA 1
ATOM 6158 C C . LEU B 1 325 ? 6.645 -19.766 2.975 1 98 325 LEU B C 1
ATOM 6160 O O . LEU B 1 325 ? 7.816 -20.125 2.83 1 98 325 LEU B O 1
ATOM 6164 N N . PRO B 1 326 ? 6.336 -19.016 4.094 1 97.81 326 PRO B N 1
ATOM 6165 C CA . PRO B 1 326 ? 7.387 -18.703 5.066 1 97.81 326 PRO B CA 1
ATOM 6166 C C . PRO B 1 326 ? 8.031 -19.953 5.66 1 97.81 326 PRO B C 1
ATOM 6168 O O . PRO B 1 326 ? 9.258 -20.016 5.797 1 97.81 326 PRO B O 1
ATOM 6171 N N . THR B 1 327 ? 7.203 -20.922 6.012 1 98 327 THR B N 1
ATOM 6172 C CA . THR B 1 327 ? 7.723 -22.172 6.559 1 98 327 THR B CA 1
ATOM 6173 C C . THR B 1 327 ? 8.594 -22.891 5.535 1 98 327 THR B C 1
ATOM 6175 O O . THR B 1 327 ? 9.641 -23.453 5.887 1 98 327 THR B O 1
ATOM 6178 N N . LYS B 1 328 ? 8.141 -22.844 4.332 1 97.44 328 LYS B N 1
ATOM 6179 C CA . LYS B 1 328 ? 8.945 -23.469 3.277 1 97.44 328 LYS B CA 1
ATOM 6180 C C . LYS B 1 328 ? 10.336 -22.859 3.223 1 97.44 328 LYS B C 1
ATOM 6182 O O . LYS B 1 328 ? 11.312 -23.547 2.918 1 97.44 328 LYS B O 1
ATOM 6187 N N . GLY B 1 329 ? 10.477 -21.578 3.545 1 95.44 329 GLY B N 1
ATOM 6188 C CA . GLY B 1 329 ? 11.758 -20.891 3.523 1 95.44 329 GLY B CA 1
ATOM 6189 C C . GLY B 1 329 ? 12.727 -21.406 4.574 1 95.44 329 GLY B C 1
ATOM 6190 O O . GLY B 1 329 ? 13.93 -21.188 4.469 1 95.44 329 GLY B O 1
ATOM 6191 N N . VAL B 1 330 ? 12.195 -22.125 5.566 1 96.19 330 VAL B N 1
ATOM 6192 C CA . VAL B 1 330 ? 13.086 -22.5 6.656 1 96.19 330 VAL B CA 1
ATOM 6193 C C . VAL B 1 330 ? 13.039 -24.016 6.859 1 96.19 330 VAL B C 1
ATOM 6195 O O . VAL B 1 330 ? 13.836 -24.562 7.621 1 96.19 330 VAL B O 1
ATOM 6198 N N . SER B 1 331 ? 12.148 -24.719 6.18 1 95.38 331 SER B N 1
ATOM 6199 C CA . SER B 1 331 ? 11.922 -26.141 6.43 1 95.38 331 SER B CA 1
ATOM 6200 C C . SER B 1 331 ? 13.117 -26.969 6.004 1 95.38 331 SER B C 1
ATOM 6202 O O . SER B 1 331 ? 13.258 -28.125 6.422 1 95.38 331 SER B O 1
ATOM 6204 N N . GLY B 1 332 ? 13.992 -26.438 5.172 1 94.88 332 GLY B N 1
ATOM 6205 C CA . GLY B 1 332 ? 15.156 -27.188 4.707 1 94.88 332 GLY B CA 1
ATOM 6206 C C . GLY B 1 332 ? 16.438 -26.781 5.414 1 94.88 332 GLY B C 1
ATOM 6207 O O . GLY B 1 332 ? 17.531 -27.188 5.008 1 94.88 332 GLY B O 1
ATOM 6208 N N . ILE B 1 333 ? 16.328 -26.047 6.453 1 94.38 333 ILE B N 1
ATOM 6209 C CA . ILE B 1 333 ? 17.516 -25.516 7.109 1 94.38 333 ILE B CA 1
ATOM 6210 C C . ILE B 1 333 ? 18.375 -26.672 7.629 1 94.38 333 ILE B C 1
ATOM 6212 O O . ILE B 1 333 ? 17.844 -27.672 8.117 1 94.38 333 ILE B O 1
ATOM 6216 N N . GLY B 1 334 ? 19.641 -26.609 7.391 1 94.19 334 GLY B N 1
ATOM 6217 C CA . GLY B 1 334 ? 20.578 -27.594 7.93 1 94.19 334 GLY B CA 1
ATOM 6218 C C . GLY B 1 334 ? 20.797 -28.766 6.996 1 94.19 334 GLY B C 1
ATOM 6219 O O . GLY B 1 334 ? 21.641 -29.625 7.266 1 94.19 334 GLY B O 1
ATOM 6220 N N . ILE B 1 335 ? 20.047 -28.938 5.93 1 94.69 335 ILE B N 1
ATOM 6221 C CA . ILE B 1 335 ? 20.25 -29.984 4.949 1 94.69 335 ILE B CA 1
ATOM 6222 C C . ILE B 1 335 ? 20.844 -29.391 3.67 1 94.69 335 ILE B C 1
ATOM 6224 O O . ILE B 1 335 ? 20.359 -28.375 3.172 1 94.69 335 ILE B O 1
ATOM 6228 N N . PRO B 1 336 ? 21.891 -30.031 3.203 1 93.88 336 PRO B N 1
ATOM 6229 C CA . PRO B 1 336 ? 22.391 -29.562 1.909 1 93.88 336 PRO B CA 1
ATOM 6230 C C . PRO B 1 336 ? 21.344 -29.641 0.806 1 93.88 336 PRO B C 1
ATOM 6232 O O . PRO B 1 336 ? 20.609 -30.6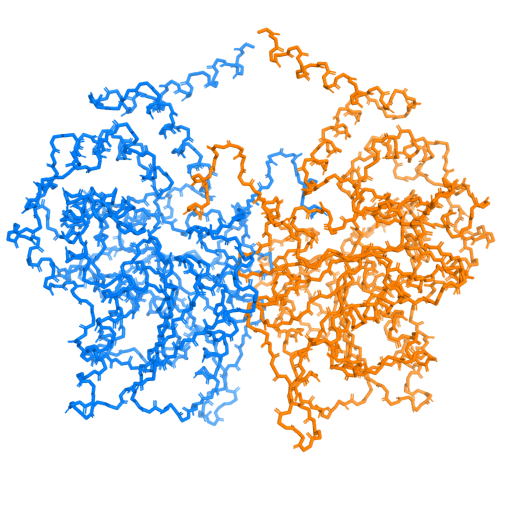25 0.72 1 93.88 336 PRO B O 1
ATOM 6235 N N . LEU B 1 337 ? 21.281 -28.672 -0.046 1 93.62 337 LEU B N 1
ATOM 6236 C CA . LEU B 1 337 ? 20.281 -28.547 -1.099 1 93.62 337 LEU B CA 1
ATOM 6237 C C . LEU B 1 337 ? 20.312 -29.766 -2.025 1 93.62 337 LEU B C 1
ATOM 6239 O O . LEU B 1 337 ? 19.266 -30.234 -2.477 1 93.62 337 LEU B O 1
ATOM 6243 N N . GLY B 1 338 ? 21.484 -30.312 -2.236 1 91.88 338 GLY B N 1
ATOM 6244 C CA . GLY B 1 338 ? 21.641 -31.438 -3.131 1 91.88 338 GLY B CA 1
ATOM 6245 C C . GLY B 1 338 ? 21.078 -32.719 -2.562 1 91.88 338 GLY B C 1
ATOM 6246 O O . GLY B 1 338 ? 20.906 -33.719 -3.291 1 91.88 338 GLY B O 1
ATOM 6247 N N . ARG B 1 339 ? 20.703 -32.688 -1.335 1 94 339 ARG B N 1
ATOM 6248 C CA . ARG B 1 339 ? 20.234 -33.906 -0.681 1 94 339 ARG B CA 1
ATOM 6249 C C . ARG B 1 339 ? 18.719 -33.938 -0.611 1 94 339 ARG B C 1
ATOM 6251 O O . ARG B 1 339 ? 18.125 -34.906 -0.102 1 94 339 ARG B O 1
ATOM 6258 N N . LEU B 1 340 ? 18.047 -33.031 -1.171 1 96.5 340 LEU B N 1
ATOM 6259 C CA . LEU B 1 340 ? 16.594 -32.938 -1.054 1 96.5 340 LEU B CA 1
ATOM 6260 C C . LEU B 1 340 ? 15.914 -33.844 -2.084 1 96.5 340 LEU B C 1
ATOM 6262 O O . LEU B 1 340 ? 14.82 -34.344 -1.837 1 96.5 340 LEU B O 1
ATOM 6266 N N . ALA B 1 341 ? 16.531 -33.969 -3.221 1 97.62 341 ALA B N 1
ATOM 6267 C CA . ALA B 1 341 ? 15.969 -34.781 -4.309 1 97.62 341 ALA B CA 1
ATOM 6268 C C . ALA B 1 341 ? 17.062 -35.562 -5.023 1 97.62 341 ALA B C 1
ATOM 6270 O O . ALA B 1 341 ? 18.234 -35.219 -4.949 1 97.62 341 ALA B O 1
ATOM 6271 N N . TYR B 1 342 ? 16.609 -36.594 -5.695 1 96.62 342 TYR B N 1
ATOM 6272 C CA . TYR B 1 342 ? 17.547 -37.344 -6.508 1 96.62 342 TYR B CA 1
ATOM 6273 C C . TYR B 1 342 ? 17.984 -36.562 -7.727 1 96.62 342 TYR B C 1
ATOM 6275 O O . TYR B 1 342 ? 17.203 -35.781 -8.289 1 96.62 342 TYR B O 1
ATOM 6283 N N . GLN B 1 343 ? 19.203 -36.719 -8.188 1 92.88 343 GLN B N 1
ATOM 6284 C CA . GLN B 1 343 ? 19.812 -35.938 -9.266 1 92.88 343 GLN B CA 1
ATOM 6285 C C . GLN B 1 343 ? 19.047 -36.125 -10.578 1 92.88 343 GLN B C 1
ATOM 6287 O O . GLN B 1 343 ? 18.906 -35.188 -11.367 1 92.88 343 GLN B O 1
ATOM 6292 N N . ASN B 1 344 ? 18.484 -37.312 -10.898 1 95.06 344 ASN B N 1
ATOM 6293 C CA . ASN B 1 344 ? 17.859 -37.562 -12.195 1 95.06 344 ASN B CA 1
ATOM 6294 C C . ASN B 1 344 ? 16.344 -37.719 -12.07 1 95.06 344 ASN B C 1
ATOM 6296 O O . ASN B 1 344 ? 15.711 -38.312 -12.945 1 95.06 344 ASN B O 1
ATOM 6300 N N . TRP B 1 345 ? 15.812 -37.125 -10.969 1 97.69 345 TRP B N 1
ATOM 6301 C CA . TRP B 1 345 ? 14.391 -37.375 -10.734 1 97.69 345 TRP B CA 1
ATOM 6302 C C . TRP B 1 345 ? 13.539 -36.719 -11.805 1 97.69 345 TRP B C 1
ATOM 6304 O O . TRP B 1 345 ? 12.406 -37.125 -12.062 1 97.69 345 TRP B O 1
ATOM 6314 N N . THR B 1 346 ? 14.078 -35.656 -12.531 1 97.62 346 THR B N 1
ATOM 6315 C CA . THR B 1 346 ? 13.336 -34.938 -13.555 1 97.62 346 THR B CA 1
ATOM 6316 C C . THR B 1 346 ? 13.125 -35.812 -14.797 1 97.62 346 THR B C 1
ATOM 6318 O O . THR B 1 346 ? 12.32 -35.469 -15.664 1 97.62 346 THR B O 1
ATOM 6321 N N . GLU B 1 347 ? 13.812 -36.938 -14.883 1 97.94 347 GLU B N 1
ATOM 6322 C CA . GLU B 1 347 ? 13.742 -37.781 -16.062 1 97.94 347 GLU B CA 1
ATOM 6323 C C . GLU B 1 347 ? 12.742 -38.906 -15.875 1 97.94 347 GLU B C 1
ATOM 6325 O O . GLU B 1 347 ? 12.5 -39.688 -16.797 1 97.94 347 GLU B O 1
ATOM 6330 N N . GLN B 1 348 ? 12.156 -39 -14.719 1 98.12 348 GLN B N 1
ATOM 6331 C CA . GLN B 1 348 ? 11.117 -40 -14.5 1 98.12 348 GLN B CA 1
ATOM 6332 C C . GLN B 1 348 ? 9.945 -39.781 -15.453 1 98.12 348 GLN B C 1
ATOM 6334 O O . GLN B 1 348 ? 9.555 -38.656 -15.727 1 98.12 348 GLN B O 1
ATOM 6339 N N . PRO B 1 349 ? 9.336 -40.844 -15.938 1 98.12 349 PRO B N 1
ATOM 6340 C CA . PRO B 1 349 ? 8.289 -40.75 -16.953 1 98.12 349 PRO B CA 1
ATOM 6341 C C . PRO B 1 349 ? 7.141 -39.844 -16.531 1 98.12 349 PRO B C 1
ATOM 6343 O O . PRO B 1 349 ? 6.656 -39.031 -17.328 1 98.12 349 PRO B O 1
ATOM 6346 N N . THR B 1 350 ? 6.75 -39.938 -15.297 1 98.38 350 THR B N 1
ATOM 6347 C CA . THR B 1 350 ? 5.668 -39.094 -14.789 1 98.38 350 THR B CA 1
ATOM 6348 C C . THR B 1 350 ? 6.051 -37.625 -14.852 1 98.38 350 THR B C 1
ATOM 6350 O O . THR B 1 350 ? 5.223 -36.781 -15.211 1 98.38 350 THR B O 1
ATOM 6353 N N . VAL B 1 351 ? 7.273 -37.312 -14.508 1 98.69 351 VAL B N 1
ATOM 6354 C CA . VAL B 1 351 ? 7.754 -35.938 -14.5 1 98.69 351 VAL B CA 1
ATOM 6355 C C . VAL B 1 351 ? 7.84 -35.406 -15.938 1 98.69 351 VAL B C 1
ATOM 6357 O O . VAL B 1 351 ? 7.48 -34.25 -16.203 1 98.69 351 VAL B O 1
ATOM 6360 N N . LEU B 1 352 ? 8.297 -36.25 -16.828 1 98.44 352 LEU B N 1
ATOM 6361 C CA . LEU B 1 352 ? 8.367 -35.875 -18.234 1 98.44 352 LEU B CA 1
ATOM 6362 C C . LEU B 1 352 ? 6.973 -35.625 -18.797 1 98.44 352 LEU B C 1
ATOM 6364 O O . LEU B 1 352 ? 6.789 -34.688 -19.578 1 98.44 352 LEU B O 1
ATOM 6368 N N . ASP B 1 353 ? 6.02 -36.438 -18.453 1 98.44 353 ASP B N 1
ATOM 6369 C CA . ASP B 1 353 ? 4.645 -36.188 -18.891 1 98.44 353 ASP B CA 1
ATOM 6370 C C . ASP B 1 353 ? 4.109 -34.875 -18.312 1 98.44 353 ASP B C 1
ATOM 6372 O O . ASP B 1 353 ? 3.463 -34.094 -19.016 1 98.44 353 ASP B O 1
ATOM 6376 N N . PHE B 1 354 ? 4.352 -34.688 -17.016 1 98.25 354 PHE B N 1
ATOM 6377 C CA . PHE B 1 354 ? 3.967 -33.438 -16.375 1 98.25 354 PHE B CA 1
ATOM 6378 C C . PHE B 1 354 ? 4.574 -32.25 -17.094 1 98.25 354 PHE B C 1
ATOM 6380 O O . PHE B 1 354 ? 3.891 -31.25 -17.344 1 98.25 354 PHE B O 1
ATOM 6387 N N . GLU B 1 355 ? 5.863 -32.312 -17.406 1 98.31 355 GLU B N 1
ATOM 6388 C CA . GLU B 1 355 ? 6.574 -31.25 -18.125 1 98.31 355 GLU B CA 1
ATOM 6389 C C . GLU B 1 355 ? 5.863 -30.906 -19.438 1 98.31 355 GLU B C 1
ATOM 6391 O O . GLU B 1 355 ? 5.645 -29.719 -19.734 1 98.31 355 GLU B O 1
ATOM 6396 N N . LYS B 1 356 ? 5.5 -31.906 -20.141 1 97.69 356 LYS B N 1
ATOM 6397 C CA . LYS B 1 356 ? 4.84 -31.703 -21.422 1 97.69 356 LYS B CA 1
ATOM 6398 C C . LYS B 1 356 ? 3.461 -31.078 -21.25 1 97.69 356 LYS B C 1
ATOM 6400 O O . LYS B 1 356 ? 3.104 -30.141 -21.969 1 97.69 356 LYS B O 1
ATOM 6405 N N . ARG B 1 357 ? 2.752 -31.516 -20.297 1 97.75 357 ARG B N 1
ATOM 6406 C CA . ARG B 1 357 ? 1.359 -31.125 -20.125 1 97.75 357 ARG B CA 1
ATOM 6407 C C . ARG B 1 357 ? 1.261 -29.719 -19.531 1 97.75 357 ARG B C 1
ATOM 6409 O O . ARG B 1 357 ? 0.227 -29.062 -19.656 1 97.75 357 ARG B O 1
ATOM 6416 N N . THR B 1 358 ? 2.314 -29.266 -18.891 1 98 358 THR B N 1
ATOM 6417 C CA . THR B 1 358 ? 2.195 -28.016 -18.141 1 98 358 THR B CA 1
ATOM 6418 C C . THR B 1 358 ? 3.062 -26.922 -18.75 1 98 358 THR B C 1
ATOM 6420 O O . THR B 1 358 ? 3.213 -25.844 -18.188 1 98 358 THR B O 1
ATOM 6423 N N . ALA B 1 359 ? 3.617 -27.203 -19.938 1 95.31 359 ALA B N 1
ATOM 6424 C CA . ALA B 1 359 ? 4.465 -26.234 -20.625 1 95.31 359 ALA B CA 1
ATOM 6425 C C . ALA B 1 359 ? 3.693 -24.969 -20.953 1 95.31 359 ALA B C 1
ATOM 6427 O O . ALA B 1 359 ? 2.527 -25.016 -21.344 1 95.31 359 ALA B O 1
ATOM 6428 N N . VAL B 1 360 ? 4.316 -23.828 -20.672 1 96.44 360 VAL B N 1
ATOM 6429 C CA . VAL B 1 360 ? 3.789 -22.516 -21 1 96.44 360 VAL B CA 1
ATOM 6430 C C . VAL B 1 360 ? 4.66 -21.859 -22.062 1 96.44 360 VAL B C 1
ATOM 6432 O O . VAL B 1 360 ? 5.891 -21.953 -22.016 1 96.44 360 VAL B O 1
ATOM 6435 N N . GLY B 1 361 ? 4.031 -21.203 -22.984 1 95.75 361 GLY B N 1
ATOM 6436 C CA . GLY B 1 361 ? 4.77 -20.578 -24.078 1 95.75 361 GLY B CA 1
ATOM 6437 C C . GLY B 1 361 ? 4.934 -21.484 -25.281 1 95.75 361 GLY B C 1
ATOM 6438 O O . GLY B 1 361 ? 4.625 -22.672 -25.219 1 95.75 361 GLY B O 1
ATOM 6439 N N . ARG B 1 362 ? 5.27 -20.922 -26.375 1 94.12 362 ARG B N 1
ATOM 6440 C CA . ARG B 1 362 ? 5.484 -21.625 -27.641 1 94.12 362 ARG B CA 1
ATOM 6441 C C . ARG B 1 362 ? 4.199 -22.281 -28.141 1 94.12 362 ARG B C 1
ATOM 6443 O O . ARG B 1 362 ? 4.23 -23.391 -28.672 1 94.12 362 ARG B O 1
ATOM 6450 N N . LYS B 1 363 ? 3.111 -21.672 -27.828 1 91.81 363 LYS B N 1
ATOM 6451 C CA . LYS B 1 363 ? 1.764 -22.031 -28.266 1 91.81 363 LYS B CA 1
ATOM 6452 C C . LYS B 1 363 ? 0.944 -20.797 -28.609 1 91.81 363 LYS B C 1
ATOM 6454 O O . LYS B 1 363 ? 1.25 -19.703 -28.156 1 91.81 363 LYS B O 1
ATOM 6459 N N . PRO B 1 364 ? -0.073 -21.047 -29.469 1 92.44 364 PRO B N 1
ATOM 6460 C CA . PRO B 1 364 ? -0.961 -19.906 -29.703 1 92.44 364 PRO B CA 1
ATOM 6461 C C . PRO B 1 364 ? -1.617 -19.391 -28.422 1 92.44 364 PRO B C 1
ATOM 6463 O O . PRO B 1 364 ? -1.899 -20.188 -27.516 1 92.44 364 PRO B O 1
ATOM 6466 N N . PHE B 1 365 ? -1.846 -18.125 -28.328 1 95.5 365 PHE B N 1
ATOM 6467 C CA . PHE B 1 365 ? -2.525 -17.484 -27.203 1 95.5 365 PHE B CA 1
ATOM 6468 C C . PHE B 1 365 ? -3.432 -16.359 -27.688 1 95.5 365 PHE B C 1
ATOM 6470 O O . PHE B 1 365 ? -3.305 -15.898 -28.828 1 95.5 365 PHE B O 1
ATOM 6477 N N . LYS B 1 366 ? -4.395 -16.016 -26.922 1 94.06 366 LYS B N 1
ATOM 6478 C CA . LYS B 1 366 ? -5.188 -14.805 -27.141 1 94.06 366 LYS B CA 1
ATOM 6479 C C . LYS B 1 366 ? -4.547 -13.586 -26.484 1 94.06 366 LYS B C 1
ATOM 6481 O O . LYS B 1 366 ? -4.262 -13.609 -25.281 1 94.06 366 LYS B O 1
ATOM 6486 N N . GLY B 1 367 ? -4.273 -12.602 -27.234 1 90.12 367 GLY B N 1
ATOM 6487 C CA . GLY B 1 367 ? -3.629 -11.406 -26.719 1 90.12 367 GLY B CA 1
ATOM 6488 C C . GLY B 1 367 ? -4.582 -10.242 -26.547 1 90.12 367 GLY B C 1
ATOM 6489 O O . GLY B 1 367 ? -5.793 -10.391 -26.719 1 90.12 367 GLY B O 1
ATOM 6490 N N . PRO B 1 368 ? -4.004 -9.109 -26.203 1 94.44 368 PRO B N 1
ATOM 6491 C CA . PRO B 1 368 ? -2.576 -8.828 -26.016 1 94.44 368 PRO B CA 1
ATOM 6492 C C . PRO B 1 368 ? -2.021 -9.414 -24.719 1 94.44 368 PRO B C 1
ATOM 6494 O O . PRO B 1 368 ? -2.756 -9.555 -23.734 1 94.44 368 PRO B O 1
ATOM 6497 N N . LEU B 1 369 ? -0.731 -9.82 -24.75 1 96.62 369 LEU B N 1
ATOM 6498 C CA . LEU B 1 369 ? 0.005 -10.336 -23.609 1 96.62 369 LEU B CA 1
ATOM 6499 C C . LEU B 1 369 ? 1.191 -9.438 -23.266 1 96.62 369 LEU B C 1
ATOM 6501 O O . LEU B 1 369 ? 2.039 -9.172 -24.125 1 96.62 369 LEU B O 1
ATOM 6505 N N . TRP B 1 370 ? 1.184 -8.883 -22.094 1 97 370 TRP B N 1
ATOM 6506 C CA . TRP B 1 370 ? 2.252 -8.023 -21.594 1 97 370 TRP B CA 1
ATOM 6507 C C . TRP B 1 370 ? 3.057 -8.727 -20.5 1 97 370 TRP B C 1
ATOM 6509 O O . TRP B 1 370 ? 2.494 -9.195 -19.5 1 97 370 TRP B O 1
ATOM 6519 N N . ILE B 1 371 ? 4.383 -8.914 -20.656 1 98.56 371 ILE B N 1
ATOM 6520 C CA . ILE B 1 371 ? 5.246 -9.641 -19.734 1 98.56 371 ILE B CA 1
ATOM 6521 C C . ILE B 1 371 ? 6.344 -8.711 -19.219 1 98.56 371 ILE B C 1
ATOM 6523 O O . ILE B 1 371 ? 6.957 -7.973 -20 1 98.56 371 ILE B O 1
ATOM 6527 N N . ALA B 1 372 ? 6.594 -8.68 -17.938 1 98.75 372 ALA B N 1
ATOM 6528 C CA . ALA B 1 372 ? 7.703 -7.938 -17.328 1 98.75 372 ALA B CA 1
ATOM 6529 C C . ALA B 1 372 ? 8.5 -8.82 -16.375 1 98.75 372 ALA B C 1
ATOM 6531 O O . ALA B 1 372 ? 7.926 -9.656 -15.672 1 98.75 372 ALA B O 1
ATOM 6532 N N . ALA B 1 373 ? 9.781 -8.664 -16.359 1 98.69 373 ALA B N 1
ATOM 6533 C CA . ALA B 1 373 ? 10.648 -9.406 -15.445 1 98.69 373 ALA B CA 1
ATOM 6534 C C . ALA B 1 373 ? 11.922 -8.625 -15.141 1 98.69 373 ALA B C 1
ATOM 6536 O O . ALA B 1 373 ? 12.367 -7.816 -15.953 1 98.69 373 ALA B O 1
ATOM 6537 N N . GLY B 1 374 ? 12.406 -8.82 -13.922 1 97.56 374 GLY B N 1
ATOM 6538 C CA . GLY B 1 374 ? 13.703 -8.258 -13.562 1 97.56 374 GLY B CA 1
ATOM 6539 C C . GLY B 1 374 ? 14.859 -9.172 -13.906 1 97.56 374 GLY B C 1
ATOM 6540 O O . GLY B 1 374 ? 14.781 -10.383 -13.711 1 97.56 374 GLY B O 1
ATOM 6541 N N . ASP B 1 375 ? 15.953 -8.578 -14.328 1 96.5 375 ASP B N 1
ATOM 6542 C CA . ASP B 1 375 ? 17.094 -9.383 -14.766 1 96.5 375 ASP B CA 1
ATOM 6543 C C . ASP B 1 375 ? 17.875 -9.922 -13.57 1 96.5 375 ASP B C 1
ATOM 6545 O O . ASP B 1 375 ? 18.719 -10.797 -13.727 1 96.5 375 ASP B O 1
ATOM 6549 N N . LYS B 1 376 ? 17.531 -9.438 -12.359 1 96.19 376 LYS B N 1
ATOM 6550 C CA . LYS B 1 376 ? 18.188 -9.938 -11.148 1 96.19 376 LYS B CA 1
ATOM 6551 C C . LYS B 1 376 ? 17.25 -10.852 -10.367 1 96.19 376 LYS B C 1
ATOM 6553 O O . LYS B 1 376 ? 17.422 -11.039 -9.164 1 96.19 376 LYS B O 1
ATOM 6558 N N . ASP B 1 377 ? 16.266 -11.375 -11.031 1 97.5 377 ASP B N 1
ATOM 6559 C CA . ASP B 1 377 ? 15.312 -12.297 -10.414 1 97.5 377 ASP B CA 1
ATOM 6560 C C . ASP B 1 377 ? 16.031 -13.484 -9.773 1 97.5 377 ASP B C 1
ATOM 6562 O O . ASP B 1 377 ? 16.75 -14.219 -10.445 1 97.5 377 ASP B O 1
ATOM 6566 N N . SER B 1 378 ? 15.773 -13.633 -8.5 1 96.56 378 SER B N 1
ATOM 6567 C CA . SER B 1 378 ? 16.484 -14.664 -7.758 1 96.56 378 SER B CA 1
ATOM 6568 C C . SER B 1 378 ? 15.641 -15.922 -7.605 1 96.56 378 SER B C 1
ATOM 6570 O O . SER B 1 378 ? 15.953 -16.797 -6.789 1 96.56 378 SER B O 1
ATOM 6572 N N . VAL B 1 379 ? 14.547 -16.016 -8.344 1 96.94 379 VAL B N 1
ATOM 6573 C CA . VAL B 1 379 ? 13.672 -17.172 -8.273 1 96.94 379 VAL B CA 1
ATOM 6574 C C . VAL B 1 379 ? 13.523 -17.797 -9.664 1 96.94 379 VAL B C 1
ATOM 6576 O O . VAL B 1 379 ? 13.734 -19 -9.844 1 96.94 379 VAL B O 1
ATOM 6579 N N . VAL B 1 380 ? 13.203 -16.969 -10.617 1 97.62 380 VAL B N 1
ATOM 6580 C CA . VAL B 1 380 ? 12.992 -17.406 -11.984 1 97.62 380 VAL B CA 1
ATOM 6581 C C . VAL B 1 380 ? 14.266 -17.188 -12.797 1 97.62 380 VAL B C 1
ATOM 6583 O O . VAL B 1 380 ? 14.914 -16.156 -12.695 1 97.62 380 VAL B O 1
ATOM 6586 N N . ASP B 1 381 ? 14.656 -18.203 -13.578 1 96.88 381 ASP B N 1
ATOM 6587 C CA . ASP B 1 381 ? 15.758 -18.062 -14.531 1 96.88 381 ASP B CA 1
ATOM 6588 C C . ASP B 1 381 ? 15.391 -17.078 -15.648 1 96.88 381 ASP B C 1
ATOM 6590 O O . ASP B 1 381 ? 14.703 -17.453 -16.609 1 96.88 381 ASP B O 1
ATOM 6594 N N . PHE B 1 382 ? 15.883 -15.914 -15.508 1 96.88 382 PHE B N 1
ATOM 6595 C CA . PHE B 1 382 ? 15.523 -14.828 -16.422 1 96.88 382 PHE B CA 1
ATOM 6596 C C . PHE B 1 382 ? 15.859 -15.195 -17.859 1 96.88 382 PHE B C 1
ATOM 6598 O O . PHE B 1 382 ? 15.07 -14.945 -18.766 1 96.88 382 PHE B O 1
ATOM 6605 N N . LYS B 1 383 ? 17.016 -15.766 -18.094 1 95.69 383 LYS B N 1
ATOM 6606 C CA . LYS B 1 383 ? 17.469 -16.078 -19.453 1 95.69 383 LYS B CA 1
ATOM 6607 C C . LYS B 1 383 ? 16.578 -17.141 -20.094 1 95.69 383 LYS B C 1
ATOM 6609 O O . LYS B 1 383 ? 16.25 -17.047 -21.266 1 95.69 383 LYS B O 1
ATOM 6614 N N . ASN B 1 384 ? 16.25 -18.125 -19.312 1 95.12 384 ASN B N 1
ATOM 6615 C CA . ASN B 1 384 ? 15.352 -19.156 -19.812 1 95.12 384 ASN B CA 1
ATOM 6616 C C . ASN B 1 384 ? 13.977 -18.594 -20.141 1 95.12 384 ASN B C 1
ATOM 6618 O O . ASN B 1 384 ? 13.391 -18.938 -21.172 1 95.12 384 ASN B O 1
ATOM 6622 N N . MET B 1 385 ? 13.477 -17.797 -19.281 1 96.5 385 MET B N 1
ATOM 6623 C CA . MET B 1 385 ? 12.18 -17.172 -19.5 1 96.5 385 MET B CA 1
ATOM 6624 C C . MET B 1 385 ? 12.203 -16.281 -20.75 1 96.5 385 MET B C 1
ATOM 6626 O O . MET B 1 385 ? 11.297 -16.359 -21.578 1 96.5 385 MET B O 1
ATOM 6630 N N . GLU B 1 386 ? 13.273 -15.484 -20.891 1 97.19 386 GLU B N 1
ATOM 6631 C CA . GLU B 1 386 ? 13.414 -14.617 -22.062 1 97.19 386 GLU B CA 1
ATOM 6632 C C . GLU B 1 386 ? 13.477 -15.438 -23.344 1 97.19 386 GLU B C 1
ATOM 6634 O O . GLU B 1 386 ? 12.867 -15.07 -24.344 1 97.19 386 GLU B O 1
ATOM 6639 N N . ALA B 1 387 ? 14.203 -16.531 -23.328 1 96.44 387 ALA B N 1
ATOM 6640 C CA . ALA B 1 387 ? 14.281 -17.422 -24.484 1 96.44 387 ALA B CA 1
ATOM 6641 C C . ALA B 1 387 ? 12.898 -17.938 -24.875 1 96.44 387 ALA B C 1
ATOM 6643 O O . ALA B 1 387 ? 12.547 -17.984 -26.047 1 96.44 387 ALA B O 1
ATOM 6644 N N . ASN B 1 388 ? 12.156 -18.344 -23.875 1 96.88 388 ASN B N 1
ATOM 6645 C CA . ASN B 1 388 ? 10.797 -18.812 -24.109 1 96.88 388 ASN B CA 1
ATOM 6646 C C . ASN B 1 388 ? 9.922 -17.719 -24.734 1 96.88 388 ASN B C 1
ATOM 6648 O O . ASN B 1 388 ? 9.18 -17.984 -25.688 1 96.88 388 ASN B O 1
ATOM 6652 N N . VAL B 1 389 ? 9.984 -16.484 -24.219 1 97 389 VAL B N 1
ATOM 6653 C CA . VAL B 1 389 ? 9.219 -15.359 -24.75 1 97 389 VAL B CA 1
ATOM 6654 C C . VAL B 1 389 ? 9.586 -15.125 -26.203 1 97 389 VAL B C 1
ATOM 6656 O O . VAL B 1 389 ? 8.703 -14.969 -27.062 1 97 389 VAL B O 1
ATOM 6659 N N . ARG B 1 390 ? 10.859 -15.164 -26.531 1 95.56 390 ARG B N 1
ATOM 6660 C CA . ARG B 1 390 ? 11.328 -14.914 -27.891 1 95.56 390 ARG B CA 1
ATOM 6661 C C . ARG B 1 390 ? 10.898 -16.031 -28.828 1 95.56 390 ARG B C 1
ATOM 6663 O O . ARG B 1 390 ? 10.539 -15.781 -29.984 1 95.56 390 ARG B O 1
ATOM 6670 N N . GLU B 1 391 ? 10.953 -17.25 -28.359 1 95.12 391 GLU B N 1
ATOM 6671 C CA . GLU B 1 391 ? 10.516 -18.375 -29.188 1 95.12 391 GLU B CA 1
ATOM 6672 C C . GLU B 1 391 ? 9.008 -18.328 -29.438 1 95.12 391 GLU B C 1
ATOM 6674 O O . GLU B 1 391 ? 8.539 -18.656 -30.516 1 95.12 391 GLU B O 1
ATOM 6679 N N . THR B 1 392 ? 8.273 -17.922 -28.391 1 95.19 392 THR B N 1
ATOM 6680 C CA . THR B 1 392 ? 6.836 -17.734 -28.547 1 95.19 392 THR B CA 1
ATOM 6681 C C . THR B 1 392 ? 6.547 -16.656 -29.594 1 95.19 392 THR B C 1
ATOM 6683 O O . THR B 1 392 ? 5.656 -16.828 -30.422 1 95.19 392 THR B O 1
ATOM 6686 N N . CYS B 1 393 ? 7.281 -15.586 -29.578 1 91.44 393 CYS B N 1
ATOM 6687 C CA . CYS B 1 393 ? 7.172 -14.523 -30.562 1 91.44 393 CYS B CA 1
ATOM 6688 C C . CYS B 1 393 ? 7.492 -15.039 -31.969 1 91.44 393 CYS B C 1
ATOM 6690 O O . CYS B 1 393 ? 6.824 -14.672 -32.938 1 91.44 393 CYS B O 1
ATOM 6692 N N . GLY B 1 394 ? 8.547 -15.758 -32.062 1 88.38 394 GLY B N 1
ATOM 6693 C CA . GLY B 1 394 ? 8.922 -16.344 -33.344 1 88.38 394 GLY B CA 1
ATOM 6694 C C . GLY B 1 394 ? 7.816 -17.172 -33.969 1 88.38 394 GLY B C 1
ATOM 6695 O O . GLY B 1 394 ? 7.594 -17.109 -35.188 1 88.38 394 GLY B O 1
ATOM 6696 N N . MET B 1 395 ? 7.133 -17.859 -33.188 1 86.62 395 MET B N 1
ATOM 6697 C CA . MET B 1 395 ? 6.012 -18.672 -33.656 1 86.62 395 MET B CA 1
ATOM 6698 C C . MET B 1 395 ? 4.875 -17.797 -34.156 1 86.62 395 MET B C 1
ATOM 6700 O O . MET B 1 395 ? 4.223 -18.141 -35.156 1 86.62 395 MET B O 1
ATOM 6704 N N . LEU B 1 396 ? 4.578 -16.688 -33.531 1 81.62 396 LEU B N 1
ATOM 6705 C CA . LEU B 1 396 ? 3.523 -15.766 -33.938 1 81.62 396 LEU B CA 1
ATOM 6706 C C . LEU B 1 396 ? 3.793 -15.188 -35.312 1 81.62 396 LEU B C 1
ATOM 6708 O O . LEU B 1 396 ? 2.873 -15.055 -36.125 1 81.62 396 LEU B O 1
ATOM 6712 N N . GLN B 1 397 ? 4.949 -14.797 -35.531 1 77.56 397 GLN B N 1
ATOM 6713 C CA . GLN B 1 397 ? 5.34 -14.172 -36.781 1 77.56 397 GLN B CA 1
ATOM 6714 C C . GLN B 1 397 ? 5.285 -15.164 -37.938 1 77.56 397 GLN B C 1
ATOM 6716 O O . GLN B 1 397 ? 4.953 -14.797 -39.062 1 77.56 397 GLN B O 1
ATOM 6721 N N . GLY B 1 398 ? 5.465 -16.359 -37.688 1 71.12 398 GLY B N 1
ATOM 6722 C CA . GLY B 1 398 ? 5.438 -17.359 -38.719 1 71.12 398 GLY B CA 1
ATOM 6723 C C . GLY B 1 398 ? 4.035 -17.828 -39.062 1 71.12 398 GLY B C 1
ATOM 6724 O O . GLY B 1 398 ? 3.758 -18.188 -40.219 1 71.12 398 GLY B O 1
ATOM 6725 N N . ALA B 1 399 ? 3.189 -17.859 -38.094 1 68.19 399 ALA B N 1
ATOM 6726 C CA . ALA B 1 399 ? 1.863 -18.438 -38.281 1 68.19 399 ALA B CA 1
ATOM 6727 C C . ALA B 1 399 ? 0.833 -17.359 -38.594 1 68.19 399 ALA B C 1
ATOM 6729 O O . ALA B 1 399 ? -0.363 -17.641 -38.688 1 68.19 399 ALA B O 1
ATOM 6730 N N . ASP B 1 400 ? 1.198 -16.156 -38.969 1 64.38 400 ASP B N 1
ATOM 6731 C CA . ASP B 1 400 ? 0.271 -15.062 -39.281 1 64.38 400 ASP B CA 1
ATOM 6732 C C . ASP B 1 400 ? -0.688 -14.82 -38.125 1 64.38 400 ASP B C 1
ATOM 6734 O O . ASP B 1 400 ? -1.878 -14.578 -38.312 1 64.38 400 ASP B O 1
ATOM 6738 N N . VAL B 1 401 ? -0.339 -15.133 -36.938 1 66.75 401 VAL B N 1
ATOM 6739 C CA . VAL B 1 401 ? -1.152 -14.891 -35.75 1 66.75 401 VAL B CA 1
ATOM 6740 C C . VAL B 1 401 ? -1.159 -13.398 -35.438 1 66.75 401 VAL B C 1
ATOM 6742 O O . VAL B 1 401 ? -0.103 -12.766 -35.375 1 66.75 401 VAL B O 1
ATOM 6745 N N . GLN B 1 402 ? -2.334 -12.852 -35.344 1 76.94 402 GLN B N 1
ATOM 6746 C CA . GLN B 1 402 ? -2.551 -11.422 -35.156 1 76.94 402 GLN B CA 1
ATOM 6747 C C . GLN B 1 402 ? -2.674 -11.078 -33.688 1 76.94 402 GLN B C 1
ATOM 6749 O O . GLN B 1 402 ? -3.652 -10.461 -33.25 1 76.94 402 GLN B O 1
ATOM 6754 N N . GLU B 1 403 ? -1.692 -11.695 -32.938 1 86.5 403 GLU B N 1
ATOM 6755 C CA . GLU B 1 403 ? -1.709 -11.344 -31.516 1 86.5 403 GLU B CA 1
ATOM 6756 C C . GLU B 1 403 ? -0.528 -10.445 -31.156 1 86.5 403 GLU B C 1
ATOM 6758 O O . GLU B 1 403 ? 0.371 -10.234 -31.969 1 86.5 403 GLU B O 1
ATOM 6763 N N . SER B 1 404 ? -0.669 -9.82 -29.984 1 90.81 404 SER B N 1
ATOM 6764 C CA . SER B 1 404 ? 0.362 -8.906 -29.5 1 90.81 404 SER B CA 1
ATOM 6765 C C . SER B 1 404 ? 1.034 -9.445 -28.25 1 90.81 404 SER B C 1
ATOM 6767 O O . SER B 1 404 ? 0.362 -9.945 -27.344 1 90.81 404 SER B O 1
ATOM 6769 N N . LEU B 1 405 ? 2.365 -9.5 -28.297 1 95.25 405 LEU B N 1
ATOM 6770 C CA . LEU B 1 405 ? 3.18 -9.844 -27.125 1 95.25 405 LEU B CA 1
ATOM 6771 C C . LEU B 1 405 ? 4.246 -8.781 -26.875 1 95.25 405 LEU B C 1
ATOM 6773 O O . LEU B 1 405 ? 5.043 -8.477 -27.766 1 95.25 405 LEU B O 1
ATOM 6777 N N . GLU B 1 406 ? 4.184 -8.141 -25.766 1 95.44 406 GLU B N 1
ATOM 6778 C CA . GLU B 1 406 ? 5.191 -7.172 -25.344 1 95.44 406 GLU B CA 1
ATOM 6779 C C . GLU B 1 406 ? 5.953 -7.664 -24.109 1 95.44 406 GLU B C 1
ATOM 6781 O O . GLU B 1 406 ? 5.344 -8.117 -23.141 1 95.44 406 GLU B O 1
ATOM 6786 N N . PHE B 1 407 ? 7.281 -7.695 -24.234 1 97.69 407 PHE B N 1
ATOM 6787 C CA . PHE B 1 407 ? 8.141 -8.086 -23.109 1 97.69 407 PHE B CA 1
ATOM 6788 C C . PHE B 1 407 ? 9.055 -6.938 -22.703 1 97.69 407 PHE B C 1
ATOM 6790 O O . PHE B 1 407 ? 9.75 -6.363 -23.547 1 97.69 407 PHE B O 1
ATOM 6797 N N . LEU B 1 408 ? 9.031 -6.617 -21.375 1 98.31 408 LEU B N 1
ATOM 6798 C CA . LEU B 1 408 ? 9.922 -5.59 -20.844 1 98.31 408 LEU B CA 1
ATOM 6799 C C . LEU B 1 408 ? 10.844 -6.172 -19.781 1 98.31 408 LEU B C 1
ATOM 6801 O O . LEU B 1 408 ? 10.383 -6.738 -18.797 1 98.31 408 LEU B O 1
ATOM 6805 N N . GLU B 1 409 ? 12.141 -6.035 -20 1 98.5 409 GLU B N 1
ATOM 6806 C CA . GLU B 1 409 ? 13.164 -6.328 -19 1 98.5 409 GLU B CA 1
ATOM 6807 C C . GLU B 1 409 ? 13.43 -5.117 -18.109 1 98.5 409 GLU B C 1
ATOM 6809 O O . GLU B 1 409 ? 13.719 -4.027 -18.609 1 98.5 409 GLU B O 1
ATOM 6814 N N . TYR B 1 410 ? 13.336 -5.273 -16.844 1 97.88 410 TYR B N 1
ATOM 6815 C CA . TYR B 1 410 ? 13.703 -4.23 -15.898 1 97.88 410 TYR B CA 1
ATOM 6816 C C . TYR B 1 410 ? 15.062 -4.523 -15.273 1 97.88 410 TYR B C 1
ATOM 6818 O O . TYR B 1 410 ? 15.188 -5.414 -14.43 1 97.88 410 TYR B O 1
ATOM 6826 N N . THR B 1 411 ? 16.016 -3.688 -15.617 1 96.62 411 THR B N 1
ATOM 6827 C CA . THR B 1 411 ? 17.391 -3.92 -15.188 1 96.62 411 THR B CA 1
ATOM 6828 C C . THR B 1 411 ? 17.531 -3.676 -13.688 1 96.62 411 THR B C 1
ATOM 6830 O O . THR B 1 411 ? 17.062 -2.66 -13.172 1 96.62 411 THR B O 1
ATOM 6833 N N . GLY B 1 412 ? 18.094 -4.621 -13.039 1 94.81 412 GLY B N 1
ATOM 6834 C CA . GLY B 1 412 ? 18.422 -4.477 -11.633 1 94.81 412 GLY B CA 1
ATOM 6835 C C . GLY B 1 412 ? 17.281 -4.855 -10.711 1 94.81 412 GLY B C 1
ATOM 6836 O O . GLY B 1 412 ? 17.422 -4.789 -9.484 1 94.81 412 GLY B O 1
ATOM 6837 N N . GLN B 1 413 ? 16.172 -5.238 -11.273 1 96.56 413 GLN B N 1
ATOM 6838 C CA . GLN B 1 413 ? 15.016 -5.555 -10.438 1 96.56 413 GLN B CA 1
ATOM 6839 C C . GLN B 1 413 ? 14.938 -7.055 -10.148 1 96.56 413 GLN B C 1
ATOM 6841 O O . GLN B 1 413 ? 15.383 -7.867 -10.961 1 96.56 413 GLN B O 1
ATOM 6846 N N . ASN B 1 414 ? 14.398 -7.344 -8.984 1 97.56 414 ASN B N 1
ATOM 6847 C CA . ASN B 1 414 ? 14.266 -8.719 -8.508 1 97.56 414 ASN B CA 1
ATOM 6848 C C . ASN B 1 414 ? 12.836 -9.227 -8.672 1 97.56 414 ASN B C 1
ATOM 6850 O O . ASN B 1 414 ? 12.031 -8.625 -9.398 1 97.56 414 ASN B O 1
ATOM 6854 N N . HIS B 1 415 ? 12.477 -10.32 -8.102 1 97.75 415 HIS B N 1
ATOM 6855 C CA . HIS B 1 415 ? 11.312 -11.156 -8.375 1 97.75 415 HIS B CA 1
ATOM 6856 C C . HIS B 1 415 ? 10.016 -10.43 -8.039 1 97.75 415 HIS B C 1
ATOM 6858 O O . HIS B 1 415 ? 9.109 -10.344 -8.867 1 97.75 415 HIS B O 1
ATOM 6864 N N . PHE B 1 416 ? 9.883 -9.844 -6.84 1 98 416 PHE B N 1
ATOM 6865 C CA . PHE B 1 416 ? 8.68 -9.125 -6.441 1 98 416 PHE B CA 1
ATOM 6866 C C . PHE B 1 416 ? 8.781 -7.652 -6.824 1 98 416 PHE B C 1
ATOM 6868 O O . PHE B 1 416 ? 7.84 -7.086 -7.375 1 98 416 PHE B O 1
ATOM 6875 N N . PRO B 1 417 ? 9.969 -6.988 -6.668 1 97.12 417 PRO B N 1
ATOM 6876 C CA . PRO B 1 417 ? 10.086 -5.547 -6.895 1 97.12 417 PRO B CA 1
ATOM 6877 C C . PRO B 1 417 ? 9.766 -5.145 -8.328 1 97.12 417 PRO B C 1
ATOM 6879 O O . PRO B 1 417 ? 9.414 -3.99 -8.594 1 97.12 417 PRO B O 1
ATOM 6882 N N . VAL B 1 418 ? 9.844 -6.07 -9.281 1 98.12 418 VAL B N 1
ATOM 6883 C CA . VAL B 1 418 ? 9.562 -5.746 -10.672 1 98.12 418 VAL B CA 1
ATOM 6884 C C . VAL B 1 418 ? 8.109 -5.289 -10.812 1 98.12 418 VAL B C 1
ATOM 6886 O O . VAL B 1 418 ? 7.797 -4.457 -11.664 1 98.12 418 VAL B O 1
ATOM 6889 N N . ILE B 1 419 ? 7.199 -5.793 -9.93 1 98.62 419 ILE B N 1
ATOM 6890 C CA . ILE B 1 419 ? 5.793 -5.402 -9.961 1 98.62 419 ILE B CA 1
ATOM 6891 C C . ILE B 1 419 ? 5.672 -3.902 -9.695 1 98.62 419 ILE B C 1
ATOM 6893 O O . ILE B 1 419 ? 4.949 -3.197 -10.406 1 98.62 419 ILE B O 1
ATOM 6897 N N . GLN B 1 420 ? 6.406 -3.418 -8.688 1 98 420 GLN B N 1
ATOM 6898 C CA . GLN B 1 420 ? 6.309 -2.018 -8.289 1 98 420 GLN B CA 1
ATOM 6899 C C . GLN B 1 420 ? 7.152 -1.129 -9.195 1 98 420 GLN B C 1
ATOM 6901 O O . GLN B 1 420 ? 6.777 0.01 -9.477 1 98 420 GLN B O 1
ATOM 6906 N N . ALA B 1 421 ? 8.266 -1.654 -9.703 1 97.88 421 ALA B N 1
ATOM 6907 C CA . ALA B 1 421 ? 9.102 -0.901 -10.633 1 97.88 421 ALA B CA 1
ATOM 6908 C C . ALA B 1 421 ? 8.352 -0.618 -11.93 1 97.88 421 ALA B C 1
ATOM 6910 O O . ALA B 1 421 ? 8.578 0.409 -12.578 1 97.88 421 ALA B O 1
ATOM 6911 N N . SER B 1 422 ? 7.469 -1.497 -12.289 1 98.19 422 SER B N 1
ATOM 6912 C CA . SER B 1 422 ? 6.785 -1.392 -13.57 1 98.19 422 SER B CA 1
ATOM 6913 C C . SER B 1 422 ? 5.371 -0.848 -13.398 1 98.19 422 SER B C 1
ATOM 6915 O O . SER B 1 422 ? 4.562 -0.898 -14.328 1 98.19 422 SER B O 1
ATOM 6917 N N . GLN B 1 423 ? 5.039 -0.356 -12.289 1 98.12 423 GLN B N 1
ATOM 6918 C CA . GLN B 1 423 ? 3.666 -0.012 -11.93 1 98.12 423 GLN B CA 1
ATOM 6919 C C . GLN B 1 423 ? 3.096 1.038 -12.883 1 98.12 423 GLN B C 1
ATOM 6921 O O . GLN B 1 423 ? 1.953 0.922 -13.328 1 98.12 423 GLN B O 1
ATOM 6926 N N . VAL B 1 424 ? 3.883 2.092 -13.25 1 96.25 424 VAL B N 1
ATOM 6927 C CA . VAL B 1 424 ? 3.426 3.127 -14.172 1 96.25 424 VAL B CA 1
ATOM 6928 C C . VAL B 1 424 ? 3.008 2.49 -15.5 1 96.25 424 VAL B C 1
ATOM 6930 O O . VAL B 1 424 ? 1.954 2.82 -16.047 1 96.25 424 VAL B O 1
ATOM 6933 N N . LYS B 1 425 ? 3.773 1.538 -15.891 1 96.69 425 LYS B N 1
ATOM 6934 C CA . LYS B 1 425 ? 3.557 0.95 -17.203 1 96.69 425 LYS B CA 1
ATOM 6935 C C . LYS B 1 425 ? 2.354 0.011 -17.203 1 96.69 425 LYS B C 1
ATOM 6937 O O . LYS B 1 425 ? 1.467 0.123 -18.047 1 96.69 425 LYS B O 1
ATOM 6942 N N . TRP B 1 426 ? 2.293 -0.9 -16.203 1 97.88 426 TRP B N 1
ATOM 6943 C CA . TRP B 1 426 ? 1.229 -1.894 -16.281 1 97.88 426 TRP B CA 1
ATOM 6944 C C . TRP B 1 426 ? -0.122 -1.277 -15.938 1 97.88 426 TRP B C 1
ATOM 6946 O O . TRP B 1 426 ? -1.152 -1.67 -16.5 1 97.88 426 TRP B O 1
ATOM 6956 N N . LEU B 1 427 ? -0.189 -0.298 -15.008 1 96.88 427 LEU B N 1
ATOM 6957 C CA . LEU B 1 427 ? -1.449 0.38 -14.727 1 96.88 427 LEU B CA 1
ATOM 6958 C C . LEU B 1 427 ? -1.956 1.12 -15.961 1 96.88 427 LEU B C 1
ATOM 6960 O O . LEU B 1 427 ? -3.146 1.064 -16.281 1 96.88 427 LEU B O 1
ATOM 6964 N N . GLY B 1 428 ? -1.02 1.882 -16.641 1 94.19 428 GLY B N 1
ATOM 6965 C CA . GLY B 1 428 ? -1.407 2.543 -17.875 1 94.19 428 GLY B CA 1
ATOM 6966 C C . GLY B 1 428 ? -1.849 1.576 -18.953 1 94.19 428 GLY B C 1
ATOM 6967 O O . GLY B 1 428 ? -2.824 1.832 -19.656 1 94.19 428 GLY B O 1
ATOM 6968 N N . TRP B 1 429 ? -1.163 0.491 -19.062 1 95.31 429 TRP B N 1
ATOM 6969 C CA . TRP B 1 429 ? -1.458 -0.53 -20.062 1 95.31 429 TRP B CA 1
ATOM 6970 C C . TRP B 1 429 ? -2.861 -1.095 -19.875 1 95.31 429 TRP B C 1
ATOM 6972 O O . TRP B 1 429 ? -3.637 -1.19 -20.828 1 95.31 429 TRP B O 1
ATOM 6982 N N . ILE B 1 430 ? -3.256 -1.464 -18.641 1 96.25 430 ILE B N 1
ATOM 6983 C CA . ILE B 1 430 ? -4.562 -2.062 -18.391 1 96.25 430 ILE B CA 1
ATOM 6984 C C . ILE B 1 430 ? -5.656 -1.017 -18.609 1 96.25 430 ILE B C 1
ATOM 6986 O O . ILE B 1 430 ? -6.73 -1.327 -19.125 1 96.25 430 ILE B O 1
ATOM 6990 N N . ARG B 1 431 ? -5.395 0.212 -18.172 1 94.12 431 ARG B N 1
ATOM 6991 C CA . ARG B 1 431 ? -6.371 1.275 -18.375 1 94.12 431 ARG B CA 1
ATOM 6992 C C . ARG B 1 431 ? -6.668 1.465 -19.859 1 94.12 431 ARG B C 1
ATOM 6994 O O . ARG B 1 431 ? -7.828 1.532 -20.266 1 94.12 431 ARG B O 1
ATOM 7001 N N . ASP B 1 432 ? -5.645 1.562 -20.656 1 92.75 432 ASP B N 1
ATOM 7002 C CA . ASP B 1 432 ? -5.797 1.756 -22.094 1 92.75 432 ASP B CA 1
ATOM 7003 C C . ASP B 1 432 ? -6.582 0.607 -22.719 1 92.75 432 ASP B C 1
ATOM 7005 O O . ASP B 1 432 ? -7.391 0.823 -23.625 1 92.75 432 ASP B O 1
ATOM 7009 N N . ARG B 1 433 ? -6.352 -0.596 -22.234 1 93.19 433 ARG B N 1
ATOM 7010 C CA . ARG B 1 433 ? -7.02 -1.768 -22.781 1 93.19 433 ARG B CA 1
ATOM 7011 C C . ARG B 1 433 ? -8.5 -1.772 -22.422 1 93.19 433 ARG B C 1
ATOM 7013 O O . ARG B 1 433 ? -9.344 -2.145 -23.25 1 93.19 433 ARG B O 1
ATOM 7020 N N . ILE B 1 434 ? -8.781 -1.387 -21.25 1 93.5 434 ILE B N 1
ATOM 7021 C CA . ILE B 1 434 ? -10.141 -1.46 -20.734 1 93.5 434 ILE B CA 1
ATOM 7022 C C . ILE B 1 434 ? -10.984 -0.339 -21.344 1 93.5 434 ILE B C 1
ATOM 7024 O O . ILE B 1 434 ? -12.141 -0.552 -21.703 1 93.5 434 ILE B O 1
ATOM 7028 N N . PHE B 1 435 ? -10.391 0.86 -21.516 1 89.12 435 PHE B N 1
ATOM 7029 C CA . PHE B 1 435 ? -11.195 2.014 -21.906 1 89.12 435 PHE B CA 1
ATOM 7030 C C . PHE B 1 435 ? -11.07 2.277 -23.391 1 89.12 435 PHE B C 1
ATOM 7032 O O . PHE B 1 435 ? -11.938 2.928 -23.984 1 89.12 435 PHE B O 1
ATOM 7039 N N . PHE B 1 436 ? -9.938 1.984 -23.844 1 79.69 436 PHE B N 1
ATOM 7040 C CA . PHE B 1 436 ? -9.742 2.352 -25.25 1 79.69 436 PHE B CA 1
ATOM 7041 C C . PHE B 1 436 ? -9.539 1.11 -26.109 1 79.69 436 PHE B C 1
ATOM 7043 O O . PHE B 1 436 ? -8.969 0.119 -25.656 1 79.69 436 PHE B O 1
ATOM 7050 N N . THR B 1 437 ? -10.516 0.896 -26.906 1 64.31 437 THR B N 1
ATOM 7051 C CA . THR B 1 437 ? -10.266 -0.191 -27.844 1 64.31 437 THR B CA 1
ATOM 7052 C C . THR B 1 437 ? -9.008 0.079 -28.656 1 64.31 437 THR B C 1
ATOM 7054 O O . THR B 1 437 ? -9.047 0.833 -29.641 1 64.31 437 THR B O 1
ATOM 7057 N N . ALA B 1 438 ? -7.98 0.521 -27.906 1 56.75 438 ALA B N 1
ATOM 7058 C CA . ALA B 1 438 ? -6.746 0.978 -28.547 1 56.75 438 ALA B CA 1
ATOM 7059 C C . ALA B 1 438 ? -6.297 0.008 -29.641 1 56.75 438 ALA B C 1
ATOM 7061 O O . ALA B 1 438 ? -6.629 -1.179 -29.594 1 56.75 438 ALA B O 1
ATOM 7062 N N . ASN B 1 439 ? -5.836 0.648 -30.75 1 60.97 439 ASN B N 1
ATOM 7063 C CA . ASN B 1 439 ? -5.152 -0.033 -31.844 1 60.97 439 ASN B CA 1
ATOM 7064 C C . ASN B 1 439 ? -4.02 -0.92 -31.344 1 60.97 439 ASN B C 1
ATOM 7066 O O . ASN B 1 439 ? -2.998 -0.419 -30.859 1 60.97 439 ASN B O 1
ATOM 7070 N N . VAL B 1 440 ? -4.422 -2.066 -30.781 1 67.75 440 VAL B N 1
ATOM 7071 C CA . VAL B 1 440 ? -3.393 -3.016 -30.375 1 67.75 440 VAL B CA 1
ATOM 7072 C C . VAL B 1 440 ? -2.543 -3.404 -31.594 1 67.75 440 VAL B C 1
ATOM 7074 O O . VAL B 1 440 ? -3.074 -3.834 -32.625 1 67.75 440 VAL B O 1
ATOM 7077 N N . SER B 1 441 ? -1.317 -2.838 -31.438 1 73.06 441 SER B N 1
ATOM 7078 C CA . SER B 1 441 ? -0.384 -3.268 -32.469 1 73.06 441 SER B CA 1
ATOM 7079 C C . SER B 1 441 ? -0.141 -4.77 -32.406 1 73.06 441 SER B C 1
ATOM 7081 O O . SER B 1 441 ? -0.079 -5.352 -31.328 1 73.06 441 SER B O 1
ATOM 7083 N N . HIS B 1 442 ? -0.188 -5.391 -33.531 1 83 442 HIS B N 1
ATOM 7084 C CA . HIS B 1 442 ? 0.11 -6.816 -33.625 1 83 442 HIS B CA 1
ATOM 7085 C C . HIS B 1 442 ? 1.613 -7.062 -33.688 1 83 442 HIS B C 1
ATOM 7087 O O . HIS B 1 442 ? 2.365 -6.203 -34.156 1 83 442 HIS B O 1
ATOM 7093 N N . GLY B 1 443 ? 2.002 -8.195 -33.094 1 87.75 443 GLY B N 1
ATOM 7094 C CA . GLY B 1 443 ? 3.4 -8.594 -33.156 1 87.75 443 GLY B CA 1
ATOM 7095 C C . GLY B 1 443 ? 4.09 -8.555 -31.797 1 87.75 443 GLY B C 1
ATOM 7096 O O . GLY B 1 443 ? 3.432 -8.547 -30.75 1 87.75 443 GLY B O 1
ATOM 7097 N N . CYS B 1 444 ? 5.383 -8.719 -31.938 1 92.25 444 CYS B N 1
ATOM 7098 C CA . CYS B 1 444 ? 6.207 -8.812 -30.734 1 92.25 444 CYS B CA 1
ATOM 7099 C C . CYS B 1 444 ? 7 -7.527 -30.516 1 92.25 444 CYS B C 1
ATOM 7101 O O . CYS B 1 444 ? 7.52 -6.945 -31.469 1 92.25 444 CYS B O 1
ATOM 7103 N N . LYS B 1 445 ? 7.004 -7.039 -29.312 1 93.19 445 LYS B N 1
ATOM 7104 C CA . LYS B 1 445 ? 7.824 -5.902 -28.906 1 93.19 445 LYS B CA 1
ATOM 7105 C C . LYS B 1 445 ? 8.672 -6.246 -27.688 1 93.19 445 LYS B C 1
ATOM 7107 O O . LYS B 1 445 ? 8.18 -6.828 -26.719 1 93.19 445 LYS B O 1
ATOM 7112 N N . PHE B 1 446 ? 9.977 -5.969 -27.828 1 95.44 446 PHE B N 1
ATOM 7113 C CA . PHE B 1 446 ? 10.914 -6.195 -26.734 1 95.44 446 PHE B CA 1
ATOM 7114 C C . PHE B 1 446 ? 11.562 -4.891 -26.297 1 95.44 446 PHE B C 1
ATOM 7116 O O . PHE B 1 446 ? 11.898 -4.047 -27.141 1 95.44 446 PHE B O 1
ATOM 7123 N N . GLY B 1 447 ? 11.625 -4.688 -24.953 1 96.56 447 GLY B N 1
ATOM 7124 C CA . GLY B 1 447 ? 12.281 -3.496 -24.438 1 96.56 447 GLY B CA 1
ATOM 7125 C C . GLY B 1 447 ? 12.984 -3.725 -23.125 1 96.56 447 GLY B C 1
ATOM 7126 O O . GLY B 1 447 ? 12.789 -4.758 -22.469 1 96.56 447 GLY B O 1
ATOM 7127 N N . THR B 1 448 ? 13.922 -2.889 -22.875 1 97.56 448 THR B N 1
ATOM 7128 C CA . THR B 1 448 ? 14.633 -2.846 -21.609 1 97.56 448 THR B CA 1
ATOM 7129 C C . THR B 1 448 ? 14.414 -1.506 -20.906 1 97.56 448 THR B C 1
ATOM 7131 O O . THR B 1 448 ? 14.547 -0.449 -21.531 1 97.56 448 THR B O 1
ATOM 7134 N N . VAL B 1 449 ? 14 -1.604 -19.656 1 97.62 449 VAL B N 1
ATOM 7135 C CA . VAL B 1 449 ? 13.789 -0.4 -18.859 1 97.62 449 VAL B CA 1
ATOM 7136 C C . VAL B 1 449 ? 14.883 -0.28 -17.812 1 97.62 449 VAL B C 1
ATOM 7138 O O . VAL B 1 449 ? 15.117 -1.214 -17.031 1 97.62 449 VAL B O 1
ATOM 7141 N N . ARG B 1 450 ? 15.531 0.846 -17.828 1 96.31 450 ARG B N 1
ATOM 7142 C CA . ARG B 1 450 ? 16.531 1.183 -16.812 1 96.31 450 ARG B CA 1
ATOM 7143 C C . ARG B 1 450 ? 15.977 2.197 -15.82 1 96.31 450 ARG B C 1
ATOM 7145 O O . ARG B 1 450 ? 15.789 3.369 -16.156 1 96.31 450 ARG B O 1
ATOM 7152 N N . GLY B 1 451 ? 15.75 1.729 -14.617 1 95.88 451 GLY B N 1
ATOM 7153 C CA . GLY B 1 451 ? 15.172 2.596 -13.602 1 95.88 451 GLY B CA 1
ATOM 7154 C C . GLY B 1 451 ? 16.078 3.736 -13.195 1 95.88 451 GLY B C 1
ATOM 7155 O O . GLY B 1 451 ? 17.312 3.594 -13.211 1 95.88 451 GLY B O 1
ATOM 7156 N N . PHE B 1 452 ? 15.477 4.852 -12.844 1 96.5 452 PHE B N 1
ATOM 7157 C CA . PHE B 1 452 ? 16.234 5.98 -12.312 1 96.5 452 PHE B CA 1
ATOM 7158 C C . PHE B 1 452 ? 16.969 5.59 -11.039 1 96.5 452 PHE B C 1
ATOM 7160 O O . PHE B 1 452 ? 16.375 4.992 -10.133 1 96.5 452 PHE B O 1
ATOM 7167 N N . GLN B 1 453 ? 18.266 5.785 -10.93 1 95.31 453 GLN B N 1
ATOM 7168 C CA . GLN B 1 453 ? 19.125 5.52 -9.781 1 95.31 453 GLN B CA 1
ATOM 7169 C C . GLN B 1 453 ? 19.078 4.051 -9.375 1 95.31 453 GLN B C 1
ATOM 7171 O O . GLN B 1 453 ? 19.125 3.723 -8.188 1 95.31 453 GLN B O 1
ATOM 7176 N N . ARG B 1 454 ? 18.875 3.143 -10.312 1 92.19 454 ARG B N 1
ATOM 7177 C CA . ARG B 1 454 ? 18.688 1.719 -10.047 1 92.19 454 ARG B CA 1
ATOM 7178 C C . ARG B 1 454 ? 19.875 1.16 -9.258 1 92.19 454 ARG B C 1
ATOM 7180 O O . ARG B 1 454 ? 19.703 0.23 -8.461 1 92.19 454 ARG B O 1
ATOM 7187 N N . GLU B 1 455 ? 21.094 1.747 -9.391 1 92.25 455 GLU B N 1
ATOM 7188 C CA . GLU B 1 455 ? 22.297 1.255 -8.711 1 92.25 455 GLU B CA 1
ATOM 7189 C C . GLU B 1 455 ? 22.234 1.532 -7.215 1 92.25 455 GLU B C 1
ATOM 7191 O O . GLU B 1 455 ? 22.969 0.926 -6.434 1 92.25 455 GLU B O 1
ATOM 7196 N N . GLU B 1 456 ? 21.328 2.455 -6.867 1 93.06 456 GLU B N 1
ATOM 7197 C CA . GLU B 1 456 ? 21.25 2.889 -5.477 1 93.06 456 GLU B CA 1
ATOM 7198 C C . GLU B 1 456 ? 20.078 2.215 -4.758 1 93.06 456 GLU B C 1
ATOM 7200 O O . GLU B 1 456 ? 19.891 2.41 -3.557 1 93.06 456 GLU B O 1
ATOM 7205 N N . THR B 1 457 ? 19.328 1.376 -5.48 1 92.06 457 THR B N 1
ATOM 7206 C CA . THR B 1 457 ? 18.141 0.756 -4.891 1 92.06 457 THR B CA 1
ATOM 7207 C C . THR B 1 457 ? 18.531 -0.458 -4.051 1 92.06 457 THR B C 1
ATOM 7209 O O . THR B 1 457 ? 19.594 -1.044 -4.254 1 92.06 457 THR B O 1
ATOM 7212 N N . VAL B 1 458 ? 17.734 -0.757 -3.084 1 87.56 458 VAL B N 1
ATOM 7213 C CA . VAL B 1 458 ? 17.906 -1.966 -2.283 1 87.56 458 VAL B CA 1
ATOM 7214 C C . VAL B 1 458 ? 17.422 -3.18 -3.074 1 87.56 458 VAL B C 1
ATOM 7216 O O . VAL B 1 458 ? 16.328 -3.18 -3.619 1 87.56 458 VAL B O 1
ATOM 7219 N N . ASN B 1 459 ? 18.266 -4.191 -3.215 1 88.06 459 ASN B N 1
ATOM 7220 C CA . ASN B 1 459 ? 17.891 -5.422 -3.902 1 88.06 459 ASN B CA 1
ATOM 7221 C C . ASN B 1 459 ? 17.359 -6.465 -2.928 1 88.06 459 ASN B C 1
ATOM 7223 O O . ASN B 1 459 ? 18.016 -6.809 -1.947 1 88.06 459 ASN B O 1
ATOM 7227 N N . SER B 1 460 ? 16.188 -6.879 -3.156 1 91.38 460 SER B N 1
ATOM 7228 C CA . SER B 1 460 ? 15.547 -7.906 -2.35 1 91.38 460 SER B CA 1
ATOM 7229 C C . SER B 1 460 ? 14.586 -8.742 -3.188 1 91.38 460 SER B C 1
ATOM 7231 O O . SER B 1 460 ? 13.914 -8.219 -4.078 1 91.38 460 SER B O 1
ATOM 7233 N N . VAL B 1 461 ? 14.531 -10.031 -2.855 1 94 461 VAL B N 1
ATOM 7234 C CA . VAL B 1 461 ? 13.633 -10.93 -3.572 1 94 461 VAL B CA 1
ATOM 7235 C C . VAL B 1 461 ? 12.18 -10.57 -3.26 1 94 461 VAL B C 1
ATOM 7237 O O . VAL B 1 461 ? 11.352 -10.469 -4.164 1 94 461 VAL B O 1
ATOM 7240 N N . PHE B 1 462 ? 11.961 -10.406 -1.941 1 95.06 462 PHE B N 1
ATOM 7241 C CA . PHE B 1 462 ? 10.625 -10.094 -1.44 1 95.06 462 PHE B CA 1
ATOM 7242 C C . PHE B 1 462 ? 10.469 -8.594 -1.217 1 95.06 462 PHE B C 1
ATOM 7244 O O . PHE B 1 462 ? 11.445 -7.848 -1.255 1 95.06 462 PHE B O 1
ATOM 7251 N N . PRO B 1 463 ? 9.195 -8.133 -1.038 1 94.56 463 PRO B N 1
ATOM 7252 C CA . PRO B 1 463 ? 9.039 -6.758 -0.56 1 94.56 463 PRO B CA 1
ATOM 7253 C C . PRO B 1 463 ? 9.766 -6.508 0.757 1 94.56 463 PRO B C 1
ATOM 7255 O O . PRO B 1 463 ? 9.938 -7.43 1.559 1 94.56 463 PRO B O 1
ATOM 7258 N N . ASN B 1 464 ? 10.188 -5.266 1.004 1 95.81 464 ASN B N 1
ATOM 7259 C CA . ASN B 1 464 ? 10.93 -4.91 2.207 1 95.81 464 ASN B CA 1
ATOM 7260 C C . ASN B 1 464 ? 10.008 -4.355 3.291 1 95.81 464 ASN B C 1
ATOM 7262 O O . ASN B 1 464 ? 10.445 -3.58 4.145 1 95.81 464 ASN B O 1
ATOM 7266 N N . PHE B 1 465 ? 8.727 -4.637 3.211 1 97.5 465 PHE B N 1
ATOM 7267 C CA . PHE B 1 465 ? 7.746 -4.148 4.176 1 97.5 465 PHE B CA 1
ATOM 7268 C C . PHE B 1 465 ? 6.691 -5.215 4.461 1 97.5 465 PHE B C 1
ATOM 7270 O O . PHE B 1 465 ? 6.457 -6.102 3.637 1 97.5 465 PHE B O 1
ATOM 7277 N N . LEU B 1 466 ? 6.102 -5.152 5.621 1 97.38 466 LEU B N 1
ATOM 7278 C CA . LEU B 1 466 ? 4.973 -5.973 6.047 1 97.38 466 LEU B CA 1
ATOM 7279 C C . LEU B 1 466 ? 3.709 -5.129 6.184 1 97.38 466 LEU B C 1
ATOM 7281 O O . LEU B 1 466 ? 3.779 -3.955 6.551 1 97.38 466 LEU B O 1
ATOM 7285 N N . VAL B 1 467 ? 2.613 -5.605 5.816 1 97.81 467 VAL B N 1
ATOM 7286 C CA . VAL B 1 467 ? 1.309 -5.02 6.102 1 97.81 467 VAL B CA 1
ATOM 7287 C C . VAL B 1 467 ? 0.604 -5.836 7.184 1 97.81 467 VAL B C 1
ATOM 7289 O O . VAL B 1 467 ? 0.193 -6.973 6.945 1 97.81 467 VAL B O 1
ATOM 7292 N N . GLU B 1 468 ? 0.479 -5.219 8.359 1 95.94 468 GLU B N 1
ATOM 7293 C CA . GLU B 1 468 ? 0.05 -5.977 9.531 1 95.94 468 GLU B CA 1
ATOM 7294 C C . GLU B 1 468 ? -1.051 -5.242 10.289 1 95.94 468 GLU B C 1
ATOM 7296 O O . GLU B 1 468 ? -1.33 -4.074 10.016 1 95.94 468 GLU B O 1
ATOM 7301 N N . VAL B 1 469 ? -1.655 -5.965 11.211 1 95 469 VAL B N 1
ATOM 7302 C CA . VAL B 1 469 ? -2.611 -5.379 12.148 1 95 469 VAL B CA 1
ATOM 7303 C C . VAL B 1 469 ? -1.928 -5.121 13.484 1 95 469 VAL B C 1
ATOM 7305 O O . VAL B 1 469 ? -0.982 -5.82 13.852 1 95 469 VAL B O 1
ATOM 7308 N N . ALA B 1 470 ? -2.377 -4.086 14.141 1 94.56 470 ALA B N 1
ATOM 7309 C CA . ALA B 1 470 ? -1.891 -3.848 15.5 1 94.56 470 ALA B CA 1
ATOM 7310 C C . ALA B 1 470 ? -2.322 -4.965 16.438 1 94.56 470 ALA B C 1
ATOM 7312 O O . ALA B 1 470 ? -3.4 -5.543 16.281 1 94.56 470 ALA B O 1
ATOM 7313 N N . GLY B 1 471 ? -1.474 -5.293 17.422 1 90.69 471 GLY B N 1
ATOM 7314 C CA . GLY B 1 471 ? -1.852 -6.25 18.453 1 90.69 471 GLY B CA 1
ATOM 7315 C C . GLY B 1 471 ? -3.002 -5.77 19.312 1 90.69 471 GLY B C 1
ATOM 7316 O O . GLY B 1 471 ? -3.43 -4.617 19.203 1 90.69 471 GLY B O 1
ATOM 7317 N N . PRO B 1 472 ? -3.48 -6.691 20.125 1 89.12 472 PRO B N 1
ATOM 7318 C CA . PRO B 1 472 ? -4.559 -6.293 21.031 1 89.12 472 PRO B CA 1
ATOM 7319 C C . PRO B 1 472 ? -4.188 -5.094 21.906 1 89.12 472 PRO B C 1
ATOM 7321 O O . PRO B 1 472 ? -3.084 -5.047 22.453 1 89.12 472 PRO B O 1
ATOM 7324 N N . ALA B 1 473 ? -4.977 -4.07 22.016 1 90.19 473 ALA B N 1
ATOM 7325 C CA . ALA B 1 473 ? -4.812 -2.869 22.828 1 90.19 473 ALA B CA 1
ATOM 7326 C C . ALA B 1 473 ? -3.68 -1.995 22.297 1 90.19 473 ALA B C 1
ATOM 7328 O O . ALA B 1 473 ? -3.105 -1.196 23.047 1 90.19 473 ALA B O 1
ATOM 7329 N N . GLU B 1 474 ? -3.332 -2.232 21.047 1 94.06 474 GLU B N 1
ATOM 7330 C CA . GLU B 1 474 ? -2.266 -1.435 20.453 1 94.06 474 GLU B CA 1
ATOM 7331 C C . GLU B 1 474 ? -2.779 -0.615 19.266 1 94.06 474 GLU B C 1
ATOM 7333 O O . GLU B 1 474 ? -2.021 -0.293 18.359 1 94.06 474 GLU B O 1
ATOM 7338 N N . GLY B 1 475 ? -4.039 -0.278 19.312 1 93.38 475 GLY B N 1
ATOM 7339 C CA . GLY B 1 475 ? -4.668 0.478 18.25 1 93.38 475 GLY B CA 1
ATOM 7340 C C . GLY B 1 475 ? -4.043 1.844 18.031 1 93.38 475 GLY B C 1
ATOM 7341 O O . GLY B 1 475 ? -4.168 2.43 16.953 1 93.38 475 GLY B O 1
ATOM 7342 N N . TRP B 1 476 ? -3.336 2.344 19.094 1 93.62 476 TRP B N 1
ATOM 7343 C CA . TRP B 1 476 ? -2.676 3.643 19 1 93.62 476 TRP B CA 1
ATOM 7344 C C . TRP B 1 476 ? -1.568 3.615 17.953 1 93.62 476 TRP B C 1
ATOM 7346 O O . TRP B 1 476 ? -1.153 4.664 17.453 1 93.62 476 TRP B O 1
ATOM 7356 N N . LYS B 1 477 ? -1.127 2.461 17.484 1 95.62 477 LYS B N 1
ATOM 7357 C CA . LYS B 1 477 ? -0.08 2.344 16.484 1 95.62 477 LYS B CA 1
ATOM 7358 C C . LYS B 1 477 ? -0.571 2.834 15.117 1 95.62 477 LYS B C 1
ATOM 7360 O O . LYS B 1 477 ? 0.222 3.299 14.297 1 95.62 477 LYS B O 1
ATOM 7365 N N . TYR B 1 478 ? -1.882 2.795 14.867 1 95 478 TYR B N 1
ATOM 7366 C CA . TYR B 1 478 ? -2.443 3.139 13.562 1 95 478 TYR B CA 1
ATOM 7367 C C . TYR B 1 478 ? -2.293 4.629 13.281 1 95 478 TYR B C 1
ATOM 7369 O O . TYR B 1 478 ? -2.445 5.066 12.141 1 95 478 TYR B O 1
ATOM 7377 N N . SER B 1 479 ? -1.992 5.406 14.289 1 93 479 SER B N 1
ATOM 7378 C CA . SER B 1 479 ? -1.923 6.852 14.117 1 93 479 SER B CA 1
ATOM 7379 C C . SER B 1 479 ? -0.597 7.27 13.492 1 93 479 SER B C 1
ATOM 7381 O O . SER B 1 479 ? -0.413 8.438 13.133 1 93 479 SER B O 1
ATOM 7383 N N . LEU B 1 480 ? 0.332 6.336 13.344 1 88.88 480 LEU B N 1
ATOM 7384 C CA . LEU B 1 480 ? 1.622 6.664 12.742 1 88.88 480 LEU B CA 1
ATOM 7385 C C . LEU B 1 480 ? 1.712 6.133 11.32 1 88.88 480 LEU B C 1
ATOM 7387 O O . LEU B 1 480 ? 2.443 6.68 10.492 1 88.88 480 LEU B O 1
#

Sequence (960 aa):
MATFLVAQAAIDLGLSSLNASTTCNDTCKELVHRVSSWEKSQRASDFSFYEVPTNFSNIIEPGTVLSLERITNLTNYTVPTPLTMSRMMYTTENLNGTIVPASAYILWPSSPLEVPVSDSSNSTHWPLVAWAHGTSGGLAPCAPSNYRNLQYHFQVPYLLALQGYVVVAPDYAGLGVGKLPNGDGIGHPWAAAPAHANDVANAIVAARKAFPEYLSLDGPFVAMGHSQGAAAVWSFAERLVDKPIPGFKGAVAFAPPTDIINQTRKAIEDHEANKTQVWTNTFLSLQPSLAKGITAAYPEFNLSGLTEAGRDRWVNVQEAVQGCLPTKGVSGIGIPLGRLAYQNWTEQPTVLDFEKRTAVGRKPFKGPLWIAAGDKDSVVDFKNMEANVRETCGMLQGADVQESLEFLEYTGQNHFPVIQASQVKWLGWIRDRIFFTANVSHGCKFGTVRGFQREETVNSVFPNFLVEVAGPAEGWKYSLMATFLVAQAAIDLGLSSLNASTTCNDTCKELVHRVSSWEKSQRASDFSFYEVPTNFSNIIEPGTVLSLERITNLTNYTVPTPLTMSRMMYTTENLNGTIVPASAYILWPSSPLEVPVSDSSNSTHWPLVAWAHGTSGGLAPCAPSNYRNLQYHFQVPYLLALQGYVVVAPDYAGLGVGKLPNGDGIGHPWAAAPAHANDVANAIVAARKAFPEYLSLDGPFVAMGHSQGAAAVWSFAERLVDKPIPGFKGAVAFAPPTDIINQTRKAIEDHEANKTQVWTNTFLSLQPSLAKGITAAYPEFNLSGLTEAGRDRWVNVQEAVQGCLPTKGVSGIGIPLGRLAYQNWTEQPTVLDFEKRTAVGRKPFKGPLWIAAGDKDSVVDFKNMEANVRETCGMLQGADVQESLEFLEYTGQNHFPVIQASQVKWLGWIRDRIFFTANVSHGCKFGTVRGFQREETVNSVFPNFLVEVAGPAEGWKYSL

pLDDT: mean 93.62, std 10.83, range [29.28, 99.0]

Foldseek 3Di:
DVVVVVVVVVLVVLLVLQVPFPQQDPVLSNVLSVQLVVVVVQFQDDLVQQAFDPPDDFVDDQLAWRDKDPWDDLPLALQPPLKTKMKTKTWWAALVRTIDIWMKMKIAANAADFADDPPPDPHTAGEEEEEEEAFQFWAAQSFLVGGRCSPCNCLPDSVQRPVRHIYIYISAWRHSHAADPVGDGQTALQLQLLSLLRRSVSSLSNVCVVCVVHHPQQAAYEYEYAASSLSNQLSNQQVCVPPNGHRYLAYEHEQYAFLLLVLLLVLLVCVVVVNDDLQSLVSLLCLQVNLRSLCSVVVVSVSVFFAPNLVSLVVSRCVSSVHTDSSSVSSCPPPDSNRNGDNCSCVPPSNVVSSVSRGGALGDGAHDYEYEYECRENHHPPVVVVVRLVNNLVSCVVVVNFYHYEYEYEYLAYRSCRSVQCVVPVVVVVVCSNHPVPPPHGGYHYYYDYDDVSVVDDYDNDDPDDSRDDDPPRNVVVVD/DVVVVVVVVVLVVLLVLQVVFPQQDPVLSNVLSVLLVVVVVQFQDDLVQQAFDPPDDFVDDQLAWRDKDPWDDLPLALQPPLKTKMKTKTWWAALVRTIDIWMKMKIAANAADFADDPPPDPHTAGEEEEEEEAFQFWAAQSFLVGGRCSPCNCLPDSVQRPVRHIYIYISAWRHSHAADPVGDGQTALQLQLLSLLRRSVSSLSNVCVVCVVHHPQQAAYEYEYAASSLSNQLSNQQVCVVPNGHRYLAYEHEQYAFLLLVLLLVLLVCVVVVNDDLQSLVSLLCLQVNLRSLCSVVVVSVSVFFAPNLVSLVVSRCVSSVHTDSSSVSSCPPPDSNRNGDNCSCVPPSNVVSSVSRGGAPGDGAHDYEYEYECRENHHPPVVVVVRLVNNLVSCVVVVNFYHYEYEYEYLAYRSCRSVQCVVPVVVVVVCSNHPVPPPHGGYHYYYDYDDVSVVDDYDNDDPDDSRDADPPRNVVVVD

InterPro domains:
  IPR000073 Alpha/beta hydrolase fold-1 [PF12697] (133-419)
  IPR005152 Lipase, secreted [PTHR34853] (18-450)
  IPR029058 Alpha/Beta hydrolase fold [G3DSA:3.40.50.1820] (42-301)
  IPR029058 Alpha/Beta hydrolase fold [G3DSA:3.40.50.1820] (341-470)
  IPR029058 Alpha/Beta hydrolase fold [SSF53474] (115-419)

Organism: Colletotrichum gloeosporioides (NCBI:txid474922)

Radius of gyration: 29.01 Å; Cα contacts (8 Å, |Δi|>4): 2239; chains: 2; bounding box: 57×82×79 Å

Secondary structure (DSSP, 8-state):
-HHHHHHHHHHHHHHHTTTT-SS--HHHHHHHHHHHHHHHHTBSS-SGGGSPPTT--TTSPTT-EEEEESS---TTS-S-TT-EEEEEEEEEE-TTS-EEEEEEEEEE-SS---EE-SSSSS-EE--EEEEE-----SSGGG-GGGBTTTTTGGGTHHHHHHTT-EEEEE--TTSS--B-TTS-B----TT-HHHHHHHHHHHHHHHHHH-TTTS-TT--EEEEEETHHHHHHHHHHHHHHHS--TTEEEEEEES---SHHHHHHHHHHHHHTT---TTHHHHHTTHHHHHHHHHHH-GGGTTTTB-HHHHHHIIIIIITTT--HHHHTTTTTTS-GGGSB-TTGGGSHHHHHHHHHT--SSS---S-EEEEEETT-SSS-HHHHHHHHHHHHHHHHHTT---EEEEEEEET--TTHHHHHTHHHHHHHHHHHHH-------EEEEEEEE-TTGGGSPP-SS-S-EEEPPPTT-GGGGG-/-HHHHHHHHHHHHHHHTTTT-SS--HHHHHHHHHHHHHHHHTBSS-SGGGSPPTT--TTSPTT-EEEEESS---TTS-S-TT-EEEEEEEEEE-TTS-EEEEEEEEEE-SS---EE-SSSSS-EE--EEEEE-----SSGGG-GGGBTTTTTGGGTHHHHHHTT-EEEEE--TTSS--B-TTS-B----TT-HHHHHHHHHHHHHHHHHH-TTTS-TT--EEEEEETHHHHHHHHHHHHHHHS--TTEEEEEEES---SHHHHHHHHHHHHHTT---TTHHHHHTTHHHHHHHHHHH-GGGTTTTB-HHHHHHIIIIIITTT--HHHHTTTTTTS-GGGSB-TTGGGSHHHHHHHHHT--SSS---S-EEEEEETT-SSS-HHHHHHHHHHHHHHHHHTT---EEEEEEEET--TTHHHHHTHHHHHHHHHHHHH-------EEEEEEEE-TTGGGSPP-SS-S-EEEPPPTT-GGGGG-

Nearest PDB structures (foldseek):
  4mws-assembly1_B  TM=3.779E-01  e=4.121E-06  Homo sapiens
  4cib-assembly1_A-2  TM=3.493E-01  e=7.608E-06  Homo sapiens
  1ivy-assembly1_B  TM=3.458E-01  e=1.188E-05  Homo sapiens
  6wia-assembly1_A-2  TM=3.435E-01  e=1.063E-05  Homo sapiens
  4ci9-assembly1_A-2  TM=3.323E-01  e=2.320E-05  Homo sapiens

Solvent-accessible surface area (backbone atoms only — not comparable to full-atom values): 47817 Å² total; per-residue (Å²): 113,64,72,59,45,51,52,50,47,57,54,47,60,58,49,54,49,38,63,75,25,87,78,55,50,69,70,42,44,52,50,39,42,53,43,31,51,51,54,59,70,41,42,45,62,78,68,71,86,37,55,58,59,87,84,68,57,73,78,56,62,67,20,38,70,71,46,73,38,80,69,49,85,57,86,55,31,43,67,60,41,48,37,48,34,25,37,38,30,28,26,19,34,45,83,84,63,48,50,42,58,23,30,28,28,34,39,38,20,22,52,58,42,72,37,74,45,87,58,94,52,98,48,62,31,41,39,35,35,39,41,30,60,44,76,43,45,63,36,26,83,31,15,35,74,38,31,23,43,44,48,64,31,72,77,41,64,49,44,42,17,44,58,9,27,32,32,42,32,42,40,28,50,7,15,44,21,33,42,44,84,88,63,49,74,36,53,20,38,52,83,34,19,52,25,43,14,34,27,51,54,20,43,55,49,17,49,24,69,74,37,54,92,58,27,50,79,59,29,44,28,35,34,32,15,31,31,60,8,5,25,12,33,52,29,30,26,32,45,32,66,81,55,67,61,62,30,68,45,28,34,37,23,35,41,40,57,45,49,63,61,60,53,49,55,48,27,53,53,25,53,75,66,72,58,65,53,79,18,28,65,56,43,46,64,40,46,59,56,46,35,46,6,47,19,45,75,36,63,86,50,66,43,67,42,37,28,74,62,23,42,36,34,40,54,24,41,31,53,46,63,61,27,30,41,41,24,57,76,48,44,55,58,96,54,62,63,76,51,34,37,47,92,66,38,70,69,37,68,69,45,45,51,48,48,66,72,30,56,53,68,68,60,76,52,48,48,39,35,39,37,39,36,15,71,50,19,35,59,42,61,46,66,60,32,50,50,41,53,51,49,28,42,53,50,33,70,71,65,71,48,84,33,21,38,37,41,39,38,31,54,72,22,17,55,45,40,31,58,53,46,39,33,45,55,54,55,51,51,52,49,44,39,68,72,31,89,56,86,71,65,65,42,70,45,80,49,75,45,74,37,50,67,48,89,73,31,63,83,45,55,46,54,67,45,41,72,39,69,66,57,90,95,33,68,55,62,37,62,85,112,65,71,60,46,52,54,50,47,56,53,49,58,58,48,54,50,38,64,77,23,87,79,55,51,72,70,44,43,50,51,40,42,54,44,30,51,51,55,59,69,40,43,45,60,78,67,71,86,37,56,57,58,86,85,69,57,72,80,55,59,65,20,37,69,72,47,74,38,80,70,49,85,57,87,54,33,45,67,60,40,46,37,48,36,26,38,37,29,26,26,19,33,46,81,85,63,49,49,42,59,24,31,29,29,34,38,37,20,21,52,58,42,70,36,75,45,86,58,93,53,99,48,62,31,40,40,34,35,38,41,29,60,44,77,43,46,62,38,26,82,31,15,36,76,39,30,22,44,45,46,64,31,71,76,40,64,49,43,43,17,43,57,11,27,32,33,41,31,41,40,28,50,7,14,46,21,33,44,46,84,86,62,49,74,37,54,20,38,53,82,36,18,52,25,42,15,33,28,51,53,21,43,54,49,17,49,25,68,73,36,54,91,59,28,51,80,59,29,44,28,36,36,32,16,30,31,59,9,6,25,9,32,52,28,31,26,31,45,32,67,82,55,67,61,61,30,69,46,28,32,37,24,34,42,39,55,45,50,63,62,59,52,48,54,48,27,52,52,24,55,75,66,73,57,65,53,79,17,26,65,55,44,48,65,41,48,59,55,45,35,46,7,48,18,46,75,37,63,85,50,64,43,66,41,38,29,75,61,21,42,35,34,39,52,25,43,32,53,45,63,62,29,29,40,41,22,57,75,48,46,57,57,95,53,64,60,78,51,33,37,46,92,65,37,69,70,37,67,69,46,44,51,49,45,64,72,30,57,52,68,67,60,75,54,48,48,38,36,40,36,39,34,14,71,51,20,35,57,42,60,47,67,60,30,51,52,43,53,52,50,29,42,53,51,33,69,70,66,72,47,84,33,23,40,38,40,37,40,30,55,72,21,16,56,46,40,32,58,53,45,40,32,44,55,55,55,52,50,52,48,42,40,69,72,31,88,58,87,73,66,65,40,71,46,80,48,76,44,76,37,51,67,47,90,75,33,62,83,44,53,46,55,68,44,41,72,40,68,67,56,91,95,33,67,54,61,37,62,84